Protein AF-A0AAV2TYM4-F1 (afdb_monomer_lite)

Sequence (1123 aa):
MPPAFQKGQEPLAKPWSSEVKVGAVDCEENVNFELCTEQNIESVPTMKYFSSLRPGVDSDEDCRKIKRSFDIEPMRRALAKCLLKEIPTTKYDADGKSYGWALTSSSLLENVLVILDFSSQFSVPLFSRVDSTAKTMTVEDLQRREIILSGTPEVVHSRLAELSGSTVTPLPENEATVESSPSIQRHIHVYAADLFQSLTMMLFTDVPLRGDIHGEDIDALREFLHTLRLLLPASPVYHEKLAVLIEWLNEMESINGTHWLDHLRGINFPNYGGGFIGCLGSRKDLRRYPCGIWQIFHVLTVRHYELSSSGADLPPDIVAHAMNRFIPRFFSCSECAFHMAAFSANIPHAGESVIPQIRPKPSSFNYSYDPSTAKYLLPVPKSGRDEIIWLNKFHNMANVHLSGEPSDDPAFPKAVYPLRDVCPACWSEDANGTWVLGETKATQDALVDYLVSQYTFTSWRTDGVPTIFFDRSKPFLTKPPPVYAADVFKSLSMMLETDVSMRNTIDGEDIAALKEFLHMLCLLLPASSSYKQKLASLGDWVDSKATLTGLEWLSKLKEIKFPIYEGPFIECKGSQPHFRGYPCGLWLLFHSLTVRQYELTSAGSEMSPDLVAHAMNRFIPRFFSCNRCAFHFSANSANIARPGESILPKNRDPPIPEEFKWDPQIVHVLPSAPRTSEEQVLWLAAVHNRVNGRLSGSETDDPMAPKQVYPSQAQCPECWSDNFVGNSSAKVLGQTEKTRKSWLDFLVKRYSSASWHTKGISSDFFSEVPIEKSNLHLVVLAVISVALTLGAIIALIFLPRLVKRSLAEITATALYAQPAVSKALSDCYFTYTTLKFPLYDGPFIECKGSEPQYRGYPCGLWLLWHSLTVRQYELTRAGLVLPPDLVVHAMNRFMPRFFSCIECSYHFAAVTASLVRPGESILPRTRKPPSPEEFSWDPKCASMLLPSPGSSEEQVLFLSTIHNRVNLRLARTVTEDPKAPKQLYPTQSMCPSCWSDDPEDRGTQSMGNNPETRENWFNFLVNRYSSNSWQTDGVSTAFLSKDEDTRAEKCRPSLVLTSVGVTLFAMVGLVVLVLLLRSSKMLKWMKSSDLRETCSRTHQCMKVYVAGGKIMVTLPRIVCCPR

Organism: Calicophoron daubneyi (NCBI:txid300641)

Structure (mmCIF, N/CA/C/O backbone):
data_AF-A0AAV2TYM4-F1
#
_entry.id   AF-A0AAV2TYM4-F1
#
loop_
_atom_site.group_PDB
_atom_site.id
_atom_site.type_symbol
_atom_site.label_atom_id
_atom_site.label_alt_id
_atom_site.label_comp_id
_atom_site.label_asym_id
_atom_site.label_entity_id
_atom_site.label_seq_id
_atom_site.pdbx_PDB_ins_code
_atom_site.Cartn_x
_atom_site.Cartn_y
_atom_site.Cartn_z
_atom_site.occupancy
_atom_site.B_iso_or_equiv
_atom_site.auth_seq_id
_atom_site.auth_comp_id
_atom_site.auth_asym_id
_atom_site.auth_atom_id
_atom_site.pdbx_PDB_model_num
ATOM 1 N N . MET A 1 1 ? 23.740 1.444 -35.593 1.00 32.69 1 MET A N 1
ATOM 2 C CA . MET A 1 1 ? 24.181 0.066 -35.899 1.00 32.69 1 MET A CA 1
ATOM 3 C C . MET A 1 1 ? 25.305 -0.305 -34.945 1.00 32.69 1 MET A C 1
ATOM 5 O O . MET A 1 1 ? 26.164 0.548 -34.743 1.00 32.69 1 MET A O 1
ATOM 9 N N . PRO A 1 2 ? 25.315 -1.517 -34.368 1.00 33.09 2 PRO A N 1
ATOM 10 C CA . PRO A 1 2 ? 26.391 -1.963 -33.486 1.00 33.09 2 PRO A CA 1
ATOM 11 C C . PRO A 1 2 ? 27.754 -1.980 -34.208 1.00 33.09 2 PRO A C 1
ATOM 13 O O . PRO A 1 2 ? 27.794 -2.298 -35.402 1.00 33.09 2 PRO A O 1
ATOM 16 N N . PRO A 1 3 ? 28.880 -1.728 -33.514 1.00 35.16 3 PRO A N 1
ATOM 17 C CA . PRO A 1 3 ? 30.220 -1.708 -34.113 1.00 35.16 3 PRO A CA 1
ATOM 18 C C . PRO A 1 3 ? 30.617 -3.018 -34.802 1.00 35.16 3 PRO A C 1
ATOM 20 O O . PRO A 1 3 ? 31.344 -2.990 -35.786 1.00 35.16 3 PRO A O 1
ATOM 23 N N . ALA A 1 4 ? 30.116 -4.165 -34.328 1.00 37.97 4 ALA A N 1
ATOM 24 C CA . ALA A 1 4 ? 30.335 -5.464 -34.969 1.00 37.97 4 ALA A CA 1
ATOM 25 C C . ALA A 1 4 ? 29.642 -5.562 -36.341 1.00 37.97 4 ALA A C 1
ATOM 27 O O . ALA A 1 4 ? 30.196 -6.131 -37.276 1.00 37.97 4 ALA A O 1
ATOM 28 N N . PHE A 1 5 ? 28.467 -4.942 -36.492 1.00 41.84 5 PHE A N 1
ATOM 29 C CA . PHE A 1 5 ? 27.748 -4.870 -37.767 1.00 41.84 5 PHE A CA 1
ATOM 30 C C . PHE A 1 5 ? 28.353 -3.811 -38.699 1.00 41.84 5 PHE A C 1
ATOM 32 O O . PHE A 1 5 ? 28.360 -4.010 -39.905 1.00 41.84 5 PHE A O 1
ATOM 39 N N . GLN A 1 6 ? 28.931 -2.730 -38.161 1.00 41.31 6 GLN A N 1
ATOM 40 C CA . GLN A 1 6 ? 29.720 -1.762 -38.941 1.00 41.31 6 GLN A CA 1
ATOM 41 C C . GLN A 1 6 ? 31.056 -2.356 -39.419 1.00 41.31 6 GLN A C 1
ATOM 43 O O . GLN A 1 6 ? 31.394 -2.224 -40.593 1.00 41.31 6 GLN A O 1
ATOM 48 N N . LYS A 1 7 ? 31.768 -3.097 -38.555 1.00 41.03 7 LYS A N 1
ATOM 49 C CA . LYS A 1 7 ? 32.954 -3.888 -38.931 1.00 41.03 7 LYS A CA 1
ATOM 50 C C . LYS A 1 7 ? 32.619 -5.018 -39.905 1.00 41.03 7 LYS A C 1
ATOM 52 O O . LYS A 1 7 ? 33.465 -5.362 -40.715 1.00 41.03 7 LYS A O 1
ATOM 57 N N . GLY A 1 8 ? 31.413 -5.588 -39.841 1.00 42.75 8 GLY A N 1
ATOM 58 C CA . GLY A 1 8 ? 30.919 -6.578 -40.801 1.00 42.75 8 GLY A CA 1
ATOM 59 C C . GLY A 1 8 ? 30.425 -5.969 -42.119 1.00 42.75 8 GLY A C 1
ATOM 60 O O . GLY A 1 8 ? 30.543 -6.607 -43.160 1.00 42.75 8 GLY A O 1
ATOM 61 N N . GLN A 1 9 ? 29.919 -4.730 -42.103 1.00 40.97 9 GLN A N 1
ATOM 62 C CA . GLN A 1 9 ? 29.516 -3.993 -43.303 1.00 40.97 9 GLN A CA 1
ATOM 63 C C . GLN A 1 9 ? 30.709 -3.612 -44.174 1.00 40.97 9 GLN A C 1
ATOM 65 O O . GLN A 1 9 ? 30.585 -3.669 -45.391 1.00 40.97 9 GLN A O 1
ATOM 70 N N . GLU A 1 10 ? 31.865 -3.247 -43.616 1.00 43.69 10 GLU A N 1
ATOM 71 C CA . GLU A 1 10 ? 32.992 -2.851 -44.471 1.00 43.69 10 GLU A CA 1
ATOM 72 C C . GLU A 1 10 ? 33.488 -3.973 -45.412 1.00 43.69 10 GLU A C 1
ATOM 74 O O . GLU A 1 10 ? 33.668 -3.675 -46.593 1.00 43.69 10 GLU A O 1
ATOM 79 N N . PRO A 1 11 ? 33.623 -5.248 -44.991 1.00 48.19 11 PRO A N 1
ATOM 80 C CA . PRO A 1 11 ? 34.037 -6.333 -45.885 1.00 48.19 11 PRO A CA 1
ATOM 81 C C . PRO A 1 11 ? 32.892 -7.005 -46.667 1.00 48.19 11 PRO A C 1
ATOM 83 O O . PRO A 1 11 ? 33.146 -7.547 -47.739 1.00 48.19 11 PRO A O 1
ATOM 86 N N . LEU A 1 12 ? 31.640 -7.004 -46.175 1.00 48.06 12 LEU A N 1
ATOM 87 C CA . LEU A 1 12 ? 30.485 -7.544 -46.925 1.00 48.06 12 LEU A CA 1
ATOM 88 C C . LEU A 1 12 ? 29.884 -6.529 -47.909 1.00 48.06 12 LEU A C 1
ATOM 90 O O . LEU A 1 12 ? 29.438 -6.921 -48.980 1.00 48.06 12 LEU A O 1
ATOM 94 N N . ALA A 1 13 ? 29.835 -5.241 -47.555 1.00 49.66 13 ALA A N 1
ATOM 95 C CA . ALA A 1 13 ? 29.057 -4.242 -48.288 1.00 49.66 13 ALA A CA 1
ATOM 96 C C . ALA A 1 13 ? 29.883 -3.401 -49.268 1.00 49.66 13 ALA A C 1
ATOM 98 O O . ALA A 1 13 ? 29.333 -3.008 -50.288 1.00 49.66 13 ALA A O 1
ATOM 99 N N . LYS A 1 14 ? 31.177 -3.119 -49.034 1.00 53.84 14 LYS A N 1
ATOM 100 C CA . LYS A 1 14 ? 31.964 -2.346 -50.022 1.00 53.84 14 LYS A CA 1
ATOM 101 C C . LYS A 1 14 ? 32.170 -3.119 -51.332 1.00 53.84 14 LYS A C 1
ATOM 103 O O . LYS A 1 14 ? 31.855 -2.545 -52.376 1.00 53.84 14 LYS A O 1
ATOM 108 N N . PRO A 1 15 ? 32.639 -4.384 -51.320 1.00 55.56 15 PRO A N 1
ATOM 109 C CA . PRO A 1 15 ? 32.930 -5.095 -52.558 1.00 55.56 15 PRO A CA 1
ATOM 110 C C . PRO A 1 15 ? 31.666 -5.512 -53.311 1.00 55.56 15 PRO A C 1
ATOM 112 O O . PRO A 1 15 ? 31.658 -5.410 -54.525 1.00 55.56 15 PRO A O 1
ATOM 115 N N . TRP A 1 16 ? 30.593 -5.909 -52.612 1.00 64.12 16 TRP A N 1
ATOM 116 C CA . TRP A 1 16 ? 29.376 -6.476 -53.224 1.00 64.12 16 TRP A CA 1
ATOM 117 C C . TRP A 1 16 ? 28.231 -5.459 -53.392 1.00 64.12 16 TRP A C 1
ATOM 119 O O . TRP A 1 16 ? 27.114 -5.848 -53.729 1.00 64.12 16 TRP A O 1
ATOM 129 N N . SER A 1 17 ? 28.468 -4.165 -53.140 1.00 61.62 17 SER A N 1
ATOM 130 C CA . SER A 1 17 ? 27.424 -3.118 -53.089 1.00 61.62 17 SER A CA 1
ATOM 131 C C . SER A 1 17 ? 26.575 -2.973 -54.358 1.00 61.62 17 SER A C 1
ATOM 133 O O . SER A 1 17 ? 25.440 -2.495 -54.267 1.00 61.62 17 SER A O 1
ATOM 135 N N . SER A 1 18 ? 27.100 -3.356 -55.527 1.00 58.81 18 SER A N 1
ATOM 136 C CA . SER A 1 18 ? 26.359 -3.337 -56.793 1.00 58.81 18 SER A CA 1
ATOM 137 C C . SER A 1 18 ? 25.333 -4.468 -56.903 1.00 58.81 18 SER A C 1
ATOM 139 O O . SER A 1 18 ? 24.311 -4.280 -57.556 1.00 58.81 18 SER A O 1
ATOM 141 N N . GLU A 1 19 ? 25.573 -5.598 -56.229 1.00 64.25 19 GLU A N 1
ATOM 142 C CA . GLU A 1 19 ? 24.770 -6.825 -56.336 1.00 64.25 19 GLU A CA 1
ATOM 143 C C . GLU A 1 19 ? 23.918 -7.094 -55.082 1.00 64.25 19 GLU A C 1
ATOM 145 O O . GLU A 1 19 ? 22.814 -7.628 -55.179 1.00 64.25 19 GLU A O 1
ATOM 150 N N . VAL A 1 20 ? 24.388 -6.700 -53.890 1.00 67.06 20 VAL A N 1
ATOM 151 C CA . VAL A 1 20 ? 23.667 -6.876 -52.620 1.00 67.06 20 VAL A CA 1
ATOM 152 C C . VAL A 1 20 ? 23.617 -5.579 -51.828 1.00 67.06 20 VAL A C 1
ATOM 154 O O . VAL A 1 20 ? 24.639 -4.995 -51.470 1.00 67.06 20 VAL A O 1
ATOM 157 N N . LYS A 1 21 ? 22.400 -5.176 -51.453 1.00 68.94 21 LYS A N 1
ATOM 158 C CA . LYS A 1 21 ? 22.169 -4.087 -50.501 1.00 68.94 21 LYS A CA 1
ATOM 159 C C . LYS A 1 21 ? 21.912 -4.659 -49.113 1.00 68.94 21 LYS A C 1
ATOM 161 O O . LYS A 1 21 ? 21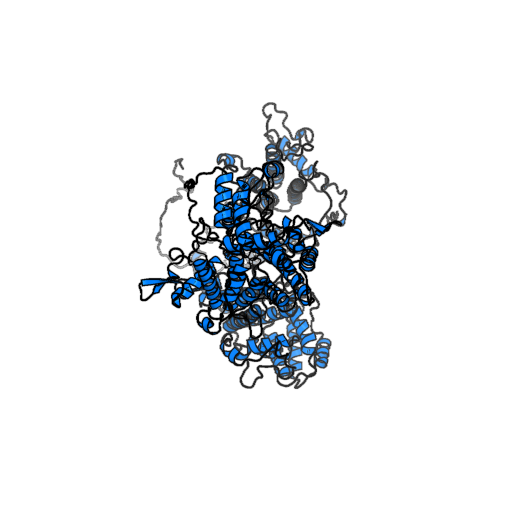.000 -5.459 -48.929 1.00 68.94 21 LYS A O 1
ATOM 166 N N . VAL A 1 22 ? 22.692 -4.214 -48.131 1.00 68.38 22 VAL A N 1
ATOM 167 C CA . VAL A 1 22 ? 22.521 -4.599 -46.724 1.00 68.38 22 VAL A CA 1
ATOM 168 C C . VAL A 1 22 ? 21.861 -3.450 -45.967 1.00 68.38 22 VAL A C 1
ATOM 170 O O . VAL A 1 22 ? 22.409 -2.351 -45.898 1.00 68.38 22 VAL A O 1
ATOM 173 N N . GLY A 1 23 ? 20.692 -3.713 -45.386 1.00 67.88 23 GLY A N 1
ATOM 174 C CA . GLY A 1 23 ? 19.986 -2.804 -44.481 1.00 67.88 23 GLY A CA 1
ATOM 175 C C . GLY A 1 23 ? 19.886 -3.386 -43.070 1.00 67.88 23 GLY A C 1
ATOM 176 O O . GLY A 1 23 ? 20.049 -4.589 -42.880 1.00 67.88 23 GLY A O 1
ATOM 177 N N . ALA A 1 24 ? 19.608 -2.535 -42.083 1.00 72.81 24 ALA A N 1
ATOM 178 C CA . ALA A 1 24 ? 19.284 -2.958 -40.723 1.00 72.81 24 ALA A CA 1
ATOM 179 C C . ALA A 1 24 ? 18.023 -2.229 -40.249 1.00 72.81 24 ALA A C 1
ATOM 181 O O . ALA A 1 24 ? 17.882 -1.029 -40.489 1.00 72.81 24 ALA A O 1
ATOM 182 N N . VAL A 1 25 ? 17.134 -2.959 -39.579 1.00 74.38 25 VAL A N 1
ATOM 183 C CA . VAL A 1 25 ? 15.922 -2.436 -38.936 1.00 74.38 25 VAL A CA 1
ATOM 184 C C . VAL A 1 25 ? 16.058 -2.678 -37.441 1.00 74.38 25 VAL A C 1
ATOM 186 O O . VAL A 1 25 ? 16.442 -3.772 -37.026 1.00 74.38 25 VAL A O 1
ATOM 189 N N . ASP A 1 26 ? 15.775 -1.653 -36.646 1.00 72.25 26 ASP A N 1
ATOM 190 C CA . ASP A 1 26 ? 15.827 -1.731 -35.190 1.00 72.25 26 ASP A CA 1
ATOM 191 C C . ASP A 1 26 ? 14.444 -2.098 -34.638 1.00 72.25 26 ASP A C 1
ATOM 193 O O . ASP A 1 26 ? 13.563 -1.244 -34.551 1.00 72.25 26 ASP A O 1
ATOM 197 N N . CYS A 1 27 ? 14.232 -3.377 -34.316 1.00 69.69 27 CYS A N 1
ATOM 198 C CA . CYS A 1 27 ? 12.951 -3.860 -33.787 1.00 69.69 27 CYS A CA 1
ATOM 199 C C . CYS A 1 27 ? 12.712 -3.489 -32.313 1.00 69.69 27 CYS A C 1
ATOM 201 O O . CYS A 1 27 ? 11.640 -3.793 -31.796 1.00 69.69 27 CYS A O 1
ATOM 203 N N . GLU A 1 28 ? 13.670 -2.844 -31.635 1.00 62.84 28 GLU A N 1
ATOM 204 C CA . GLU A 1 28 ? 13.459 -2.307 -30.283 1.00 62.84 28 GLU A CA 1
ATOM 205 C C . GLU A 1 28 ? 12.730 -0.950 -30.309 1.00 62.84 28 GLU A C 1
ATOM 207 O O . GLU A 1 28 ? 12.181 -0.515 -29.297 1.00 62.84 28 GLU A O 1
ATOM 212 N N . GLU A 1 29 ? 12.682 -0.285 -31.468 1.00 65.38 29 GLU A N 1
ATOM 213 C CA . GLU A 1 29 ? 11.956 0.968 -31.658 1.00 65.38 29 GLU A CA 1
ATOM 214 C C . GLU A 1 29 ? 10.472 0.705 -31.954 1.00 65.38 29 GLU A C 1
ATOM 216 O O . GLU A 1 29 ? 10.121 0.040 -32.930 1.00 65.38 29 GLU A O 1
ATOM 221 N N . ASN A 1 30 ? 9.581 1.310 -31.162 1.00 57.59 30 ASN A N 1
ATOM 222 C CA . ASN A 1 30 ? 8.127 1.116 -31.277 1.00 57.59 30 ASN A CA 1
ATOM 223 C C . ASN A 1 30 ? 7.575 1.409 -32.684 1.00 57.59 30 ASN A C 1
ATOM 225 O O . ASN A 1 30 ? 6.602 0.789 -33.104 1.00 57.59 30 ASN A O 1
ATOM 229 N N . VAL A 1 31 ? 8.194 2.335 -33.425 1.00 67.69 31 VAL A N 1
ATOM 230 C CA . VAL A 1 31 ? 7.787 2.686 -34.800 1.00 67.69 31 VAL A CA 1
ATOM 231 C C . VAL A 1 31 ? 7.975 1.540 -35.795 1.00 67.69 31 VAL A C 1
ATOM 233 O O . VAL A 1 31 ? 7.330 1.529 -36.837 1.00 67.69 31 VAL A O 1
ATOM 236 N N . ASN A 1 32 ? 8.838 0.574 -35.477 1.00 74.56 32 ASN A N 1
ATOM 237 C CA . ASN A 1 32 ? 9.129 -0.577 -36.326 1.00 74.56 32 ASN A CA 1
ATOM 238 C C . ASN A 1 32 ? 8.348 -1.828 -35.898 1.00 74.56 32 ASN A C 1
ATOM 240 O O . ASN A 1 32 ? 8.522 -2.880 -36.507 1.00 74.56 32 ASN A O 1
ATOM 244 N N . PHE A 1 33 ? 7.493 -1.740 -34.873 1.00 66.31 33 PHE A N 1
ATOM 245 C CA . PHE A 1 33 ? 6.806 -2.899 -34.302 1.00 66.31 33 PHE A CA 1
ATOM 246 C C . PHE A 1 33 ? 5.904 -3.620 -35.317 1.00 66.31 33 PHE A C 1
ATOM 248 O O . PHE A 1 33 ? 6.000 -4.840 -35.460 1.00 66.31 33 PHE A O 1
ATOM 255 N N . GLU A 1 34 ? 5.072 -2.878 -36.057 1.00 69.94 34 GLU A N 1
ATOM 256 C CA . GLU A 1 34 ? 4.203 -3.450 -37.101 1.00 69.94 34 GLU A CA 1
ATOM 257 C C . GLU A 1 34 ? 5.035 -4.153 -38.173 1.00 69.94 34 GLU A C 1
ATOM 259 O O . GLU A 1 34 ? 4.798 -5.320 -38.467 1.00 69.94 34 GLU A O 1
ATOM 264 N N . LEU A 1 35 ? 6.098 -3.500 -38.652 1.00 77.69 35 LEU A N 1
ATOM 265 C CA . LEU A 1 35 ? 7.025 -4.080 -39.620 1.00 77.69 35 LEU A CA 1
ATOM 266 C C . LEU A 1 35 ? 7.667 -5.374 -39.095 1.00 77.69 35 LEU A C 1
ATOM 268 O O . LEU A 1 35 ? 7.686 -6.380 -39.797 1.00 77.69 35 LEU A O 1
ATOM 272 N N . CYS A 1 36 ? 8.198 -5.386 -37.872 1.00 75.12 36 CYS A N 1
ATOM 273 C CA . CYS A 1 36 ? 8.846 -6.575 -37.310 1.00 75.12 36 CYS A CA 1
ATOM 274 C C . CYS A 1 36 ? 7.844 -7.722 -37.083 1.00 75.12 36 CYS A C 1
ATOM 276 O O . CYS A 1 36 ? 8.191 -8.886 -37.298 1.00 75.12 36 CYS A O 1
ATOM 278 N N . THR A 1 37 ? 6.595 -7.399 -36.743 1.00 66.81 37 THR A N 1
ATOM 279 C CA . THR A 1 37 ? 5.505 -8.373 -36.580 1.00 66.81 37 THR A CA 1
ATOM 280 C C . THR A 1 37 ? 5.059 -8.947 -37.926 1.00 66.81 37 THR A C 1
ATOM 282 O O . THR A 1 37 ? 5.036 -10.163 -38.087 1.00 66.81 37 THR A O 1
ATOM 285 N N . GLU A 1 38 ? 4.805 -8.104 -38.933 1.00 75.25 38 GLU A N 1
ATOM 286 C CA . GLU A 1 38 ? 4.479 -8.526 -40.308 1.00 75.25 38 GLU A CA 1
ATOM 287 C C . GLU A 1 38 ? 5.585 -9.391 -40.919 1.00 75.25 38 GLU A C 1
ATOM 289 O O . GLU A 1 38 ? 5.337 -10.316 -41.693 1.00 75.25 38 GLU A O 1
ATOM 294 N N . GLN A 1 39 ? 6.834 -9.103 -40.553 1.00 76.25 39 GLN A N 1
ATOM 295 C CA . GLN A 1 39 ? 7.988 -9.883 -40.963 1.00 76.25 39 GLN A CA 1
ATOM 296 C C . GLN A 1 39 ? 8.243 -11.106 -40.062 1.00 76.25 39 GLN A C 1
ATOM 298 O O . GLN A 1 39 ? 9.290 -11.731 -40.226 1.00 76.25 39 GLN A O 1
ATOM 303 N N . ASN A 1 40 ? 7.337 -11.508 -39.165 1.00 69.38 40 ASN A N 1
ATOM 304 C CA . ASN A 1 40 ? 7.480 -12.684 -38.290 1.00 69.38 40 ASN A CA 1
ATOM 305 C C . ASN A 1 40 ? 8.845 -12.729 -37.563 1.00 69.38 40 ASN A C 1
ATOM 307 O O . ASN A 1 40 ? 9.570 -13.735 -37.603 1.00 69.38 40 ASN A O 1
ATOM 311 N N . ILE A 1 41 ? 9.257 -11.599 -36.978 1.00 71.44 41 ILE A N 1
ATOM 312 C CA . ILE A 1 41 ? 10.502 -11.477 -36.212 1.00 71.44 41 ILE A CA 1
ATOM 313 C C . ILE A 1 41 ? 10.234 -11.824 -34.743 1.00 71.44 41 ILE A C 1
ATOM 315 O O . ILE A 1 41 ? 9.799 -10.990 -33.963 1.00 71.44 41 ILE A O 1
ATOM 319 N N . GLU A 1 42 ? 10.552 -13.058 -34.356 1.00 63.19 42 GLU A N 1
ATOM 320 C CA . GLU A 1 42 ? 10.325 -13.579 -32.992 1.00 63.19 42 GLU A CA 1
ATOM 321 C C . GLU A 1 42 ? 11.520 -13.371 -32.035 1.00 63.19 42 GLU A C 1
ATOM 323 O O . GLU A 1 42 ? 11.442 -13.662 -30.839 1.00 63.19 42 GLU A O 1
ATOM 328 N N . SER A 1 43 ? 12.679 -12.950 -32.559 1.00 58.50 43 SER A N 1
ATOM 329 C CA . SER A 1 43 ? 13.878 -12.642 -31.765 1.00 58.50 43 SER A CA 1
ATOM 330 C C . SER A 1 43 ? 14.885 -11.793 -32.540 1.00 58.50 43 SER A C 1
ATOM 332 O O . SER A 1 43 ? 14.911 -11.808 -33.776 1.00 58.50 43 SER A O 1
ATOM 334 N N . VAL A 1 44 ? 15.744 -11.076 -31.813 1.00 63.16 44 VAL A N 1
ATOM 335 C CA . VAL A 1 44 ? 16.822 -10.264 -32.391 1.00 63.16 44 VAL A CA 1
ATOM 336 C C . VAL A 1 44 ? 18.213 -10.787 -31.986 1.00 63.16 44 VAL A C 1
ATOM 338 O O . VAL A 1 44 ? 18.380 -11.275 -30.863 1.00 63.16 44 VAL A O 1
ATOM 341 N N . PRO A 1 45 ? 19.224 -10.680 -32.878 1.00 60.69 45 PRO A N 1
ATOM 342 C CA . PRO A 1 45 ? 19.117 -10.249 -34.277 1.00 60.69 45 PRO A CA 1
ATOM 343 C C . PRO A 1 45 ? 18.598 -11.374 -35.198 1.00 60.69 45 PRO A C 1
ATOM 345 O O . PRO A 1 45 ? 19.017 -12.523 -35.082 1.00 60.69 45 PRO A O 1
ATOM 348 N N . THR A 1 46 ? 17.752 -11.028 -36.175 1.00 62.94 46 THR A N 1
ATOM 349 C CA . THR A 1 46 ? 17.325 -11.928 -37.265 1.00 62.94 46 THR A CA 1
ATOM 350 C C . THR A 1 46 ? 17.793 -11.360 -38.607 1.00 62.94 46 THR A C 1
ATOM 352 O O . THR A 1 46 ? 17.507 -10.208 -38.921 1.00 62.94 46 THR A O 1
ATOM 355 N N . MET A 1 47 ? 18.505 -12.158 -39.413 1.00 70.12 47 MET A N 1
ATOM 356 C CA . MET A 1 47 ? 18.956 -11.763 -40.754 1.00 70.12 47 MET A CA 1
ATOM 357 C C . MET A 1 47 ? 18.047 -12.377 -41.821 1.00 70.12 47 MET A C 1
ATOM 359 O O . MET A 1 47 ? 17.940 -13.600 -41.904 1.00 70.12 47 MET A O 1
ATOM 363 N N . LYS A 1 48 ? 17.419 -11.535 -42.647 1.00 71.25 48 LYS A N 1
ATOM 364 C CA . LYS A 1 48 ? 16.569 -11.951 -43.771 1.00 71.25 48 LYS A CA 1
ATOM 365 C C . LYS A 1 48 ? 17.167 -11.522 -45.107 1.00 71.25 48 LYS A C 1
ATOM 367 O O . LYS A 1 48 ? 17.719 -10.428 -45.204 1.00 71.25 48 LYS A O 1
ATOM 372 N N . TYR A 1 49 ? 17.034 -12.369 -46.124 1.00 74.12 49 TYR A N 1
ATOM 373 C CA . TYR A 1 49 ? 17.397 -12.053 -47.506 1.00 74.12 49 TYR A CA 1
ATOM 374 C C . TYR A 1 49 ? 16.138 -11.831 -48.344 1.00 74.12 49 TYR A C 1
ATOM 376 O O . TYR A 1 49 ? 15.169 -12.581 -48.228 1.00 74.12 49 TYR A O 1
ATOM 384 N N . PHE A 1 50 ? 16.161 -10.794 -49.181 1.00 72.62 50 PHE A N 1
ATOM 385 C CA . PHE A 1 50 ? 15.040 -10.395 -50.027 1.00 72.62 50 PHE A CA 1
ATOM 386 C C . PHE A 1 50 ? 15.472 -10.429 -51.493 1.00 72.62 50 PHE A C 1
ATOM 388 O O . PHE A 1 50 ? 16.396 -9.716 -51.883 1.00 72.62 50 PHE A O 1
ATOM 395 N N . SER A 1 51 ? 14.792 -11.258 -52.288 1.00 65.75 51 SER A N 1
ATOM 396 C CA . SER A 1 51 ? 15.105 -11.454 -53.705 1.00 65.75 51 SER A CA 1
ATOM 397 C C . SER A 1 51 ? 14.708 -10.260 -54.567 1.00 65.75 51 SER A C 1
ATOM 399 O O . SER A 1 51 ? 13.604 -9.732 -54.424 1.00 65.75 51 SER A O 1
ATOM 401 N N . SER A 1 52 ? 15.570 -9.880 -55.516 1.00 60.28 52 SER A N 1
ATOM 402 C CA . SER A 1 52 ? 15.273 -8.823 -56.497 1.00 60.28 52 SER A CA 1
ATOM 403 C C . SER A 1 52 ? 14.491 -9.329 -57.719 1.00 60.28 52 SER A C 1
ATOM 405 O O . SER A 1 52 ? 13.725 -8.575 -58.320 1.00 60.28 52 SER A O 1
ATOM 407 N N . LEU A 1 53 ? 14.650 -10.610 -58.074 1.00 55.88 53 LEU A N 1
ATOM 408 C CA . LEU A 1 53 ? 14.105 -11.210 -59.299 1.00 55.88 53 LEU A CA 1
ATOM 409 C C . LEU A 1 53 ? 12.754 -11.905 -59.096 1.00 55.88 53 LEU A C 1
ATOM 411 O O . LEU A 1 53 ? 12.013 -12.097 -60.062 1.00 55.88 53 LEU A O 1
ATOM 415 N N . ARG A 1 54 ? 12.414 -12.288 -57.858 1.00 57.94 54 ARG A N 1
ATOM 416 C CA . ARG A 1 54 ? 11.112 -12.885 -57.523 1.00 57.94 54 ARG A CA 1
ATOM 417 C C . ARG A 1 54 ? 10.502 -12.254 -56.267 1.00 57.94 54 ARG A C 1
ATOM 419 O O . ARG A 1 54 ? 10.486 -12.893 -55.212 1.00 57.94 54 ARG A O 1
ATOM 426 N N . PRO A 1 55 ? 9.963 -11.027 -56.359 1.00 50.28 55 PRO A N 1
ATOM 427 C CA . PRO A 1 55 ? 9.227 -10.425 -55.253 1.00 50.28 55 PRO A CA 1
ATOM 428 C C . PRO A 1 55 ? 8.028 -11.320 -54.893 1.00 50.28 55 PRO A C 1
ATOM 430 O O . PRO A 1 55 ? 7.122 -11.498 -55.703 1.00 50.28 55 PRO A O 1
ATOM 433 N N . GLY A 1 56 ? 8.044 -11.929 -53.704 1.00 49.81 56 GLY A N 1
ATOM 434 C CA . GLY A 1 56 ? 6.930 -12.731 -53.180 1.00 49.81 56 GLY A CA 1
ATOM 435 C C . GLY A 1 56 ? 6.898 -14.224 -53.546 1.00 49.81 56 GLY A C 1
ATOM 436 O O . GLY A 1 56 ? 5.934 -14.890 -53.177 1.00 49.81 56 GLY A O 1
ATOM 437 N N . VAL A 1 57 ? 7.912 -14.787 -54.226 1.00 44.88 57 VAL A N 1
ATOM 438 C CA . VAL A 1 57 ? 8.004 -16.254 -54.404 1.00 44.88 57 VAL A CA 1
ATOM 439 C C . VAL A 1 57 ? 8.862 -16.855 -53.299 1.00 44.88 57 VAL A C 1
ATOM 441 O O . VAL A 1 57 ? 10.088 -16.835 -53.315 1.00 44.88 57 VAL A O 1
ATOM 444 N N . ASP A 1 58 ? 8.145 -17.417 -52.346 1.00 49.06 58 ASP A N 1
ATOM 445 C CA . ASP A 1 58 ? 8.557 -17.955 -51.061 1.00 49.06 58 ASP A CA 1
ATOM 446 C C . ASP A 1 58 ? 9.277 -19.327 -51.168 1.00 49.06 58 ASP A C 1
ATOM 448 O O . ASP A 1 58 ? 9.033 -20.233 -50.373 1.00 49.06 58 ASP A O 1
ATOM 452 N N . SER A 1 59 ? 10.127 -19.542 -52.182 1.00 43.31 59 SER A N 1
ATOM 453 C CA . SER A 1 59 ? 10.504 -20.904 -52.610 1.00 43.31 59 SER A CA 1
ATOM 454 C C . SER A 1 59 ? 11.691 -21.564 -51.898 1.00 43.31 59 SER A C 1
ATOM 456 O O . SER A 1 59 ? 12.061 -22.663 -52.300 1.00 43.31 59 SER A O 1
ATOM 458 N N . ASP A 1 60 ? 12.301 -20.959 -50.874 1.00 52.16 60 ASP A N 1
ATOM 459 C CA . ASP A 1 60 ? 13.329 -21.660 -50.089 1.00 52.16 60 ASP A CA 1
ATOM 460 C C . ASP A 1 60 ? 13.448 -21.123 -48.653 1.00 52.16 60 ASP A C 1
ATOM 462 O O . ASP A 1 60 ? 13.852 -19.979 -48.428 1.00 52.16 60 ASP A O 1
ATOM 466 N N . GLU A 1 61 ? 13.072 -21.945 -47.673 1.00 54.31 61 GLU A N 1
ATOM 467 C CA . GLU A 1 61 ? 13.080 -21.606 -46.243 1.00 54.31 61 GLU A CA 1
ATOM 468 C C . GLU A 1 61 ? 14.502 -21.262 -45.749 1.00 54.31 61 GLU A C 1
ATOM 470 O O . GLU A 1 61 ? 14.676 -20.333 -44.956 1.00 54.31 61 GLU A O 1
ATOM 475 N N . ASP A 1 62 ? 15.527 -21.896 -46.338 1.00 52.53 62 ASP A N 1
ATOM 476 C CA . ASP A 1 62 ? 16.954 -21.705 -46.028 1.00 52.53 62 ASP A CA 1
ATOM 477 C C . ASP A 1 62 ? 17.485 -20.296 -46.346 1.00 52.53 62 ASP A C 1
ATOM 479 O O . ASP A 1 62 ? 18.466 -19.852 -45.747 1.00 52.53 62 ASP A O 1
ATOM 483 N N . CYS A 1 63 ? 16.865 -19.581 -47.291 1.00 59.66 63 CYS A N 1
ATOM 484 C CA . CYS A 1 63 ? 17.266 -18.218 -47.654 1.00 59.66 63 CYS A CA 1
ATOM 485 C C . CYS A 1 63 ? 16.377 -17.144 -47.014 1.00 59.66 63 CYS A C 1
ATOM 487 O O . CYS A 1 63 ? 16.754 -15.977 -47.015 1.00 59.66 63 CYS A O 1
ATOM 489 N N . ARG A 1 64 ? 15.243 -17.498 -46.388 1.00 62.41 64 ARG A N 1
ATOM 490 C CA . ARG A 1 64 ? 14.419 -16.515 -45.657 1.00 62.41 64 ARG A CA 1
ATOM 491 C C . ARG A 1 64 ? 15.073 -16.044 -44.362 1.00 62.41 64 ARG A C 1
ATOM 493 O O . ARG A 1 64 ? 14.874 -14.894 -43.978 1.00 62.41 64 ARG A O 1
ATOM 500 N N . LYS A 1 65 ? 15.833 -16.915 -43.689 1.00 60.19 65 LYS A N 1
ATOM 501 C CA . LYS A 1 65 ? 16.603 -16.608 -42.473 1.00 60.19 65 LYS A CA 1
ATOM 502 C C . LYS A 1 65 ? 18.052 -17.069 -42.667 1.00 60.19 65 LYS A C 1
ATOM 504 O O . LYS A 1 65 ? 18.348 -18.252 -42.541 1.00 60.19 65 LYS A O 1
ATOM 509 N N . ILE A 1 66 ? 18.968 -16.144 -42.965 1.00 62.69 66 ILE A N 1
ATOM 510 C CA . ILE A 1 66 ? 20.390 -16.486 -43.132 1.00 62.69 66 ILE A CA 1
ATOM 511 C C . ILE A 1 66 ? 20.971 -16.907 -41.777 1.00 62.69 66 ILE A C 1
ATOM 513 O O . ILE A 1 66 ? 20.858 -16.193 -40.777 1.00 62.69 66 ILE A O 1
ATOM 517 N N . LYS A 1 67 ? 21.632 -18.072 -41.748 1.00 57.19 67 LYS A N 1
ATOM 518 C CA . LYS A 1 67 ? 22.290 -18.606 -40.550 1.00 57.19 67 LYS A CA 1
ATOM 519 C C . LYS A 1 67 ? 23.429 -17.682 -40.104 1.00 57.19 67 LYS A C 1
ATOM 521 O O . LYS A 1 67 ? 24.400 -17.474 -40.829 1.00 57.19 67 LYS A O 1
ATOM 526 N N . ARG A 1 68 ? 23.314 -17.157 -38.884 1.00 53.16 68 ARG A N 1
ATOM 527 C CA . ARG A 1 68 ? 24.286 -16.232 -38.282 1.00 53.16 68 ARG A CA 1
ATOM 528 C C . ARG A 1 68 ? 25.632 -16.898 -37.974 1.00 53.16 68 ARG A C 1
ATOM 530 O O . ARG A 1 68 ? 25.690 -18.090 -37.657 1.00 53.16 68 ARG A O 1
ATOM 537 N N . SER A 1 69 ? 26.697 -16.103 -38.010 1.00 50.53 69 SER A N 1
ATOM 538 C CA . SER A 1 69 ? 28.050 -16.483 -37.596 1.00 50.53 69 SER A CA 1
ATOM 539 C C . SER A 1 69 ? 28.811 -15.241 -37.116 1.00 50.53 69 SER A C 1
ATOM 541 O O . SER A 1 69 ? 28.603 -14.156 -37.650 1.00 50.53 69 SER A O 1
ATOM 543 N N . PHE A 1 70 ? 29.674 -15.392 -36.106 1.00 40.53 70 PHE A N 1
ATOM 544 C CA . PHE A 1 70 ? 30.622 -14.344 -35.690 1.00 40.53 70 PHE A CA 1
ATOM 545 C C . PHE A 1 70 ? 31.797 -14.206 -36.670 1.00 40.53 70 PHE A C 1
ATOM 547 O O . PHE A 1 70 ? 32.448 -13.168 -36.717 1.00 40.53 70 PHE A O 1
ATOM 554 N N . ASP A 1 71 ? 32.032 -15.246 -37.471 1.00 46.94 71 ASP A N 1
ATOM 555 C CA . ASP A 1 71 ? 32.914 -15.218 -38.632 1.00 46.94 71 ASP A CA 1
ATOM 556 C C . ASP A 1 71 ? 32.125 -14.750 -39.866 1.00 46.94 71 ASP A C 1
ATOM 558 O O . ASP A 1 71 ? 31.007 -15.219 -40.123 1.00 46.94 71 ASP A O 1
ATOM 562 N N . ILE A 1 72 ? 32.713 -13.821 -40.617 1.00 55.31 72 ILE A N 1
ATOM 563 C CA . ILE A 1 72 ? 32.130 -13.211 -41.810 1.00 55.31 72 ILE A CA 1
ATOM 564 C C . ILE A 1 72 ? 32.062 -14.190 -42.987 1.00 55.31 72 ILE A C 1
ATOM 566 O O . ILE A 1 72 ? 31.153 -14.104 -43.812 1.00 55.31 72 ILE A O 1
ATOM 570 N N . GLU A 1 73 ? 32.969 -15.164 -43.039 1.00 60.44 73 GLU A N 1
ATOM 571 C CA . GLU A 1 73 ? 33.108 -16.090 -44.162 1.00 60.44 73 GLU A CA 1
ATOM 572 C C . GLU A 1 73 ? 31.932 -17.071 -44.316 1.00 60.44 73 GLU A C 1
ATOM 574 O O . GLU A 1 73 ? 31.429 -17.251 -45.431 1.00 60.44 73 GLU A O 1
ATOM 579 N N . PRO A 1 74 ? 31.402 -17.680 -43.239 1.00 62.66 74 PRO A N 1
ATOM 580 C CA . PRO A 1 74 ? 30.162 -18.449 -43.305 1.00 62.66 74 PRO A CA 1
ATOM 581 C C . PRO A 1 74 ? 28.955 -17.630 -43.778 1.00 62.66 74 PRO A C 1
ATOM 583 O O . PRO A 1 74 ? 28.130 -18.150 -44.532 1.00 62.66 74 PRO A O 1
ATOM 586 N N . MET A 1 75 ? 28.859 -16.355 -43.379 1.00 64.25 75 MET A N 1
ATOM 587 C CA . MET A 1 75 ? 27.774 -15.465 -43.814 1.00 64.25 75 MET A CA 1
ATOM 588 C C . MET A 1 75 ? 27.911 -15.101 -45.297 1.00 64.25 75 MET A C 1
ATOM 590 O O . MET A 1 75 ? 26.928 -15.187 -46.032 1.00 64.25 75 MET A O 1
ATOM 594 N N . ARG A 1 76 ? 29.130 -14.788 -45.760 1.00 69.25 76 ARG A N 1
ATOM 595 C CA . ARG A 1 76 ? 29.454 -14.539 -47.178 1.00 69.25 76 ARG A CA 1
ATOM 596 C C . ARG A 1 76 ? 29.109 -15.746 -48.047 1.00 69.25 76 ARG A C 1
ATOM 598 O O . ARG A 1 76 ? 28.399 -15.608 -49.040 1.00 69.25 76 ARG A O 1
ATOM 605 N N . ARG A 1 77 ? 29.501 -16.952 -47.627 1.00 71.12 77 ARG A N 1
ATOM 606 C CA . ARG A 1 77 ? 29.140 -18.207 -48.309 1.00 71.12 77 ARG A CA 1
ATOM 607 C C . ARG A 1 77 ? 27.636 -18.468 -48.334 1.00 71.12 77 ARG A C 1
ATOM 609 O O . ARG A 1 77 ? 27.130 -18.929 -49.354 1.00 71.12 77 ARG A O 1
ATOM 616 N N . ALA A 1 78 ? 26.915 -18.210 -47.243 1.00 70.50 78 ALA A N 1
ATOM 617 C CA . ALA A 1 78 ? 25.463 -18.392 -47.193 1.00 70.50 78 ALA A CA 1
ATOM 618 C C . ALA A 1 78 ? 24.732 -17.413 -48.128 1.00 70.50 78 ALA A C 1
ATOM 620 O O . ALA A 1 78 ? 23.857 -17.825 -48.887 1.00 70.50 78 ALA A O 1
ATOM 621 N N . LEU A 1 79 ? 25.148 -16.146 -48.138 1.00 72.06 79 LEU A N 1
ATOM 622 C CA . LEU A 1 79 ? 24.603 -15.117 -49.020 1.00 72.06 79 LEU A CA 1
ATOM 623 C C . LEU A 1 79 ? 24.903 -15.412 -50.500 1.00 72.06 79 LEU A C 1
ATOM 625 O O . LEU A 1 79 ? 23.994 -15.366 -51.325 1.00 72.06 79 LEU A O 1
ATOM 629 N N . ALA A 1 80 ? 26.137 -15.809 -50.829 1.00 71.44 80 ALA A N 1
ATOM 630 C CA . ALA A 1 80 ? 26.516 -16.231 -52.180 1.00 71.44 80 ALA A CA 1
ATOM 631 C C . ALA A 1 80 ? 25.727 -17.466 -52.652 1.00 71.44 80 ALA A C 1
ATOM 633 O O . ALA A 1 80 ? 25.332 -17.537 -53.813 1.00 71.44 80 ALA A O 1
ATOM 634 N N . LYS A 1 81 ? 25.421 -18.416 -51.755 1.00 73.50 81 LYS A N 1
ATOM 635 C CA . LYS A 1 81 ? 24.518 -19.541 -52.058 1.00 73.50 81 LYS A CA 1
ATOM 636 C C . LYS A 1 81 ? 23.092 -19.081 -52.364 1.00 73.50 81 LYS A C 1
ATOM 638 O O . LYS A 1 81 ? 22.477 -19.651 -53.259 1.00 73.50 81 LYS A O 1
ATOM 643 N N . CYS A 1 82 ? 22.566 -18.087 -51.650 1.00 71.56 82 CYS A N 1
ATOM 644 C CA . CYS A 1 82 ? 21.236 -17.544 -51.934 1.00 71.56 82 CYS A CA 1
ATOM 645 C C . CYS A 1 82 ? 21.202 -16.788 -53.269 1.00 71.56 82 CYS A C 1
ATOM 647 O O . CYS A 1 82 ? 20.308 -17.046 -54.068 1.00 71.56 82 CYS A O 1
ATOM 649 N N . LEU A 1 83 ? 22.224 -15.979 -53.573 1.00 70.25 83 LEU A N 1
ATOM 650 C CA . LEU A 1 83 ? 22.390 -15.335 -54.886 1.00 70.25 83 LEU A CA 1
ATOM 651 C C . LEU A 1 83 ? 22.473 -16.356 -56.027 1.00 70.25 83 LEU A C 1
ATOM 653 O O . LEU A 1 83 ? 21.836 -16.192 -57.064 1.00 70.25 83 LEU A O 1
ATOM 657 N N . LEU A 1 84 ? 23.209 -17.454 -55.820 1.00 66.12 84 LEU A N 1
ATOM 658 C CA . LEU A 1 84 ? 23.326 -18.534 -56.800 1.00 66.12 84 LEU A CA 1
ATOM 659 C C . LEU A 1 84 ? 21.977 -19.184 -57.146 1.00 66.12 84 LEU A C 1
ATOM 661 O O . LEU A 1 84 ? 21.788 -19.643 -58.270 1.00 66.12 84 LEU A O 1
ATOM 665 N N . LYS A 1 85 ? 21.037 -19.225 -56.194 1.00 64.94 85 LYS A N 1
ATOM 666 C CA . LYS A 1 85 ? 19.688 -19.773 -56.398 1.00 64.94 85 LYS A CA 1
ATOM 667 C C . LYS A 1 85 ? 18.771 -18.827 -57.189 1.00 64.94 85 LYS A C 1
ATOM 669 O O . LYS A 1 85 ? 17.753 -19.281 -57.709 1.00 64.94 85 LYS A O 1
ATOM 674 N N . GLU A 1 86 ? 19.112 -17.540 -57.308 1.00 61.75 86 GLU A N 1
ATOM 675 C CA . GLU A 1 86 ? 18.342 -16.568 -58.102 1.00 61.75 86 GLU A CA 1
ATOM 676 C C . GLU A 1 86 ? 18.625 -16.658 -59.606 1.00 61.75 86 GLU A C 1
ATOM 678 O O . GLU A 1 86 ? 17.828 -16.192 -60.425 1.00 61.75 86 GLU A O 1
ATOM 683 N N . ILE A 1 87 ? 19.739 -17.290 -59.980 1.00 55.84 87 ILE A N 1
ATOM 684 C CA . ILE A 1 87 ? 20.153 -17.461 -61.370 1.00 55.84 87 ILE A CA 1
ATOM 685 C C . ILE A 1 87 ? 19.191 -18.447 -62.058 1.00 55.84 87 ILE A C 1
ATOM 687 O O . ILE A 1 87 ? 19.056 -19.589 -61.610 1.00 55.84 87 ILE A O 1
ATOM 691 N N . PRO A 1 88 ? 18.512 -18.066 -63.157 1.00 48.81 88 PRO A N 1
ATOM 692 C CA . PRO A 1 88 ? 17.568 -18.950 -63.830 1.00 48.81 88 PRO A CA 1
ATOM 693 C C . PRO A 1 88 ? 18.265 -20.191 -64.410 1.00 48.81 88 PRO A C 1
ATOM 695 O O . PRO A 1 88 ? 19.144 -20.093 -65.270 1.00 48.81 88 PRO A O 1
ATOM 698 N N . THR A 1 89 ? 17.814 -21.375 -63.992 1.00 44.69 89 THR A N 1
ATOM 699 C CA . THR A 1 89 ? 18.127 -22.652 -64.639 1.00 44.69 89 THR A CA 1
ATOM 700 C C . THR A 1 89 ? 17.410 -22.714 -65.995 1.00 44.69 89 THR A C 1
ATOM 702 O O . THR A 1 89 ? 16.224 -23.004 -66.068 1.00 44.69 89 THR A O 1
ATOM 705 N N . THR A 1 90 ? 18.135 -22.334 -67.054 1.00 42.84 90 THR A N 1
ATOM 706 C CA . THR A 1 90 ? 17.880 -22.582 -68.495 1.00 42.84 90 THR A CA 1
ATOM 707 C C . THR A 1 90 ? 16.439 -22.454 -69.030 1.00 42.84 90 THR A C 1
ATOM 709 O O . THR A 1 90 ? 15.594 -23.322 -68.838 1.00 42.84 90 THR A O 1
ATOM 712 N N . LYS A 1 91 ? 16.195 -21.435 -69.874 1.00 38.94 91 LYS A N 1
ATOM 713 C CA . LYS A 1 91 ? 15.125 -21.478 -70.891 1.00 38.94 91 LYS A CA 1
ATOM 714 C C . LYS A 1 91 ? 15.731 -21.686 -72.282 1.00 38.94 91 LYS A C 1
ATOM 716 O O . LYS A 1 91 ? 16.759 -21.092 -72.609 1.00 38.94 91 LYS A O 1
ATOM 721 N N . TYR A 1 92 ? 15.085 -22.525 -73.086 1.00 44.56 92 TYR A N 1
ATOM 722 C CA . TYR A 1 92 ? 15.392 -22.726 -74.504 1.00 44.56 92 TYR A CA 1
ATOM 723 C C . TYR A 1 92 ? 14.385 -21.940 -75.345 1.00 44.56 92 TYR A C 1
ATOM 725 O O . TYR A 1 92 ? 13.200 -21.908 -75.003 1.00 44.56 92 TYR A O 1
ATOM 733 N N . ASP A 1 93 ? 14.846 -21.297 -76.415 1.00 43.38 93 ASP A N 1
ATOM 734 C CA . ASP A 1 93 ? 13.953 -20.738 -77.429 1.00 43.38 93 ASP A CA 1
ATOM 735 C C . ASP A 1 93 ? 13.507 -21.807 -78.446 1.00 43.38 93 ASP A C 1
ATOM 737 O O . ASP A 1 93 ? 13.932 -22.965 -78.399 1.00 43.38 93 ASP A O 1
ATOM 741 N N . ALA A 1 94 ? 12.603 -21.420 -79.351 1.00 38.00 94 ALA A N 1
ATOM 742 C CA . ALA A 1 94 ? 12.002 -22.303 -80.352 1.00 38.00 94 ALA A CA 1
ATOM 743 C C . ALA A 1 94 ? 13.011 -22.883 -81.369 1.00 38.00 94 ALA A C 1
ATOM 745 O O . ALA A 1 94 ? 12.681 -23.856 -82.044 1.00 38.00 94 ALA A O 1
ATOM 746 N N . ASP A 1 95 ? 14.233 -22.344 -81.428 1.00 44.69 95 ASP A N 1
ATOM 747 C CA . ASP A 1 95 ? 15.333 -22.813 -82.279 1.00 44.69 95 ASP A CA 1
ATOM 748 C C . ASP A 1 95 ? 16.331 -23.710 -81.512 1.00 44.69 95 ASP A C 1
ATOM 750 O O . ASP A 1 95 ? 17.383 -24.086 -82.033 1.00 44.69 95 ASP A O 1
ATOM 754 N N . GLY A 1 96 ? 16.016 -24.076 -80.261 1.00 40.12 96 GLY A N 1
ATOM 755 C CA . GLY A 1 96 ? 16.839 -24.955 -79.427 1.00 40.12 96 GLY A CA 1
ATOM 756 C C . GLY A 1 96 ? 18.071 -24.275 -78.823 1.00 40.12 96 GLY A C 1
ATOM 757 O O . GLY A 1 96 ? 18.956 -24.959 -78.301 1.00 40.12 96 GLY A O 1
ATOM 758 N N . LYS A 1 97 ? 18.152 -22.940 -78.853 1.00 40.44 97 LYS A N 1
ATOM 759 C CA . LYS A 1 97 ? 19.271 -22.185 -78.286 1.00 40.44 97 LYS A CA 1
ATOM 760 C C . LYS A 1 97 ? 19.018 -21.913 -76.805 1.00 40.44 97 LYS A C 1
ATOM 762 O O . LYS A 1 97 ? 18.006 -21.330 -76.416 1.00 40.44 97 LYS A O 1
ATOM 767 N N . SER A 1 98 ? 19.946 -22.350 -75.950 1.00 39.91 98 SER A N 1
ATOM 768 C CA . SER A 1 98 ? 19.831 -22.128 -74.507 1.00 39.91 98 SER A CA 1
ATOM 769 C C . SER A 1 98 ? 20.211 -20.691 -74.149 1.00 39.91 98 SER A C 1
ATOM 771 O O . SER A 1 98 ? 21.360 -20.279 -74.348 1.00 39.91 98 SER A O 1
ATOM 773 N N . TYR A 1 99 ? 19.293 -19.966 -73.522 1.00 43.72 99 TYR A N 1
ATOM 774 C CA . TYR A 1 99 ? 19.586 -18.725 -72.813 1.00 43.72 99 TYR A CA 1
ATOM 775 C C . TYR A 1 99 ? 19.429 -19.002 -71.314 1.00 43.72 99 TYR A C 1
ATOM 777 O O . TYR A 1 99 ? 18.345 -18.968 -70.736 1.00 43.72 99 TYR A O 1
ATOM 785 N N . GLY A 1 100 ? 20.543 -19.387 -70.700 1.00 38.16 100 GLY A N 1
ATOM 786 C CA . GLY A 1 100 ? 20.673 -19.705 -69.282 1.00 38.16 100 GLY A CA 1
ATOM 787 C C . GLY A 1 100 ? 22.075 -20.229 -68.998 1.00 38.16 100 GLY A C 1
ATOM 788 O O . GLY A 1 100 ? 22.732 -20.762 -69.894 1.00 38.16 100 GLY A O 1
ATOM 789 N N . TRP A 1 101 ? 22.564 -20.011 -67.779 1.00 37.81 101 TRP A N 1
ATOM 790 C CA . TRP A 1 101 ? 23.936 -20.336 -67.399 1.00 37.81 101 TRP A CA 1
ATOM 791 C C . TRP A 1 101 ? 24.097 -21.865 -67.409 1.00 37.81 101 TRP A C 1
ATOM 793 O O . TRP A 1 101 ? 23.472 -22.567 -66.616 1.00 37.81 101 TRP A O 1
ATOM 803 N N . ALA A 1 102 ? 24.886 -22.402 -68.343 1.00 35.38 102 ALA A N 1
ATOM 804 C CA . ALA A 1 102 ? 25.226 -23.821 -68.374 1.00 35.38 102 ALA A CA 1
ATOM 805 C C . ALA A 1 102 ? 26.306 -24.073 -67.312 1.00 35.38 102 ALA A C 1
ATOM 807 O O . ALA A 1 102 ? 27.483 -23.799 -67.523 1.00 35.38 102 ALA A O 1
ATOM 808 N N . LEU A 1 103 ? 25.888 -24.514 -66.127 1.00 40.06 103 LEU A N 1
ATOM 809 C CA . LEU A 1 103 ? 26.757 -24.649 -64.960 1.00 40.06 103 LEU A CA 1
ATOM 810 C C . LEU A 1 103 ? 27.305 -26.078 -64.850 1.00 40.06 103 LEU A C 1
ATOM 812 O O . LEU A 1 103 ? 26.614 -26.981 -64.386 1.00 40.06 103 LEU A O 1
ATOM 816 N N . THR A 1 104 ? 28.566 -26.278 -65.241 1.00 41.72 104 THR A N 1
ATOM 817 C CA . THR A 1 104 ? 29.314 -27.531 -65.025 1.00 41.72 104 THR A CA 1
ATOM 818 C C . THR A 1 104 ? 30.691 -27.243 -64.411 1.00 41.72 104 THR A C 1
ATOM 820 O O . THR A 1 104 ? 31.693 -27.208 -65.121 1.00 41.72 104 THR A O 1
ATOM 823 N N . SER A 1 105 ? 30.775 -27.012 -63.094 1.00 44.34 105 SER A N 1
ATOM 824 C CA . SER A 1 105 ? 32.039 -27.161 -62.342 1.00 44.34 105 SER A CA 1
ATOM 825 C C . SER A 1 105 ? 31.806 -27.369 -60.838 1.00 44.34 105 SER A C 1
ATOM 827 O O . SER A 1 105 ? 30.791 -26.939 -60.292 1.00 44.34 105 SER A O 1
ATOM 829 N N . SER A 1 106 ? 32.764 -28.013 -60.166 1.00 45.53 106 SER A N 1
ATOM 830 C CA . SER A 1 106 ? 32.782 -28.296 -58.722 1.00 45.53 106 SER A CA 1
ATOM 831 C C . SER A 1 106 ? 33.167 -27.098 -57.833 1.00 45.53 106 SER A C 1
ATOM 833 O O . SER A 1 106 ? 33.131 -27.229 -56.613 1.00 45.53 106 SER A O 1
ATOM 835 N N . SER A 1 107 ? 33.509 -25.935 -58.404 1.00 57.56 107 SER A N 1
ATOM 836 C CA . SER A 1 107 ? 34.014 -24.746 -57.684 1.00 57.56 107 SER A CA 1
ATOM 837 C C . SER A 1 107 ? 33.133 -23.499 -57.850 1.00 57.56 107 SER A C 1
ATOM 839 O O . SER A 1 107 ? 33.598 -22.372 -57.692 1.00 57.56 107 SER A O 1
ATOM 841 N N . LEU A 1 108 ? 31.851 -23.684 -58.181 1.00 60.88 108 LEU A N 1
ATOM 842 C CA . LEU A 1 108 ? 30.931 -22.597 -58.534 1.00 60.88 108 LEU A CA 1
ATOM 843 C C . LEU A 1 108 ? 30.782 -21.525 -57.441 1.00 60.88 108 LEU A C 1
ATOM 845 O O . LEU A 1 108 ? 30.837 -20.335 -57.736 1.00 60.88 108 LEU A O 1
ATOM 849 N N . LEU A 1 109 ? 30.611 -21.948 -56.187 1.00 64.06 109 LEU A N 1
ATOM 850 C CA . LEU A 1 109 ? 30.473 -21.032 -55.053 1.00 64.06 109 LEU A CA 1
ATOM 851 C C . LEU A 1 109 ? 31.731 -20.179 -54.859 1.00 64.06 109 LEU A C 1
ATOM 853 O O . LEU A 1 109 ? 31.626 -18.976 -54.655 1.00 64.06 109 LEU A O 1
ATOM 857 N N . GLU A 1 110 ? 32.904 -20.797 -54.974 1.00 66.75 110 GLU A N 1
ATOM 858 C CA . GLU A 1 110 ? 34.195 -20.129 -54.788 1.00 66.75 110 GLU A CA 1
ATOM 859 C C . GLU A 1 110 ? 34.479 -19.132 -55.922 1.00 66.75 110 GLU A C 1
ATOM 861 O O . GLU A 1 110 ? 34.913 -18.013 -55.670 1.00 66.75 110 GLU A O 1
ATOM 866 N N . ASN A 1 111 ? 34.126 -19.468 -57.167 1.00 60.72 111 ASN A N 1
ATOM 867 C CA . ASN A 1 111 ? 34.246 -18.535 -58.289 1.00 60.72 111 ASN A CA 1
ATOM 868 C C . ASN A 1 111 ? 33.303 -17.326 -58.148 1.00 60.72 111 ASN A C 1
ATOM 870 O O . ASN A 1 111 ? 33.698 -16.209 -58.470 1.00 60.72 111 ASN A O 1
ATOM 874 N N . VAL A 1 112 ? 32.078 -17.521 -57.645 1.00 66.12 112 VAL A N 1
ATOM 875 C CA . VAL A 1 112 ? 31.145 -16.411 -57.379 1.00 66.12 112 VAL A CA 1
ATOM 876 C C . VAL A 1 112 ? 31.656 -15.501 -56.269 1.00 66.12 112 VAL A C 1
ATOM 878 O O . VAL A 1 112 ? 31.589 -14.286 -56.422 1.00 66.12 112 VAL A O 1
ATOM 881 N N . LEU A 1 113 ? 32.215 -16.059 -55.194 1.00 65.19 113 LEU A N 1
ATOM 882 C CA . LEU A 1 113 ? 32.831 -15.266 -54.127 1.00 65.19 113 LEU A CA 1
ATOM 883 C C . LEU A 1 113 ? 33.963 -14.383 -54.671 1.00 65.19 113 LEU A C 1
ATOM 885 O O . LEU A 1 113 ? 33.951 -13.177 -54.438 1.00 65.19 113 LEU A O 1
ATOM 889 N N . VAL A 1 114 ? 34.865 -14.959 -55.477 1.00 64.44 114 VAL A N 1
ATOM 890 C CA . VAL A 1 114 ? 35.962 -14.220 -56.125 1.00 64.44 114 VAL A CA 1
ATOM 891 C C . VAL A 1 114 ? 35.434 -13.113 -57.045 1.00 64.44 114 VAL A C 1
ATOM 893 O O . VAL A 1 114 ? 35.944 -11.999 -57.017 1.00 64.44 114 VAL A O 1
ATOM 896 N N . ILE A 1 115 ? 34.399 -13.374 -57.848 1.00 62.91 115 ILE A N 1
ATOM 897 C CA . ILE A 1 115 ? 33.820 -12.366 -58.755 1.00 62.91 115 ILE A CA 1
ATOM 898 C C . ILE A 1 115 ? 33.188 -11.210 -57.973 1.00 62.91 115 ILE A C 1
ATOM 900 O O . ILE A 1 115 ? 33.421 -10.045 -58.297 1.00 62.91 115 ILE A O 1
ATOM 904 N N . LEU A 1 116 ? 32.404 -11.522 -56.939 1.00 64.19 116 LEU A N 1
ATOM 905 C CA . LEU A 1 116 ? 31.740 -10.514 -56.118 1.00 64.19 116 LEU A CA 1
ATOM 906 C C . LEU A 1 116 ? 32.765 -9.625 -55.391 1.00 64.19 116 LEU A C 1
ATOM 908 O O . LEU A 1 116 ? 32.572 -8.412 -55.318 1.00 64.19 116 LEU A O 1
ATOM 912 N N . ASP A 1 117 ? 33.891 -10.185 -54.940 1.00 66.44 117 ASP A N 1
ATOM 913 C CA . ASP A 1 117 ? 34.971 -9.437 -54.273 1.00 66.44 117 ASP A CA 1
ATOM 914 C C . ASP A 1 117 ? 35.677 -8.414 -55.164 1.00 66.44 117 ASP A C 1
ATOM 916 O O . ASP A 1 117 ? 36.185 -7.405 -54.673 1.00 66.44 117 ASP A O 1
ATOM 920 N N . PHE A 1 118 ? 35.673 -8.638 -56.475 1.00 61.41 118 PHE A N 1
ATOM 921 C CA . PHE A 1 118 ? 36.238 -7.713 -57.452 1.00 61.41 118 PHE A CA 1
ATOM 922 C C . PHE A 1 118 ? 35.202 -6.756 -58.055 1.00 61.41 118 PHE A C 1
ATOM 924 O O . PHE A 1 118 ? 35.592 -5.789 -58.707 1.00 61.41 118 PHE A O 1
ATOM 931 N N . SER A 1 119 ? 33.900 -6.982 -57.844 1.00 59.41 119 SER A N 1
ATOM 932 C CA . SER A 1 119 ? 32.834 -6.244 -58.541 1.00 59.41 119 SER A CA 1
ATOM 933 C C . SER A 1 119 ? 32.862 -4.727 -58.298 1.00 59.41 119 SER A C 1
ATOM 935 O O . SER A 1 119 ? 32.634 -3.962 -59.231 1.00 59.41 119 SER A O 1
ATOM 937 N N . SER A 1 120 ? 33.271 -4.268 -57.111 1.00 56.12 120 SER A N 1
ATOM 938 C CA . SER A 1 120 ? 33.437 -2.836 -56.808 1.00 56.12 120 SER A CA 1
ATOM 939 C C . SER A 1 120 ? 34.587 -2.141 -57.550 1.00 56.12 120 SER A C 1
ATOM 941 O O . SER A 1 120 ? 34.618 -0.911 -57.605 1.00 56.12 120 SER A O 1
ATOM 943 N N . GLN A 1 121 ? 35.536 -2.897 -58.112 1.00 62.78 121 GLN A N 1
ATOM 944 C CA . GLN A 1 121 ? 36.676 -2.356 -58.865 1.00 62.78 121 GLN A CA 1
ATOM 945 C C . GLN A 1 121 ? 36.325 -2.081 -60.334 1.00 62.78 121 GLN A C 1
ATOM 947 O O . GLN A 1 121 ? 37.121 -1.484 -61.058 1.00 62.78 121 GLN A O 1
ATOM 952 N N . PHE A 1 122 ? 35.129 -2.478 -60.778 1.00 54.75 122 PHE A N 1
ATOM 953 C CA . PHE A 1 122 ? 34.658 -2.296 -62.144 1.00 54.75 122 PHE A CA 1
ATOM 954 C C . PHE A 1 122 ? 33.414 -1.399 -62.170 1.00 54.75 122 PHE A C 1
ATOM 956 O O . PHE A 1 122 ? 32.496 -1.540 -61.371 1.00 54.75 122 PHE A O 1
ATOM 963 N N . SER A 1 123 ? 33.345 -0.461 -63.119 1.00 44.44 123 SER A N 1
ATOM 964 C CA . SER A 1 123 ? 32.206 0.468 -63.259 1.00 44.44 123 SER A CA 1
ATOM 965 C C . SER A 1 123 ? 30.974 -0.148 -63.951 1.00 44.44 123 SER A C 1
ATOM 967 O O . SER A 1 123 ? 30.097 0.584 -64.409 1.00 44.44 123 SER A O 1
ATOM 969 N N . VAL A 1 124 ? 30.922 -1.477 -64.095 1.00 43.78 124 VAL A N 1
ATOM 970 C CA . VAL A 1 124 ? 29.884 -2.224 -64.827 1.00 43.78 124 VAL A CA 1
ATOM 971 C C . VAL A 1 124 ? 29.630 -3.578 -64.142 1.00 43.78 124 VAL A C 1
ATOM 973 O O . VAL A 1 124 ? 30.596 -4.169 -63.661 1.00 43.78 124 VAL A O 1
ATOM 976 N N . PRO A 1 125 ? 28.383 -4.099 -64.121 1.00 42.56 125 PRO A N 1
ATOM 977 C CA . PRO A 1 125 ? 28.082 -5.412 -63.547 1.00 42.56 125 PRO A CA 1
ATOM 978 C C . PRO A 1 125 ? 28.809 -6.527 -64.308 1.00 42.56 125 PRO A C 1
ATOM 980 O O . PRO A 1 125 ? 28.765 -6.579 -65.539 1.00 42.56 125 PRO A O 1
ATOM 983 N N . LEU A 1 126 ? 29.471 -7.429 -63.584 1.00 46.12 126 LEU A N 1
ATOM 984 C CA . LEU A 1 126 ? 30.153 -8.586 -64.165 1.00 46.12 126 LEU A CA 1
ATOM 985 C C . LEU A 1 126 ? 29.138 -9.706 -64.438 1.00 46.12 126 LEU A C 1
ATOM 987 O O . LEU A 1 126 ? 28.844 -10.513 -63.561 1.00 46.12 126 LEU A O 1
ATOM 991 N N . PHE A 1 127 ? 28.625 -9.800 -65.666 1.00 45.00 127 PHE A N 1
ATOM 992 C CA . PHE A 1 127 ? 27.851 -10.970 -66.094 1.00 45.00 127 PHE A CA 1
ATOM 993 C C . PHE A 1 127 ? 28.811 -12.082 -66.527 1.00 45.00 127 PHE A C 1
ATOM 995 O O . PHE A 1 127 ? 29.324 -12.072 -67.646 1.00 45.00 127 PHE A O 1
ATOM 1002 N N . SER A 1 128 ? 29.091 -13.035 -65.634 1.00 43.09 128 SER A N 1
ATOM 1003 C CA . SER A 1 128 ? 29.949 -14.173 -65.963 1.00 43.09 128 SER A CA 1
ATOM 1004 C C . SER A 1 128 ? 29.140 -15.274 -66.650 1.00 43.09 128 SER A C 1
ATOM 1006 O O . SER A 1 128 ? 28.354 -16.000 -66.042 1.00 43.09 128 SER A O 1
ATOM 1008 N N . ARG A 1 129 ? 29.344 -15.439 -67.958 1.00 41.59 129 ARG A N 1
ATOM 1009 C CA . ARG A 1 129 ? 28.990 -16.690 -68.634 1.00 41.59 129 ARG A CA 1
ATOM 1010 C C . ARG A 1 129 ? 30.183 -17.628 -68.475 1.00 41.59 129 ARG A C 1
ATOM 1012 O O . ARG A 1 129 ? 31.253 -17.343 -68.998 1.00 41.59 129 ARG A O 1
ATOM 1019 N N . VAL A 1 130 ? 30.031 -18.717 -67.725 1.00 40.91 130 VAL A N 1
ATOM 1020 C CA . VAL A 1 130 ? 31.081 -19.742 -67.603 1.00 40.91 130 VAL A CA 1
ATOM 1021 C C . VAL A 1 130 ? 30.915 -20.717 -68.765 1.00 40.91 130 VAL A C 1
ATOM 1023 O O . VAL A 1 130 ? 30.058 -21.593 -68.722 1.00 40.91 130 VAL A O 1
ATOM 1026 N N . ASP A 1 131 ? 31.704 -20.544 -69.824 1.00 40.91 131 ASP A N 1
ATOM 1027 C CA . ASP A 1 131 ? 31.812 -21.527 -70.903 1.00 40.91 131 ASP A CA 1
ATOM 1028 C C . ASP A 1 131 ? 33.092 -22.346 -70.700 1.00 40.91 131 ASP A C 1
ATOM 1030 O O . ASP A 1 131 ? 34.203 -21.825 -70.780 1.00 40.91 131 ASP A O 1
ATOM 1034 N N . SER A 1 132 ? 32.935 -23.641 -70.422 1.00 39.28 132 SER A N 1
ATOM 1035 C CA . SER A 1 132 ? 34.053 -24.578 -70.241 1.00 39.28 132 SER A CA 1
ATOM 1036 C C . SER A 1 132 ? 34.839 -24.867 -71.532 1.00 39.28 132 SER A C 1
ATOM 1038 O O . SER A 1 132 ? 35.847 -25.573 -71.487 1.00 39.28 132 SER A O 1
ATOM 1040 N N . THR A 1 133 ? 34.410 -24.322 -72.677 1.00 41.34 133 THR A N 1
ATOM 1041 C CA . THR A 1 133 ? 34.994 -24.595 -73.999 1.00 41.34 133 THR A CA 1
ATOM 1042 C C . THR A 1 133 ? 35.632 -23.385 -74.689 1.00 41.34 133 THR A C 1
ATOM 1044 O O . THR A 1 133 ? 36.299 -23.552 -75.714 1.00 41.34 133 THR A O 1
ATOM 1047 N N . ALA A 1 134 ? 35.521 -22.177 -74.127 1.00 40.25 134 ALA A N 1
ATOM 1048 C CA . ALA A 1 134 ? 36.005 -20.958 -74.774 1.00 40.25 134 ALA A CA 1
ATOM 1049 C C . ALA A 1 134 ? 37.538 -20.817 -74.687 1.00 40.25 134 ALA A C 1
ATOM 1051 O O . ALA A 1 134 ? 38.102 -20.351 -73.696 1.00 40.25 134 ALA A O 1
ATOM 1052 N N . LYS A 1 135 ? 38.238 -21.188 -75.764 1.00 44.09 135 LYS A N 1
ATOM 1053 C CA . LYS A 1 135 ? 39.602 -20.715 -76.026 1.00 44.09 135 LYS A CA 1
ATOM 1054 C C . LYS A 1 135 ? 39.508 -19.419 -76.834 1.00 44.09 135 LYS A C 1
ATOM 1056 O O . LYS A 1 135 ? 38.949 -19.420 -77.925 1.00 44.09 135 LYS A O 1
ATOM 1061 N N . THR A 1 136 ? 40.123 -18.363 -76.296 1.00 39.88 136 THR A N 1
ATOM 1062 C CA . THR A 1 136 ? 40.321 -17.002 -76.848 1.00 39.88 136 THR A CA 1
ATOM 1063 C C . THR A 1 136 ? 39.104 -16.063 -76.904 1.00 39.88 136 THR A C 1
ATOM 1065 O O . THR A 1 136 ? 38.123 -16.319 -77.586 1.00 39.88 136 THR A O 1
ATOM 1068 N N . MET A 1 137 ? 39.239 -14.936 -76.191 1.00 39.75 137 MET A N 1
ATOM 1069 C CA . MET A 1 137 ? 38.331 -13.780 -76.141 1.00 39.75 137 MET A CA 1
ATOM 1070 C C . MET A 1 137 ? 38.405 -12.990 -77.458 1.00 39.75 137 MET A C 1
ATOM 1072 O O . MET A 1 137 ? 39.510 -12.672 -77.907 1.00 39.75 137 MET A O 1
ATOM 1076 N N . THR A 1 138 ? 37.267 -12.672 -78.081 1.00 42.78 138 THR A N 1
ATOM 1077 C CA . THR A 1 138 ? 37.218 -11.895 -79.333 1.00 42.78 138 THR A CA 1
ATOM 1078 C C . THR A 1 138 ? 36.955 -10.405 -79.073 1.00 42.78 138 THR A C 1
ATOM 1080 O O . THR A 1 138 ? 36.450 -10.009 -78.024 1.00 42.78 138 THR A O 1
ATOM 1083 N N . VAL A 1 139 ? 37.297 -9.539 -80.035 1.00 39.91 139 VAL A N 1
ATOM 1084 C CA . VAL A 1 139 ? 37.051 -8.081 -79.952 1.00 39.91 139 VAL A CA 1
ATOM 1085 C C . VAL A 1 139 ? 35.546 -7.754 -79.918 1.00 39.91 139 VAL A C 1
ATOM 1087 O O . VAL A 1 139 ? 35.147 -6.734 -79.359 1.00 39.91 139 VAL A O 1
ATOM 1090 N N . GLU A 1 140 ? 34.700 -8.638 -80.448 1.00 41.47 140 GLU A N 1
ATOM 1091 C CA . GLU A 1 140 ? 33.238 -8.509 -80.390 1.00 41.47 140 GLU A CA 1
ATOM 1092 C C . GLU A 1 140 ? 32.679 -8.806 -78.984 1.00 41.47 140 GLU A C 1
ATOM 1094 O O . GLU A 1 140 ? 31.694 -8.182 -78.582 1.00 41.47 140 GLU A O 1
ATOM 1099 N N . ASP A 1 141 ? 33.353 -9.645 -78.186 1.00 44.22 141 ASP A N 1
ATOM 1100 C CA . ASP A 1 141 ? 33.008 -9.896 -76.773 1.00 44.22 141 ASP A CA 1
ATOM 1101 C C . ASP A 1 141 ? 33.313 -8.667 -75.892 1.00 44.22 141 ASP A C 1
ATOM 1103 O O . ASP A 1 141 ? 32.520 -8.283 -75.028 1.00 44.22 141 ASP A O 1
ATOM 1107 N N . LEU A 1 142 ? 34.409 -7.958 -76.194 1.00 39.22 142 LEU A N 1
ATOM 1108 C CA . LEU A 1 142 ? 34.780 -6.675 -75.575 1.00 39.22 142 LEU A CA 1
ATOM 1109 C C . LEU A 1 142 ? 33.760 -5.558 -75.857 1.00 39.22 142 LEU A C 1
ATOM 1111 O O . LEU A 1 142 ? 33.530 -4.700 -75.004 1.00 39.22 142 LEU A O 1
ATOM 1115 N N . GLN A 1 143 ? 33.118 -5.567 -77.028 1.00 37.22 143 GLN A N 1
ATOM 1116 C CA . GLN A 1 143 ? 32.090 -4.579 -77.378 1.00 37.22 143 GLN A CA 1
ATOM 1117 C C . GLN A 1 143 ? 30.737 -4.851 -76.704 1.00 37.22 143 GLN A C 1
ATOM 1119 O O . GLN A 1 143 ? 29.967 -3.911 -76.496 1.00 37.22 143 GLN A O 1
ATOM 1124 N N . ARG A 1 144 ? 30.455 -6.101 -76.310 1.00 44.12 144 ARG A N 1
ATOM 1125 C CA . ARG A 1 144 ? 29.227 -6.491 -75.591 1.00 44.12 144 ARG A CA 1
ATOM 1126 C C . ARG A 1 144 ? 29.305 -6.337 -74.073 1.00 44.12 144 ARG A C 1
ATOM 1128 O O . ARG A 1 144 ? 28.278 -6.458 -73.416 1.00 44.12 144 ARG A O 1
ATOM 1135 N N . ARG A 1 145 ? 30.479 -5.991 -73.528 1.00 46.38 145 ARG A N 1
ATOM 1136 C CA . ARG A 1 145 ? 30.711 -5.789 -72.083 1.00 46.38 145 ARG A CA 1
ATOM 1137 C C . ARG A 1 145 ? 30.394 -7.031 -71.225 1.00 46.38 145 ARG A C 1
ATOM 1139 O O . ARG A 1 145 ? 30.047 -6.885 -70.058 1.00 46.38 145 ARG A O 1
ATOM 1146 N N . GLU A 1 146 ? 30.533 -8.238 -71.778 1.00 45.94 146 GLU A N 1
ATOM 1147 C CA . GLU A 1 146 ? 30.405 -9.512 -71.052 1.00 45.94 146 GLU A CA 1
ATOM 1148 C C . GLU A 1 146 ? 31.805 -10.118 -70.843 1.00 45.94 146 GLU A C 1
ATOM 1150 O O . GLU A 1 146 ? 32.548 -10.305 -71.805 1.00 45.94 146 GLU A O 1
ATOM 1155 N N . ILE A 1 147 ? 32.191 -10.415 -69.595 1.00 47.16 147 ILE A N 1
ATOM 1156 C CA . ILE A 1 147 ? 33.494 -11.026 -69.279 1.00 47.16 147 ILE A CA 1
ATOM 1157 C C . ILE A 1 147 ? 33.280 -12.518 -68.999 1.00 47.16 147 ILE A C 1
ATOM 1159 O O . ILE A 1 147 ? 32.678 -12.906 -67.998 1.00 47.16 147 ILE A O 1
ATOM 1163 N N . ILE A 1 148 ? 33.791 -13.365 -69.895 1.00 48.84 148 ILE A N 1
ATOM 1164 C CA . ILE A 1 148 ? 33.732 -14.830 -69.792 1.00 48.84 148 ILE A CA 1
ATOM 1165 C C . ILE A 1 148 ? 34.933 -15.305 -68.963 1.00 48.84 148 ILE A C 1
ATOM 1167 O O . ILE A 1 148 ? 36.073 -15.264 -69.424 1.00 48.84 148 ILE A O 1
ATOM 1171 N N . LEU A 1 149 ? 34.682 -15.754 -67.731 1.00 49.41 149 LEU A N 1
ATOM 1172 C CA . LEU A 1 149 ? 35.704 -16.282 -66.820 1.00 49.41 149 LEU A CA 1
ATOM 1173 C C . LEU A 1 149 ? 35.529 -17.801 -66.697 1.00 49.41 149 LEU A C 1
ATOM 1175 O O . LEU A 1 149 ? 34.472 -18.273 -66.280 1.00 49.41 149 LEU A O 1
ATOM 1179 N N . SER A 1 150 ? 36.558 -18.578 -67.049 1.00 46.94 150 SER A N 1
ATOM 1180 C CA . SER A 1 150 ? 36.596 -20.030 -66.816 1.00 46.94 150 SER A CA 1
ATOM 1181 C C . SER A 1 150 ? 37.946 -20.436 -66.219 1.00 46.94 150 SER A C 1
ATOM 1183 O O . SER A 1 150 ? 38.989 -19.914 -66.621 1.00 46.94 150 SER A O 1
ATOM 1185 N N . GLY A 1 151 ? 37.927 -21.344 -65.241 1.00 52.78 151 GLY A N 1
ATOM 1186 C CA . GLY A 1 151 ? 39.123 -21.819 -64.545 1.00 52.78 151 GLY A CA 1
ATOM 1187 C C . GLY A 1 151 ? 38.886 -22.089 -63.060 1.00 52.78 151 GLY A C 1
ATOM 1188 O O . GLY A 1 151 ? 37.772 -21.927 -62.553 1.00 52.78 151 GLY A O 1
ATOM 1189 N N . THR A 1 152 ? 39.943 -22.518 -62.368 1.00 56.31 152 THR A N 1
ATOM 1190 C CA . THR A 1 152 ? 39.953 -22.620 -60.902 1.00 56.31 152 THR A CA 1
ATOM 1191 C C . THR A 1 152 ? 39.891 -21.216 -60.276 1.00 56.31 152 THR A C 1
ATOM 1193 O O . THR A 1 152 ? 40.232 -20.242 -60.961 1.00 56.31 152 THR A O 1
ATOM 1196 N N . PRO A 1 153 ? 39.480 -21.075 -59.001 1.00 56.28 153 PRO A N 1
ATOM 1197 C CA . PRO A 1 153 ? 39.380 -19.774 -58.334 1.00 56.28 153 PRO A CA 1
ATOM 1198 C C . PRO A 1 153 ? 40.648 -18.916 -58.460 1.00 56.28 153 PRO A C 1
ATOM 1200 O O . PRO A 1 153 ? 40.563 -17.704 -58.636 1.00 56.28 153 PRO A O 1
ATOM 1203 N N . GLU A 1 154 ? 41.828 -19.542 -58.471 1.00 58.00 154 GLU A N 1
ATOM 1204 C CA . GLU A 1 154 ? 43.126 -18.875 -58.611 1.00 58.00 154 GLU A CA 1
ATOM 1205 C C . GLU A 1 154 ? 43.319 -18.255 -60.004 1.00 58.00 154 GLU A C 1
ATOM 1207 O O . GLU A 1 154 ? 43.838 -17.145 -60.131 1.00 58.00 154 GLU A O 1
ATOM 1212 N N . VAL A 1 155 ? 42.868 -18.946 -61.059 1.00 59.47 155 VAL A N 1
ATOM 1213 C CA . VAL A 1 155 ? 42.930 -18.450 -62.445 1.00 59.47 155 VAL A CA 1
ATOM 1214 C C . VAL A 1 155 ? 41.980 -17.268 -62.627 1.00 59.47 155 VAL A C 1
ATOM 1216 O O . VAL A 1 155 ? 42.346 -16.265 -63.243 1.00 59.47 155 VAL A O 1
ATOM 1219 N N . VAL A 1 156 ? 40.778 -17.369 -62.056 1.00 59.62 156 VAL A N 1
ATOM 1220 C CA . VAL A 1 156 ? 39.764 -16.307 -62.087 1.00 59.62 156 VAL A CA 1
ATOM 1221 C C . VAL A 1 156 ? 40.259 -15.072 -61.331 1.00 59.62 156 VAL A C 1
ATOM 1223 O O . VAL A 1 156 ? 40.229 -13.969 -61.876 1.00 59.62 156 VAL A O 1
ATOM 1226 N N . HIS A 1 157 ? 40.804 -15.260 -60.127 1.00 61.53 157 HIS A N 1
ATOM 1227 C CA . HIS A 1 157 ? 41.384 -14.192 -59.315 1.00 61.53 157 HIS A CA 1
ATOM 1228 C C . HIS A 1 157 ? 42.545 -13.488 -60.035 1.00 61.53 157 HIS A C 1
ATOM 1230 O O . HIS A 1 157 ? 42.585 -12.261 -60.105 1.00 61.53 157 HIS A O 1
ATOM 1236 N N . SER A 1 158 ? 43.483 -14.250 -60.613 1.00 58.03 158 SER A N 1
ATOM 1237 C CA . SER A 1 158 ? 44.631 -13.682 -61.332 1.00 58.03 158 SER A CA 1
ATOM 1238 C C . SER A 1 158 ? 44.210 -12.845 -62.541 1.00 58.03 158 SER A C 1
ATOM 1240 O O . SER A 1 158 ? 44.827 -11.815 -62.801 1.00 58.03 158 SER A O 1
ATOM 1242 N N . ARG A 1 159 ? 43.176 -13.264 -63.283 1.00 60.03 159 ARG A N 1
ATOM 1243 C CA . ARG A 1 159 ? 42.678 -12.513 -64.447 1.00 60.03 159 ARG A CA 1
ATOM 1244 C C . ARG A 1 159 ? 41.902 -11.263 -64.061 1.00 60.03 159 ARG A C 1
ATOM 1246 O O . ARG A 1 159 ? 42.054 -10.240 -64.721 1.00 60.03 159 ARG A O 1
ATOM 1253 N N . LEU A 1 160 ? 41.110 -11.318 -62.993 1.00 59.88 160 LEU A N 1
ATOM 1254 C CA . LEU A 1 160 ? 40.395 -10.146 -62.486 1.00 59.88 160 LEU A CA 1
ATOM 1255 C C . LEU A 1 160 ? 41.356 -9.079 -61.944 1.00 59.88 160 LEU A C 1
ATOM 1257 O O . LEU A 1 160 ? 41.162 -7.903 -62.235 1.00 59.88 160 LEU A O 1
ATOM 1261 N N . ALA A 1 161 ? 42.428 -9.484 -61.256 1.00 59.41 161 ALA A N 1
ATOM 1262 C CA . ALA A 1 161 ? 43.479 -8.574 -60.790 1.00 59.41 161 ALA A CA 1
ATOM 1263 C C . ALA A 1 161 ? 44.244 -7.890 -61.939 1.00 59.41 161 ALA A C 1
ATOM 1265 O O . ALA A 1 161 ? 44.621 -6.725 -61.836 1.00 59.41 161 ALA A O 1
ATOM 1266 N N . GLU A 1 162 ? 44.453 -8.598 -63.053 1.00 58.28 162 GLU A N 1
ATOM 1267 C CA . GLU A 1 162 ? 45.086 -8.048 -64.258 1.00 58.28 162 GLU A CA 1
ATOM 1268 C C . GLU A 1 162 ? 44.168 -7.039 -64.974 1.00 58.28 162 GLU A C 1
ATOM 1270 O O . GLU A 1 162 ? 44.630 -6.001 -65.445 1.00 58.28 162 GLU A O 1
ATOM 1275 N N . LEU A 1 163 ? 42.856 -7.308 -65.004 1.00 56.66 163 LEU A N 1
ATOM 1276 C CA . LEU A 1 163 ? 41.845 -6.440 -65.618 1.00 56.66 163 LEU A CA 1
ATOM 1277 C C . LEU A 1 163 ? 41.506 -5.196 -64.778 1.00 56.66 163 LEU A C 1
ATOM 1279 O O . LEU A 1 163 ? 41.134 -4.175 -65.354 1.00 56.66 163 LEU A O 1
ATOM 1283 N N . SER A 1 164 ? 41.623 -5.257 -63.446 1.00 56.28 164 SER A N 1
ATOM 1284 C CA . SER A 1 164 ? 41.325 -4.129 -62.547 1.00 56.28 164 SER A CA 1
ATOM 1285 C C . SER A 1 164 ? 42.502 -3.169 -62.326 1.00 56.28 164 SER A C 1
ATOM 1287 O O . SER A 1 164 ? 42.355 -2.151 -61.646 1.00 56.28 164 SER A O 1
ATOM 1289 N N . GLY A 1 165 ? 43.678 -3.468 -62.892 1.00 54.84 165 GLY A N 1
ATOM 1290 C CA . GLY A 1 165 ? 44.847 -2.581 -62.893 1.00 54.84 165 GLY A CA 1
ATOM 1291 C C . GLY A 1 165 ? 45.431 -2.241 -61.513 1.00 54.84 165 GLY A C 1
ATOM 1292 O O . GLY A 1 165 ? 46.171 -1.265 -61.402 1.00 54.84 165 GLY A O 1
ATOM 1293 N N . SER A 1 166 ? 45.117 -3.003 -60.460 1.00 42.34 166 SER A N 1
ATOM 1294 C CA . SER A 1 166 ? 45.476 -2.654 -59.076 1.00 42.34 166 SER A CA 1
ATOM 1295 C C . SER A 1 166 ? 46.660 -3.465 -58.530 1.00 42.34 166 SER A C 1
ATOM 1297 O O . SER A 1 166 ? 46.565 -4.669 -58.305 1.00 42.34 166 SER A O 1
ATOM 1299 N N . THR A 1 167 ? 47.776 -2.788 -58.244 1.00 36.41 167 THR A N 1
ATOM 1300 C CA . THR A 1 167 ? 48.846 -3.275 -57.354 1.00 36.41 167 THR A CA 1
ATOM 1301 C C . THR A 1 167 ? 48.415 -3.160 -55.890 1.00 36.41 167 THR A C 1
ATOM 1303 O O . THR A 1 167 ? 47.994 -2.090 -55.454 1.00 36.41 167 THR A O 1
ATOM 1306 N N . VAL A 1 168 ? 48.552 -4.250 -55.130 1.00 32.47 168 VAL A N 1
ATOM 1307 C CA . VAL A 1 168 ? 48.188 -4.369 -53.707 1.00 32.47 168 VAL A CA 1
ATOM 1308 C C . VAL A 1 168 ? 48.997 -3.398 -52.834 1.00 32.47 168 VAL A C 1
ATOM 1310 O O . VAL A 1 168 ? 50.222 -3.496 -52.774 1.00 32.47 168 VAL A O 1
ATOM 1313 N N . THR A 1 169 ? 48.320 -2.509 -52.103 1.00 28.98 169 THR A N 1
ATOM 1314 C CA . THR A 1 169 ? 48.885 -1.747 -50.976 1.00 28.98 169 THR A CA 1
ATOM 1315 C C . THR A 1 169 ? 48.228 -2.175 -49.654 1.00 28.98 169 THR A C 1
ATOM 1317 O O . THR A 1 169 ? 47.011 -2.370 -49.621 1.00 28.98 169 THR A O 1
ATOM 1320 N N . PRO A 1 170 ? 48.985 -2.334 -48.549 1.00 28.97 170 PRO A N 1
ATOM 1321 C CA . PRO A 1 170 ? 48.411 -2.600 -47.230 1.00 28.97 170 PRO A CA 1
ATOM 1322 C C . PRO A 1 170 ? 47.702 -1.356 -46.670 1.00 28.97 170 PRO A C 1
ATOM 1324 O O . PRO A 1 170 ? 48.165 -0.231 -46.861 1.00 28.97 170 PRO A O 1
ATOM 1327 N N . LEU A 1 171 ? 46.585 -1.574 -45.973 1.00 26.55 171 LEU A N 1
ATOM 1328 C CA . LEU A 1 171 ? 45.744 -0.540 -45.355 1.00 26.55 171 LEU A CA 1
ATOM 1329 C C . LEU A 1 171 ? 46.466 0.192 -44.199 1.00 26.55 171 LEU A C 1
ATOM 1331 O O . LEU A 1 171 ? 47.204 -0.454 -43.456 1.00 26.55 171 LEU A O 1
ATOM 1335 N N . PRO A 1 172 ? 46.233 1.506 -44.002 1.00 25.92 172 PRO A N 1
ATOM 1336 C CA . PRO A 1 172 ? 46.812 2.265 -42.894 1.00 25.92 172 PRO A CA 1
ATOM 1337 C C . PRO A 1 172 ? 46.051 2.047 -41.574 1.00 25.92 172 PRO A C 1
ATOM 1339 O O . PRO A 1 172 ? 44.819 2.049 -41.543 1.00 25.92 172 PRO A O 1
ATOM 1342 N N . GLU A 1 173 ? 46.799 1.916 -40.475 1.00 27.12 173 GLU A N 1
ATOM 1343 C CA . GLU A 1 173 ? 46.300 2.043 -39.101 1.00 27.12 173 GLU A CA 1
ATOM 1344 C C . GLU A 1 173 ? 45.989 3.518 -38.810 1.00 27.12 173 GLU A C 1
ATOM 1346 O O . GLU A 1 173 ? 46.863 4.372 -38.943 1.00 27.12 173 GLU A O 1
ATOM 1351 N N . ASN A 1 174 ? 44.754 3.826 -38.406 1.00 27.66 174 ASN A N 1
ATOM 1352 C CA . ASN A 1 174 ? 44.388 5.147 -37.894 1.00 27.66 174 ASN A CA 1
ATOM 1353 C C . ASN A 1 174 ? 44.047 5.054 -36.403 1.00 27.66 174 ASN A C 1
ATOM 1355 O O . ASN A 1 174 ? 43.125 4.340 -36.003 1.00 27.66 174 ASN A O 1
ATOM 1359 N N . GLU A 1 175 ? 44.795 5.816 -35.606 1.00 26.38 175 GLU A N 1
ATOM 1360 C CA . GLU A 1 175 ? 44.570 6.080 -34.188 1.00 26.38 175 GLU A CA 1
ATOM 1361 C C . GLU A 1 175 ? 43.264 6.863 -33.982 1.00 26.38 175 GLU A C 1
ATOM 1363 O O . GLU A 1 175 ? 43.031 7.906 -34.596 1.00 26.38 175 GLU A O 1
ATOM 1368 N N . ALA A 1 176 ? 42.405 6.368 -33.088 1.00 27.77 176 ALA A N 1
ATOM 1369 C CA . ALA A 1 176 ? 41.234 7.098 -32.622 1.00 27.77 176 ALA A CA 1
ATOM 1370 C C . ALA A 1 176 ? 41.641 8.072 -31.506 1.00 27.77 176 ALA A C 1
ATOM 1372 O O . ALA A 1 176 ? 42.196 7.673 -30.482 1.00 27.77 176 ALA A O 1
ATOM 1373 N N . THR A 1 177 ? 41.332 9.354 -31.693 1.00 23.42 177 THR A N 1
ATOM 1374 C CA . THR A 1 177 ? 41.479 10.397 -30.677 1.00 23.42 177 THR A CA 1
ATOM 1375 C C . THR A 1 177 ? 40.525 10.148 -29.511 1.00 23.42 177 THR A C 1
ATOM 1377 O O . THR A 1 177 ? 39.305 10.133 -29.676 1.00 23.42 177 THR A O 1
ATOM 1380 N N . VAL A 1 178 ? 41.104 9.959 -28.325 1.00 28.36 178 VAL A N 1
ATOM 1381 C CA . VAL A 1 178 ? 40.412 9.824 -27.041 1.00 28.36 178 VAL A CA 1
ATOM 1382 C C . VAL A 1 178 ? 39.878 11.195 -26.624 1.00 28.36 178 VAL A C 1
ATOM 1384 O O . VAL A 1 178 ? 40.630 12.042 -26.142 1.00 28.36 178 VAL A O 1
ATOM 1387 N N . GLU A 1 179 ? 38.577 11.420 -26.801 1.00 27.20 179 GLU A N 1
ATOM 1388 C CA . GLU A 1 179 ? 37.874 12.470 -26.064 1.00 27.20 179 GLU A CA 1
ATOM 1389 C C . GLU A 1 179 ? 37.717 12.055 -24.593 1.00 27.20 179 GLU A C 1
ATOM 1391 O O . GLU A 1 179 ? 37.541 10.887 -24.247 1.00 27.20 179 GLU A O 1
ATOM 1396 N N . SER A 1 180 ? 37.870 13.048 -23.725 1.00 30.34 180 SER A N 1
ATOM 1397 C CA . SER A 1 180 ? 38.077 12.965 -22.280 1.00 30.34 180 SER A CA 1
ATOM 1398 C C . SER A 1 180 ? 37.178 11.979 -21.519 1.00 30.34 180 SER A C 1
ATOM 1400 O O . SER A 1 180 ? 35.953 12.041 -21.581 1.00 30.34 180 SER A O 1
ATOM 1402 N N . SER A 1 181 ? 37.846 11.153 -20.711 1.00 29.19 181 SER A N 1
ATOM 1403 C CA . SER A 1 181 ? 37.326 10.188 -19.734 1.00 29.19 181 SER A CA 1
ATOM 1404 C C . SER A 1 181 ? 36.158 10.719 -18.874 1.00 29.19 181 SER A C 1
ATOM 1406 O O . SER A 1 181 ? 36.344 11.712 -18.160 1.00 29.19 181 SER A O 1
ATOM 1408 N N . PRO A 1 182 ? 34.980 10.060 -18.860 1.00 33.06 182 PRO A N 1
ATOM 1409 C CA . PRO A 1 182 ? 33.959 10.295 -17.849 1.00 33.06 182 PRO A CA 1
ATOM 1410 C C . PRO A 1 182 ? 34.342 9.570 -16.554 1.00 33.06 182 PRO A C 1
ATOM 1412 O O . PRO A 1 182 ? 34.787 8.423 -16.553 1.00 33.06 182 PRO A O 1
ATOM 1415 N N . SER A 1 183 ? 34.153 10.240 -15.425 1.00 33.34 183 SER A N 1
ATOM 1416 C CA . SER A 1 183 ? 34.349 9.690 -14.087 1.00 33.34 183 SER A CA 1
ATOM 1417 C C . SER A 1 183 ? 33.554 8.392 -13.874 1.00 33.34 183 SER A C 1
ATOM 1419 O O . SER A 1 183 ? 32.330 8.380 -13.969 1.00 33.34 183 SER A O 1
ATOM 1421 N N . ILE A 1 184 ? 34.253 7.305 -13.524 1.00 41.84 184 ILE A N 1
ATOM 1422 C CA . ILE A 1 184 ? 33.668 5.999 -13.172 1.00 41.84 184 ILE A CA 1
ATOM 1423 C C . ILE A 1 184 ? 32.610 6.190 -12.076 1.00 41.84 184 ILE A C 1
ATOM 1425 O O . ILE A 1 184 ? 32.933 6.549 -10.937 1.00 41.84 184 ILE A O 1
ATOM 1429 N N . GLN A 1 185 ? 31.342 5.950 -12.409 1.00 45.66 185 GLN A N 1
ATOM 1430 C CA . GLN A 1 185 ? 30.226 6.064 -11.474 1.00 45.66 185 GLN A CA 1
ATOM 1431 C C . GLN A 1 185 ? 30.194 4.812 -10.579 1.00 45.66 185 GLN A C 1
ATOM 1433 O O . GLN A 1 185 ? 29.809 3.729 -11.007 1.00 45.66 185 GLN A O 1
ATOM 1438 N N . ARG A 1 186 ? 30.651 4.948 -9.326 1.00 53.06 186 ARG A N 1
ATOM 1439 C CA . ARG A 1 186 ? 30.911 3.817 -8.403 1.00 53.06 186 ARG A CA 1
ATOM 1440 C C . ARG A 1 186 ? 29.669 3.238 -7.710 1.00 53.06 186 ARG A C 1
ATOM 1442 O O . ARG A 1 186 ? 29.753 2.188 -7.081 1.00 53.06 186 ARG A O 1
ATOM 1449 N N . HIS A 1 187 ? 28.521 3.907 -7.817 1.00 53.56 187 HIS A N 1
ATOM 1450 C CA . HIS A 1 187 ? 27.255 3.480 -7.218 1.00 53.56 187 HIS A CA 1
ATOM 1451 C C . HIS A 1 187 ? 26.128 3.565 -8.250 1.00 53.56 187 HIS A C 1
ATOM 1453 O O . HIS A 1 187 ? 25.890 4.630 -8.819 1.00 53.56 187 HIS A O 1
ATOM 1459 N N . ILE A 1 188 ? 25.426 2.451 -8.472 1.00 60.03 188 ILE A N 1
ATOM 1460 C CA . ILE A 1 188 ? 24.251 2.389 -9.346 1.00 60.03 188 ILE A CA 1
ATOM 1461 C C . ILE A 1 188 ? 23.019 2.524 -8.454 1.00 60.03 188 ILE A C 1
ATOM 1463 O O . ILE A 1 188 ? 22.658 1.595 -7.739 1.00 60.03 188 ILE A O 1
ATOM 1467 N N . HIS A 1 189 ? 22.390 3.697 -8.464 1.00 76.44 189 HIS A N 1
ATOM 1468 C CA . HIS A 1 189 ? 21.101 3.883 -7.802 1.00 76.44 189 HIS A CA 1
ATOM 1469 C C . HIS A 1 189 ? 19.980 3.237 -8.622 1.00 76.44 189 HIS A C 1
ATOM 1471 O O . HIS A 1 189 ? 19.993 3.297 -9.852 1.00 76.44 189 HIS A O 1
ATOM 1477 N N . VAL A 1 190 ? 18.981 2.681 -7.938 1.00 86.62 190 VAL A N 1
ATOM 1478 C CA . VAL A 1 190 ? 17.736 2.237 -8.573 1.00 86.62 190 VAL A CA 1
ATOM 1479 C C . VAL A 1 190 ? 16.857 3.460 -8.827 1.00 86.62 190 VAL A C 1
ATOM 1481 O O . VAL A 1 190 ? 16.443 4.142 -7.882 1.00 86.62 190 VAL A O 1
ATOM 1484 N N . TYR A 1 191 ? 16.570 3.749 -10.095 1.00 85.50 191 TYR A N 1
ATOM 1485 C CA . TYR A 1 191 ? 15.598 4.771 -10.477 1.00 85.50 191 TYR A CA 1
ATOM 1486 C C . TYR A 1 191 ? 14.284 4.093 -10.847 1.00 85.50 191 TYR A C 1
ATOM 1488 O O . TYR A 1 191 ? 14.251 3.206 -11.695 1.00 85.50 191 TYR A O 1
ATOM 1496 N N . ALA A 1 192 ? 13.177 4.554 -10.266 1.00 86.44 192 ALA A N 1
ATOM 1497 C CA . ALA A 1 192 ? 11.849 4.052 -10.610 1.00 86.44 192 ALA A CA 1
ATOM 1498 C C . ALA A 1 192 ? 11.550 4.216 -12.115 1.00 86.44 192 ALA A C 1
ATOM 1500 O O . ALA A 1 192 ? 10.883 3.368 -12.699 1.00 86.44 192 ALA A O 1
ATOM 1501 N N . ALA A 1 193 ? 12.103 5.254 -12.754 1.00 82.56 193 ALA A N 1
ATOM 1502 C CA . ALA A 1 193 ? 12.028 5.451 -14.200 1.00 82.56 193 ALA A CA 1
ATOM 1503 C C . ALA A 1 193 ? 12.585 4.250 -14.988 1.00 82.56 193 ALA A C 1
ATOM 1505 O O . ALA A 1 193 ? 11.917 3.765 -15.895 1.00 82.56 193 ALA A O 1
ATOM 1506 N N . ASP A 1 194 ? 13.752 3.717 -14.602 1.00 87.94 194 ASP A N 1
ATOM 1507 C CA . ASP A 1 194 ? 14.369 2.562 -15.272 1.00 87.94 194 ASP A CA 1
ATOM 1508 C C . ASP A 1 194 ? 13.522 1.293 -15.109 1.00 87.94 194 ASP A C 1
ATOM 1510 O O . ASP A 1 194 ? 13.356 0.530 -16.064 1.00 87.94 194 ASP A O 1
ATOM 1514 N N . LEU A 1 195 ? 12.944 1.091 -13.917 1.00 92.25 195 LEU A N 1
ATOM 1515 C CA . LEU A 1 195 ? 12.064 -0.044 -13.625 1.00 92.25 195 LEU A CA 1
ATOM 1516 C C . LEU A 1 195 ? 10.792 0.008 -14.480 1.00 92.25 195 LEU A C 1
ATOM 1518 O O . LEU A 1 195 ? 10.485 -0.944 -15.191 1.00 92.25 195 LEU A O 1
ATOM 1522 N N . PHE A 1 196 ? 10.062 1.128 -14.456 1.00 91.88 196 PHE A N 1
ATOM 1523 C CA . PHE A 1 196 ? 8.796 1.250 -15.185 1.00 91.88 196 PHE A CA 1
ATOM 1524 C C . PHE A 1 196 ? 8.989 1.368 -16.700 1.00 91.88 196 PHE A C 1
ATOM 1526 O O . PHE A 1 196 ? 8.145 0.877 -17.452 1.00 91.88 196 PHE A O 1
ATOM 1533 N N . GLN A 1 197 ? 10.102 1.940 -17.170 1.00 88.25 197 GLN A N 1
ATOM 1534 C CA . GLN A 1 197 ? 10.462 1.900 -18.587 1.00 88.25 197 GLN A CA 1
ATOM 1535 C C . GLN A 1 197 ? 10.757 0.467 -19.045 1.00 88.25 197 GLN A C 1
ATOM 1537 O O . GLN A 1 197 ? 10.315 0.070 -20.122 1.00 88.25 197 GLN A O 1
ATOM 1542 N N . SER A 1 198 ? 11.446 -0.328 -18.223 1.00 91.12 198 SER A N 1
ATOM 1543 C CA . SER A 1 198 ? 11.731 -1.730 -18.546 1.00 91.12 198 SER A CA 1
ATOM 1544 C C . SER A 1 198 ? 10.478 -2.594 -18.498 1.00 91.12 198 SER A C 1
ATOM 1546 O O . SER A 1 198 ? 10.259 -3.371 -19.415 1.00 91.12 198 SER A O 1
ATOM 1548 N N . LEU A 1 199 ? 9.601 -2.411 -17.505 1.00 93.81 199 LEU A N 1
ATOM 1549 C CA . LEU A 1 199 ? 8.291 -3.075 -17.479 1.00 93.81 199 LEU A CA 1
ATOM 1550 C C . LEU A 1 199 ? 7.441 -2.699 -18.697 1.00 93.81 199 LEU A C 1
ATOM 1552 O O . LEU A 1 199 ? 6.770 -3.552 -19.267 1.00 93.81 199 LEU A O 1
ATOM 1556 N N . THR A 1 200 ? 7.503 -1.438 -19.133 1.00 89.06 200 THR A N 1
ATOM 1557 C CA . THR A 1 200 ? 6.837 -1.003 -20.366 1.00 89.06 200 THR A CA 1
ATOM 1558 C C . THR A 1 200 ? 7.376 -1.777 -21.571 1.00 89.06 200 THR A C 1
ATOM 1560 O O . THR A 1 200 ? 6.585 -2.305 -22.339 1.00 89.06 200 THR A O 1
ATOM 1563 N N . MET A 1 201 ? 8.696 -1.906 -21.724 1.00 84.00 201 MET A N 1
ATOM 1564 C CA . MET A 1 201 ? 9.284 -2.666 -22.837 1.00 84.00 201 MET A CA 1
ATOM 1565 C C . MET A 1 201 ? 8.983 -4.169 -22.745 1.00 84.00 201 MET A C 1
ATOM 1567 O O . MET A 1 201 ? 8.644 -4.780 -23.754 1.00 84.00 201 MET A O 1
ATOM 1571 N N . MET A 1 202 ? 8.997 -4.759 -21.545 1.00 91.19 202 MET A N 1
ATOM 1572 C CA . MET A 1 202 ? 8.580 -6.152 -21.352 1.00 91.19 202 MET A CA 1
ATOM 1573 C C . MET A 1 202 ? 7.153 -6.378 -21.865 1.00 91.19 202 MET A C 1
ATOM 1575 O O . MET A 1 202 ? 6.914 -7.282 -22.658 1.00 91.19 202 MET A O 1
ATOM 1579 N N . LEU A 1 203 ? 6.203 -5.543 -21.432 1.00 92.06 203 LEU A N 1
ATOM 1580 C CA . LEU A 1 203 ? 4.779 -5.757 -21.695 1.00 92.06 203 LEU A CA 1
ATOM 1581 C C . LEU A 1 203 ? 4.337 -5.278 -23.084 1.00 92.06 203 LEU A C 1
ATOM 1583 O O . LEU A 1 203 ? 3.470 -5.906 -23.680 1.00 92.06 203 LEU A O 1
ATOM 1587 N N . PHE A 1 204 ? 4.895 -4.184 -23.604 1.00 86.00 204 PHE A N 1
ATOM 1588 C CA . PHE A 1 204 ? 4.467 -3.579 -24.874 1.00 86.00 204 PHE A CA 1
ATOM 1589 C C . PHE A 1 204 ? 5.378 -3.914 -26.060 1.00 86.00 204 PHE A C 1
ATOM 1591 O O . PHE A 1 204 ? 4.986 -3.646 -27.193 1.00 86.00 204 PHE A O 1
ATOM 1598 N N . THR A 1 205 ? 6.554 -4.503 -25.825 1.00 82.25 205 THR A N 1
ATOM 1599 C CA . THR A 1 205 ? 7.506 -4.867 -26.885 1.00 82.25 205 THR A CA 1
ATOM 1600 C C . THR A 1 205 ? 7.798 -6.367 -26.865 1.00 82.25 205 THR A C 1
ATOM 1602 O O . THR A 1 205 ? 7.443 -7.059 -27.811 1.00 82.25 205 THR A O 1
ATOM 1605 N N . ASP A 1 206 ? 8.361 -6.910 -25.784 1.00 86.19 206 ASP A N 1
ATOM 1606 C CA . ASP A 1 206 ? 8.821 -8.311 -25.746 1.00 86.19 206 ASP A CA 1
ATOM 1607 C C . ASP A 1 206 ? 7.682 -9.342 -25.765 1.00 86.19 206 ASP A C 1
ATOM 1609 O O . ASP A 1 206 ? 7.740 -10.308 -26.527 1.00 86.19 206 ASP A O 1
ATOM 1613 N N . VAL A 1 207 ? 6.637 -9.148 -24.951 1.00 88.88 207 VAL A N 1
ATOM 1614 C CA . VAL A 1 207 ? 5.468 -10.046 -24.945 1.00 88.88 207 VAL A CA 1
ATOM 1615 C C . VAL A 1 207 ? 4.788 -10.100 -26.319 1.00 88.88 207 VAL A C 1
ATOM 1617 O O . VAL A 1 207 ? 4.635 -11.203 -26.839 1.00 88.88 207 VAL A O 1
ATOM 1620 N N . PRO A 1 208 ? 4.420 -8.975 -26.960 1.00 81.69 208 PRO A N 1
ATOM 1621 C CA . PRO A 1 208 ? 3.715 -9.026 -28.237 1.00 81.69 208 PRO A CA 1
ATOM 1622 C C . PRO A 1 208 ? 4.604 -9.338 -29.448 1.00 81.69 208 PRO A C 1
ATOM 1624 O O . PRO A 1 208 ? 4.070 -9.681 -30.498 1.00 81.69 208 PRO A O 1
ATOM 1627 N N . LEU A 1 209 ? 5.939 -9.280 -29.322 1.00 73.75 209 LEU A N 1
ATOM 1628 C CA . LEU A 1 209 ? 6.856 -9.859 -30.317 1.00 73.75 209 LEU A CA 1
ATOM 1629 C C . LEU A 1 209 ? 6.725 -11.389 -30.407 1.00 73.75 209 LEU A C 1
ATOM 1631 O O . LEU A 1 209 ? 7.200 -12.000 -31.367 1.00 73.75 209 LEU A O 1
ATOM 1635 N N . ARG A 1 210 ? 6.089 -12.030 -29.420 1.00 73.88 210 ARG A N 1
ATOM 1636 C CA . ARG A 1 210 ? 5.664 -13.422 -29.538 1.00 73.88 210 ARG A CA 1
ATOM 1637 C C . ARG A 1 210 ? 4.354 -13.477 -30.311 1.00 73.88 210 ARG A C 1
ATOM 1639 O O . ARG A 1 210 ? 3.379 -12.847 -29.918 1.00 73.88 210 ARG A O 1
ATOM 1646 N N . GLY A 1 211 ? 4.380 -14.227 -31.416 1.00 68.38 211 GLY A N 1
ATOM 1647 C CA . GLY A 1 211 ? 3.226 -14.476 -32.279 1.00 68.38 211 GLY A CA 1
ATOM 1648 C C . GLY A 1 211 ? 2.088 -15.117 -31.491 1.00 68.38 211 GLY A C 1
ATOM 1649 O O . GLY A 1 211 ? 1.265 -14.399 -30.938 1.00 68.38 211 GLY A O 1
ATOM 1650 N N . ASP A 1 212 ? 2.071 -16.447 -31.399 1.00 79.94 212 ASP A N 1
ATOM 1651 C CA . ASP A 1 212 ? 1.071 -17.194 -30.626 1.00 79.94 212 ASP A CA 1
ATOM 1652 C C . ASP A 1 212 ? 1.624 -17.615 -29.255 1.00 79.94 212 ASP A C 1
ATOM 1654 O O . ASP A 1 212 ? 2.654 -18.282 -29.164 1.00 79.94 212 ASP A O 1
ATOM 1658 N N . ILE A 1 213 ? 0.917 -17.262 -28.181 1.00 87.44 213 ILE A N 1
ATOM 1659 C CA . ILE A 1 213 ? 1.262 -17.533 -26.779 1.00 87.44 213 ILE A CA 1
ATOM 1660 C C . ILE A 1 213 ? 0.214 -18.497 -26.204 1.00 87.44 213 ILE A C 1
ATOM 1662 O O . ILE A 1 213 ? -0.956 -18.144 -26.051 1.00 87.44 213 ILE A O 1
ATOM 1666 N N . HIS A 1 214 ? 0.626 -19.722 -25.888 1.00 87.44 214 HIS A N 1
ATOM 1667 C CA . HIS A 1 214 ? -0.239 -20.802 -25.399 1.00 87.44 214 HIS A CA 1
ATOM 1668 C C . HIS A 1 214 ? 0.572 -21.818 -24.578 1.00 87.44 214 HIS A C 1
ATOM 1670 O O . HIS A 1 214 ? 1.803 -21.756 -24.543 1.00 87.44 214 HIS A O 1
ATOM 1676 N N . GLY A 1 215 ? -0.105 -22.750 -23.900 1.00 86.62 215 GLY A N 1
ATOM 1677 C CA . GLY A 1 215 ? 0.547 -23.785 -23.087 1.00 86.62 215 GLY A CA 1
ATOM 1678 C C . GLY A 1 215 ? 1.475 -23.208 -22.009 1.00 86.62 215 GLY A C 1
ATOM 1679 O O . GLY A 1 215 ? 1.122 -22.263 -21.308 1.00 86.62 215 GLY A O 1
ATOM 1680 N N . GLU A 1 216 ? 2.698 -23.729 -21.899 1.00 85.06 216 GLU A N 1
ATOM 1681 C CA . GLU A 1 216 ? 3.644 -23.273 -20.870 1.00 85.06 216 GLU A CA 1
ATOM 1682 C C . GLU A 1 216 ? 4.038 -21.790 -20.989 1.00 85.06 216 GLU A C 1
ATOM 1684 O O . GLU A 1 216 ? 4.506 -21.210 -20.003 1.00 85.06 216 GLU A O 1
ATOM 1689 N N . ASP A 1 217 ? 3.868 -21.178 -22.168 1.00 86.75 217 ASP A N 1
ATOM 1690 C CA . ASP A 1 217 ? 4.223 -19.779 -22.406 1.00 86.75 217 ASP A CA 1
ATOM 1691 C C . ASP A 1 217 ? 3.201 -18.825 -21.790 1.00 86.75 217 ASP A C 1
ATOM 1693 O O . ASP A 1 217 ? 3.588 -17.856 -21.130 1.00 86.75 217 ASP A O 1
ATOM 1697 N N . ILE A 1 218 ? 1.904 -19.127 -21.922 1.00 89.69 218 ILE A N 1
ATOM 1698 C CA . ILE A 1 218 ? 0.862 -18.336 -21.257 1.00 89.69 218 ILE A CA 1
ATOM 1699 C C . ILE A 1 218 ? 0.910 -18.532 -19.735 1.00 89.69 218 ILE A C 1
ATOM 1701 O O . ILE A 1 218 ? 0.721 -17.572 -18.991 1.00 89.69 218 ILE A O 1
ATOM 1705 N N . ASP A 1 219 ? 1.273 -19.728 -19.262 1.00 86.62 219 ASP A N 1
ATOM 1706 C CA . ASP A 1 219 ? 1.468 -19.999 -17.833 1.00 86.62 219 ASP A CA 1
ATOM 1707 C C . ASP A 1 219 ? 2.659 -19.228 -17.253 1.00 86.62 219 ASP A C 1
ATOM 1709 O O . ASP A 1 219 ? 2.548 -18.628 -16.185 1.00 86.62 219 ASP A O 1
ATOM 1713 N N . ALA A 1 220 ? 3.777 -19.166 -17.983 1.00 89.62 220 ALA A N 1
ATOM 1714 C CA . ALA A 1 220 ? 4.932 -18.362 -17.589 1.00 89.62 220 ALA A CA 1
ATOM 1715 C C . ALA A 1 220 ? 4.593 -16.863 -17.518 1.00 89.62 220 ALA A C 1
ATOM 1717 O O . ALA A 1 220 ? 5.071 -16.154 -16.630 1.00 89.62 220 ALA A O 1
ATOM 1718 N N . LEU A 1 221 ? 3.754 -16.372 -18.439 1.00 92.88 221 LEU A N 1
ATOM 1719 C CA . LEU A 1 221 ? 3.275 -14.991 -18.423 1.00 92.88 221 LEU A CA 1
ATOM 1720 C C . LEU A 1 221 ? 2.377 -14.720 -17.208 1.00 92.88 221 LEU A C 1
ATOM 1722 O O . LEU A 1 221 ? 2.583 -13.719 -16.521 1.00 92.88 221 LEU A O 1
ATOM 1726 N N . ARG A 1 222 ? 1.430 -15.617 -16.896 1.00 90.38 222 ARG A N 1
ATOM 1727 C CA . ARG A 1 222 ? 0.589 -15.521 -15.687 1.00 90.38 222 ARG A CA 1
ATOM 1728 C C . ARG A 1 222 ? 1.437 -15.458 -14.430 1.00 90.38 222 ARG A C 1
ATOM 1730 O O . ARG A 1 222 ? 1.279 -14.542 -13.626 1.00 90.38 222 ARG A O 1
ATOM 1737 N N . GLU A 1 223 ? 2.358 -16.401 -14.277 1.00 89.81 223 GLU A N 1
ATOM 1738 C CA . GLU A 1 223 ? 3.213 -16.494 -13.099 1.00 89.81 223 GLU A CA 1
ATOM 1739 C C . GLU A 1 223 ? 4.065 -15.233 -12.908 1.00 89.81 223 GLU A C 1
ATOM 1741 O O . GLU A 1 223 ? 4.160 -14.698 -11.799 1.00 89.81 223 GLU A O 1
ATOM 1746 N N . PHE A 1 224 ? 4.625 -14.700 -13.997 1.00 94.50 224 PHE A N 1
ATOM 1747 C CA . PHE A 1 224 ? 5.382 -13.456 -13.953 1.00 94.50 224 PHE A CA 1
ATOM 1748 C C . PHE A 1 224 ? 4.516 -12.269 -13.513 1.00 94.50 224 PHE A C 1
ATOM 1750 O O . PHE A 1 224 ? 4.921 -11.507 -12.634 1.00 94.50 224 PHE A O 1
ATOM 1757 N N . LEU A 1 225 ? 3.302 -12.125 -14.056 1.00 93.44 225 LEU A N 1
ATOM 1758 C CA . LEU A 1 225 ? 2.380 -11.050 -13.668 1.00 93.44 225 LEU A CA 1
ATOM 1759 C C . LEU A 1 225 ? 1.909 -11.186 -12.214 1.00 93.44 225 LEU A C 1
ATOM 1761 O O . LEU A 1 225 ? 1.837 -10.182 -11.503 1.00 93.44 225 LEU A O 1
ATOM 1765 N N . HIS A 1 226 ? 1.644 -12.408 -11.745 1.00 84.12 226 HIS A N 1
ATOM 1766 C CA . HIS A 1 226 ? 1.337 -12.678 -10.339 1.00 84.12 226 HIS A CA 1
ATOM 1767 C C . HIS A 1 226 ? 2.510 -12.304 -9.427 1.00 84.12 226 HIS A C 1
ATOM 1769 O O . HIS A 1 226 ? 2.313 -11.621 -8.421 1.00 84.12 226 HIS A O 1
ATOM 1775 N N . THR A 1 227 ? 3.733 -12.670 -9.811 1.00 89.00 227 THR A N 1
ATOM 1776 C CA . THR A 1 227 ? 4.960 -12.308 -9.090 1.00 89.00 227 THR A CA 1
ATOM 1777 C C . THR A 1 227 ? 5.153 -10.791 -9.044 1.00 89.00 227 THR A C 1
ATOM 1779 O O . THR A 1 227 ? 5.451 -10.241 -7.982 1.00 89.00 227 THR A O 1
ATOM 1782 N N . LEU A 1 228 ? 4.909 -10.081 -10.153 1.00 90.62 228 LEU A N 1
ATOM 1783 C CA . LEU A 1 228 ? 4.927 -8.616 -10.184 1.00 90.62 228 LEU A CA 1
ATOM 1784 C C . LEU A 1 228 ? 3.861 -8.013 -9.264 1.00 90.62 228 LEU A C 1
ATOM 1786 O O . LEU A 1 228 ? 4.174 -7.124 -8.478 1.00 90.62 228 LEU A O 1
ATOM 1790 N N . ARG A 1 229 ? 2.616 -8.493 -9.307 1.00 85.06 229 ARG A N 1
ATOM 1791 C CA . ARG A 1 229 ? 1.545 -7.993 -8.431 1.00 85.06 229 ARG A CA 1
ATOM 1792 C C . ARG A 1 229 ? 1.860 -8.223 -6.948 1.00 85.06 229 ARG A C 1
ATOM 1794 O O . ARG A 1 229 ? 1.551 -7.377 -6.115 1.00 85.06 229 ARG A O 1
ATOM 1801 N N . LEU A 1 230 ? 2.492 -9.344 -6.616 1.00 77.12 230 LEU A N 1
ATOM 1802 C CA . LEU A 1 230 ? 2.849 -9.693 -5.244 1.00 77.12 230 LEU A CA 1
ATOM 1803 C C . LEU A 1 230 ? 4.051 -8.892 -4.717 1.00 77.12 230 LEU A C 1
ATOM 1805 O O . LEU A 1 230 ? 4.042 -8.428 -3.575 1.00 77.12 230 LEU A O 1
ATOM 1809 N N . LEU A 1 231 ? 5.098 -8.743 -5.531 1.00 85.25 231 LEU A N 1
ATOM 1810 C CA . LEU A 1 231 ? 6.409 -8.276 -5.074 1.00 85.25 231 LEU A CA 1
ATOM 1811 C C . LEU A 1 231 ? 6.814 -6.897 -5.612 1.00 85.25 231 LEU A C 1
ATOM 1813 O O . LEU A 1 231 ? 7.762 -6.318 -5.091 1.00 85.25 231 LEU A O 1
ATOM 1817 N N . LEU A 1 232 ? 6.147 -6.324 -6.617 1.00 88.12 232 LEU A N 1
ATOM 1818 C CA . LEU A 1 232 ? 6.495 -4.992 -7.117 1.00 88.12 232 LEU A CA 1
ATOM 1819 C C . LEU A 1 232 ? 5.841 -3.902 -6.247 1.00 88.12 232 LEU A C 1
ATOM 1821 O O . LEU A 1 232 ? 4.613 -3.792 -6.205 1.00 88.12 232 LEU A O 1
ATOM 1825 N N . PRO A 1 233 ? 6.614 -3.017 -5.597 1.00 77.06 233 PRO A N 1
ATOM 1826 C CA . PRO A 1 233 ? 6.053 -1.876 -4.890 1.00 77.06 233 PRO A CA 1
ATOM 1827 C C . PRO A 1 233 ? 5.688 -0.750 -5.879 1.00 77.06 233 PRO A C 1
ATOM 1829 O O . PRO A 1 233 ? 6.411 0.231 -6.046 1.00 77.06 233 PRO A O 1
ATOM 1832 N N . ALA A 1 234 ? 4.550 -0.925 -6.557 1.00 81.06 234 ALA A N 1
ATOM 1833 C CA . ALA A 1 234 ? 3.940 0.025 -7.490 1.00 81.06 234 ALA A CA 1
ATOM 1834 C C . ALA A 1 234 ? 2.742 0.770 -6.868 1.00 81.06 234 ALA A C 1
ATOM 1836 O O . ALA A 1 234 ? 2.311 0.475 -5.750 1.00 81.06 234 ALA A O 1
ATOM 1837 N N . SER A 1 235 ? 2.198 1.764 -7.581 1.00 76.00 235 SER A N 1
ATOM 1838 C CA . SER A 1 235 ? 0.997 2.471 -7.122 1.00 76.00 235 SER A CA 1
ATOM 1839 C C . SER A 1 235 ? -0.213 1.522 -7.030 1.00 76.00 235 SER A C 1
ATOM 1841 O O . SER A 1 235 ? -0.299 0.548 -7.784 1.00 76.00 235 SER A O 1
ATOM 1843 N N . PRO A 1 236 ? -1.211 1.837 -6.188 1.00 72.38 236 PRO A N 1
ATOM 1844 C CA . PRO A 1 236 ? -2.457 1.079 -6.156 1.00 72.38 236 PRO A CA 1
ATOM 1845 C C . PRO A 1 236 ? -3.187 1.028 -7.509 1.00 72.38 236 PRO A C 1
ATOM 1847 O O . PRO A 1 236 ? -3.825 0.029 -7.817 1.00 72.38 236 PRO A O 1
ATOM 1850 N N . VAL A 1 237 ? -3.062 2.075 -8.336 1.00 75.81 237 VAL A N 1
ATOM 1851 C CA . VAL A 1 237 ? -3.658 2.110 -9.684 1.00 75.81 237 VAL A CA 1
ATOM 1852 C C . VAL A 1 237 ? -2.945 1.128 -10.612 1.00 75.81 237 VAL A C 1
ATOM 1854 O O . VAL A 1 237 ? -3.589 0.429 -11.385 1.00 75.81 237 VAL A O 1
ATOM 1857 N N . TYR A 1 238 ? -1.618 1.041 -10.521 1.00 83.31 238 TYR A N 1
ATOM 1858 C CA . TYR A 1 238 ? -0.839 0.087 -11.308 1.00 83.31 238 TYR A CA 1
ATOM 1859 C C . TYR A 1 238 ? -1.183 -1.359 -10.918 1.00 83.31 238 TYR A C 1
ATOM 1861 O O . TYR A 1 238 ? -1.390 -2.202 -11.787 1.00 83.31 238 TYR A O 1
ATOM 1869 N N . HIS A 1 239 ? -1.328 -1.626 -9.616 1.00 80.19 239 HIS A N 1
ATOM 1870 C CA . HIS A 1 239 ? -1.752 -2.931 -9.094 1.00 80.19 239 HIS A CA 1
ATOM 1871 C C . HIS A 1 239 ? -3.175 -3.316 -9.493 1.00 80.19 239 HIS A C 1
ATOM 1873 O O . HIS A 1 239 ? -3.419 -4.471 -9.827 1.00 80.19 239 HIS A O 1
ATOM 1879 N N . GLU A 1 240 ? -4.106 -2.363 -9.511 1.00 77.38 240 GLU A N 1
ATOM 1880 C CA . GLU A 1 240 ? -5.461 -2.583 -10.028 1.00 77.38 240 GLU A CA 1
ATOM 1881 C C . GLU A 1 240 ? -5.427 -2.985 -11.509 1.00 77.38 240 GLU A C 1
ATOM 1883 O O . GLU A 1 240 ? -6.077 -3.945 -11.910 1.00 77.38 240 GLU A O 1
ATOM 1888 N N . LYS A 1 241 ? -4.609 -2.305 -12.320 1.00 84.25 241 LYS A N 1
ATOM 1889 C CA . LYS A 1 241 ? -4.451 -2.633 -13.744 1.00 84.25 241 LYS A CA 1
ATOM 1890 C C . LYS A 1 241 ? -3.788 -3.991 -13.963 1.00 84.25 241 LYS A C 1
ATOM 1892 O O . LYS A 1 241 ? -4.216 -4.717 -14.854 1.00 84.25 241 LYS A O 1
ATOM 1897 N N . LEU A 1 242 ? -2.806 -4.362 -13.136 1.00 85.31 242 LEU A N 1
ATOM 1898 C CA . LEU A 1 242 ? -2.248 -5.719 -13.123 1.00 85.31 242 LEU A CA 1
ATOM 1899 C C . LEU A 1 242 ? -3.305 -6.761 -12.745 1.00 85.31 242 LEU A C 1
ATOM 1901 O O . LEU A 1 242 ? -3.359 -7.808 -13.375 1.00 85.31 242 LEU A O 1
ATOM 1905 N N . ALA A 1 243 ? -4.155 -6.483 -11.753 1.00 77.06 243 ALA A N 1
ATOM 1906 C CA . ALA A 1 243 ? -5.209 -7.404 -11.335 1.00 77.06 243 ALA A CA 1
ATOM 1907 C C . ALA A 1 243 ? -6.215 -7.673 -12.463 1.00 77.06 243 ALA A C 1
ATOM 1909 O O . ALA A 1 243 ? -6.489 -8.833 -12.746 1.00 77.06 243 ALA A O 1
ATOM 1910 N N . VAL A 1 244 ? -6.684 -6.622 -13.144 1.00 79.75 244 VAL A N 1
ATOM 1911 C CA . VAL A 1 244 ? -7.587 -6.748 -14.303 1.00 79.75 244 VAL A CA 1
ATOM 1912 C C . VAL A 1 244 ? -6.928 -7.535 -15.440 1.00 79.75 244 VAL A C 1
ATOM 1914 O O . VAL A 1 244 ? -7.557 -8.403 -16.036 1.00 79.75 244 VAL A O 1
ATOM 1917 N N . LEU A 1 245 ? -5.650 -7.263 -15.723 1.00 89.75 245 LEU A N 1
ATOM 1918 C CA . LEU A 1 245 ? -4.900 -7.969 -16.764 1.00 89.75 245 LEU A CA 1
ATOM 1919 C C . LEU A 1 245 ? -4.738 -9.465 -16.449 1.00 89.75 245 LEU A C 1
ATOM 1921 O O . LEU A 1 245 ? -4.873 -10.297 -17.340 1.00 89.75 245 LEU A O 1
ATOM 1925 N N . ILE A 1 246 ? -4.453 -9.799 -15.188 1.00 85.94 246 ILE A N 1
ATOM 1926 C CA . ILE A 1 246 ? -4.329 -11.181 -14.706 1.00 85.94 246 ILE A CA 1
ATOM 1927 C C . ILE A 1 246 ? -5.675 -11.905 -14.783 1.00 85.94 246 ILE A C 1
ATOM 1929 O O . ILE A 1 246 ? -5.722 -13.034 -15.258 1.00 85.94 246 ILE A O 1
ATOM 1933 N N . GLU A 1 247 ? -6.757 -11.262 -14.337 1.00 80.00 247 GLU A N 1
ATOM 1934 C CA . GLU A 1 247 ? -8.110 -11.827 -14.379 1.00 80.00 247 GLU A CA 1
ATOM 1935 C C . GLU A 1 247 ? -8.501 -12.191 -15.812 1.00 80.00 247 GLU A C 1
ATOM 1937 O O . GLU A 1 247 ? -8.875 -13.331 -16.072 1.00 80.00 247 GLU A O 1
ATOM 1942 N N . TRP A 1 248 ? -8.287 -11.275 -16.759 1.00 92.06 248 TRP A N 1
ATOM 1943 C CA . TRP A 1 248 ? -8.487 -11.561 -18.176 1.00 92.06 248 TRP A CA 1
ATOM 1944 C C . TRP A 1 248 ? -7.596 -12.708 -18.672 1.00 92.06 248 TRP A C 1
ATOM 1946 O O . TRP A 1 248 ? -8.083 -13.627 -19.322 1.00 92.06 248 TRP A O 1
ATOM 1956 N N . LEU A 1 249 ? -6.298 -12.706 -18.346 1.00 89.31 249 LEU A N 1
ATOM 1957 C CA . LEU A 1 249 ? -5.365 -13.739 -18.809 1.00 89.31 249 LEU A CA 1
ATOM 1958 C C . LEU A 1 249 ? -5.703 -15.139 -18.262 1.00 89.31 249 LEU A C 1
ATOM 1960 O O . LEU A 1 249 ? -5.410 -16.146 -18.913 1.00 89.31 249 LEU A O 1
ATOM 1964 N N . ASN A 1 250 ? -6.321 -15.225 -17.084 1.00 85.56 250 ASN A N 1
ATOM 1965 C CA . ASN A 1 250 ? -6.769 -16.484 -16.486 1.00 85.56 250 ASN A CA 1
ATOM 1966 C C . ASN A 1 250 ? -7.939 -17.125 -17.248 1.00 85.56 250 ASN A C 1
ATOM 1968 O O . ASN A 1 250 ? -8.107 -18.339 -17.173 1.00 85.56 250 ASN A O 1
ATOM 1972 N N . GLU A 1 251 ? -8.695 -16.350 -18.028 1.00 86.50 251 GLU A N 1
ATOM 1973 C CA . GLU A 1 251 ? -9.786 -16.854 -18.874 1.00 86.50 251 GLU A CA 1
ATOM 1974 C C . GLU A 1 251 ? -9.316 -17.312 -20.267 1.00 86.50 251 GLU A C 1
ATOM 1976 O O . GLU A 1 251 ? -10.071 -17.949 -21.002 1.00 86.50 251 GLU A O 1
ATOM 1981 N N . MET A 1 252 ? -8.072 -17.007 -20.651 1.00 87.62 252 MET A N 1
ATOM 1982 C CA . MET A 1 252 ? -7.564 -17.261 -22.002 1.00 87.62 252 MET A CA 1
ATOM 1983 C C . MET A 1 252 ? -6.819 -18.595 -22.103 1.00 87.62 252 MET A C 1
ATOM 1985 O O . MET A 1 252 ? -5.864 -18.833 -21.378 1.00 87.62 252 MET A O 1
ATOM 1989 N N . GLU A 1 253 ? -7.159 -19.456 -23.059 1.00 89.25 253 GLU A N 1
ATOM 1990 C CA . GLU A 1 253 ? -6.355 -20.663 -23.340 1.00 89.25 253 GLU A CA 1
ATOM 1991 C C . GLU A 1 253 ? -5.116 -20.343 -24.201 1.00 89.25 253 GLU A C 1
ATOM 1993 O O . GLU A 1 253 ? -4.035 -20.901 -24.013 1.00 89.25 253 GLU A O 1
ATOM 1998 N N . SER A 1 254 ? -5.264 -19.383 -25.117 1.00 90.69 254 SER A N 1
ATOM 1999 C CA . SER A 1 254 ? -4.211 -18.883 -25.999 1.00 90.69 254 SER A CA 1
ATOM 2000 C C . SER A 1 254 ? -4.450 -17.415 -26.343 1.00 90.69 254 SER A C 1
ATOM 2002 O O . SER A 1 254 ? -5.600 -16.997 -26.501 1.00 90.69 254 SER A O 1
ATOM 2004 N N . ILE A 1 255 ? -3.379 -16.649 -26.529 1.00 92.44 255 ILE A N 1
ATOM 2005 C CA . ILE A 1 255 ? -3.420 -15.259 -27.001 1.00 92.44 255 ILE A CA 1
ATOM 2006 C C . ILE A 1 255 ? -2.379 -15.052 -28.101 1.00 92.44 255 ILE A C 1
ATOM 2008 O O . ILE A 1 255 ? -1.440 -15.831 -28.215 1.00 92.44 255 ILE A O 1
ATOM 2012 N N . ASN A 1 256 ? -2.512 -13.985 -28.884 1.00 85.88 256 ASN A N 1
ATOM 2013 C CA . ASN A 1 256 ? -1.448 -13.533 -29.777 1.00 85.88 256 ASN A CA 1
ATOM 2014 C C . ASN A 1 256 ? -0.999 -12.111 -29.414 1.00 85.88 256 ASN A C 1
ATOM 2016 O O . ASN A 1 256 ? -1.681 -11.413 -28.652 1.00 85.88 256 ASN A O 1
ATOM 2020 N N . GLY A 1 257 ? 0.134 -11.666 -29.961 1.00 80.56 257 GLY A N 1
ATOM 2021 C CA . GLY A 1 257 ? 0.695 -10.349 -29.649 1.00 80.56 257 GLY A CA 1
ATOM 2022 C C . GLY A 1 257 ? -0.248 -9.168 -29.925 1.00 80.56 257 GLY A C 1
ATOM 2023 O O . GLY A 1 257 ? -0.279 -8.205 -29.157 1.00 80.56 257 GLY A O 1
ATOM 2024 N N . THR A 1 258 ? -1.085 -9.254 -30.965 1.00 82.94 258 THR A N 1
ATOM 2025 C CA . THR A 1 258 ? -2.078 -8.211 -31.275 1.00 82.94 258 THR A CA 1
ATOM 2026 C C . THR A 1 258 ? -3.220 -8.164 -30.261 1.00 82.94 258 THR A C 1
ATOM 2028 O O . THR A 1 258 ? -3.525 -7.093 -29.742 1.00 82.94 258 THR A O 1
ATOM 2031 N N . HIS A 1 259 ? -3.787 -9.319 -29.892 1.00 88.88 259 HIS A N 1
ATOM 2032 C CA . HIS A 1 259 ? -4.832 -9.425 -28.870 1.00 88.88 259 HIS A CA 1
ATOM 2033 C C . HIS A 1 259 ? -4.335 -8.907 -27.518 1.00 88.88 259 HIS A C 1
ATOM 2035 O O . HIS A 1 259 ? -5.065 -8.218 -26.808 1.00 88.88 259 HIS A O 1
ATOM 2041 N N . TRP A 1 260 ? -3.079 -9.207 -27.179 1.00 91.81 260 TRP A N 1
ATOM 2042 C CA . TRP A 1 260 ? -2.422 -8.702 -25.980 1.00 91.81 260 TRP A CA 1
ATOM 2043 C C . TRP A 1 260 ? -2.339 -7.168 -25.967 1.00 91.81 260 TRP A C 1
ATOM 2045 O O . TRP A 1 260 ? -2.774 -6.528 -25.007 1.00 91.81 260 TRP A O 1
ATOM 2055 N N . LEU A 1 261 ? -1.831 -6.562 -27.045 1.00 87.00 261 LEU A N 1
ATOM 2056 C CA . LEU A 1 261 ? -1.722 -5.104 -27.159 1.00 87.00 261 LEU A CA 1
ATOM 2057 C C . LEU A 1 261 ? -3.085 -4.411 -27.136 1.00 87.00 261 LEU A C 1
ATOM 2059 O O . LEU A 1 261 ? -3.232 -3.376 -26.482 1.00 87.00 261 LEU A O 1
ATOM 2063 N N . ASP A 1 262 ? -4.079 -4.971 -27.820 1.00 87.00 262 ASP A N 1
ATOM 2064 C CA . ASP A 1 262 ? -5.432 -4.421 -27.842 1.00 87.00 262 ASP A CA 1
ATOM 2065 C C . ASP A 1 262 ? -6.081 -4.476 -26.460 1.00 87.00 262 ASP A C 1
ATOM 2067 O O . ASP A 1 262 ? -6.707 -3.499 -26.041 1.00 87.00 262 ASP A O 1
ATOM 2071 N N . HIS A 1 263 ? -5.857 -5.552 -25.700 1.00 92.00 263 HIS A N 1
ATOM 2072 C CA . HIS A 1 263 ? -6.326 -5.635 -24.322 1.00 92.00 263 HIS A CA 1
ATOM 2073 C C . HIS A 1 263 ? -5.636 -4.599 -23.422 1.00 92.00 263 HIS A C 1
ATOM 2075 O O . HIS A 1 263 ? -6.321 -3.851 -22.721 1.00 92.00 263 HIS A O 1
ATOM 2081 N N . LEU A 1 264 ? -4.301 -4.472 -23.490 1.00 91.56 264 LEU A N 1
ATOM 2082 C CA . LEU A 1 264 ? -3.554 -3.456 -22.732 1.00 91.56 264 LEU A CA 1
ATOM 2083 C C . LEU A 1 264 ? -4.043 -2.032 -23.034 1.00 91.56 264 LEU A C 1
ATOM 2085 O O . LEU A 1 264 ? -4.202 -1.222 -22.116 1.00 91.56 264 LEU A O 1
ATOM 2089 N N . ARG A 1 265 ? -4.315 -1.722 -24.307 1.00 90.50 265 ARG A N 1
ATOM 2090 C CA . ARG A 1 265 ? -4.896 -0.435 -24.726 1.00 90.50 265 ARG A CA 1
ATOM 2091 C C . ARG A 1 265 ? -6.322 -0.269 -24.199 1.00 90.50 265 ARG A C 1
ATOM 2093 O O . ARG A 1 265 ? -6.646 0.795 -23.676 1.00 90.50 265 ARG A O 1
ATOM 2100 N N . GLY A 1 266 ? -7.147 -1.312 -24.284 1.00 86.25 266 GLY A N 1
ATOM 2101 C CA . GLY A 1 266 ? -8.541 -1.314 -23.836 1.00 86.25 266 GLY A CA 1
ATOM 2102 C C . GLY A 1 266 ? -8.695 -1.054 -22.338 1.00 86.25 266 GLY A C 1
ATOM 2103 O O . GLY A 1 266 ? -9.551 -0.270 -21.930 1.00 86.25 266 GLY A O 1
ATOM 2104 N N . ILE A 1 267 ? -7.815 -1.627 -21.513 1.00 87.94 267 ILE A N 1
ATOM 2105 C CA . ILE A 1 267 ? -7.797 -1.368 -20.065 1.00 87.94 267 ILE A CA 1
ATOM 2106 C C . ILE A 1 267 ? -7.032 -0.091 -19.696 1.00 87.94 267 ILE A C 1
ATOM 2108 O O . ILE A 1 267 ? -6.954 0.244 -18.511 1.00 87.94 267 ILE A O 1
ATOM 2112 N N . ASN A 1 268 ? -6.487 0.635 -20.678 1.00 85.44 268 ASN A N 1
ATOM 2113 C CA . ASN A 1 268 ? -5.617 1.795 -20.490 1.00 85.44 268 ASN A CA 1
ATOM 2114 C C . ASN A 1 268 ? -4.476 1.486 -19.503 1.00 85.44 268 ASN A C 1
ATOM 2116 O O . ASN A 1 268 ? -4.321 2.146 -18.469 1.00 85.44 268 ASN A O 1
ATOM 2120 N N . PHE A 1 269 ? -3.741 0.403 -19.774 1.00 87.44 269 PHE A N 1
ATOM 2121 C CA . PHE A 1 269 ? -2.632 -0.023 -18.932 1.00 87.44 269 PHE A CA 1
ATOM 2122 C C . PHE A 1 269 ? -1.520 1.047 -18.947 1.00 87.44 269 PHE A C 1
ATOM 2124 O O . PHE A 1 269 ? -1.161 1.524 -20.028 1.00 87.44 269 PHE A O 1
ATOM 2131 N N . PRO A 1 270 ? -0.958 1.447 -17.788 1.00 85.00 270 PRO A N 1
ATOM 2132 C CA . PRO A 1 270 ? 0.017 2.532 -17.732 1.00 85.00 270 PRO A CA 1
ATOM 2133 C C . PRO A 1 270 ? 1.269 2.248 -18.580 1.00 85.00 270 PRO A C 1
ATOM 2135 O O . PRO A 1 270 ? 1.993 1.286 -18.332 1.00 85.00 270 PRO A O 1
ATOM 2138 N N . ASN A 1 271 ? 1.551 3.132 -19.541 1.00 82.44 271 ASN A N 1
ATOM 2139 C CA . ASN A 1 271 ? 2.757 3.127 -20.375 1.00 82.44 271 ASN A CA 1
ATOM 2140 C C . ASN A 1 271 ? 3.643 4.326 -19.995 1.00 82.44 271 ASN A C 1
ATOM 2142 O O . ASN A 1 271 ? 3.196 5.470 -20.091 1.00 82.44 271 ASN A O 1
ATOM 2146 N N . TYR A 1 272 ? 4.855 4.073 -19.485 1.00 78.56 272 TYR A N 1
ATOM 2147 C CA . TYR A 1 272 ? 5.675 5.120 -18.861 1.00 78.56 272 TYR A CA 1
ATOM 2148 C C . TYR A 1 272 ? 6.258 6.115 -19.871 1.00 78.56 272 TYR A C 1
ATOM 2150 O O . TYR A 1 272 ? 6.165 7.321 -19.655 1.00 78.56 272 TYR A O 1
ATOM 2158 N N . GLY A 1 273 ? 6.879 5.623 -20.947 1.00 68.88 273 GLY A N 1
ATOM 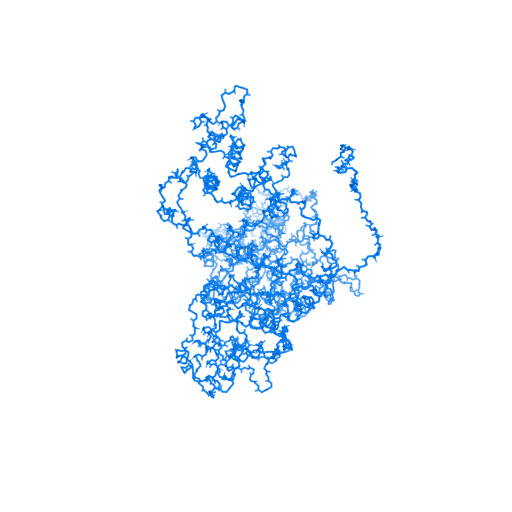2159 C CA . GLY A 1 273 ? 7.444 6.441 -22.032 1.00 68.88 273 GLY A CA 1
ATOM 2160 C C . GLY A 1 273 ? 8.495 7.499 -21.642 1.00 68.88 273 GLY A C 1
ATOM 2161 O O . GLY A 1 273 ? 8.867 8.305 -22.490 1.00 68.88 273 GLY A O 1
ATOM 2162 N N . GLY A 1 274 ? 8.962 7.538 -20.387 1.00 67.88 274 GLY A N 1
ATOM 2163 C CA . GLY A 1 274 ? 9.849 8.585 -19.860 1.00 67.88 274 GLY A CA 1
ATOM 2164 C C . GLY A 1 274 ? 11.348 8.359 -20.087 1.00 67.88 274 GLY A C 1
ATOM 2165 O O . GLY A 1 274 ? 12.142 9.257 -19.812 1.00 67.88 274 GLY A O 1
ATOM 2166 N N . GLY A 1 275 ? 11.748 7.192 -20.606 1.00 74.69 275 GLY A N 1
ATOM 2167 C CA . GLY A 1 275 ? 13.144 6.851 -20.889 1.00 74.69 275 GLY A CA 1
ATOM 2168 C C . GLY A 1 275 ? 13.954 6.371 -19.673 1.00 74.69 275 GLY A C 1
ATOM 2169 O O . GLY A 1 275 ? 13.460 6.300 -18.550 1.00 74.69 275 GLY A O 1
ATOM 2170 N N . PHE A 1 276 ? 15.217 6.006 -19.926 1.00 81.25 276 PHE A N 1
ATOM 2171 C CA . PHE A 1 276 ? 16.160 5.485 -18.925 1.00 81.25 276 PHE A CA 1
ATOM 2172 C C . PHE A 1 276 ? 17.008 6.600 -18.294 1.00 81.25 276 PHE A C 1
ATOM 2174 O O . PHE A 1 276 ? 17.445 7.514 -18.995 1.00 81.25 276 PHE A O 1
ATOM 2181 N N . ILE A 1 277 ? 17.298 6.478 -16.995 1.00 82.25 277 ILE A N 1
ATOM 2182 C CA . ILE A 1 277 ? 18.130 7.399 -16.207 1.00 82.25 277 ILE A CA 1
ATOM 2183 C C . ILE A 1 277 ? 19.401 6.692 -15.712 1.00 82.25 277 ILE A C 1
ATOM 2185 O O . ILE A 1 277 ? 20.487 6.947 -16.225 1.00 82.25 277 ILE A O 1
ATOM 2189 N N . GLY A 1 278 ? 19.296 5.790 -14.732 1.00 78.56 278 GLY A N 1
ATOM 2190 C CA . GLY A 1 278 ? 20.434 5.066 -14.150 1.00 78.56 278 GLY A CA 1
ATOM 2191 C C . GLY A 1 278 ? 20.946 3.930 -15.035 1.00 78.56 278 GLY A C 1
ATOM 2192 O O . GLY A 1 278 ? 22.120 3.550 -14.957 1.00 78.56 278 GLY A O 1
ATOM 2193 N N . CYS A 1 279 ? 20.093 3.427 -15.925 1.00 84.88 279 CYS A N 1
ATOM 2194 C CA . CYS A 1 279 ? 20.453 2.451 -16.948 1.00 84.88 279 CYS A CA 1
ATOM 2195 C C . CYS A 1 279 ? 20.872 3.080 -18.285 1.00 84.88 279 CYS A C 1
ATOM 2197 O O . CYS A 1 279 ? 21.052 2.364 -19.267 1.00 84.88 279 CYS A O 1
ATOM 2199 N N . LEU A 1 280 ? 21.071 4.398 -18.359 1.00 83.44 280 LEU A N 1
ATOM 2200 C CA . LEU A 1 280 ? 21.575 5.036 -19.574 1.00 83.44 280 LEU A CA 1
ATOM 2201 C C . LEU A 1 280 ? 23.035 4.611 -19.852 1.00 83.44 280 LEU A C 1
ATOM 2203 O O . LEU A 1 280 ? 23.890 4.690 -18.967 1.00 83.44 280 LEU A O 1
ATOM 2207 N N . GLY A 1 281 ? 23.313 4.119 -21.062 1.00 74.88 281 GLY A N 1
ATOM 2208 C CA . GLY A 1 281 ? 24.664 3.774 -21.525 1.00 74.88 281 GLY A CA 1
ATOM 2209 C C . GLY A 1 281 ? 25.405 4.948 -22.160 1.00 74.88 281 GLY A C 1
ATOM 2210 O O . GLY A 1 281 ? 24.786 5.943 -22.545 1.00 74.88 281 GLY A O 1
ATOM 2211 N N . SER A 1 282 ? 26.728 4.814 -22.309 1.00 73.69 282 SER A N 1
ATOM 2212 C CA . SER A 1 282 ? 27.573 5.793 -23.022 1.00 73.69 282 SER A CA 1
ATOM 2213 C C . SER A 1 282 ? 27.171 5.951 -24.490 1.00 73.69 282 SER A C 1
ATOM 2215 O O . SER A 1 282 ? 27.338 7.016 -25.084 1.00 73.69 282 SER A O 1
ATOM 2217 N N . ARG A 1 283 ? 26.574 4.901 -25.064 1.00 75.31 283 ARG A N 1
ATOM 2218 C CA . ARG A 1 283 ? 25.944 4.905 -26.383 1.00 75.31 283 ARG A CA 1
ATOM 2219 C C . ARG A 1 283 ? 24.497 4.437 -26.309 1.00 75.31 283 ARG A C 1
ATOM 2221 O O . ARG A 1 283 ? 24.055 3.829 -25.336 1.00 75.31 283 ARG A O 1
ATOM 2228 N N . LYS A 1 284 ? 23.739 4.715 -27.373 1.00 66.06 284 LYS A N 1
ATOM 2229 C CA . LYS A 1 284 ? 22.321 4.340 -27.461 1.00 66.06 284 LYS A CA 1
ATOM 2230 C C . LYS A 1 284 ? 22.092 2.825 -27.436 1.00 66.06 284 LYS A C 1
ATOM 2232 O O . LYS A 1 284 ? 21.091 2.416 -26.876 1.00 66.06 284 LYS A O 1
ATOM 2237 N N . ASP A 1 285 ? 23.021 2.031 -27.953 1.00 68.00 285 ASP A N 1
ATOM 2238 C CA . ASP A 1 285 ? 22.957 0.566 -28.033 1.00 68.00 285 ASP A CA 1
ATOM 2239 C C . ASP A 1 285 ? 23.440 -0.165 -26.762 1.00 68.00 285 ASP A C 1
ATOM 2241 O O . ASP A 1 285 ? 23.517 -1.389 -26.754 1.00 68.00 285 ASP A O 1
ATOM 2245 N N . LEU A 1 286 ? 23.796 0.557 -25.691 1.00 77.81 286 LEU A N 1
ATOM 2246 C CA . LEU A 1 286 ? 24.389 -0.017 -24.477 1.00 77.81 286 LEU A CA 1
ATOM 2247 C C . LEU A 1 286 ? 23.487 0.165 -23.241 1.00 77.81 286 LEU A C 1
ATOM 2249 O O . LEU A 1 286 ? 22.811 1.184 -23.083 1.00 77.81 286 LEU A O 1
ATOM 2253 N N . ARG A 1 287 ? 23.547 -0.808 -22.317 1.00 83.88 287 ARG A N 1
ATOM 2254 C CA . ARG A 1 287 ? 22.867 -0.851 -21.000 1.00 83.88 287 ARG A CA 1
ATOM 2255 C C . ARG A 1 287 ? 21.330 -0.913 -21.062 1.00 83.88 287 ARG A C 1
ATOM 2257 O O . ARG A 1 287 ? 20.792 -2.014 -21.084 1.00 83.88 287 ARG A O 1
ATOM 2264 N N . ARG A 1 288 ? 20.646 0.235 -20.995 1.00 85.81 288 ARG A N 1
ATOM 2265 C CA . ARG A 1 288 ? 19.190 0.476 -21.114 1.00 85.81 288 ARG A CA 1
ATOM 2266 C C . ARG A 1 288 ? 18.300 -0.668 -20.620 1.00 85.81 288 ARG A C 1
ATOM 2268 O O . ARG A 1 288 ? 18.311 -0.979 -19.431 1.00 85.81 288 ARG A O 1
ATOM 2275 N N . TYR A 1 289 ? 17.532 -1.267 -21.525 1.00 88.06 289 TYR A N 1
ATOM 2276 C CA . TYR A 1 289 ? 16.513 -2.253 -21.218 1.00 88.06 289 TYR A CA 1
ATOM 2277 C C . TYR A 1 289 ? 17.088 -3.473 -20.483 1.00 88.06 289 TYR A C 1
ATOM 2279 O O . TYR A 1 289 ? 16.662 -3.696 -19.350 1.00 88.06 289 TYR A O 1
ATOM 2287 N N . PRO A 1 290 ? 18.131 -4.168 -20.988 1.00 89.56 290 PRO A N 1
ATOM 2288 C CA . PRO A 1 290 ? 18.787 -5.243 -20.240 1.00 89.56 290 PRO A CA 1
ATOM 2289 C C . PRO A 1 290 ? 19.218 -4.857 -18.817 1.00 89.56 290 PRO A C 1
ATOM 2291 O O . PRO A 1 290 ? 19.049 -5.644 -17.888 1.00 89.56 290 PRO A O 1
ATOM 2294 N N . CYS A 1 291 ? 19.747 -3.643 -18.616 1.00 89.81 291 CYS A N 1
ATOM 2295 C CA . CYS A 1 291 ? 20.114 -3.150 -17.284 1.00 89.81 291 CYS A CA 1
ATOM 2296 C C . CYS A 1 291 ? 18.899 -3.043 -16.350 1.00 89.81 291 CYS A C 1
ATOM 2298 O O . CYS A 1 291 ? 18.974 -3.464 -15.195 1.00 89.81 291 CYS A O 1
ATOM 2300 N N . GLY A 1 292 ? 17.777 -2.514 -16.838 1.00 90.81 292 GLY A N 1
ATOM 2301 C CA . GLY A 1 292 ? 16.581 -2.347 -16.019 1.00 90.81 292 GLY A CA 1
ATOM 2302 C C . GLY A 1 292 ? 15.850 -3.662 -15.727 1.00 90.81 292 GLY A C 1
ATOM 2303 O O . GLY A 1 292 ? 15.316 -3.808 -14.630 1.00 90.81 292 GLY A O 1
ATOM 2304 N N . ILE A 1 293 ? 15.917 -4.664 -16.617 1.00 93.31 293 ILE A N 1
ATOM 2305 C CA . ILE A 1 293 ? 15.446 -6.034 -16.324 1.00 93.31 293 ILE A CA 1
ATOM 2306 C C . ILE A 1 293 ? 16.165 -6.602 -15.099 1.00 93.31 293 ILE A C 1
ATOM 2308 O O . ILE A 1 293 ? 15.520 -7.092 -14.172 1.00 93.31 293 ILE A O 1
ATOM 2312 N N . TRP A 1 294 ? 17.498 -6.501 -15.066 1.00 94.56 294 TRP A N 1
ATOM 2313 C CA . TRP A 1 294 ? 18.269 -6.938 -13.904 1.00 94.56 294 TRP A CA 1
ATOM 2314 C C . TRP A 1 294 ? 17.829 -6.207 -12.636 1.00 94.56 294 TRP A C 1
ATOM 2316 O O . TRP A 1 294 ? 17.626 -6.850 -11.607 1.00 94.56 294 TRP A O 1
ATOM 2326 N N . GLN A 1 295 ? 17.630 -4.886 -12.701 1.00 93.88 295 GLN A N 1
ATOM 2327 C CA . GLN A 1 295 ? 17.146 -4.120 -11.549 1.00 93.88 295 GLN A CA 1
ATOM 2328 C C . GLN A 1 295 ? 15.765 -4.586 -11.067 1.00 93.88 295 GLN A C 1
ATOM 2330 O O . GLN A 1 295 ? 15.573 -4.680 -9.857 1.00 93.88 295 GLN A O 1
ATOM 2335 N N . ILE A 1 296 ? 14.833 -4.920 -11.969 1.00 95.19 296 ILE A N 1
ATOM 2336 C CA . ILE A 1 296 ? 13.510 -5.451 -11.602 1.00 95.19 296 ILE A CA 1
ATOM 2337 C C . ILE A 1 296 ? 13.660 -6.742 -10.793 1.00 95.19 296 ILE A C 1
ATOM 2339 O O . ILE A 1 296 ? 13.137 -6.819 -9.687 1.00 95.19 296 ILE A O 1
ATOM 2343 N N . PHE A 1 297 ? 14.410 -7.737 -11.272 1.00 96.81 297 PHE A N 1
ATOM 2344 C CA . PHE A 1 297 ? 14.543 -9.000 -10.533 1.00 96.81 297 PHE A CA 1
ATOM 2345 C C . PHE A 1 297 ? 15.299 -8.843 -9.203 1.00 96.81 297 PHE A C 1
ATOM 2347 O O . PHE A 1 297 ? 14.925 -9.468 -8.208 1.00 96.81 297 PHE A O 1
ATOM 2354 N N . HIS A 1 298 ? 16.305 -7.960 -9.129 1.00 96.12 298 HIS A N 1
ATOM 2355 C CA . HIS A 1 298 ? 16.968 -7.631 -7.854 1.00 96.12 298 HIS A CA 1
ATOM 2356 C C . HIS A 1 298 ? 16.006 -6.958 -6.864 1.00 96.12 298 HIS A C 1
ATOM 2358 O O . HIS A 1 298 ? 16.015 -7.271 -5.676 1.00 96.12 298 HIS A O 1
ATOM 2364 N N . VAL A 1 299 ? 15.111 -6.095 -7.348 1.00 94.00 299 VAL A N 1
ATOM 2365 C CA . VAL A 1 299 ? 14.021 -5.520 -6.548 1.00 94.00 299 VAL A CA 1
ATOM 2366 C C . VAL A 1 299 ? 13.068 -6.599 -6.027 1.00 94.00 299 VAL A C 1
ATOM 2368 O O . VAL A 1 299 ? 12.733 -6.589 -4.842 1.00 94.00 299 VAL A O 1
ATOM 2371 N N . LEU A 1 300 ? 12.634 -7.525 -6.887 1.00 95.56 300 LEU A N 1
ATOM 2372 C CA . LEU A 1 300 ? 11.670 -8.564 -6.514 1.00 95.56 300 LEU A CA 1
ATOM 2373 C C . LEU A 1 300 ? 12.260 -9.527 -5.471 1.00 95.56 300 LEU A C 1
ATOM 2375 O O . LEU A 1 300 ? 11.592 -9.822 -4.482 1.00 95.56 300 LEU A O 1
ATOM 2379 N N . THR A 1 301 ? 13.520 -9.953 -5.629 1.00 96.12 301 THR A N 1
ATOM 2380 C CA . THR A 1 301 ? 14.201 -10.827 -4.647 1.00 96.12 301 THR A CA 1
ATOM 2381 C C . THR A 1 301 ? 14.381 -10.144 -3.291 1.00 96.12 301 THR A C 1
ATOM 2383 O O . THR A 1 301 ? 14.113 -10.748 -2.251 1.00 96.12 301 THR A O 1
ATOM 2386 N N . VAL A 1 302 ? 14.749 -8.855 -3.270 1.00 92.44 302 VAL A N 1
ATOM 2387 C CA . VAL A 1 302 ? 14.815 -8.087 -2.016 1.00 92.44 302 VAL A CA 1
ATOM 2388 C C . VAL A 1 302 ? 13.437 -7.943 -1.378 1.00 92.44 302 VAL A C 1
ATOM 2390 O O . VAL A 1 302 ? 13.312 -8.112 -0.163 1.00 92.44 302 VAL A O 1
ATOM 2393 N N . ARG A 1 303 ? 12.382 -7.714 -2.168 1.00 88.62 303 ARG A N 1
ATOM 2394 C CA . ARG A 1 303 ? 11.024 -7.660 -1.623 1.00 88.62 303 ARG A CA 1
ATOM 2395 C C . ARG A 1 303 ? 10.577 -9.000 -1.041 1.00 88.62 303 ARG A C 1
ATOM 2397 O O . ARG A 1 303 ? 9.976 -9.023 0.034 1.00 88.62 303 ARG A O 1
ATOM 2404 N N . HIS A 1 304 ? 10.882 -10.104 -1.715 1.00 89.56 304 HIS A N 1
ATOM 2405 C CA . HIS A 1 304 ? 10.593 -11.443 -1.212 1.00 89.56 304 HIS A CA 1
ATOM 2406 C C . HIS A 1 304 ? 11.296 -11.698 0.132 1.00 89.56 304 HIS A C 1
ATOM 2408 O O . HIS A 1 304 ? 10.660 -12.148 1.091 1.00 89.56 304 HIS A O 1
ATOM 2414 N N . TYR A 1 305 ? 12.574 -11.334 0.258 1.00 88.69 305 TYR A N 1
ATOM 2415 C CA . TYR A 1 305 ? 13.300 -11.419 1.527 1.00 88.69 305 TYR A CA 1
ATOM 2416 C C . TYR A 1 305 ? 12.666 -10.577 2.647 1.00 88.69 305 TYR A C 1
ATOM 2418 O O . TYR A 1 305 ? 12.521 -11.068 3.767 1.00 88.69 305 TYR A O 1
ATOM 2426 N N . GLU A 1 306 ? 12.244 -9.338 2.369 1.00 81.81 306 GLU A N 1
ATOM 2427 C CA . GLU A 1 306 ? 11.576 -8.475 3.358 1.00 81.81 306 GLU A CA 1
ATOM 2428 C C . GLU A 1 306 ? 10.270 -9.100 3.882 1.00 81.81 306 GLU A C 1
ATOM 2430 O O . GLU A 1 306 ? 9.998 -9.077 5.088 1.00 81.81 306 GLU A O 1
ATOM 2435 N N . LEU A 1 307 ? 9.459 -9.671 2.985 1.00 70.69 307 LEU A N 1
ATOM 2436 C CA . LEU A 1 307 ? 8.184 -10.301 3.336 1.00 70.69 307 LEU A CA 1
ATOM 2437 C C . LEU A 1 307 ? 8.391 -11.608 4.112 1.00 70.69 307 LEU A C 1
ATOM 2439 O O . LEU A 1 307 ? 7.796 -11.788 5.177 1.00 70.69 307 LEU A O 1
ATOM 2443 N N . SER A 1 308 ? 9.268 -12.491 3.629 1.00 74.94 308 SER A N 1
ATOM 2444 C CA . SER A 1 308 ? 9.565 -13.779 4.276 1.00 74.94 308 SER A CA 1
ATOM 2445 C C . SER A 1 308 ? 10.204 -13.603 5.658 1.00 74.94 308 SER A C 1
ATOM 2447 O O . SER A 1 308 ? 9.772 -14.235 6.623 1.00 74.94 308 SER A O 1
ATOM 2449 N N . SER A 1 309 ? 11.136 -12.654 5.810 1.00 72.62 309 SER A N 1
ATOM 2450 C CA . SER A 1 309 ? 11.746 -12.300 7.108 1.00 72.62 309 SER A CA 1
ATOM 2451 C C . SER A 1 309 ? 10.732 -11.787 8.131 1.00 72.62 309 SER A C 1
ATOM 2453 O O . SER A 1 309 ? 10.979 -11.811 9.336 1.00 72.62 309 SER A O 1
ATOM 2455 N N . SER A 1 310 ? 9.573 -11.339 7.655 1.00 57.66 310 SER A N 1
ATOM 2456 C CA . SER A 1 310 ? 8.486 -10.843 8.485 1.00 57.66 310 SER A CA 1
ATOM 2457 C C . SER A 1 310 ? 7.398 -11.885 8.773 1.00 57.66 310 SER A C 1
ATOM 2459 O O . SER A 1 310 ? 6.355 -11.550 9.340 1.00 57.66 310 SER A O 1
ATOM 2461 N N . GLY A 1 311 ? 7.638 -13.145 8.400 1.00 52.72 311 GLY A N 1
ATOM 2462 C CA . GLY A 1 311 ? 6.742 -14.271 8.648 1.00 52.72 311 GLY A CA 1
ATOM 2463 C C . GLY A 1 311 ? 5.719 -14.538 7.543 1.00 52.72 311 GLY A C 1
ATOM 2464 O O . GLY A 1 311 ? 4.734 -15.224 7.817 1.00 52.72 311 GLY A O 1
ATOM 2465 N N . ALA A 1 312 ? 5.914 -13.999 6.331 1.00 56.53 312 ALA A N 1
ATOM 2466 C CA . ALA A 1 312 ? 5.146 -14.410 5.156 1.00 56.53 312 ALA A CA 1
ATOM 2467 C C . ALA A 1 312 ? 5.567 -15.807 4.683 1.00 56.53 312 ALA A C 1
ATOM 2469 O O . ALA A 1 312 ? 6.757 -16.096 4.578 1.00 56.53 312 ALA A O 1
ATOM 2470 N N . ASP A 1 313 ? 4.577 -16.649 4.393 1.00 73.12 313 ASP A N 1
ATOM 2471 C CA . ASP A 1 313 ? 4.763 -18.001 3.866 1.00 73.12 313 ASP A CA 1
ATOM 2472 C C . ASP A 1 313 ? 4.716 -17.945 2.333 1.00 73.12 313 ASP A C 1
ATOM 2474 O O . ASP A 1 313 ? 3.643 -18.010 1.734 1.00 73.12 313 ASP A O 1
ATOM 2478 N N . LEU A 1 314 ? 5.873 -17.686 1.720 1.00 76.56 314 LEU A N 1
ATOM 2479 C CA . LEU A 1 314 ? 6.057 -17.549 0.272 1.00 76.56 314 LEU A CA 1
ATOM 2480 C C . LEU A 1 314 ? 6.985 -18.663 -0.243 1.00 76.56 314 LEU A C 1
ATOM 2482 O O . LEU A 1 314 ? 7.896 -19.059 0.493 1.00 76.56 314 LEU A O 1
ATOM 2486 N N . PRO A 1 315 ? 6.800 -19.156 -1.486 1.00 82.19 315 PRO A N 1
ATOM 2487 C CA . PRO A 1 315 ? 7.719 -20.120 -2.082 1.00 82.19 315 PRO A CA 1
ATOM 2488 C C . PRO A 1 315 ? 9.164 -19.590 -2.084 1.00 82.19 315 PRO A C 1
ATOM 2490 O O . PRO A 1 315 ? 9.385 -18.430 -2.437 1.00 82.19 315 PRO A O 1
ATOM 2493 N N . PRO A 1 316 ? 10.154 -20.411 -1.692 1.00 85.19 316 PRO A N 1
ATOM 2494 C CA . PRO A 1 316 ? 11.526 -19.960 -1.451 1.00 85.19 316 PRO A CA 1
ATOM 2495 C C . PRO A 1 316 ? 12.266 -19.464 -2.701 1.00 85.19 316 PRO A C 1
ATOM 2497 O O . PRO A 1 316 ? 13.262 -18.753 -2.565 1.00 85.19 316 PRO A O 1
ATOM 2500 N N . ASP A 1 317 ? 11.785 -19.831 -3.882 1.00 90.94 317 ASP A N 1
ATOM 2501 C CA . ASP A 1 317 ? 12.348 -19.582 -5.206 1.00 90.94 317 ASP A CA 1
ATOM 2502 C C . ASP A 1 317 ? 11.362 -18.861 -6.145 1.00 90.94 317 ASP A C 1
ATOM 2504 O O . ASP A 1 317 ? 11.541 -18.882 -7.361 1.00 90.94 317 ASP A O 1
ATOM 2508 N N . ILE A 1 318 ? 10.329 -18.204 -5.599 1.00 91.56 318 ILE A N 1
ATOM 2509 C CA . ILE A 1 318 ? 9.255 -17.547 -6.366 1.00 91.56 318 ILE A CA 1
ATOM 2510 C C . ILE A 1 318 ? 9.759 -16.590 -7.463 1.00 91.56 318 ILE A C 1
ATOM 2512 O O . ILE A 1 318 ? 9.191 -16.543 -8.551 1.00 91.56 318 ILE A O 1
ATOM 2516 N N . VAL A 1 319 ? 10.827 -15.825 -7.219 1.00 95.56 319 VAL A N 1
ATOM 2517 C CA . VAL A 1 319 ? 11.387 -14.891 -8.207 1.00 95.56 319 VAL A CA 1
ATOM 2518 C C . VAL A 1 319 ? 12.309 -15.618 -9.175 1.00 95.56 319 VAL A C 1
ATOM 2520 O O . VAL A 1 319 ? 12.284 -15.328 -10.370 1.00 95.56 319 VAL A O 1
ATOM 2523 N N . ALA A 1 320 ? 13.127 -16.549 -8.681 1.00 93.38 320 ALA A N 1
ATOM 2524 C CA . ALA A 1 320 ? 14.022 -17.350 -9.505 1.00 93.38 320 ALA A CA 1
ATOM 2525 C C . ALA A 1 320 ? 13.234 -18.189 -10.521 1.00 93.38 320 ALA A C 1
ATOM 2527 O O . ALA A 1 320 ? 13.607 -18.225 -11.695 1.00 93.38 320 ALA A O 1
ATOM 2528 N N . HIS A 1 321 ? 12.126 -18.788 -10.089 1.00 92.38 321 HIS A N 1
ATOM 2529 C CA . HIS A 1 321 ? 11.214 -19.576 -10.909 1.00 92.38 321 HIS A CA 1
ATOM 2530 C C . HIS A 1 321 ? 10.496 -18.708 -11.950 1.00 92.38 321 HIS A C 1
ATOM 2532 O O . HIS A 1 321 ? 10.625 -18.961 -13.153 1.00 92.38 321 HIS A O 1
ATOM 2538 N N . ALA A 1 322 ? 9.894 -17.588 -11.533 1.00 92.62 322 ALA A N 1
ATOM 2539 C CA . ALA A 1 322 ? 9.263 -16.650 -12.460 1.00 92.62 322 ALA A CA 1
ATOM 2540 C C . ALA A 1 322 ? 10.259 -16.103 -13.501 1.00 92.62 322 ALA A C 1
ATOM 2542 O O . ALA A 1 322 ? 9.942 -16.004 -14.688 1.00 92.62 322 ALA A O 1
ATOM 2543 N N . MET A 1 323 ? 11.493 -15.787 -13.087 1.00 93.31 323 MET A N 1
ATOM 2544 C CA . MET A 1 323 ? 12.563 -15.336 -13.982 1.00 93.31 323 MET A CA 1
ATOM 2545 C C . MET A 1 323 ? 12.990 -16.433 -14.966 1.00 93.31 323 MET A C 1
ATOM 2547 O O . MET A 1 323 ? 13.161 -16.155 -16.158 1.00 93.31 323 MET A O 1
ATOM 2551 N N . ASN A 1 324 ? 13.159 -17.666 -14.478 1.00 90.31 324 ASN A N 1
ATOM 2552 C CA . ASN A 1 324 ? 13.536 -18.833 -15.272 1.00 90.31 324 ASN A CA 1
ATOM 2553 C C . ASN A 1 324 ? 12.490 -19.166 -16.337 1.00 90.31 324 ASN A C 1
ATOM 2555 O O . ASN A 1 324 ? 12.864 -19.514 -17.453 1.00 90.31 324 ASN A O 1
ATOM 2559 N N . ARG A 1 325 ? 11.199 -19.021 -16.032 1.00 87.62 325 ARG A N 1
ATOM 2560 C CA . ARG A 1 325 ? 10.140 -19.288 -17.005 1.00 87.62 325 ARG A CA 1
ATOM 2561 C C . ARG A 1 325 ? 9.960 -18.125 -17.977 1.00 87.62 325 ARG A C 1
ATOM 2563 O O . ARG A 1 325 ? 9.941 -18.350 -19.187 1.00 87.62 325 ARG A O 1
ATOM 2570 N N . PHE A 1 326 ? 9.900 -16.887 -17.483 1.00 91.19 326 PHE A N 1
ATOM 2571 C CA . PHE A 1 326 ? 9.586 -15.712 -18.300 1.00 91.19 326 PHE A CA 1
ATOM 2572 C C . PHE A 1 326 ? 10.701 -15.329 -19.284 1.00 91.19 326 PHE A C 1
ATOM 2574 O O . PHE A 1 326 ? 10.444 -15.139 -20.475 1.00 91.19 326 PHE A O 1
ATOM 2581 N N . ILE A 1 327 ? 11.954 -15.218 -18.828 1.00 90.12 327 ILE A N 1
ATOM 2582 C CA . ILE A 1 327 ? 13.030 -14.639 -19.651 1.00 90.12 327 ILE A CA 1
ATOM 2583 C C . ILE A 1 327 ? 13.352 -15.484 -20.891 1.00 90.12 327 ILE A C 1
ATOM 2585 O O . ILE A 1 327 ? 13.367 -14.918 -21.987 1.00 90.12 327 ILE A O 1
ATOM 2589 N N . PRO A 1 328 ? 13.529 -16.816 -20.808 1.00 85.00 328 PRO A N 1
ATOM 2590 C CA . PRO A 1 328 ? 13.723 -17.656 -21.992 1.00 85.00 328 PRO A CA 1
ATOM 2591 C C . PRO A 1 328 ? 12.590 -17.560 -23.026 1.00 85.00 328 PRO A C 1
ATOM 2593 O O . PRO A 1 328 ? 12.825 -17.743 -24.228 1.00 85.00 328 PRO A O 1
ATOM 2596 N N . ARG A 1 329 ? 11.374 -17.246 -22.562 1.00 84.12 329 ARG A N 1
ATOM 2597 C CA . ARG A 1 329 ? 10.139 -17.232 -23.353 1.00 84.12 329 ARG A CA 1
ATOM 2598 C C . ARG A 1 329 ? 9.775 -15.905 -23.963 1.00 84.12 329 ARG A C 1
ATOM 2600 O O . ARG A 1 329 ? 9.215 -15.918 -25.043 1.00 84.12 329 ARG A O 1
ATOM 2607 N N . PHE A 1 330 ? 10.113 -14.784 -23.343 1.00 85.62 330 PHE A N 1
ATOM 2608 C CA . PHE A 1 330 ? 9.656 -13.477 -23.821 1.00 85.62 330 PHE A CA 1
ATOM 2609 C C . PHE A 1 330 ? 10.804 -12.532 -24.160 1.00 85.62 330 PHE A C 1
ATOM 2611 O O . PHE A 1 330 ? 10.669 -11.750 -25.093 1.00 85.62 330 PHE A O 1
ATOM 2618 N N . PHE A 1 331 ? 11.973 -12.672 -23.526 1.00 86.25 331 PHE A N 1
ATOM 2619 C CA . PHE A 1 331 ? 13.072 -11.731 -23.737 1.00 86.25 331 PHE A CA 1
ATOM 2620 C C . PHE A 1 331 ? 13.597 -11.763 -25.179 1.00 86.25 331 PHE A C 1
ATOM 2622 O O . PHE A 1 331 ? 13.988 -12.821 -25.689 1.00 86.25 331 PHE A O 1
ATOM 2629 N N . SER A 1 332 ? 13.619 -10.603 -25.836 1.00 78.88 332 SER A N 1
ATOM 2630 C CA . SER A 1 332 ? 13.889 -10.455 -27.276 1.00 78.88 332 SER A CA 1
ATOM 2631 C C . SER A 1 332 ? 15.293 -10.899 -27.709 1.00 78.88 332 SER A C 1
ATOM 2633 O O . SER A 1 332 ? 15.448 -11.450 -28.804 1.00 78.88 332 SER A O 1
ATOM 2635 N N . CYS A 1 333 ? 16.308 -10.756 -26.847 1.00 77.88 333 CYS A N 1
ATOM 2636 C CA . CYS A 1 333 ? 17.661 -11.255 -27.112 1.00 77.88 333 CYS A CA 1
ATOM 2637 C C . CYS A 1 333 ? 17.706 -12.791 -27.049 1.00 77.88 333 CYS A C 1
ATOM 2639 O O . CYS A 1 333 ? 17.666 -13.385 -25.965 1.00 77.88 333 CYS A O 1
ATOM 2641 N N . SER A 1 334 ? 17.852 -13.453 -28.203 1.00 72.94 334 SER A N 1
ATOM 2642 C CA . SER A 1 334 ? 17.868 -14.920 -28.254 1.00 72.94 334 SER A CA 1
ATOM 2643 C C . SER A 1 334 ? 19.031 -15.508 -27.453 1.00 72.94 334 SER A C 1
ATOM 2645 O O . SER A 1 334 ? 18.819 -16.338 -26.576 1.00 72.94 334 SER A O 1
ATOM 2647 N N . GLU A 1 335 ? 20.252 -15.033 -27.705 1.00 73.56 335 GLU A N 1
ATOM 2648 C CA . GLU A 1 335 ? 21.479 -15.527 -27.062 1.00 73.56 335 GLU A CA 1
ATOM 2649 C C . GLU A 1 335 ? 21.449 -15.367 -25.544 1.00 73.56 335 GLU A C 1
ATOM 2651 O O . GLU A 1 335 ? 21.797 -16.285 -24.803 1.00 73.56 335 GLU A O 1
ATOM 2656 N N . CYS A 1 336 ? 20.979 -14.212 -25.077 1.00 80.81 336 CYS A N 1
ATOM 2657 C CA . CYS A 1 336 ? 20.855 -13.918 -23.660 1.00 80.81 336 CYS A CA 1
ATOM 2658 C C . CYS A 1 336 ? 19.897 -14.903 -22.987 1.00 80.81 336 CYS A C 1
ATOM 2660 O O . CYS A 1 336 ? 20.212 -15.450 -21.935 1.00 80.81 336 CYS A O 1
ATOM 2662 N N . ALA A 1 337 ? 18.747 -15.172 -23.607 1.00 80.00 337 ALA A N 1
ATOM 2663 C CA . ALA A 1 337 ? 17.753 -16.067 -23.032 1.00 80.00 337 ALA A CA 1
ATOM 2664 C C . ALA A 1 337 ? 18.157 -17.554 -23.095 1.00 80.00 337 ALA A C 1
ATOM 2666 O O . ALA A 1 337 ? 17.792 -18.310 -22.198 1.00 80.00 337 ALA A O 1
ATOM 2667 N N . PHE A 1 338 ? 18.952 -17.981 -24.083 1.00 76.06 338 PHE A N 1
ATOM 2668 C CA . PHE A 1 338 ? 19.534 -19.331 -24.093 1.00 76.06 338 PHE A CA 1
ATOM 2669 C C . PHE A 1 338 ? 20.609 -19.507 -23.008 1.00 76.06 338 PHE A C 1
ATOM 2671 O O . PHE A 1 338 ? 20.608 -20.525 -22.315 1.00 76.06 338 PHE A O 1
ATOM 2678 N N . HIS A 1 339 ? 21.476 -18.510 -22.791 1.00 78.12 339 HIS A N 1
ATOM 2679 C CA . HIS A 1 339 ? 22.392 -18.515 -21.644 1.00 78.12 339 HIS A CA 1
ATOM 2680 C C . HIS A 1 339 ? 21.631 -18.515 -20.315 1.00 78.12 339 HIS A C 1
ATOM 2682 O O . HIS A 1 339 ? 21.956 -19.296 -19.425 1.00 78.12 339 HIS A O 1
ATOM 2688 N N . MET A 1 340 ? 20.581 -17.697 -20.204 1.00 83.06 340 MET A N 1
ATOM 2689 C CA . MET A 1 340 ? 19.709 -17.648 -19.031 1.00 83.06 340 MET A CA 1
ATOM 2690 C C . MET A 1 340 ? 19.153 -19.028 -18.688 1.00 83.06 340 MET A C 1
ATOM 2692 O O . MET A 1 340 ? 19.291 -19.495 -17.558 1.00 83.06 340 MET A O 1
ATOM 2696 N N . ALA A 1 341 ? 18.572 -19.690 -19.689 1.00 79.31 341 ALA A N 1
ATOM 2697 C CA . ALA A 1 341 ? 18.023 -21.029 -19.577 1.00 79.31 341 ALA A CA 1
ATOM 2698 C C . ALA A 1 341 ? 19.083 -22.049 -19.141 1.00 79.31 341 ALA A C 1
ATOM 2700 O O . ALA A 1 341 ? 18.847 -22.822 -18.218 1.00 79.31 341 ALA A O 1
ATOM 2701 N N . ALA A 1 342 ? 20.271 -22.026 -19.750 1.00 75.44 342 ALA A N 1
ATOM 2702 C CA . ALA A 1 342 ? 21.348 -22.946 -19.392 1.00 75.44 342 ALA A CA 1
ATOM 2703 C C . ALA A 1 342 ? 21.812 -22.772 -17.939 1.00 75.44 342 ALA A C 1
ATOM 2705 O O . ALA A 1 342 ? 21.967 -23.757 -17.222 1.00 75.44 342 ALA A O 1
ATOM 2706 N N . PHE A 1 343 ? 21.990 -21.533 -17.476 1.00 76.88 343 PHE A N 1
ATOM 2707 C CA . PHE A 1 343 ? 22.470 -21.261 -16.118 1.00 76.88 343 PHE A CA 1
ATOM 2708 C C . PHE A 1 343 ? 21.406 -21.443 -15.025 1.00 76.88 343 PHE A C 1
ATOM 2710 O O . PHE A 1 343 ? 21.759 -21.504 -13.849 1.00 76.88 343 PHE A O 1
ATOM 2717 N N . SER A 1 344 ? 20.126 -21.542 -15.393 1.00 82.88 344 SER A N 1
ATOM 2718 C CA . SER A 1 344 ? 19.006 -21.751 -14.463 1.00 82.88 344 SER A CA 1
ATOM 2719 C C . SER A 1 344 ? 18.265 -23.074 -14.701 1.00 82.88 344 SER A C 1
ATOM 2721 O O . SER A 1 344 ? 17.151 -23.260 -14.225 1.00 82.88 344 SER A O 1
ATOM 2723 N N . ALA A 1 345 ? 18.886 -24.029 -15.400 1.00 79.50 345 ALA A N 1
ATOM 2724 C CA . ALA A 1 345 ? 18.254 -25.280 -15.831 1.00 79.50 345 ALA A CA 1
ATOM 2725 C C . ALA A 1 345 ? 17.816 -26.228 -14.693 1.00 79.50 345 ALA A C 1
ATOM 2727 O O . ALA A 1 345 ? 17.175 -27.240 -14.957 1.00 79.50 345 ALA A O 1
ATOM 2728 N N . ASN A 1 346 ? 18.177 -25.937 -13.443 1.00 80.81 346 ASN A N 1
ATOM 2729 C CA . ASN A 1 346 ? 17.776 -26.688 -12.253 1.00 80.81 346 ASN A CA 1
ATOM 2730 C C . ASN A 1 346 ? 16.664 -26.014 -11.431 1.00 80.81 346 ASN A C 1
ATOM 2732 O O . ASN A 1 346 ? 16.306 -26.551 -10.388 1.00 80.81 346 ASN A O 1
ATOM 2736 N N . ILE A 1 347 ? 16.182 -24.844 -11.859 1.00 86.75 347 ILE A N 1
ATOM 2737 C CA . ILE A 1 347 ? 15.076 -24.117 -11.225 1.00 86.75 347 ILE A CA 1
ATOM 2738 C C . ILE A 1 347 ? 13.684 -24.674 -11.582 1.00 86.75 347 ILE A C 1
ATOM 2740 O O . ILE A 1 347 ? 12.879 -24.764 -10.661 1.00 86.75 347 ILE A O 1
ATOM 2744 N N . PRO A 1 348 ? 13.363 -25.043 -12.843 1.00 79.31 348 PRO A N 1
ATOM 2745 C CA . PRO A 1 348 ? 12.006 -25.473 -13.174 1.00 79.31 348 PRO A CA 1
ATOM 2746 C C . PRO A 1 348 ? 11.565 -26.695 -12.369 1.00 79.31 348 PRO A C 1
ATOM 2748 O O . PRO A 1 348 ? 12.370 -27.581 -12.050 1.00 79.31 348 PRO A O 1
ATOM 2751 N N . HIS A 1 349 ? 10.266 -26.771 -12.096 1.00 79.38 349 HIS A N 1
ATOM 2752 C CA . HIS A 1 349 ? 9.671 -27.920 -11.435 1.00 79.38 349 HIS A CA 1
ATOM 2753 C C . HIS A 1 349 ? 9.622 -29.150 -12.354 1.00 79.38 349 HIS A C 1
ATOM 2755 O O . HIS A 1 349 ? 9.785 -29.089 -13.575 1.00 79.38 349 HIS A O 1
ATOM 2761 N N . ALA A 1 350 ? 9.394 -30.321 -11.752 1.00 70.25 350 ALA A N 1
ATOM 2762 C CA . ALA A 1 350 ? 9.346 -31.580 -12.484 1.00 70.25 350 ALA A CA 1
ATOM 2763 C C . ALA A 1 350 ? 8.259 -31.556 -13.576 1.00 70.25 350 ALA A C 1
ATOM 2765 O O . ALA A 1 350 ? 7.072 -31.473 -13.271 1.00 70.25 350 ALA A O 1
ATOM 2766 N N . GLY A 1 351 ? 8.678 -31.691 -14.837 1.00 67.62 351 GLY A N 1
ATOM 2767 C CA . GLY A 1 351 ? 7.789 -31.711 -16.001 1.00 67.62 351 GLY A CA 1
ATOM 2768 C C . GLY A 1 351 ? 7.704 -30.393 -16.773 1.00 67.62 351 GLY A C 1
ATOM 2769 O O . GLY A 1 351 ? 7.121 -30.394 -17.849 1.00 67.62 351 GLY A O 1
ATOM 2770 N N . GLU A 1 352 ? 8.312 -29.311 -16.283 1.00 80.25 352 GLU A N 1
ATOM 2771 C CA . GLU A 1 352 ? 8.338 -28.017 -16.974 1.00 80.25 352 GLU A CA 1
ATOM 2772 C C . GLU A 1 352 ? 9.533 -27.896 -17.930 1.00 80.25 352 GLU A C 1
ATOM 2774 O O . GLU A 1 352 ? 10.635 -28.383 -17.652 1.00 80.25 352 GLU A O 1
ATOM 2779 N N . SER A 1 353 ? 9.346 -27.203 -19.058 1.00 72.50 353 SER A N 1
ATOM 2780 C CA . SER A 1 353 ? 10.436 -26.925 -19.995 1.00 72.50 353 SER A CA 1
ATOM 2781 C C . SER A 1 353 ? 11.117 -25.578 -19.714 1.00 72.50 353 SER A C 1
ATOM 2783 O O . SER A 1 353 ? 10.480 -24.554 -19.471 1.00 72.50 353 SER A O 1
ATOM 2785 N N . VAL A 1 354 ? 12.449 -25.535 -19.797 1.00 64.44 354 VAL A N 1
ATOM 2786 C CA . VAL A 1 354 ? 13.208 -24.285 -19.589 1.00 64.44 354 VAL A CA 1
ATOM 2787 C C . VAL A 1 354 ? 13.079 -23.341 -20.796 1.00 64.44 354 VAL A C 1
ATOM 2789 O O . VAL A 1 354 ? 13.082 -22.123 -20.644 1.00 64.44 354 VAL A O 1
ATOM 2792 N N . ILE A 1 355 ? 12.971 -23.888 -22.011 1.00 65.19 355 ILE A N 1
ATOM 2793 C CA . ILE A 1 355 ? 12.962 -23.136 -23.274 1.00 65.19 355 ILE A CA 1
ATOM 2794 C C . ILE A 1 355 ? 11.731 -23.560 -24.086 1.00 65.19 355 ILE A C 1
ATOM 2796 O O . ILE A 1 355 ? 11.512 -24.764 -24.228 1.00 65.19 355 ILE A O 1
ATOM 2800 N N . PRO A 1 356 ? 10.974 -22.615 -24.673 1.00 60.09 356 PRO A N 1
ATOM 2801 C CA . PRO A 1 356 ? 9.839 -22.947 -25.528 1.00 60.09 356 PRO A CA 1
ATOM 2802 C C . PRO A 1 356 ? 10.286 -23.745 -26.759 1.00 60.09 356 PRO A C 1
ATOM 2804 O O . PRO A 1 356 ? 11.272 -23.392 -27.413 1.00 60.09 356 PRO A O 1
ATOM 2807 N N . GLN A 1 357 ? 9.537 -24.797 -27.109 1.00 52.22 357 GLN A N 1
ATOM 2808 C CA . GLN A 1 357 ? 9.904 -25.741 -28.179 1.00 52.22 357 GLN A CA 1
ATOM 2809 C C . GLN A 1 357 ? 10.051 -25.099 -29.571 1.00 52.22 357 GLN A C 1
ATOM 2811 O O . GLN A 1 357 ? 10.714 -25.654 -30.442 1.00 52.22 357 GLN A O 1
ATOM 2816 N N . ILE A 1 358 ? 9.460 -23.921 -29.771 1.00 50.16 358 ILE A N 1
ATOM 2817 C CA . ILE A 1 358 ? 9.379 -23.221 -31.060 1.00 50.16 358 ILE A CA 1
ATOM 2818 C C . ILE A 1 358 ? 10.598 -22.304 -31.291 1.00 50.16 358 ILE A C 1
ATOM 2820 O O . ILE A 1 358 ? 10.846 -21.865 -32.412 1.00 50.16 358 ILE A O 1
ATOM 2824 N N . ARG A 1 359 ? 11.420 -22.022 -30.267 1.00 60.16 359 ARG A N 1
ATOM 2825 C CA . ARG A 1 359 ? 12.525 -21.061 -30.411 1.00 60.16 359 ARG A CA 1
ATOM 2826 C C . ARG A 1 359 ? 13.711 -21.667 -31.180 1.00 60.16 359 ARG A C 1
ATOM 2828 O O . ARG A 1 359 ? 14.334 -22.605 -30.676 1.00 60.16 359 ARG A O 1
ATOM 2835 N N . PRO A 1 360 ? 14.117 -21.108 -32.341 1.00 53.91 360 PRO A N 1
ATOM 2836 C CA . PRO A 1 360 ? 15.244 -21.641 -33.092 1.00 53.91 360 PRO A CA 1
ATOM 2837 C C . PRO A 1 360 ? 16.540 -21.489 -32.291 1.00 53.91 360 PRO A C 1
ATOM 2839 O O . PRO A 1 360 ? 16.948 -20.380 -31.935 1.00 53.91 360 PRO A O 1
ATOM 2842 N N . LYS A 1 361 ? 17.199 -22.619 -32.010 1.00 52.88 361 LYS A N 1
ATOM 2843 C CA . LYS A 1 361 ? 18.486 -22.641 -31.311 1.00 52.88 361 LYS A CA 1
ATOM 2844 C C . LYS A 1 361 ? 19.523 -21.863 -32.127 1.00 52.88 361 LYS A C 1
ATOM 2846 O O . LYS A 1 361 ? 19.711 -22.147 -33.314 1.00 52.88 361 LYS A O 1
ATOM 2851 N N . PRO A 1 362 ? 20.218 -20.891 -31.531 1.00 53.66 362 PRO A N 1
ATOM 2852 C CA . PRO A 1 362 ? 21.011 -19.971 -32.312 1.00 53.66 362 PRO A CA 1
ATOM 2853 C C . PRO A 1 362 ? 22.389 -20.653 -32.564 1.00 53.66 362 PRO A C 1
ATOM 2855 O O . PRO A 1 362 ? 22.908 -21.369 -31.715 1.00 53.66 362 PRO A O 1
ATOM 2858 N N . SER A 1 363 ? 22.959 -20.516 -33.767 1.00 46.62 363 SER A N 1
ATOM 2859 C CA . SER A 1 363 ? 24.020 -21.400 -34.314 1.00 46.62 363 SER A CA 1
ATOM 2860 C C . SER A 1 363 ? 25.346 -21.473 -33.541 1.00 46.62 363 SER A C 1
ATOM 2862 O O . SER A 1 363 ? 26.034 -22.485 -33.659 1.00 46.62 363 SER A O 1
ATOM 2864 N N . SER A 1 364 ? 25.713 -20.448 -32.767 1.00 46.44 364 SER A N 1
ATOM 2865 C CA . SER A 1 364 ? 26.891 -20.459 -31.879 1.00 46.44 364 SER A CA 1
ATOM 2866 C C . SER A 1 364 ? 26.631 -21.133 -30.529 1.00 46.44 364 SER A C 1
ATOM 2868 O O . SER A 1 364 ? 27.566 -21.359 -29.764 1.00 46.44 364 SER A O 1
ATOM 2870 N N . PHE A 1 365 ? 25.380 -21.479 -30.223 1.00 44.53 365 PHE A N 1
ATOM 2871 C CA . PHE A 1 365 ? 24.999 -22.060 -28.946 1.00 44.53 365 PHE A CA 1
ATOM 2872 C C . PHE A 1 365 ? 25.070 -23.588 -29.017 1.00 44.53 365 PHE A C 1
ATOM 2874 O O . PHE A 1 365 ? 24.115 -24.276 -29.386 1.00 44.53 365 PHE A O 1
ATOM 2881 N N . ASN A 1 366 ? 26.225 -24.146 -28.655 1.00 48.25 366 ASN A N 1
ATOM 2882 C CA . ASN A 1 366 ? 26.455 -25.591 -28.653 1.00 48.25 366 ASN A CA 1
ATOM 2883 C C . ASN A 1 366 ? 26.130 -26.242 -27.295 1.00 48.25 366 ASN A C 1
ATOM 2885 O O . ASN A 1 366 ? 26.841 -27.124 -26.832 1.00 48.25 366 ASN A O 1
ATOM 2889 N N . TYR A 1 367 ? 25.062 -25.795 -26.627 1.00 44.34 367 TYR A N 1
ATOM 2890 C CA . TYR A 1 367 ? 24.620 -26.393 -25.366 1.00 44.34 367 TYR A CA 1
ATOM 2891 C C . TYR A 1 367 ? 23.624 -27.522 -25.652 1.00 44.34 367 TYR A C 1
ATOM 2893 O O . TYR A 1 367 ? 22.517 -27.267 -26.131 1.00 44.34 367 TYR A O 1
ATOM 2901 N N . SER A 1 368 ? 24.012 -28.776 -25.435 1.00 45.72 368 SER A N 1
ATOM 2902 C CA . SER A 1 368 ? 23.049 -29.821 -25.080 1.00 45.72 368 SER A CA 1
ATOM 2903 C C . SER A 1 368 ? 23.027 -29.876 -23.563 1.00 45.72 368 SER A C 1
ATOM 2905 O O . SER A 1 368 ? 24.101 -29.926 -22.965 1.00 45.72 368 SER A O 1
ATOM 2907 N N . TYR A 1 369 ? 21.847 -29.862 -22.946 1.00 44.19 369 TYR A N 1
ATOM 2908 C CA . TYR A 1 369 ? 21.737 -30.133 -21.517 1.00 44.19 369 TYR A CA 1
ATOM 2909 C C . TYR A 1 369 ? 22.346 -31.514 -21.247 1.00 44.19 369 TYR A C 1
ATOM 2911 O O . TYR A 1 369 ? 21.770 -32.537 -21.613 1.00 44.19 369 TYR A O 1
ATOM 2919 N N . ASP A 1 370 ? 23.555 -31.525 -20.693 1.00 47.12 370 ASP A N 1
ATOM 2920 C CA . ASP A 1 370 ? 24.222 -32.725 -20.220 1.00 47.12 370 ASP A CA 1
ATOM 2921 C C . ASP A 1 370 ? 23.967 -32.808 -18.710 1.00 47.12 370 ASP A C 1
ATOM 2923 O O . ASP A 1 370 ? 24.486 -31.964 -17.968 1.00 47.12 370 ASP A O 1
ATOM 2927 N N . PRO A 1 371 ? 23.207 -33.805 -18.226 1.00 46.84 371 PRO A N 1
ATOM 2928 C CA . PRO A 1 371 ? 22.980 -34.026 -16.799 1.00 46.84 371 PRO A CA 1
ATOM 2929 C C . PRO A 1 371 ? 24.277 -34.079 -15.971 1.00 46.84 371 PRO A C 1
ATOM 2931 O O . PRO A 1 371 ? 24.262 -33.765 -14.782 1.00 46.84 371 PRO A O 1
ATOM 2934 N N . SER A 1 372 ? 25.422 -34.413 -16.584 1.00 43.56 372 SER A N 1
ATOM 2935 C CA . SER A 1 372 ? 26.738 -34.423 -15.929 1.00 43.56 372 SER A CA 1
ATOM 2936 C C . SER A 1 372 ? 27.270 -33.021 -15.567 1.00 43.56 372 SER A C 1
ATOM 2938 O O . SER A 1 372 ? 28.095 -32.877 -14.656 1.00 43.56 372 SER A O 1
ATOM 2940 N N . THR A 1 373 ? 26.763 -31.968 -16.222 1.00 47.91 373 THR A N 1
ATOM 2941 C CA . THR A 1 373 ? 27.122 -30.560 -15.966 1.00 47.91 373 THR A CA 1
ATOM 2942 C C . THR A 1 373 ? 26.313 -29.908 -14.842 1.00 47.91 373 THR A C 1
ATOM 2944 O O . THR A 1 373 ? 26.684 -28.827 -14.383 1.00 47.91 373 THR A O 1
ATOM 2947 N N . ALA A 1 374 ? 25.292 -30.590 -14.303 1.00 51.84 374 ALA A N 1
ATOM 2948 C CA . ALA A 1 374 ? 24.455 -30.099 -13.202 1.00 51.84 374 ALA A CA 1
ATOM 2949 C C . ALA A 1 374 ? 25.252 -29.718 -11.937 1.00 51.84 374 ALA A C 1
ATOM 2951 O O . ALA A 1 374 ? 24.817 -28.869 -11.163 1.00 51.84 374 ALA A O 1
ATOM 2952 N N . LYS A 1 375 ? 26.458 -30.278 -11.750 1.00 50.44 375 LYS A N 1
ATOM 2953 C CA . LYS A 1 375 ? 27.366 -29.935 -10.640 1.00 50.44 375 LYS A CA 1
ATOM 2954 C C . LYS A 1 375 ? 27.888 -28.489 -10.666 1.00 50.44 375 LYS A C 1
ATOM 2956 O O . LYS A 1 375 ? 28.434 -28.039 -9.664 1.00 50.44 375 LYS A O 1
ATOM 2961 N N . TYR A 1 376 ? 27.768 -27.793 -11.798 1.00 58.72 376 TYR A N 1
ATOM 2962 C CA . TYR A 1 376 ? 28.201 -26.402 -11.972 1.00 58.72 376 TYR A CA 1
ATOM 2963 C C . TYR A 1 376 ? 27.038 -25.395 -11.922 1.00 58.72 376 TYR A C 1
ATOM 2965 O O . TYR A 1 376 ? 27.273 -24.196 -12.059 1.00 58.72 376 TYR A O 1
ATOM 2973 N N . LEU A 1 377 ? 25.797 -25.861 -11.734 1.00 75.75 377 LEU A N 1
ATOM 2974 C CA . LEU A 1 377 ? 24.626 -24.995 -11.593 1.00 75.75 377 LEU A CA 1
ATOM 2975 C C . LEU A 1 377 ? 24.525 -24.447 -10.167 1.00 75.75 377 LEU A C 1
ATOM 2977 O O . LEU A 1 377 ? 24.887 -25.112 -9.193 1.00 75.75 377 LEU A O 1
ATOM 2981 N N . LEU A 1 378 ? 24.014 -23.222 -10.041 1.00 83.62 378 LEU A N 1
ATOM 2982 C CA . LEU A 1 378 ? 23.747 -22.629 -8.734 1.00 83.62 378 LEU A CA 1
ATOM 2983 C C . LEU A 1 378 ? 22.620 -23.403 -8.035 1.00 83.62 378 LEU A C 1
ATOM 2985 O O . LEU A 1 378 ? 21.639 -23.744 -8.689 1.00 83.62 378 LEU A O 1
ATOM 2989 N N . PRO A 1 379 ? 22.709 -23.668 -6.722 1.00 85.50 379 PRO A N 1
ATOM 2990 C CA . PRO A 1 379 ? 21.672 -24.404 -6.005 1.00 85.50 379 PRO A CA 1
ATOM 2991 C C . PRO A 1 379 ? 20.334 -23.655 -6.032 1.00 85.50 379 PRO A C 1
ATOM 2993 O O . PRO A 1 379 ? 20.319 -22.426 -5.956 1.00 85.50 379 PRO A O 1
ATOM 2996 N N . VAL A 1 380 ? 19.227 -24.403 -6.088 1.00 88.12 380 VAL A N 1
ATOM 2997 C CA . VAL A 1 380 ? 17.871 -23.836 -5.995 1.00 88.12 380 VAL A CA 1
ATOM 2998 C C . VAL A 1 380 ? 17.729 -23.088 -4.661 1.00 88.12 380 VAL A C 1
ATOM 3000 O O . VAL A 1 380 ? 18.106 -23.652 -3.621 1.00 88.12 380 VAL A O 1
ATOM 3003 N N . PRO A 1 381 ? 17.229 -21.839 -4.663 1.00 92.62 381 PRO A N 1
ATOM 3004 C CA . PRO A 1 381 ? 16.990 -21.078 -3.443 1.00 92.62 381 PRO A CA 1
ATOM 3005 C C . PRO A 1 381 ? 16.096 -21.835 -2.455 1.00 92.62 381 PRO A C 1
ATOM 3007 O O . PRO A 1 381 ? 15.086 -22.419 -2.829 1.00 92.62 381 PRO A O 1
ATOM 3010 N N . LYS A 1 382 ? 16.466 -21.829 -1.169 1.00 89.25 382 LYS A N 1
ATOM 3011 C CA . LYS A 1 382 ? 15.684 -22.462 -0.087 1.00 89.25 382 LYS A CA 1
ATOM 3012 C C . LYS A 1 382 ? 15.033 -21.449 0.850 1.00 89.25 382 LYS A C 1
ATOM 3014 O O . LYS A 1 382 ? 14.356 -21.827 1.802 1.00 89.25 382 LYS A O 1
ATOM 3019 N N . SER A 1 383 ? 15.262 -20.167 0.598 1.00 87.00 383 SER A N 1
ATOM 3020 C CA . SER A 1 383 ? 14.723 -19.045 1.353 1.00 87.00 383 SER A CA 1
ATOM 3021 C C . SER A 1 383 ? 14.861 -17.763 0.530 1.00 87.00 383 SER A C 1
ATOM 3023 O O . SER A 1 383 ? 15.739 -17.682 -0.330 1.00 87.00 383 SER A O 1
ATOM 3025 N N . GLY A 1 384 ? 14.094 -16.718 0.862 1.00 84.56 384 GLY A N 1
ATOM 3026 C CA . GLY A 1 384 ? 14.266 -15.400 0.235 1.00 84.56 384 GLY A CA 1
ATOM 3027 C C . GLY A 1 384 ? 15.679 -14.819 0.407 1.00 84.56 384 GLY A C 1
ATOM 3028 O O . GLY A 1 384 ? 16.170 -14.106 -0.464 1.00 84.56 384 GLY A O 1
ATOM 3029 N N . ARG A 1 385 ? 16.392 -15.183 1.488 1.00 91.75 385 ARG A N 1
ATOM 3030 C CA . ARG A 1 385 ? 17.814 -14.834 1.672 1.00 91.75 385 ARG A CA 1
ATOM 3031 C C . ARG A 1 385 ? 18.687 -15.507 0.613 1.00 91.75 385 ARG A C 1
ATOM 3033 O O . ARG A 1 385 ? 19.549 -14.860 0.021 1.00 91.75 385 ARG A O 1
ATOM 3040 N N . ASP A 1 386 ? 18.483 -16.804 0.399 1.00 91.94 386 ASP A N 1
ATOM 3041 C CA . ASP A 1 386 ? 19.256 -17.571 -0.579 1.00 91.94 386 ASP A CA 1
ATOM 3042 C C . ASP A 1 386 ? 18.946 -17.122 -2.008 1.00 91.94 386 ASP A C 1
ATOM 3044 O O . ASP A 1 386 ? 19.837 -17.142 -2.851 1.00 91.94 386 ASP A O 1
ATOM 3048 N N . GLU A 1 387 ? 17.725 -16.655 -2.270 1.00 94.56 387 GLU A N 1
ATOM 3049 C CA . GLU A 1 387 ? 17.306 -16.165 -3.581 1.00 94.56 387 GLU A CA 1
ATOM 3050 C C . GLU A 1 387 ? 18.000 -14.850 -3.981 1.00 94.56 387 GLU A C 1
ATOM 3052 O O . GLU A 1 387 ? 18.451 -14.718 -5.120 1.00 94.56 387 GLU A O 1
ATOM 3057 N N . ILE A 1 388 ? 18.199 -13.917 -3.036 1.00 95.19 388 ILE A N 1
ATOM 3058 C CA . ILE A 1 388 ? 19.035 -12.716 -3.252 1.00 95.19 388 ILE A CA 1
ATOM 3059 C C . ILE A 1 388 ? 20.462 -13.120 -3.648 1.00 95.19 388 ILE A C 1
ATOM 3061 O O . ILE A 1 388 ? 21.034 -12.591 -4.605 1.00 95.19 388 ILE A O 1
ATOM 3065 N N . ILE A 1 389 ? 21.056 -14.057 -2.899 1.00 93.00 389 ILE A N 1
ATOM 3066 C CA . ILE A 1 389 ? 22.430 -14.518 -3.141 1.00 93.00 389 ILE A CA 1
ATOM 3067 C C . ILE A 1 389 ? 22.515 -15.228 -4.490 1.00 93.00 389 ILE A C 1
ATOM 3069 O O . ILE A 1 389 ? 23.464 -15.002 -5.243 1.00 93.00 389 ILE A O 1
ATOM 3073 N N . TRP A 1 390 ? 21.533 -16.074 -4.796 1.00 94.12 390 TRP A N 1
ATOM 3074 C CA . TRP A 1 390 ? 21.431 -16.783 -6.062 1.00 94.12 390 TRP A CA 1
ATOM 3075 C C . TRP A 1 390 ? 21.414 -15.799 -7.230 1.00 94.12 390 TRP A C 1
ATOM 3077 O O . TRP A 1 390 ? 22.275 -15.897 -8.103 1.00 94.12 390 TRP A O 1
ATOM 3087 N N . LEU A 1 391 ? 20.534 -14.791 -7.201 1.00 95.62 391 LEU A N 1
ATOM 3088 C CA . LEU A 1 391 ? 20.429 -13.817 -8.284 1.00 95.62 391 LEU A CA 1
ATOM 3089 C C . LEU A 1 391 ? 21.699 -12.964 -8.420 1.00 95.62 391 LEU A C 1
ATOM 3091 O O . LEU A 1 391 ? 22.123 -12.658 -9.535 1.00 95.62 391 LEU A O 1
ATOM 3095 N N . ASN A 1 392 ? 22.348 -12.594 -7.310 1.00 94.44 392 ASN A N 1
ATOM 3096 C CA . ASN A 1 392 ? 23.627 -11.882 -7.358 1.00 94.44 392 ASN A CA 1
ATOM 3097 C C . ASN A 1 392 ? 24.740 -12.727 -7.994 1.00 94.44 392 ASN A C 1
ATOM 3099 O O . ASN A 1 392 ? 25.438 -12.241 -8.885 1.00 94.44 392 ASN A O 1
ATOM 3103 N N . LYS A 1 393 ? 24.890 -13.989 -7.578 1.00 90.75 393 LYS A N 1
ATOM 3104 C CA . LYS A 1 393 ? 25.876 -14.909 -8.163 1.00 90.75 393 LYS A CA 1
ATOM 3105 C C . LYS A 1 393 ? 25.606 -15.125 -9.645 1.00 90.75 393 LYS A C 1
ATOM 3107 O O . LYS A 1 393 ? 26.522 -15.015 -10.454 1.00 90.75 393 LYS A O 1
ATOM 3112 N N . PHE A 1 394 ? 24.345 -15.348 -9.991 1.00 90.62 394 PHE A N 1
ATOM 3113 C CA . PHE A 1 394 ? 23.889 -15.530 -11.359 1.00 90.62 394 PHE A CA 1
ATOM 3114 C C . PHE A 1 394 ? 24.204 -14.305 -12.238 1.00 90.62 394 PHE A C 1
ATOM 3116 O O . PHE A 1 394 ? 24.793 -14.437 -13.309 1.00 90.62 394 PHE A O 1
ATOM 3123 N N . HIS A 1 395 ? 23.924 -13.091 -11.754 1.00 92.62 395 HIS A N 1
ATOM 3124 C CA . HIS A 1 395 ? 24.273 -11.854 -12.459 1.00 92.62 395 HIS A CA 1
ATOM 3125 C C . HIS A 1 395 ? 25.798 -11.669 -12.584 1.00 92.62 395 HIS A C 1
ATOM 3127 O O . HIS A 1 395 ? 26.291 -11.239 -13.625 1.00 92.62 395 HIS A O 1
ATOM 3133 N N . ASN A 1 396 ? 26.576 -12.047 -11.568 1.00 89.88 396 ASN A N 1
ATOM 3134 C CA . ASN A 1 396 ? 28.036 -11.965 -11.624 1.00 89.88 396 ASN A CA 1
ATOM 3135 C C . ASN A 1 396 ? 28.672 -12.966 -12.591 1.00 89.88 396 ASN A C 1
ATOM 3137 O O . ASN A 1 396 ? 29.674 -12.629 -13.217 1.00 89.88 396 ASN A O 1
ATOM 3141 N N . MET A 1 397 ? 28.078 -14.146 -12.781 1.00 85.19 397 MET A N 1
ATOM 3142 C CA . MET A 1 397 ? 28.489 -15.062 -13.851 1.00 85.19 397 MET A CA 1
ATOM 3143 C C . MET A 1 397 ? 28.328 -14.400 -15.226 1.00 85.19 397 MET A C 1
ATOM 3145 O O . MET A 1 397 ? 29.238 -14.474 -16.050 1.00 85.19 397 MET A O 1
ATOM 3149 N N . ALA A 1 398 ? 27.221 -13.679 -15.444 1.00 85.06 398 ALA A N 1
ATOM 3150 C CA . ALA A 1 398 ? 27.022 -12.901 -16.664 1.00 85.06 398 ALA A CA 1
ATOM 3151 C C . ALA A 1 398 ? 28.029 -11.742 -16.787 1.00 85.06 398 ALA A C 1
ATOM 3153 O O . ALA A 1 398 ? 28.569 -11.525 -17.868 1.00 85.06 398 ALA A O 1
ATOM 3154 N N . ASN A 1 399 ? 28.339 -11.029 -15.697 1.00 84.38 399 ASN A N 1
ATOM 3155 C CA . ASN A 1 399 ? 29.344 -9.959 -15.714 1.00 84.38 399 ASN A CA 1
ATOM 3156 C C . ASN A 1 399 ? 30.733 -10.477 -16.101 1.00 84.38 399 ASN A C 1
ATOM 3158 O O . ASN A 1 399 ? 31.399 -9.860 -16.923 1.00 84.38 399 ASN A O 1
ATOM 3162 N N . VAL A 1 400 ? 31.160 -11.614 -15.544 1.00 81.38 400 VAL A N 1
ATOM 3163 C CA . VAL A 1 400 ? 32.450 -12.230 -15.893 1.00 81.38 400 VAL A CA 1
ATOM 3164 C C . VAL A 1 400 ? 32.462 -12.667 -17.356 1.00 81.38 400 VAL A C 1
ATOM 3166 O O . VAL A 1 400 ? 33.437 -12.409 -18.053 1.00 81.38 400 VAL A O 1
ATOM 3169 N N . HIS A 1 401 ? 31.377 -13.281 -17.836 1.00 80.44 401 HIS A N 1
ATOM 3170 C CA . HIS A 1 401 ? 31.278 -13.738 -19.222 1.00 80.44 401 HIS A CA 1
ATOM 3171 C C . HIS A 1 401 ? 31.297 -12.590 -20.242 1.00 80.44 401 HIS A C 1
ATOM 3173 O O . HIS A 1 401 ? 31.880 -12.735 -21.307 1.00 80.44 401 HIS A O 1
ATOM 3179 N N . LEU A 1 402 ? 30.666 -11.459 -19.917 1.00 79.25 402 LEU A N 1
ATOM 3180 C CA . LEU A 1 402 ? 30.536 -10.304 -20.812 1.00 79.25 402 LEU A CA 1
ATOM 3181 C C . LEU A 1 402 ? 31.686 -9.290 -20.684 1.00 79.25 402 LEU A C 1
ATOM 3183 O O . LEU A 1 402 ? 31.667 -8.271 -21.369 1.00 79.25 402 LEU A O 1
ATOM 3187 N N . SER A 1 403 ? 32.650 -9.518 -19.790 1.00 78.69 403 SER A N 1
ATOM 3188 C CA . SER A 1 403 ? 33.752 -8.586 -19.540 1.00 78.69 403 SER A CA 1
ATOM 3189 C C . SER A 1 403 ? 34.668 -8.467 -20.757 1.00 78.69 403 SER A C 1
ATOM 3191 O O . SER A 1 403 ? 35.209 -9.462 -21.234 1.00 78.69 403 SER A O 1
ATOM 3193 N N . GLY A 1 404 ? 34.839 -7.242 -21.266 1.00 71.44 404 GLY A N 1
ATOM 3194 C CA . GLY A 1 404 ? 35.671 -6.964 -22.443 1.00 71.44 404 GLY A CA 1
ATOM 3195 C C . GLY A 1 404 ? 35.030 -7.296 -23.798 1.00 71.44 404 GLY A C 1
ATOM 3196 O O . GLY A 1 404 ? 35.654 -7.060 -24.834 1.00 71.44 404 GLY A O 1
ATOM 3197 N N . GLU A 1 405 ? 33.793 -7.796 -23.816 1.00 75.88 405 GLU A N 1
ATOM 3198 C CA . GLU A 1 405 ? 33.035 -8.001 -25.054 1.00 75.88 405 GLU A CA 1
ATOM 3199 C C . GLU A 1 405 ? 32.635 -6.657 -25.697 1.00 75.88 405 GLU A C 1
ATOM 3201 O O . GLU A 1 405 ? 32.488 -5.655 -24.999 1.00 75.88 405 GLU A O 1
ATOM 3206 N N . PRO A 1 406 ? 32.360 -6.585 -27.015 1.00 73.69 406 PRO A N 1
ATOM 3207 C CA . PRO A 1 406 ? 31.927 -5.342 -27.672 1.00 73.69 406 PRO A CA 1
ATOM 3208 C C . PRO A 1 406 ? 30.621 -4.732 -27.130 1.00 73.69 406 PRO A C 1
ATOM 3210 O O . PRO A 1 406 ? 30.323 -3.569 -27.417 1.00 73.69 406 PRO A O 1
ATOM 3213 N N . SER A 1 407 ? 29.824 -5.525 -26.406 1.00 75.56 407 SER A N 1
ATOM 3214 C CA . SER A 1 407 ? 28.618 -5.096 -25.685 1.00 75.56 407 SER A CA 1
ATOM 3215 C C . SER A 1 407 ? 28.896 -4.582 -24.266 1.00 75.56 407 SER A C 1
ATOM 3217 O O . SER A 1 407 ? 27.965 -4.133 -23.594 1.00 75.56 407 SER A O 1
ATOM 3219 N N . ASP A 1 408 ? 30.136 -4.690 -23.782 1.00 77.38 408 ASP A N 1
ATOM 3220 C CA . ASP A 1 408 ? 30.581 -4.095 -22.525 1.00 77.38 408 ASP A CA 1
ATOM 3221 C C . ASP A 1 408 ? 30.737 -2.582 -22.707 1.00 77.38 408 ASP A C 1
ATOM 3223 O O . ASP A 1 408 ? 31.380 -2.111 -23.646 1.00 77.38 408 ASP A O 1
ATOM 3227 N N . ASP A 1 409 ? 30.096 -1.807 -21.836 1.00 78.44 409 ASP A N 1
ATOM 3228 C CA . ASP A 1 409 ? 30.096 -0.354 -21.953 1.00 78.44 409 ASP A CA 1
ATOM 3229 C C . ASP A 1 409 ? 31.405 0.189 -21.368 1.00 78.44 409 ASP A C 1
ATOM 3231 O O . ASP A 1 409 ? 31.628 0.022 -20.169 1.00 78.44 409 ASP A O 1
ATOM 3235 N N . PRO A 1 410 ? 32.257 0.889 -22.141 1.00 77.25 410 PRO A N 1
ATOM 3236 C CA . PRO A 1 410 ? 33.529 1.391 -21.624 1.00 77.25 410 PRO A CA 1
ATOM 3237 C C . PRO A 1 410 ? 33.382 2.344 -20.429 1.00 77.25 410 PRO A C 1
ATOM 3239 O O . PRO A 1 410 ? 34.292 2.443 -19.609 1.00 77.25 410 PRO A O 1
ATOM 3242 N N . ALA A 1 411 ? 32.245 3.042 -20.309 1.00 75.06 411 ALA A N 1
ATOM 3243 C CA . ALA A 1 411 ? 31.955 3.902 -19.161 1.00 75.06 411 ALA A CA 1
ATOM 3244 C C . ALA A 1 411 ? 31.455 3.117 -17.930 1.00 75.06 411 ALA A C 1
ATOM 3246 O O . ALA A 1 411 ? 31.483 3.636 -16.813 1.00 75.06 411 ALA A O 1
ATOM 3247 N N . PHE A 1 412 ? 31.004 1.874 -18.124 1.00 79.31 412 PHE A N 1
ATOM 3248 C CA . PHE A 1 412 ? 30.447 0.991 -17.097 1.00 79.31 412 PHE A CA 1
ATOM 3249 C C . PHE A 1 412 ? 30.951 -0.454 -17.285 1.00 79.31 412 PHE A C 1
ATOM 3251 O O . PHE A 1 412 ? 30.135 -1.346 -17.551 1.00 79.31 412 PHE A O 1
ATOM 3258 N N . PRO A 1 413 ? 32.271 -0.689 -17.153 1.00 79.94 413 PRO A N 1
ATOM 3259 C CA . PRO A 1 413 ? 32.878 -1.978 -17.466 1.00 79.94 413 PRO A CA 1
ATOM 3260 C C . PRO A 1 413 ? 32.318 -3.095 -16.581 1.00 79.94 413 PRO A C 1
ATOM 3262 O O . PRO A 1 413 ? 32.093 -2.893 -15.379 1.00 79.94 413 PRO A O 1
ATOM 3265 N N . LYS A 1 414 ? 32.114 -4.290 -17.148 1.00 83.38 414 LYS A N 1
ATOM 3266 C CA . LYS A 1 414 ? 31.655 -5.441 -16.363 1.00 83.38 414 LYS A CA 1
ATOM 3267 C C . LYS A 1 414 ? 32.709 -5.857 -15.345 1.00 83.38 414 LYS A C 1
ATOM 3269 O O . LYS A 1 414 ? 33.867 -6.103 -15.674 1.00 83.38 414 LYS A O 1
ATOM 3274 N N . ALA A 1 415 ? 32.262 -6.010 -14.107 1.00 83.81 415 ALA A N 1
ATOM 3275 C CA . ALA A 1 415 ? 33.053 -6.511 -12.998 1.00 83.81 415 ALA A CA 1
ATOM 3276 C C . ALA A 1 415 ? 32.160 -7.298 -12.033 1.00 83.81 415 ALA A C 1
ATOM 3278 O O . ALA A 1 415 ? 30.933 -7.167 -12.048 1.00 83.81 415 ALA A O 1
ATOM 3279 N N . VAL A 1 416 ? 32.781 -8.097 -11.165 1.00 86.94 416 VAL A N 1
ATOM 3280 C CA . VAL A 1 416 ? 32.074 -8.750 -10.058 1.00 86.94 416 VAL A CA 1
ATOM 3281 C C . VAL A 1 416 ? 31.530 -7.673 -9.112 1.00 86.94 416 VAL A C 1
ATOM 3283 O O . VAL A 1 416 ? 32.279 -6.834 -8.611 1.00 86.94 416 VAL A O 1
ATOM 3286 N N . TYR A 1 417 ? 30.218 -7.692 -8.887 1.00 87.75 417 TYR A N 1
ATOM 3287 C CA . TYR A 1 417 ? 29.469 -6.682 -8.148 1.00 87.75 417 TYR A CA 1
ATOM 3288 C C . TYR A 1 417 ? 28.853 -7.248 -6.848 1.00 87.75 417 TYR A C 1
ATOM 3290 O O . TYR A 1 417 ? 28.211 -8.303 -6.887 1.00 87.75 417 TYR A O 1
ATOM 3298 N N . PRO A 1 418 ? 28.939 -6.534 -5.708 1.00 90.75 418 PRO A N 1
ATOM 3299 C CA . PRO A 1 418 ? 29.587 -5.235 -5.546 1.00 90.75 418 PRO A CA 1
ATOM 3300 C C . PRO A 1 418 ? 31.109 -5.331 -5.582 1.00 90.75 418 PRO A C 1
ATOM 3302 O O . PRO A 1 418 ? 31.692 -6.304 -5.109 1.00 90.75 418 PRO A O 1
ATOM 3305 N N . LEU A 1 419 ? 31.748 -4.277 -6.090 1.00 84.44 419 LEU A N 1
ATOM 3306 C CA . LEU A 1 419 ? 33.201 -4.144 -6.033 1.00 84.44 419 LEU A CA 1
ATOM 3307 C C . LEU A 1 419 ? 33.687 -4.171 -4.574 1.00 84.44 419 LEU A C 1
ATOM 3309 O O . LEU A 1 419 ? 32.986 -3.731 -3.656 1.00 84.44 419 LEU A O 1
ATOM 3313 N N . ARG A 1 420 ? 34.907 -4.667 -4.351 1.00 84.44 420 ARG A N 1
ATOM 3314 C CA . ARG A 1 420 ? 35.488 -4.790 -3.003 1.00 84.44 420 ARG A CA 1
ATOM 3315 C C . ARG A 1 420 ? 35.623 -3.454 -2.284 1.00 84.44 420 ARG A C 1
ATOM 3317 O O . ARG A 1 420 ? 35.438 -3.399 -1.080 1.00 84.44 420 ARG A O 1
ATOM 3324 N N . ASP A 1 421 ? 35.944 -2.379 -2.989 1.00 80.75 421 ASP A N 1
ATOM 3325 C CA . ASP A 1 421 ? 36.019 -1.036 -2.404 1.00 80.75 421 ASP A CA 1
ATOM 3326 C C . ASP A 1 421 ? 34.639 -0.482 -2.012 1.00 80.75 421 ASP A C 1
ATOM 3328 O O . ASP A 1 421 ? 34.539 0.319 -1.085 1.00 80.75 421 ASP A O 1
ATOM 3332 N N . VAL A 1 422 ? 33.578 -0.945 -2.676 1.00 82.56 422 VAL A N 1
ATOM 3333 C CA . VAL A 1 422 ? 32.188 -0.567 -2.397 1.00 82.56 422 VAL A CA 1
ATOM 3334 C C . VAL A 1 422 ? 31.606 -1.352 -1.220 1.00 82.56 422 VAL A C 1
ATOM 3336 O O . VAL A 1 422 ? 30.900 -0.776 -0.394 1.00 82.56 422 VAL A O 1
ATOM 3339 N N . CYS A 1 423 ? 31.909 -2.647 -1.113 1.00 86.31 423 CYS A N 1
ATOM 3340 C CA . CYS A 1 423 ? 31.541 -3.457 0.046 1.00 86.31 423 CYS A CA 1
ATOM 3341 C C . CYS A 1 423 ? 32.705 -4.352 0.492 1.00 86.31 423 CYS A C 1
ATOM 3343 O O . CYS A 1 423 ? 32.705 -5.540 0.182 1.00 86.31 423 CYS A O 1
ATOM 3345 N N . PRO A 1 424 ? 33.677 -3.841 1.267 1.00 87.81 424 PRO A N 1
ATOM 3346 C CA . PRO A 1 424 ? 34.815 -4.650 1.710 1.00 87.81 424 PRO A CA 1
ATOM 3347 C C . PRO A 1 424 ? 34.398 -5.870 2.539 1.00 87.81 424 PRO A C 1
ATOM 3349 O O . PRO A 1 424 ? 34.988 -6.936 2.410 1.00 87.81 424 PRO A O 1
ATOM 3352 N N . ALA A 1 425 ? 33.336 -5.733 3.341 1.00 89.50 425 ALA A N 1
ATOM 3353 C CA . ALA A 1 425 ? 32.802 -6.805 4.182 1.00 89.50 425 ALA A CA 1
ATOM 3354 C C . ALA A 1 425 ? 32.156 -7.957 3.387 1.00 89.50 425 ALA A C 1
ATOM 3356 O O . ALA A 1 425 ? 31.963 -9.039 3.935 1.00 89.50 425 ALA A O 1
ATOM 3357 N N . CYS A 1 426 ? 31.833 -7.740 2.109 1.00 90.25 426 CYS A N 1
ATOM 3358 C CA . CYS A 1 426 ? 31.257 -8.762 1.238 1.00 90.25 426 CYS A CA 1
ATOM 3359 C C . CYS A 1 426 ? 32.304 -9.766 0.716 1.00 90.25 426 CYS A C 1
ATOM 3361 O O . CYS A 1 426 ? 31.933 -10.767 0.100 1.00 90.25 426 CYS A O 1
ATOM 3363 N N . TRP A 1 427 ? 33.598 -9.502 0.926 1.00 91.38 427 TRP A N 1
ATOM 3364 C CA . TRP A 1 427 ? 34.702 -10.266 0.349 1.00 91.38 427 TRP A CA 1
ATOM 3365 C C . TRP A 1 427 ? 35.553 -10.940 1.427 1.00 91.38 427 TRP A C 1
ATOM 3367 O O . TRP A 1 427 ? 35.784 -10.374 2.495 1.00 91.38 427 TRP A O 1
ATOM 3377 N N . SER A 1 428 ? 36.060 -12.130 1.119 1.00 90.12 428 SER A N 1
ATOM 3378 C CA . SER A 1 428 ? 37.101 -12.825 1.884 1.00 90.12 428 SER A CA 1
ATOM 3379 C C . SER A 1 428 ? 38.258 -13.214 0.972 1.00 90.12 428 SER A C 1
ATOM 3381 O O . SER A 1 428 ? 38.104 -13.261 -0.245 1.00 90.12 428 SER A O 1
ATOM 3383 N N . GLU A 1 429 ? 39.423 -13.455 1.560 1.00 89.06 429 GLU A N 1
ATOM 3384 C CA . GLU A 1 429 ? 40.585 -13.996 0.859 1.00 89.06 429 GLU A CA 1
ATOM 3385 C C . GLU A 1 429 ? 40.580 -15.522 1.013 1.00 89.06 429 GLU A C 1
ATOM 3387 O O . GLU A 1 429 ? 40.430 -16.030 2.129 1.00 89.06 429 GLU A O 1
ATOM 3392 N N . ASP A 1 430 ? 40.682 -16.243 -0.101 1.00 81.06 430 ASP A N 1
ATOM 3393 C CA . ASP A 1 430 ? 40.752 -17.701 -0.107 1.00 81.06 430 ASP A CA 1
ATOM 3394 C C . ASP A 1 430 ? 42.135 -18.202 0.351 1.00 81.06 430 ASP A C 1
ATOM 3396 O O . ASP A 1 430 ? 43.076 -17.436 0.576 1.00 81.06 430 ASP A O 1
ATOM 3400 N N . ALA A 1 431 ? 42.287 -19.524 0.476 1.00 78.69 431 ALA A N 1
ATOM 3401 C CA . ALA A 1 431 ? 43.546 -20.145 0.901 1.00 78.69 431 ALA A CA 1
ATOM 3402 C C . ALA A 1 431 ? 44.744 -19.854 -0.033 1.00 78.69 431 ALA A C 1
ATOM 3404 O O . ALA A 1 431 ? 45.888 -20.076 0.364 1.00 78.69 431 ALA A O 1
ATOM 3405 N N . ASN A 1 432 ? 44.489 -19.362 -1.250 1.00 80.25 432 ASN A N 1
ATOM 3406 C CA . ASN A 1 432 ? 45.488 -19.044 -2.265 1.00 80.25 432 ASN A CA 1
ATOM 3407 C C . ASN A 1 432 ? 45.763 -17.533 -2.383 1.00 80.25 432 ASN A C 1
ATOM 3409 O O . ASN A 1 432 ? 46.518 -17.128 -3.268 1.00 80.25 432 ASN A O 1
ATOM 3413 N N . GLY A 1 433 ? 45.178 -16.696 -1.521 1.00 77.69 433 GLY A N 1
ATOM 3414 C CA . GLY A 1 433 ? 45.358 -15.242 -1.564 1.00 77.69 433 GLY A CA 1
ATOM 3415 C C . GLY A 1 433 ? 44.460 -14.519 -2.579 1.00 77.69 433 GLY A C 1
ATOM 3416 O O . GLY A 1 433 ? 44.712 -13.366 -2.935 1.00 77.69 433 GLY A O 1
ATOM 3417 N N . THR A 1 434 ? 43.431 -15.190 -3.105 1.00 83.81 434 THR A N 1
ATOM 3418 C CA . THR A 1 434 ? 42.491 -14.628 -4.086 1.00 83.81 434 THR A CA 1
ATOM 3419 C C . THR A 1 434 ? 41.243 -14.115 -3.381 1.00 83.81 434 THR A C 1
ATOM 3421 O O . THR A 1 434 ? 40.682 -14.776 -2.514 1.00 83.81 434 THR A O 1
ATOM 3424 N N . TRP A 1 435 ? 40.769 -12.928 -3.757 1.00 82.06 435 TRP A N 1
ATOM 3425 C CA . TRP A 1 435 ? 39.558 -12.351 -3.172 1.00 82.06 435 TRP A CA 1
ATOM 3426 C C . TRP A 1 435 ? 38.296 -12.961 -3.787 1.00 82.06 435 TRP A C 1
ATOM 3428 O O . TRP A 1 435 ? 38.102 -12.891 -5.001 1.00 82.06 435 TRP A O 1
ATOM 3438 N N . VAL A 1 436 ? 37.409 -13.485 -2.942 1.00 85.50 436 VAL A N 1
ATOM 3439 C CA . VAL A 1 436 ? 36.158 -14.151 -3.324 1.00 85.50 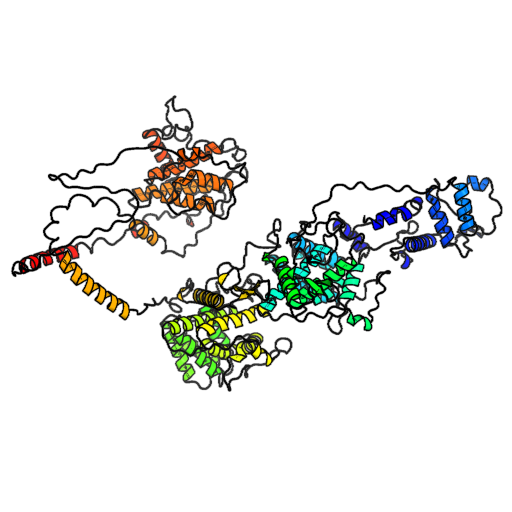436 VAL A CA 1
ATOM 3440 C C . VAL A 1 436 ? 34.963 -13.458 -2.661 1.00 85.50 436 VAL A C 1
ATOM 3442 O O . VAL A 1 436 ? 34.989 -13.116 -1.478 1.00 85.50 436 VAL A O 1
ATOM 3445 N N . LEU A 1 437 ? 33.899 -13.228 -3.435 1.00 88.56 437 LEU A N 1
ATOM 3446 C CA . LEU A 1 437 ? 32.662 -12.597 -2.970 1.00 88.56 437 LEU A CA 1
ATOM 3447 C C . LEU A 1 437 ? 31.735 -13.633 -2.310 1.00 88.56 437 LEU A C 1
ATOM 3449 O O . LEU A 1 437 ? 31.368 -14.627 -2.939 1.00 88.56 437 LEU A O 1
ATOM 3453 N N . GLY A 1 438 ? 31.280 -13.368 -1.082 1.00 84.94 438 GLY A N 1
ATOM 3454 C CA . GLY A 1 438 ? 30.217 -14.152 -0.438 1.00 84.94 438 GLY A CA 1
ATOM 3455 C C . GLY A 1 438 ? 30.550 -15.639 -0.236 1.00 84.94 438 GLY A C 1
ATOM 3456 O O . GLY A 1 438 ? 29.675 -16.501 -0.385 1.00 84.94 438 GLY A O 1
ATOM 3457 N N . GLU A 1 439 ? 31.807 -15.955 0.071 1.00 84.25 439 GLU A N 1
ATOM 3458 C CA . GLU A 1 439 ? 32.282 -17.328 0.275 1.00 84.25 439 GLU A CA 1
ATOM 3459 C C . GLU A 1 439 ? 31.888 -17.871 1.655 1.00 84.25 439 GLU A C 1
ATOM 3461 O O . GLU A 1 439 ? 31.303 -18.948 1.776 1.00 84.25 439 GLU A O 1
ATOM 3466 N N . THR A 1 440 ? 32.143 -17.093 2.706 1.00 85.75 440 THR A N 1
ATOM 3467 C CA . THR A 1 440 ? 31.802 -17.444 4.089 1.00 85.75 440 THR A CA 1
ATOM 3468 C C . THR A 1 440 ? 30.411 -16.940 4.464 1.00 85.75 440 THR A C 1
ATOM 3470 O O . THR A 1 440 ? 29.913 -15.965 3.894 1.00 85.75 440 THR A O 1
ATOM 3473 N N . LYS A 1 441 ? 29.795 -17.537 5.493 1.00 85.06 441 LYS A N 1
ATOM 3474 C CA . LYS A 1 441 ? 28.496 -17.078 6.011 1.00 85.06 441 LYS A CA 1
ATOM 3475 C C . LYS A 1 441 ? 28.503 -15.581 6.356 1.00 85.06 441 LYS A C 1
ATOM 3477 O O . LYS A 1 441 ? 27.597 -14.872 5.941 1.00 85.06 441 LYS A O 1
ATOM 3482 N N . ALA A 1 442 ? 29.556 -15.095 7.016 1.00 80.19 442 ALA A N 1
ATOM 3483 C CA . ALA A 1 442 ? 29.690 -13.684 7.378 1.00 80.19 442 ALA A CA 1
ATOM 3484 C C . ALA A 1 442 ? 29.752 -12.763 6.146 1.00 80.19 442 ALA A C 1
ATOM 3486 O O . ALA A 1 442 ? 29.073 -11.740 6.102 1.00 80.19 442 ALA A O 1
ATOM 3487 N N . THR A 1 443 ? 30.514 -13.148 5.117 1.00 86.88 443 THR A N 1
ATOM 3488 C CA . THR A 1 443 ? 30.580 -12.382 3.860 1.00 86.88 443 THR A CA 1
ATOM 3489 C C . THR A 1 443 ? 29.276 -12.445 3.060 1.00 86.88 443 THR A C 1
ATOM 3491 O O . THR A 1 443 ? 28.935 -11.491 2.369 1.00 86.88 443 THR A O 1
ATOM 3494 N N . GLN A 1 444 ? 28.515 -13.542 3.166 1.00 88.06 444 GLN A N 1
ATOM 3495 C CA . GLN A 1 444 ? 27.186 -13.658 2.558 1.00 88.06 444 GLN A CA 1
ATOM 3496 C C . GLN A 1 444 ? 26.153 -12.787 3.268 1.00 88.06 444 GLN A C 1
ATOM 3498 O O . GLN A 1 444 ? 25.338 -12.168 2.595 1.00 88.06 444 GLN A O 1
ATOM 3503 N N . ASP A 1 445 ? 26.191 -12.724 4.600 1.00 83.06 445 ASP A N 1
ATOM 3504 C CA . ASP A 1 445 ? 25.320 -11.840 5.381 1.00 83.06 445 ASP A CA 1
ATOM 3505 C C . ASP A 1 445 ? 25.581 -10.373 4.995 1.00 83.06 445 ASP A C 1
ATOM 3507 O O . ASP A 1 445 ? 24.656 -9.667 4.597 1.00 83.06 445 ASP A O 1
ATOM 3511 N N . ALA A 1 446 ? 26.854 -9.961 4.944 1.00 82.00 446 ALA A N 1
ATOM 3512 C CA . ALA A 1 446 ? 27.239 -8.625 4.483 1.00 82.00 446 ALA A CA 1
ATOM 3513 C C . ALA A 1 446 ? 26.795 -8.330 3.036 1.00 82.00 446 ALA A C 1
ATOM 3515 O O . ALA A 1 446 ? 26.373 -7.214 2.729 1.00 82.00 446 ALA A O 1
ATOM 3516 N N . LEU A 1 447 ? 26.867 -9.325 2.144 1.00 88.81 447 LEU A N 1
ATOM 3517 C CA . LEU A 1 447 ? 26.393 -9.206 0.765 1.00 88.81 447 LEU A CA 1
ATOM 3518 C C . LEU A 1 447 ? 24.877 -9.014 0.686 1.00 88.81 447 LEU A C 1
ATOM 3520 O O . LEU A 1 447 ? 24.422 -8.120 -0.025 1.00 88.81 447 LEU A O 1
ATOM 3524 N N . VAL A 1 448 ? 24.100 -9.825 1.408 1.00 89.56 448 VAL A N 1
ATOM 3525 C CA . VAL A 1 448 ? 22.636 -9.700 1.451 1.00 89.56 448 VAL A CA 1
ATOM 3526 C C . VAL A 1 448 ? 22.250 -8.320 1.958 1.00 89.56 448 VAL A C 1
ATOM 3528 O O . VAL A 1 448 ? 21.461 -7.634 1.316 1.00 89.56 448 VAL A O 1
ATOM 3531 N N . ASP A 1 449 ? 22.856 -7.874 3.051 1.00 81.50 449 ASP A N 1
ATOM 3532 C CA . ASP A 1 449 ? 22.558 -6.570 3.626 1.00 81.50 449 ASP A CA 1
ATOM 3533 C C . ASP A 1 449 ? 22.907 -5.413 2.685 1.00 81.50 449 ASP A C 1
ATOM 3535 O O . ASP A 1 449 ? 22.130 -4.463 2.537 1.00 81.50 449 ASP A O 1
ATOM 3539 N N . TYR A 1 450 ? 24.051 -5.507 2.000 1.00 86.56 450 TYR A N 1
ATOM 3540 C CA . TYR A 1 450 ? 24.417 -4.546 0.970 1.00 86.56 450 TYR A CA 1
ATOM 3541 C C . TYR A 1 450 ? 23.348 -4.500 -0.127 1.00 86.56 450 TYR A C 1
ATOM 3543 O O . TYR A 1 450 ? 22.834 -3.423 -0.426 1.00 86.56 450 TYR A O 1
ATOM 3551 N N . LEU A 1 451 ? 22.951 -5.644 -0.688 1.00 90.19 451 LEU A N 1
ATOM 3552 C CA . LEU A 1 451 ? 21.955 -5.705 -1.762 1.00 90.19 451 LEU A CA 1
ATOM 3553 C C . LEU A 1 451 ? 20.580 -5.198 -1.300 1.00 90.19 451 LEU A C 1
ATOM 3555 O O . LEU A 1 451 ? 19.967 -4.390 -1.995 1.00 90.19 451 LEU A O 1
ATOM 3559 N N . VAL A 1 452 ? 20.130 -5.567 -0.098 1.00 88.06 452 VAL A N 1
ATOM 3560 C CA . VAL A 1 452 ? 18.885 -5.050 0.494 1.00 88.06 452 VAL A CA 1
ATOM 3561 C C . VAL A 1 452 ? 18.931 -3.526 0.595 1.00 88.06 452 VAL A C 1
ATOM 3563 O O . VAL A 1 452 ? 17.976 -2.861 0.198 1.00 88.06 452 VAL A O 1
ATOM 3566 N N . SER A 1 453 ? 20.056 -2.950 1.031 1.00 82.62 453 SER A N 1
ATOM 3567 C CA . SER A 1 453 ? 20.211 -1.491 1.111 1.00 82.62 453 SER A CA 1
ATOM 3568 C C . SER A 1 453 ? 20.132 -0.784 -0.250 1.00 82.62 453 SER A C 1
ATOM 3570 O O . SER A 1 453 ? 19.737 0.381 -0.304 1.00 82.62 453 SER A O 1
ATOM 3572 N N . GLN A 1 454 ? 20.498 -1.471 -1.340 1.00 82.44 454 GLN A N 1
ATOM 3573 C CA . GLN A 1 454 ? 20.492 -0.910 -2.695 1.00 82.44 454 GLN A CA 1
ATOM 3574 C C . GLN A 1 454 ? 19.150 -1.064 -3.413 1.00 82.44 454 GLN A C 1
ATOM 3576 O O . GLN A 1 454 ? 18.803 -0.201 -4.217 1.00 82.44 454 GLN A O 1
ATOM 3581 N N . TYR A 1 455 ? 18.414 -2.150 -3.155 1.00 88.75 455 TYR A N 1
ATOM 3582 C CA . TYR A 1 455 ? 17.205 -2.491 -3.914 1.00 88.75 455 TYR A CA 1
ATOM 3583 C C . TYR A 1 455 ? 15.901 -2.351 -3.119 1.00 88.75 455 TYR A C 1
ATOM 3585 O O . TYR A 1 455 ? 14.827 -2.377 -3.722 1.00 88.75 455 TYR A O 1
ATOM 3593 N N . THR A 1 456 ? 15.952 -2.125 -1.798 1.00 83.88 456 THR A N 1
ATOM 3594 C CA . THR A 1 456 ? 14.746 -1.846 -0.998 1.00 83.88 456 THR A CA 1
ATOM 3595 C C . THR A 1 456 ? 14.010 -0.615 -1.525 1.00 83.88 456 THR A C 1
ATOM 3597 O O . THR A 1 456 ? 14.624 0.369 -1.942 1.00 83.88 456 THR A O 1
ATOM 3600 N N . PHE A 1 457 ? 12.682 -0.621 -1.447 1.00 80.12 457 PHE A N 1
ATOM 3601 C CA . PHE A 1 457 ? 11.822 0.458 -1.940 1.00 80.12 457 PHE A CA 1
ATOM 3602 C C . PHE A 1 457 ? 12.206 1.857 -1.422 1.00 80.12 457 PHE A C 1
ATOM 3604 O O . PHE A 1 457 ? 12.070 2.868 -2.116 1.00 80.12 457 PHE A O 1
ATOM 3611 N N . THR A 1 458 ? 12.713 1.940 -0.189 1.00 73.50 458 THR A N 1
ATOM 3612 C CA . THR A 1 458 ? 13.114 3.219 0.418 1.00 73.50 458 THR A CA 1
ATOM 3613 C C . THR A 1 458 ? 14.353 3.839 -0.238 1.00 73.50 458 THR A C 1
ATOM 3615 O O . THR A 1 458 ? 14.514 5.059 -0.189 1.00 73.50 458 THR A O 1
ATOM 3618 N N . SER A 1 459 ? 15.184 3.036 -0.908 1.00 79.62 459 SER A N 1
ATOM 3619 C CA . SER A 1 459 ? 16.414 3.480 -1.574 1.00 79.62 459 SER A CA 1
ATOM 3620 C C . SER A 1 459 ? 16.175 4.113 -2.954 1.00 79.62 459 SER A C 1
ATOM 3622 O O . SER A 1 459 ? 17.032 4.850 -3.453 1.00 79.62 459 SER A O 1
ATOM 3624 N N . TRP A 1 460 ? 15.001 3.884 -3.557 1.00 85.19 460 TRP A N 1
ATOM 3625 C CA . TRP A 1 460 ? 14.723 4.267 -4.941 1.00 85.19 460 TRP A CA 1
ATOM 3626 C C . TRP A 1 460 ? 14.708 5.786 -5.149 1.00 85.19 460 TRP A C 1
ATOM 3628 O O . TRP A 1 460 ? 14.183 6.561 -4.333 1.00 85.19 460 TRP A O 1
ATOM 3638 N N . ARG A 1 461 ? 15.231 6.211 -6.301 1.00 81.50 461 ARG A N 1
ATOM 3639 C CA . ARG A 1 461 ? 15.095 7.568 -6.846 1.00 81.50 461 ARG A CA 1
ATOM 3640 C C . ARG A 1 461 ? 13.837 7.635 -7.707 1.00 81.50 461 ARG A C 1
ATOM 3642 O O . ARG A 1 461 ? 13.648 6.816 -8.599 1.00 81.50 461 ARG A O 1
ATOM 3649 N N . THR A 1 462 ? 12.954 8.585 -7.418 1.00 75.75 462 THR A N 1
ATOM 3650 C CA . THR A 1 462 ? 11.583 8.607 -7.970 1.00 75.75 462 THR A CA 1
ATOM 3651 C C . THR A 1 462 ? 11.258 9.914 -8.682 1.00 75.75 462 THR A C 1
ATOM 3653 O O . THR A 1 462 ? 10.109 10.162 -9.035 1.00 75.75 462 THR A O 1
ATOM 3656 N N . ASP A 1 463 ? 12.255 10.782 -8.835 1.00 64.69 463 ASP A N 1
ATOM 3657 C CA . ASP A 1 463 ? 12.089 12.101 -9.429 1.00 64.69 463 ASP A CA 1
ATOM 3658 C C . ASP A 1 463 ? 11.667 11.954 -10.898 1.00 64.69 463 ASP A C 1
ATOM 3660 O O . ASP A 1 463 ? 12.276 11.198 -11.652 1.00 64.69 463 ASP A O 1
ATOM 3664 N N . GLY A 1 464 ? 10.592 12.640 -11.296 1.00 60.38 464 GLY A N 1
ATOM 3665 C CA . GLY A 1 464 ? 10.079 12.601 -12.671 1.00 60.38 464 GLY A CA 1
ATOM 3666 C C . GLY A 1 464 ? 9.198 11.394 -13.028 1.00 60.38 464 GLY A C 1
ATOM 3667 O O . GLY A 1 464 ? 8.794 11.277 -14.183 1.00 60.38 464 GLY A O 1
ATOM 3668 N N . VAL A 1 465 ? 8.854 10.514 -12.078 1.00 73.00 465 VAL A N 1
ATOM 3669 C CA . VAL A 1 465 ? 7.906 9.408 -12.318 1.00 73.00 465 VAL A CA 1
ATOM 3670 C C . VAL A 1 465 ? 6.480 9.814 -11.904 1.00 73.00 465 VAL A C 1
ATOM 3672 O O . VAL A 1 465 ? 6.281 10.190 -10.746 1.00 73.00 465 VAL A O 1
ATOM 3675 N N . PRO A 1 466 ? 5.473 9.749 -12.802 1.00 73.06 466 PRO A N 1
ATOM 3676 C CA . PRO A 1 466 ? 4.090 10.094 -12.471 1.00 73.06 466 PRO A CA 1
ATOM 3677 C C . PRO A 1 466 ? 3.473 9.190 -11.396 1.00 73.06 466 PRO A C 1
ATOM 3679 O O . PRO A 1 466 ? 3.773 7.996 -11.313 1.00 73.06 466 PRO A O 1
ATOM 3682 N N . THR A 1 467 ? 2.518 9.734 -10.632 1.00 69.12 467 THR A N 1
ATOM 3683 C CA . THR A 1 467 ? 1.916 9.037 -9.482 1.00 69.12 467 THR A CA 1
ATOM 3684 C C . THR A 1 467 ? 1.131 7.772 -9.834 1.00 69.12 467 THR A C 1
ATOM 3686 O O . THR A 1 467 ? 0.960 6.893 -8.991 1.00 69.12 467 THR A O 1
ATOM 3689 N N . ILE A 1 468 ? 0.697 7.645 -11.092 1.00 71.44 468 ILE A N 1
ATOM 3690 C CA . ILE A 1 468 ? 0.006 6.458 -11.612 1.00 71.44 468 ILE A CA 1
ATOM 3691 C C . ILE A 1 468 ? 0.897 5.209 -11.633 1.00 71.44 468 ILE A C 1
ATOM 3693 O O . ILE A 1 468 ? 0.397 4.109 -11.426 1.00 71.44 468 ILE A O 1
ATOM 3697 N N . PHE A 1 469 ? 2.209 5.357 -11.817 1.00 74.94 469 PHE A N 1
ATOM 3698 C CA . PHE A 1 469 ? 3.161 4.244 -11.714 1.00 74.94 469 PHE A CA 1
ATOM 3699 C C . PHE A 1 469 ? 3.581 4.034 -10.265 1.00 74.94 469 PHE A C 1
ATOM 3701 O O . PHE A 1 469 ? 3.754 2.909 -9.798 1.00 74.94 469 PHE A O 1
ATOM 3708 N N . PHE A 1 470 ? 3.697 5.139 -9.531 1.00 67.19 470 PHE A N 1
ATOM 3709 C CA . PHE A 1 470 ? 4.328 5.160 -8.228 1.00 67.19 470 PHE A CA 1
ATOM 3710 C C . PHE A 1 470 ? 3.761 6.269 -7.342 1.00 67.19 470 PHE A C 1
ATOM 3712 O O . PHE A 1 470 ? 3.948 7.442 -7.633 1.00 67.19 470 PHE A O 1
ATOM 3719 N N . ASP A 1 471 ? 3.149 5.936 -6.208 1.00 54.91 471 ASP A N 1
ATOM 3720 C CA . ASP A 1 471 ? 2.614 6.943 -5.289 1.00 54.91 471 ASP A CA 1
ATOM 3721 C C . ASP A 1 471 ? 3.353 6.938 -3.940 1.00 54.91 471 ASP A C 1
ATOM 3723 O O . ASP A 1 471 ? 3.006 6.196 -3.025 1.00 54.91 471 ASP A O 1
ATOM 3727 N N . ARG A 1 472 ? 4.355 7.819 -3.785 1.00 50.25 472 ARG A N 1
ATOM 3728 C CA . ARG A 1 472 ? 5.007 8.089 -2.481 1.00 50.25 472 ARG A CA 1
ATOM 3729 C C . ARG A 1 472 ? 4.129 8.910 -1.529 1.00 50.25 472 ARG A C 1
ATOM 3731 O O . ARG A 1 472 ? 4.433 8.979 -0.339 1.00 50.25 472 ARG A O 1
ATOM 3738 N N . SER A 1 473 ? 3.094 9.575 -2.052 1.00 39.88 473 SER A N 1
ATOM 3739 C CA . SER A 1 473 ? 2.177 10.460 -1.319 1.00 39.88 473 SER A CA 1
ATOM 3740 C C . SER A 1 473 ? 1.007 9.722 -0.662 1.00 39.88 473 SER A C 1
ATOM 3742 O O . SER A 1 473 ? 0.377 10.271 0.244 1.00 39.88 473 SER A O 1
ATOM 3744 N N . LYS A 1 474 ? 0.812 8.445 -1.012 1.00 43.41 474 LYS A N 1
ATOM 3745 C CA . LYS A 1 474 ? 0.250 7.406 -0.143 1.00 43.41 474 LYS A CA 1
ATOM 3746 C C . LYS A 1 474 ? 1.391 6.657 0.561 1.00 43.41 474 LYS A C 1
ATOM 3748 O O . LYS A 1 474 ? 1.662 5.502 0.233 1.00 43.41 474 LYS A O 1
ATOM 3753 N N . PRO A 1 475 ? 2.097 7.271 1.530 1.00 39.44 475 PRO A N 1
ATOM 3754 C CA . PRO A 1 475 ? 2.946 6.484 2.400 1.00 39.44 475 PRO A CA 1
ATOM 3755 C C . PRO A 1 475 ? 2.056 5.449 3.090 1.00 39.44 475 PRO A C 1
ATOM 3757 O O . PRO A 1 475 ? 0.918 5.757 3.459 1.00 39.44 475 PRO A O 1
ATOM 3760 N N . PHE A 1 476 ? 2.600 4.248 3.301 1.00 44.09 476 PHE A N 1
ATOM 3761 C CA . PHE A 1 476 ? 2.304 3.410 4.461 1.00 44.09 476 PHE A CA 1
ATOM 3762 C C . PHE A 1 476 ? 1.823 4.320 5.588 1.00 44.09 476 PHE A C 1
ATOM 3764 O O . PHE A 1 476 ? 2.623 5.120 6.071 1.00 44.09 476 PHE A O 1
ATOM 3771 N N . LEU A 1 477 ? 0.514 4.307 5.874 1.00 46.50 477 LEU A N 1
ATOM 3772 C CA . LEU A 1 477 ? -0.166 5.305 6.703 1.00 46.50 477 LEU A CA 1
ATOM 3773 C C . LEU A 1 477 ? 0.733 5.710 7.874 1.00 46.50 477 LEU A C 1
ATOM 3775 O O . LEU A 1 477 ? 0.827 4.939 8.813 1.00 46.50 477 LEU A O 1
ATOM 3779 N N . THR A 1 478 ? 1.411 6.868 7.846 1.00 46.84 478 THR A N 1
ATOM 3780 C CA . THR A 1 478 ? 2.417 7.222 8.883 1.00 46.84 478 THR A CA 1
ATOM 3781 C C . THR A 1 478 ? 1.796 7.332 10.271 1.00 46.84 478 THR A C 1
ATOM 3783 O O . THR A 1 478 ? 2.484 7.310 11.288 1.00 46.84 478 THR A O 1
ATOM 3786 N N . LYS A 1 479 ? 0.465 7.427 10.316 1.00 54.38 479 LYS A N 1
ATOM 3787 C CA . LYS A 1 479 ? -0.337 7.249 11.515 1.00 54.38 479 LYS A CA 1
ATOM 3788 C C . LYS A 1 479 ? -1.219 6.012 11.368 1.00 54.38 479 LYS A C 1
ATOM 3790 O O . LYS A 1 479 ? -1.870 5.873 10.337 1.00 54.38 479 LYS A O 1
ATOM 3795 N N . PRO A 1 480 ? -1.304 5.150 12.392 1.00 66.75 480 PRO A N 1
ATOM 3796 C CA . PRO A 1 480 ? -2.271 4.061 12.399 1.00 66.75 480 PRO A CA 1
ATOM 3797 C C . PRO A 1 480 ? -3.697 4.599 12.176 1.00 66.75 480 PRO A C 1
ATOM 3799 O O . PRO A 1 480 ? -4.062 5.572 12.840 1.00 66.75 480 PRO A O 1
ATOM 3802 N N . PRO A 1 481 ? -4.518 3.986 11.297 1.00 75.31 481 PRO A N 1
ATOM 3803 C CA . PRO A 1 481 ? -5.916 4.392 11.145 1.00 75.31 481 PRO A CA 1
ATOM 3804 C C . PRO A 1 481 ? -6.666 4.227 12.476 1.00 75.31 481 PRO A C 1
ATOM 3806 O O . PRO A 1 481 ? -6.368 3.277 13.202 1.00 75.31 481 PRO A O 1
ATOM 3809 N N . PRO A 1 482 ? -7.599 5.113 12.847 1.00 83.25 482 PRO A N 1
ATOM 3810 C CA . PRO A 1 482 ? -8.301 4.993 14.120 1.00 83.25 482 PRO A CA 1
ATOM 3811 C C . PRO A 1 482 ? -9.180 3.735 14.176 1.00 83.25 482 PRO A C 1
ATOM 3813 O O . PRO A 1 482 ? -9.599 3.201 13.151 1.00 83.25 482 PRO A O 1
ATOM 3816 N N . VAL A 1 483 ? -9.473 3.258 15.386 1.00 90.75 483 VAL A N 1
ATOM 3817 C CA . VAL A 1 483 ? -10.452 2.183 15.604 1.00 90.75 483 VAL A CA 1
ATOM 3818 C C . VAL A 1 483 ? -11.831 2.819 15.745 1.00 90.75 483 VAL A C 1
ATOM 3820 O O . VAL A 1 483 ? -12.026 3.666 16.615 1.00 90.75 483 VAL A O 1
ATOM 3823 N N . TYR A 1 484 ? -12.793 2.425 14.910 1.00 92.44 484 TYR A N 1
ATOM 3824 C CA . TYR A 1 484 ? -14.178 2.877 15.036 1.00 92.44 484 TYR A CA 1
ATOM 3825 C C . TYR A 1 484 ? -14.999 1.854 15.814 1.00 92.44 484 TYR A C 1
ATOM 3827 O O . TYR A 1 484 ? -15.038 0.677 15.454 1.00 92.44 484 TYR A O 1
ATOM 3835 N N . ALA A 1 485 ? -15.729 2.319 16.830 1.00 92.56 485 ALA A N 1
ATOM 3836 C CA . ALA A 1 485 ? -16.652 1.472 17.584 1.00 92.56 485 ALA A CA 1
ATOM 3837 C C . ALA A 1 485 ? -17.698 0.827 16.653 1.00 92.56 485 ALA A C 1
ATOM 3839 O O . ALA A 1 485 ? -18.047 -0.337 16.822 1.00 92.56 485 ALA A O 1
ATOM 3840 N N . ALA A 1 486 ? -18.140 1.555 15.621 1.00 93.00 486 ALA A N 1
ATOM 3841 C CA . ALA A 1 486 ? -19.062 1.052 14.605 1.00 93.00 486 ALA A CA 1
ATOM 3842 C C . ALA A 1 486 ? -18.560 -0.233 13.919 1.00 93.00 486 ALA A C 1
ATOM 3844 O O . ALA A 1 486 ? -19.335 -1.172 13.772 1.00 93.00 486 ALA A O 1
ATOM 3845 N N . ASP A 1 487 ? -17.274 -0.319 13.559 1.00 95.06 487 ASP A N 1
ATOM 3846 C CA . ASP A 1 487 ? -16.707 -1.503 12.893 1.00 95.06 487 ASP A CA 1
ATOM 3847 C C . ASP A 1 487 ? -16.642 -2.714 13.832 1.00 95.06 487 ASP A C 1
ATOM 3849 O O . ASP A 1 487 ? -16.928 -3.846 13.426 1.00 95.06 487 ASP A O 1
ATOM 3853 N N . VAL A 1 488 ? -16.313 -2.463 15.104 1.00 95.50 488 VAL A N 1
ATOM 3854 C CA . VAL A 1 488 ? -16.268 -3.481 16.162 1.00 95.50 488 VAL A CA 1
ATOM 3855 C C . VAL A 1 488 ? -17.668 -4.038 16.427 1.00 95.50 488 VAL A C 1
ATOM 3857 O O . VAL A 1 488 ? -17.876 -5.248 16.350 1.00 95.50 488 VAL A O 1
ATOM 3860 N N . PHE A 1 489 ? -18.653 -3.170 16.679 1.00 95.94 489 PHE A N 1
ATOM 3861 C CA . PHE A 1 489 ? -20.022 -3.596 16.980 1.00 95.94 489 PHE A CA 1
ATOM 3862 C C . PHE A 1 489 ? -20.768 -4.133 15.755 1.00 95.94 489 PHE A C 1
ATOM 3864 O O . PHE A 1 489 ? -21.581 -5.044 15.917 1.00 95.94 489 PHE A O 1
ATOM 3871 N N . LYS A 1 490 ? -20.475 -3.659 14.534 1.00 95.56 490 LYS A N 1
ATOM 3872 C CA . LYS A 1 490 ? -20.997 -4.274 13.302 1.00 95.56 490 LYS A CA 1
ATOM 3873 C C . LYS A 1 490 ? -20.527 -5.716 13.180 1.00 95.56 490 LYS A C 1
ATOM 3875 O O . LYS A 1 490 ? -21.336 -6.605 12.936 1.00 95.56 490 LYS A O 1
ATOM 3880 N N . SER A 1 491 ? -19.234 -5.949 13.399 1.00 96.19 491 SER A N 1
ATOM 3881 C CA . SER A 1 491 ? -18.660 -7.291 13.301 1.00 96.19 491 SER A CA 1
ATOM 3882 C C . SER A 1 491 ? -19.167 -8.203 14.407 1.00 96.19 491 SER A C 1
ATOM 3884 O O . SER A 1 491 ? -19.538 -9.338 14.134 1.00 96.19 491 SER A O 1
ATOM 3886 N N . LEU A 1 492 ? -19.273 -7.706 15.642 1.00 96.81 492 LEU A N 1
ATOM 3887 C CA . LEU A 1 492 ? -19.885 -8.471 16.726 1.00 96.81 492 LEU A CA 1
ATOM 3888 C C . LEU A 1 492 ? -21.352 -8.814 16.414 1.00 96.81 492 LEU A C 1
ATOM 3890 O O . LEU A 1 492 ? -21.768 -9.945 16.631 1.00 96.81 492 LEU A O 1
ATOM 3894 N N . SER A 1 493 ? -22.114 -7.881 15.837 1.00 96.06 493 SER A N 1
ATOM 3895 C CA . SER A 1 493 ? -23.503 -8.130 15.423 1.00 96.06 493 SER A CA 1
ATOM 3896 C C . SER A 1 493 ? -23.586 -9.221 14.353 1.00 96.06 493 SER A C 1
ATOM 3898 O O . SER A 1 493 ? -24.336 -10.174 14.521 1.00 96.06 493 SER A O 1
ATOM 3900 N N . MET A 1 494 ? -22.754 -9.148 13.306 1.00 96.00 494 MET A N 1
ATOM 3901 C CA . MET A 1 494 ? -22.687 -10.182 12.262 1.00 96.00 494 MET A CA 1
ATOM 3902 C C . MET A 1 494 ? -22.264 -11.544 12.821 1.00 96.00 494 MET A C 1
ATOM 3904 O O . MET A 1 494 ? -22.838 -12.563 12.455 1.00 96.00 494 MET A O 1
ATOM 3908 N N . MET A 1 495 ? -21.304 -11.571 13.747 1.00 95.62 495 MET A N 1
ATOM 3909 C CA . MET A 1 495 ? -20.870 -12.801 14.408 1.00 95.62 495 MET A CA 1
ATOM 3910 C C . MET A 1 495 ? -22.006 -13.456 15.201 1.00 95.62 495 MET A C 1
ATOM 3912 O O . MET A 1 495 ? -22.225 -14.658 15.078 1.00 95.62 495 MET A O 1
ATOM 3916 N N . LEU A 1 496 ? -22.740 -12.673 15.997 1.00 95.38 496 LEU A N 1
ATOM 3917 C CA . LEU A 1 496 ? -23.842 -13.186 16.808 1.00 95.38 496 LEU A CA 1
ATOM 3918 C C . LEU A 1 496 ? -25.050 -13.561 15.937 1.00 95.38 496 LEU A C 1
ATOM 3920 O O . LEU A 1 496 ? -25.640 -14.610 16.156 1.00 95.38 496 LEU A O 1
ATOM 3924 N N . GLU A 1 497 ? -25.430 -12.761 14.943 1.00 94.25 497 GLU A N 1
ATOM 3925 C CA . GLU A 1 497 ? -26.619 -13.047 14.128 1.00 94.25 497 GLU A CA 1
ATOM 3926 C C . GLU A 1 497 ? -26.386 -14.074 13.028 1.00 94.25 497 GLU A C 1
ATOM 3928 O O . GLU A 1 497 ? -27.296 -14.834 12.718 1.00 94.25 497 GLU A O 1
ATOM 3933 N N . THR A 1 498 ? -25.206 -14.096 12.414 1.00 91.62 498 THR A N 1
ATOM 3934 C CA . THR A 1 498 ? -24.932 -14.927 11.232 1.00 91.62 498 THR A CA 1
ATOM 3935 C C . THR A 1 498 ? -24.098 -16.144 11.614 1.00 91.62 498 THR A C 1
ATOM 3937 O O . THR A 1 498 ? -24.583 -17.267 11.545 1.00 91.62 498 THR A O 1
ATOM 3940 N N . ASP A 1 499 ? -22.872 -15.950 12.098 1.00 94.69 499 ASP A N 1
ATOM 3941 C CA . ASP A 1 499 ? -21.924 -17.059 12.274 1.00 94.69 499 ASP A CA 1
ATOM 3942 C C . ASP A 1 499 ? -22.361 -18.074 13.347 1.00 94.69 499 ASP A C 1
ATOM 3944 O O . ASP A 1 499 ? -22.238 -19.287 13.146 1.00 94.69 499 ASP A O 1
ATOM 3948 N N . VAL A 1 500 ? -22.915 -17.606 14.474 1.00 95.19 500 VAL A N 1
ATOM 3949 C CA . VAL A 1 500 ? -23.456 -18.505 15.513 1.00 95.19 500 VAL A CA 1
ATOM 3950 C C . VAL A 1 500 ? -24.734 -19.201 15.036 1.00 95.19 500 VAL A C 1
ATOM 3952 O O . VAL A 1 500 ? -24.918 -20.390 15.288 1.00 95.19 500 VAL A O 1
ATOM 3955 N N . SER A 1 501 ? -25.604 -18.502 14.304 1.00 93.00 501 SER A N 1
ATOM 3956 C CA . SER A 1 501 ? -26.889 -19.062 13.869 1.00 93.00 501 SER A CA 1
ATOM 3957 C C . SER A 1 501 ? -26.786 -20.057 12.714 1.00 93.00 501 SER A C 1
ATOM 3959 O O . SER A 1 501 ? -27.674 -20.891 12.548 1.00 93.00 501 SER A O 1
ATOM 3961 N N . MET A 1 502 ? -25.691 -20.024 11.949 1.00 89.88 502 MET A N 1
ATOM 3962 C CA . MET A 1 502 ? -25.412 -20.981 10.874 1.00 89.88 502 MET A CA 1
ATOM 3963 C C . MET A 1 502 ? -25.156 -22.411 11.373 1.00 89.88 502 MET A C 1
ATOM 3965 O O . MET A 1 502 ? -25.048 -23.335 10.568 1.00 89.88 502 MET A O 1
ATOM 3969 N N . ARG A 1 503 ? -25.028 -22.619 12.687 1.00 87.69 503 ARG A N 1
ATOM 3970 C CA . ARG A 1 503 ? -24.783 -23.940 13.265 1.00 87.69 503 ARG A CA 1
ATOM 3971 C C . ARG A 1 503 ? -26.091 -24.693 13.467 1.00 87.69 503 ARG A C 1
ATOM 3973 O O . ARG A 1 503 ? -26.966 -24.254 14.211 1.00 87.69 503 ARG A O 1
ATOM 3980 N N . ASN A 1 504 ? -26.181 -25.869 12.848 1.00 87.81 504 ASN A N 1
ATOM 3981 C CA . ASN A 1 504 ? -27.323 -26.771 13.014 1.00 87.81 504 ASN A CA 1
ATOM 3982 C C . ASN A 1 504 ? -27.490 -27.187 14.482 1.00 87.81 504 ASN A C 1
ATOM 3984 O O . ASN A 1 504 ? -28.584 -27.086 15.034 1.00 87.81 504 ASN A O 1
ATOM 3988 N N . THR A 1 505 ? -26.384 -27.570 15.118 1.00 92.56 505 THR A N 1
ATOM 3989 C CA . THR A 1 505 ? -26.326 -27.983 16.521 1.00 92.56 505 THR A CA 1
ATOM 3990 C C . THR A 1 505 ? -25.083 -27.371 17.161 1.00 92.56 505 THR A C 1
ATOM 3992 O O . THR A 1 505 ? -24.021 -27.352 16.544 1.00 92.56 505 THR A O 1
ATOM 3995 N N . ILE A 1 506 ? -25.222 -26.849 18.377 1.00 95.94 506 ILE A N 1
ATOM 3996 C CA . ILE A 1 506 ? -24.153 -26.268 19.193 1.00 95.94 506 ILE A CA 1
ATOM 3997 C C . ILE A 1 506 ? -24.131 -27.040 20.515 1.00 95.94 506 ILE A C 1
ATOM 3999 O O . ILE A 1 506 ? -24.934 -26.789 21.416 1.00 95.94 506 ILE A O 1
ATOM 4003 N N . ASP A 1 507 ? -23.221 -28.002 20.621 1.00 95.12 507 ASP A N 1
ATOM 4004 C CA . ASP A 1 507 ? -23.020 -28.873 21.780 1.00 95.12 507 ASP A CA 1
ATOM 4005 C C . ASP A 1 507 ? -21.520 -29.131 22.021 1.00 95.12 507 ASP A C 1
ATOM 4007 O O . ASP A 1 507 ? -20.660 -28.525 21.379 1.00 95.12 507 ASP A O 1
ATOM 4011 N N . GLY A 1 508 ? -21.187 -29.959 23.016 1.00 93.94 508 GLY A N 1
ATOM 4012 C CA . GLY A 1 508 ? -19.812 -30.396 23.273 1.00 93.94 508 GLY A CA 1
ATOM 4013 C C . GLY A 1 508 ? -18.798 -29.248 23.381 1.00 93.94 508 GLY A C 1
ATOM 4014 O O . GLY A 1 508 ? -18.913 -28.362 24.229 1.00 93.94 508 GLY A O 1
ATOM 4015 N N . GLU A 1 509 ? -17.777 -29.269 22.521 1.00 93.69 509 GLU A N 1
ATOM 4016 C CA . GLU A 1 509 ? -16.745 -28.226 22.491 1.00 93.69 509 GLU A CA 1
ATOM 4017 C C . GLU A 1 509 ? -17.246 -26.891 21.911 1.00 93.69 509 GLU A C 1
ATOM 4019 O O . GLU A 1 509 ? -16.690 -25.848 22.263 1.00 93.69 509 GLU A O 1
ATOM 4024 N N . ASP A 1 510 ? -18.288 -26.905 21.072 1.00 94.75 510 ASP A N 1
ATOM 4025 C CA . ASP A 1 510 ? -18.855 -25.715 20.424 1.00 94.75 510 ASP A CA 1
ATOM 4026 C C . ASP A 1 510 ? -19.634 -24.869 21.431 1.00 94.75 510 ASP A C 1
ATOM 4028 O O . ASP A 1 510 ? -19.405 -23.662 21.535 1.00 94.75 510 ASP A O 1
ATOM 4032 N N . ILE A 1 511 ? -20.483 -25.495 22.256 1.00 95.94 511 ILE A N 1
ATOM 4033 C CA . ILE A 1 511 ? -21.189 -24.763 23.318 1.00 95.94 511 ILE A CA 1
ATOM 4034 C C . ILE A 1 511 ? -20.225 -24.276 24.406 1.00 95.94 511 ILE A C 1
ATOM 4036 O O . ILE A 1 511 ? -20.396 -23.175 24.925 1.00 95.94 511 ILE A O 1
ATOM 4040 N N . ALA A 1 512 ? -19.173 -25.040 24.719 1.00 95.00 512 ALA A N 1
ATOM 4041 C CA . ALA A 1 512 ? -18.143 -24.607 25.660 1.00 95.00 512 ALA A CA 1
ATOM 4042 C C . ALA A 1 512 ? -17.365 -23.385 25.135 1.00 95.00 512 ALA A C 1
ATOM 4044 O O . ALA A 1 512 ? -17.127 -22.441 25.886 1.00 95.00 512 ALA A O 1
ATOM 4045 N N . ALA A 1 513 ? -17.041 -23.361 23.836 1.00 96.06 513 ALA A N 1
ATOM 4046 C CA . ALA A 1 513 ? -16.428 -22.203 23.187 1.00 96.06 513 ALA A CA 1
ATOM 4047 C C . ALA A 1 513 ? -17.353 -20.972 23.194 1.00 96.06 513 ALA A C 1
ATOM 4049 O O . ALA A 1 513 ? -16.888 -19.858 23.430 1.00 96.06 513 ALA A O 1
ATOM 4050 N N . LEU A 1 514 ? -18.661 -21.161 22.974 1.00 97.38 514 LEU A N 1
ATOM 4051 C CA . LEU A 1 514 ? -19.649 -20.078 23.026 1.00 97.38 514 LEU A CA 1
ATOM 4052 C C . LEU A 1 514 ? -19.789 -19.490 24.440 1.00 97.38 514 LEU A C 1
ATOM 4054 O O . LEU A 1 514 ? -19.799 -18.268 24.585 1.00 97.38 514 LEU A O 1
ATOM 4058 N N . LYS A 1 515 ? -19.848 -20.339 25.478 1.00 97.31 515 LYS A N 1
ATOM 4059 C CA . LYS A 1 515 ? -19.888 -19.909 26.890 1.00 97.31 515 LYS A CA 1
ATOM 4060 C C . LYS A 1 515 ? -18.666 -19.070 27.250 1.00 97.31 515 LYS A C 1
ATOM 4062 O O . LYS A 1 515 ? -18.798 -17.962 27.766 1.00 97.31 515 LYS A O 1
ATOM 4067 N N . GLU A 1 516 ? -17.479 -19.565 26.911 1.00 96.50 516 GLU A N 1
ATOM 4068 C CA . GLU A 1 516 ? -16.222 -18.867 27.176 1.00 96.50 516 GLU A CA 1
ATOM 4069 C C . GLU A 1 516 ? -16.133 -17.525 26.432 1.00 96.50 516 GLU A C 1
ATOM 4071 O O . GLU A 1 516 ? -15.741 -16.512 27.015 1.00 96.50 516 GLU A O 1
ATOM 4076 N N . PHE A 1 517 ? -16.571 -17.483 25.172 1.00 97.69 517 PHE A N 1
ATOM 4077 C CA . PHE A 1 517 ? -16.611 -16.255 24.382 1.00 97.69 517 PHE A CA 1
ATOM 4078 C C . PHE A 1 517 ? -17.554 -15.199 24.980 1.00 97.69 517 PHE A C 1
ATOM 4080 O O . PHE A 1 517 ? -17.163 -14.039 25.124 1.00 97.69 517 PHE A O 1
ATOM 4087 N N . LEU A 1 518 ? -18.772 -15.584 25.381 1.00 97.12 518 LEU A N 1
ATOM 4088 C CA . LEU A 1 518 ? -19.725 -14.666 26.018 1.00 97.12 518 LEU A CA 1
ATOM 4089 C C . LEU A 1 518 ? -19.216 -14.166 27.373 1.00 97.12 518 LEU A C 1
ATOM 4091 O O . LEU A 1 518 ? -19.307 -12.970 27.656 1.00 97.12 518 LEU A O 1
ATOM 4095 N N . HIS A 1 519 ? -18.619 -15.050 28.176 1.00 94.12 519 HIS A N 1
ATOM 4096 C CA . HIS A 1 519 ? -17.998 -14.678 29.444 1.00 94.12 519 HIS A CA 1
ATOM 4097 C C . HIS A 1 519 ? -16.871 -13.652 29.244 1.00 94.12 519 HIS A C 1
ATOM 4099 O O . HIS A 1 519 ? -16.855 -12.605 29.897 1.00 94.12 519 HIS A O 1
ATOM 4105 N N . MET A 1 520 ? -15.974 -13.893 28.282 1.00 96.44 520 MET A N 1
ATOM 4106 C CA . MET A 1 520 ? -14.908 -12.960 27.913 1.00 96.44 520 MET A CA 1
ATOM 4107 C C . MET A 1 520 ? -15.472 -11.597 27.479 1.00 96.44 520 MET A C 1
ATOM 4109 O O . MET A 1 520 ? -14.980 -10.561 27.932 1.00 96.44 520 MET A O 1
ATOM 4113 N N . LEU A 1 521 ? -16.508 -11.567 26.634 1.00 96.44 521 LEU A N 1
ATOM 4114 C CA . LEU A 1 521 ? -17.134 -10.313 26.210 1.00 96.44 521 LEU A CA 1
ATOM 4115 C C . LEU A 1 521 ? -17.766 -9.557 27.391 1.00 96.44 521 LEU A C 1
ATOM 4117 O O . LEU A 1 521 ? -17.606 -8.341 27.479 1.00 96.44 521 LEU A O 1
ATOM 4121 N N . CYS A 1 522 ? -18.428 -10.242 28.328 1.00 92.94 522 CYS A N 1
ATOM 4122 C CA . CYS A 1 522 ? -18.978 -9.613 29.535 1.00 92.94 522 CYS A CA 1
ATOM 4123 C C . CYS A 1 522 ? -17.895 -8.903 30.360 1.00 92.94 522 CYS A C 1
ATOM 4125 O O . CYS A 1 522 ? -18.094 -7.768 30.812 1.00 92.94 522 CYS A O 1
ATOM 4127 N N . LEU A 1 523 ? -16.737 -9.549 30.518 1.00 89.50 523 LEU A N 1
ATOM 4128 C CA . LEU A 1 523 ? -15.607 -9.012 31.274 1.00 89.50 523 LEU A CA 1
ATOM 4129 C C . LEU A 1 523 ? -14.914 -7.851 30.549 1.00 89.50 523 LEU A C 1
ATOM 4131 O O . LEU A 1 523 ? -14.639 -6.810 31.151 1.00 89.50 523 LEU A O 1
ATOM 4135 N N . LEU A 1 524 ? -14.627 -8.023 29.258 1.00 93.94 524 LEU A N 1
ATOM 4136 C CA . LEU A 1 524 ? -13.653 -7.198 28.546 1.00 93.94 524 LEU A CA 1
ATOM 4137 C C . LEU A 1 524 ? -14.260 -6.242 27.519 1.00 93.94 524 LEU A C 1
ATOM 4139 O O . LEU A 1 524 ? -13.612 -5.256 27.185 1.00 93.94 524 LEU A O 1
ATOM 4143 N N . LEU A 1 525 ? -15.475 -6.461 27.010 1.00 94.31 525 LEU A N 1
ATOM 4144 C CA . LEU A 1 525 ? -16.029 -5.581 25.979 1.00 94.31 525 LEU A CA 1
ATOM 4145 C C . LEU A 1 525 ? -16.304 -4.182 26.572 1.00 94.31 525 LEU A C 1
ATOM 4147 O O . LEU A 1 525 ? -17.057 -4.057 27.548 1.00 94.31 525 LEU A O 1
ATOM 4151 N N . PRO A 1 526 ? -15.731 -3.103 26.011 1.00 88.44 526 PRO A N 1
ATOM 4152 C CA . PRO A 1 526 ? -16.045 -1.741 26.419 1.00 88.44 526 PRO A CA 1
ATOM 4153 C C . PRO A 1 526 ? -17.381 -1.338 25.780 1.00 88.44 526 PRO A C 1
ATOM 4155 O O . PRO A 1 526 ? -17.424 -0.693 24.741 1.00 88.44 526 PRO A O 1
ATOM 4158 N N . ALA A 1 527 ? -18.482 -1.785 26.382 1.00 90.50 527 ALA A N 1
ATOM 4159 C CA . ALA A 1 527 ? -19.846 -1.517 25.935 1.00 90.50 527 ALA A CA 1
ATOM 4160 C C . ALA A 1 527 ? -20.657 -0.773 27.003 1.00 90.50 527 ALA A C 1
ATOM 4162 O O . ALA A 1 527 ? -20.269 -0.731 28.176 1.00 90.50 527 ALA A O 1
ATOM 4163 N N . SER A 1 528 ? -21.796 -0.209 26.596 1.00 90.00 528 SER A N 1
ATOM 4164 C CA . SER A 1 528 ? -22.749 0.430 27.507 1.00 90.00 528 SER A CA 1
ATOM 4165 C C . SER A 1 528 ? -23.232 -0.554 28.584 1.00 90.00 528 SER A C 1
ATOM 4167 O O . SER A 1 528 ? -23.287 -1.770 28.370 1.00 90.00 528 SER A O 1
ATOM 4169 N N . SER A 1 529 ? -23.652 -0.036 29.740 1.00 88.81 529 SER A N 1
ATOM 4170 C CA . SER A 1 529 ? -24.229 -0.868 30.804 1.00 88.81 529 SER A CA 1
ATOM 4171 C C . SER A 1 529 ? -25.456 -1.653 30.325 1.00 88.81 529 SER A C 1
ATOM 4173 O O . SER A 1 529 ? -25.637 -2.800 30.723 1.00 88.81 529 SER A O 1
ATOM 4175 N N . SER A 1 530 ? -26.266 -1.069 29.433 1.00 89.75 530 SER A N 1
ATOM 4176 C CA . SER A 1 530 ? -27.433 -1.744 28.850 1.00 89.75 530 SER A CA 1
ATOM 4177 C C . SER A 1 530 ? -27.025 -2.929 27.970 1.00 89.75 530 SER A C 1
ATOM 4179 O O . SER A 1 530 ? -27.580 -4.021 28.102 1.00 89.75 530 SER A O 1
ATOM 4181 N N . TYR A 1 531 ? -26.002 -2.749 27.127 1.00 94.06 531 TYR A N 1
ATOM 4182 C CA . TYR A 1 531 ? -25.472 -3.818 26.283 1.00 94.06 531 TYR A CA 1
ATOM 4183 C C . TYR A 1 531 ? -24.914 -4.965 27.131 1.00 94.06 531 TYR A C 1
ATOM 4185 O O . TYR A 1 531 ? -25.236 -6.128 26.893 1.00 94.06 531 TYR A O 1
ATOM 4193 N N . LYS A 1 532 ? -24.134 -4.640 28.173 1.00 91.88 532 LYS A N 1
ATOM 4194 C CA . LYS A 1 532 ? -23.560 -5.635 29.092 1.00 91.88 532 LYS A CA 1
ATOM 4195 C C . LYS A 1 532 ? -24.620 -6.429 29.851 1.00 91.88 532 LYS A C 1
ATOM 4197 O O . LYS A 1 532 ? -24.458 -7.631 30.008 1.00 91.88 532 LYS A O 1
ATOM 4202 N N . GLN A 1 533 ? -25.711 -5.796 30.283 1.00 90.88 533 GLN A N 1
ATOM 4203 C CA . GLN A 1 533 ? -26.818 -6.500 30.943 1.00 90.88 533 GLN A CA 1
ATOM 4204 C C . GLN A 1 533 ? -27.493 -7.511 30.010 1.00 90.88 533 GLN A C 1
ATOM 4206 O O . GLN A 1 533 ? -27.760 -8.641 30.413 1.00 90.88 533 GLN A O 1
ATOM 4211 N N . LYS A 1 534 ? -27.733 -7.135 28.748 1.00 94.31 534 LYS A N 1
ATOM 4212 C CA . LYS A 1 534 ? -28.298 -8.058 27.753 1.00 94.31 534 LYS A CA 1
ATOM 4213 C C . LYS A 1 534 ? -27.334 -9.189 27.406 1.00 94.31 534 LYS A C 1
ATOM 4215 O O . LYS A 1 534 ? -27.771 -10.323 27.241 1.00 94.31 534 LYS A O 1
ATOM 4220 N N . LEU A 1 535 ? -26.036 -8.896 27.338 1.00 94.94 535 LEU A N 1
ATOM 4221 C CA . LEU A 1 535 ? -24.998 -9.901 27.126 1.00 94.94 535 LEU A CA 1
ATOM 4222 C C . LEU A 1 535 ? -24.902 -10.886 28.301 1.00 94.94 535 LEU A C 1
ATOM 4224 O O . LEU A 1 535 ? -24.820 -12.086 28.065 1.00 94.94 535 LEU A O 1
ATOM 4228 N N . ALA A 1 536 ? -24.998 -10.405 29.544 1.00 92.12 536 ALA A N 1
ATOM 4229 C CA . ALA A 1 536 ? -25.053 -11.255 30.733 1.00 92.12 536 ALA A CA 1
ATOM 4230 C C . ALA A 1 536 ? -26.298 -12.155 30.725 1.00 92.12 536 ALA A C 1
ATOM 4232 O O . ALA A 1 536 ? -26.174 -13.363 30.876 1.00 92.12 536 ALA A O 1
ATOM 4233 N N . SER A 1 537 ? -27.477 -11.598 30.420 1.00 93.56 537 SER A N 1
ATOM 4234 C CA . SER A 1 537 ? -28.714 -12.382 30.290 1.00 93.56 537 SER A CA 1
ATOM 4235 C C . SER A 1 537 ? -28.630 -13.456 29.198 1.00 93.56 537 SER A C 1
ATOM 4237 O O . SER A 1 537 ? -29.203 -14.537 29.348 1.00 93.56 537 SER A O 1
ATOM 4239 N N . LEU A 1 538 ? -27.930 -13.169 28.097 1.00 96.00 538 LEU A N 1
ATOM 4240 C CA . LEU A 1 538 ? -27.665 -14.144 27.044 1.00 96.00 538 LEU A CA 1
ATOM 4241 C C . LEU A 1 538 ? -26.696 -15.233 27.526 1.00 96.00 538 LEU A C 1
ATOM 4243 O O . LEU A 1 538 ? -26.952 -16.408 27.279 1.00 96.00 538 LEU A O 1
ATOM 4247 N N . GLY A 1 539 ? -25.637 -14.854 28.247 1.00 94.50 539 GLY A N 1
ATOM 4248 C CA . GLY A 1 539 ? -24.691 -15.772 28.888 1.00 94.50 539 GLY A CA 1
ATOM 4249 C C . GLY A 1 539 ? -25.374 -16.738 29.856 1.00 94.50 539 GLY A C 1
ATOM 4250 O O . GLY A 1 539 ? -25.266 -17.945 29.665 1.00 94.50 539 GLY A O 1
ATOM 4251 N N . ASP A 1 540 ? -26.174 -16.225 30.796 1.00 93.25 540 ASP A N 1
ATOM 4252 C CA . ASP A 1 540 ? -26.930 -17.030 31.769 1.00 93.25 540 ASP A CA 1
ATOM 4253 C C . ASP A 1 540 ? -27.843 -18.054 31.076 1.00 93.25 540 ASP A C 1
ATOM 4255 O O . ASP A 1 540 ? -27.983 -19.206 31.499 1.00 93.25 540 ASP A O 1
ATOM 4259 N N . TRP A 1 541 ? -28.465 -17.643 29.966 1.00 97.12 541 TRP A N 1
ATOM 4260 C CA . TRP A 1 541 ? -29.289 -18.537 29.166 1.00 97.12 541 TRP A CA 1
ATOM 4261 C C . TRP A 1 541 ? -28.457 -19.638 28.501 1.00 97.12 541 TRP A C 1
ATOM 4263 O O . TRP A 1 541 ? -28.841 -20.803 28.601 1.00 97.12 541 TRP A O 1
ATOM 4273 N N . VAL A 1 542 ? -27.321 -19.318 27.871 1.00 96.44 542 VAL A N 1
ATOM 4274 C CA . VAL A 1 542 ? -26.434 -20.338 27.279 1.00 96.44 542 VAL A CA 1
ATOM 4275 C C . VAL A 1 542 ? -25.875 -21.270 28.356 1.00 96.44 542 VAL A C 1
ATOM 4277 O O . VAL A 1 542 ? -25.796 -22.477 28.134 1.00 96.44 542 VAL A O 1
ATOM 4280 N N . ASP A 1 543 ? -25.541 -20.756 29.539 1.00 94.25 543 ASP A N 1
ATOM 4281 C CA . ASP A 1 543 ? -25.032 -21.555 30.655 1.00 94.25 543 ASP A CA 1
ATOM 4282 C C . ASP A 1 543 ? -26.034 -22.615 31.115 1.00 94.25 543 ASP A C 1
ATOM 4284 O O . ASP A 1 543 ? -25.631 -23.747 31.396 1.00 94.25 543 ASP A O 1
ATOM 4288 N N . SER A 1 544 ? -27.333 -22.300 31.063 1.00 94.56 544 SER A N 1
ATOM 4289 C CA . SER A 1 544 ? -28.423 -23.245 31.344 1.00 94.56 544 SER A CA 1
ATOM 4290 C C . SER A 1 544 ? -28.618 -24.338 30.280 1.00 94.56 544 SER A C 1
ATOM 4292 O O . SER A 1 544 ? -29.395 -25.273 30.488 1.00 94.56 544 SER A O 1
ATOM 4294 N N . LYS A 1 545 ? -27.936 -24.244 29.130 1.00 95.06 545 LYS A N 1
ATOM 4295 C CA . LYS A 1 545 ? -28.066 -25.178 28.006 1.00 95.06 545 LYS A CA 1
ATOM 4296 C C . LYS A 1 545 ? -26.883 -26.147 27.947 1.00 95.06 545 LYS A C 1
ATOM 4298 O O . LYS A 1 545 ? -25.721 -25.767 28.116 1.00 95.06 545 LYS A O 1
ATOM 4303 N N . ALA A 1 546 ? -27.195 -27.415 27.676 1.00 93.44 546 ALA A N 1
ATOM 4304 C CA . ALA A 1 546 ? -26.216 -28.442 27.303 1.00 93.44 546 ALA A CA 1
ATOM 4305 C C . ALA A 1 546 ? -26.046 -28.545 25.776 1.00 93.44 546 ALA A C 1
ATOM 4307 O O . ALA A 1 546 ? -24.964 -28.849 25.288 1.00 93.44 546 ALA A O 1
ATOM 4308 N N . THR A 1 547 ? -27.118 -28.263 25.036 1.00 96.44 547 THR A N 1
ATOM 4309 C CA . THR A 1 547 ? -27.164 -28.188 23.575 1.00 96.44 547 THR A CA 1
ATOM 4310 C C . THR A 1 547 ? -28.136 -27.079 23.179 1.00 96.44 547 THR A C 1
ATOM 4312 O O . THR A 1 547 ? -29.092 -26.804 23.917 1.00 96.44 547 THR A O 1
ATOM 4315 N N . LEU A 1 548 ? -27.871 -26.414 22.058 1.00 96.06 548 LEU A N 1
ATOM 4316 C CA . LEU A 1 548 ? -28.774 -25.445 21.439 1.00 96.06 548 LEU A CA 1
ATOM 4317 C C . LEU A 1 548 ? -28.601 -25.455 19.919 1.00 96.06 548 LEU A C 1
ATOM 4319 O O . LEU A 1 548 ? -27.545 -25.811 19.405 1.00 96.06 548 LEU A O 1
ATOM 4323 N N . THR A 1 549 ? -29.624 -25.041 19.188 1.00 95.69 549 THR A N 1
ATOM 4324 C CA . THR A 1 549 ? -29.565 -24.858 17.731 1.00 95.69 549 THR A CA 1
ATOM 4325 C C . THR A 1 549 ? -29.348 -23.389 17.370 1.00 95.69 549 THR A C 1
ATOM 4327 O O . THR A 1 549 ? -29.713 -22.482 18.126 1.00 95.69 549 THR A O 1
ATOM 4330 N N . GLY A 1 550 ? -28.814 -23.120 16.176 1.00 91.75 550 GLY A N 1
ATOM 4331 C CA . GLY A 1 550 ? -28.685 -21.754 15.665 1.00 91.75 550 GLY A CA 1
ATOM 4332 C C . GLY A 1 550 ? -30.025 -21.007 15.543 1.00 91.75 550 GLY A C 1
ATOM 4333 O O . GLY A 1 550 ? -30.082 -19.788 15.718 1.00 91.75 550 GLY A O 1
ATOM 4334 N N . LEU A 1 551 ? -31.131 -21.734 15.336 1.00 93.50 551 LEU A N 1
ATOM 4335 C CA . LEU A 1 551 ? -32.487 -21.173 15.325 1.00 93.50 551 LEU A CA 1
ATOM 4336 C C . LEU A 1 551 ? -32.961 -20.754 16.723 1.00 93.50 551 LEU A C 1
ATOM 4338 O O . LEU A 1 551 ? -33.517 -19.665 16.876 1.00 93.50 551 LEU A O 1
ATOM 4342 N N . GLU A 1 552 ? -32.726 -21.580 17.748 1.00 97.06 552 GLU A N 1
ATOM 4343 C CA . GLU A 1 552 ? -33.021 -21.214 19.142 1.00 97.06 552 GLU A CA 1
ATOM 4344 C C . GLU A 1 552 ? -32.211 -19.991 19.575 1.00 97.06 552 GLU A C 1
ATOM 4346 O O . GLU A 1 552 ? -32.749 -19.093 20.222 1.00 97.06 552 GLU A O 1
ATOM 4351 N N . TRP A 1 553 ? -30.943 -19.923 19.165 1.00 97.19 553 TRP A N 1
ATOM 4352 C CA . TRP A 1 553 ? -30.082 -18.766 19.383 1.00 97.19 553 TRP A CA 1
ATOM 4353 C C . TRP A 1 553 ? -30.666 -17.480 18.772 1.00 97.19 553 TRP A C 1
ATOM 4355 O O . TRP A 1 553 ? -30.846 -16.485 19.479 1.00 97.19 553 TRP A O 1
ATOM 4365 N N . LEU A 1 554 ? -31.048 -17.502 17.488 1.00 95.62 554 LEU A N 1
ATOM 4366 C CA . LEU A 1 554 ? -31.698 -16.359 16.830 1.00 95.62 554 LEU A CA 1
ATOM 4367 C C . LEU A 1 554 ? -33.012 -15.965 17.504 1.00 95.62 554 LEU A C 1
ATOM 4369 O O . LEU A 1 554 ? -33.301 -14.776 17.661 1.00 95.62 554 LEU A O 1
ATOM 4373 N N . SER A 1 555 ? -33.813 -16.955 17.903 1.00 96.38 555 SER A N 1
ATOM 4374 C CA . SER A 1 555 ? -35.051 -16.713 18.641 1.00 96.38 555 SER A CA 1
ATOM 4375 C C . SER A 1 555 ? -34.763 -16.001 19.960 1.00 96.38 555 SER A C 1
ATOM 4377 O O . SER A 1 555 ? -35.460 -15.043 20.295 1.00 96.38 555 SER A O 1
ATOM 4379 N N . LYS A 1 556 ? -33.706 -16.404 20.678 1.00 97.00 556 LYS A N 1
ATOM 4380 C CA . LYS A 1 556 ? -33.328 -15.773 21.942 1.00 97.00 556 LYS A CA 1
ATOM 4381 C C . LYS A 1 556 ? -32.858 -14.334 21.755 1.00 97.00 556 LYS A C 1
ATOM 4383 O O . LYS A 1 556 ? -33.293 -13.470 22.514 1.00 97.00 556 LYS A O 1
ATOM 4388 N N . LEU A 1 557 ? -32.039 -14.050 20.737 1.00 96.38 557 LEU A N 1
ATOM 4389 C CA . LEU A 1 557 ? -31.616 -12.679 20.413 1.00 96.38 557 LEU A CA 1
ATOM 4390 C C . LEU A 1 557 ? -32.823 -11.764 20.146 1.00 96.38 557 LEU A C 1
ATOM 4392 O O . LEU A 1 557 ? -32.868 -10.640 20.653 1.00 96.38 557 LEU A O 1
ATOM 4396 N N . LYS A 1 558 ? -33.827 -12.262 19.411 1.00 95.38 558 LYS A N 1
ATOM 4397 C CA . LYS A 1 558 ? -35.084 -11.540 19.148 1.00 95.38 558 LYS A CA 1
ATOM 4398 C C . LYS A 1 558 ? -35.916 -11.344 20.418 1.00 95.38 558 LYS A C 1
ATOM 4400 O O . LYS A 1 558 ? -36.398 -10.239 20.656 1.00 95.38 558 LYS A O 1
ATOM 4405 N N . GLU A 1 559 ? -36.053 -12.384 21.241 1.00 95.81 559 GLU A N 1
ATOM 4406 C CA . GLU A 1 559 ? -36.801 -12.363 22.507 1.00 95.81 559 GLU A CA 1
ATOM 4407 C C . GLU A 1 559 ? -36.263 -11.290 23.466 1.00 95.81 559 GLU A C 1
ATOM 4409 O O . GLU A 1 559 ? -37.023 -10.449 23.947 1.00 95.81 559 GLU A O 1
ATOM 4414 N N . ILE A 1 560 ? -34.944 -11.259 23.689 1.00 94.56 560 ILE A N 1
ATOM 4415 C CA . ILE A 1 560 ? -34.301 -10.282 24.587 1.00 94.56 560 ILE A CA 1
ATOM 4416 C C . ILE A 1 560 ? -34.082 -8.914 23.925 1.00 94.56 560 ILE A C 1
ATOM 4418 O O . ILE A 1 560 ? -33.522 -8.002 24.545 1.00 94.56 560 ILE A O 1
ATOM 4422 N N . LYS A 1 561 ? -34.506 -8.763 22.660 1.00 94.38 561 LYS A N 1
ATOM 4423 C CA . LYS A 1 561 ? -34.272 -7.583 21.818 1.00 94.38 561 LYS A CA 1
ATOM 4424 C C . LYS A 1 561 ? -32.805 -7.160 21.881 1.00 94.38 561 LYS A C 1
ATOM 4426 O O . LYS A 1 561 ? -32.495 -6.024 22.261 1.00 94.38 561 LYS A O 1
ATOM 4431 N N . PHE A 1 562 ? -31.899 -8.103 21.632 1.00 94.25 562 PHE A N 1
ATOM 4432 C CA . PHE A 1 562 ? -30.464 -7.853 21.711 1.00 94.25 562 PHE A CA 1
ATOM 4433 C C . PHE A 1 562 ? -30.074 -6.725 20.732 1.00 94.25 562 PHE A C 1
ATOM 4435 O O . PHE A 1 562 ? -30.601 -6.705 19.621 1.00 94.25 562 PHE A O 1
ATOM 4442 N N . PRO A 1 563 ? -29.225 -5.748 21.110 1.00 92.69 563 PRO A N 1
ATOM 4443 C CA . PRO A 1 563 ? -28.914 -4.621 20.239 1.00 92.69 563 PRO A CA 1
ATOM 4444 C C . PRO A 1 563 ? -28.007 -5.074 19.092 1.00 92.69 563 PRO A C 1
ATOM 4446 O O . PRO A 1 563 ? -26.899 -5.559 19.327 1.00 92.69 563 PRO A O 1
ATOM 4449 N N . ILE A 1 564 ? -28.472 -4.878 17.860 1.00 92.75 564 ILE A N 1
ATOM 4450 C CA . ILE A 1 564 ? -27.779 -5.241 16.621 1.00 92.75 564 ILE A CA 1
ATOM 4451 C C . ILE A 1 564 ? -27.468 -3.971 15.842 1.00 92.75 564 ILE A C 1
ATOM 4453 O O . ILE A 1 564 ? -28.342 -3.135 15.611 1.00 92.75 564 ILE A O 1
ATOM 4457 N N . TYR A 1 565 ? -26.201 -3.789 15.480 1.00 93.62 565 TYR A N 1
ATOM 4458 C CA . TYR A 1 565 ? -25.766 -2.611 14.744 1.00 93.62 565 TYR A CA 1
ATOM 4459 C C . TYR A 1 565 ? -25.874 -2.856 13.235 1.00 93.62 565 TYR A C 1
ATOM 4461 O O . TYR A 1 565 ? -25.120 -3.633 12.646 1.00 93.62 565 TYR A O 1
ATOM 4469 N N . GLU A 1 566 ? -26.802 -2.154 12.588 1.00 89.19 566 GLU A N 1
ATOM 4470 C CA . GLU A 1 566 ? -27.066 -2.306 11.153 1.00 89.19 566 GLU A CA 1
ATOM 4471 C C . GLU A 1 566 ? -26.240 -1.366 10.264 1.00 89.19 566 GLU A C 1
ATOM 4473 O O . GLU A 1 566 ? -26.150 -1.603 9.060 1.00 89.19 566 GLU A O 1
ATOM 4478 N N . GLY A 1 567 ? -25.576 -0.357 10.839 1.00 87.88 567 GLY A N 1
ATOM 4479 C CA . GLY A 1 567 ? -24.825 0.654 10.091 1.00 87.88 567 GLY A CA 1
ATOM 4480 C C . GLY A 1 567 ? -23.641 0.112 9.266 1.00 87.88 567 GLY A C 1
ATOM 4481 O O . GLY A 1 567 ? -23.236 -1.046 9.417 1.00 87.88 567 GLY A O 1
ATOM 4482 N N . PRO A 1 568 ? -23.070 0.944 8.373 1.00 91.00 568 PRO A N 1
ATOM 4483 C CA . PRO A 1 568 ? -21.986 0.530 7.487 1.00 91.00 568 PRO A CA 1
ATOM 4484 C C . PRO A 1 568 ? -20.651 0.392 8.231 1.00 91.00 568 PRO A C 1
ATOM 4486 O O . PRO A 1 568 ? -20.434 1.038 9.260 1.00 91.00 568 PRO A O 1
ATOM 4489 N N . PHE A 1 569 ? -19.731 -0.385 7.650 1.00 91.75 569 PHE A N 1
ATOM 4490 C CA . PHE A 1 569 ? -18.313 -0.314 8.005 1.00 91.75 569 PHE A CA 1
ATOM 4491 C C . PHE A 1 569 ? -17.744 1.067 7.637 1.00 91.75 569 PHE A C 1
ATOM 4493 O O . PHE A 1 569 ? -18.068 1.612 6.577 1.00 91.75 569 PHE A O 1
ATOM 4500 N N . ILE A 1 570 ? -16.902 1.625 8.507 1.00 89.75 570 ILE A N 1
ATOM 4501 C CA . ILE A 1 570 ? -16.256 2.932 8.355 1.00 89.75 570 ILE A CA 1
ATOM 4502 C C . ILE A 1 570 ? -14.790 2.741 7.973 1.00 89.75 570 ILE A C 1
ATOM 4504 O O . ILE A 1 570 ? -14.446 2.898 6.804 1.00 89.75 570 ILE A O 1
ATOM 4508 N N . GLU A 1 571 ? -13.931 2.376 8.928 1.00 86.38 571 GLU A N 1
ATOM 4509 C CA . GLU A 1 571 ? -12.516 2.118 8.657 1.00 86.38 571 GLU A CA 1
ATOM 4510 C C . GLU A 1 571 ? -12.347 0.756 8.009 1.00 86.38 571 GLU A C 1
ATOM 4512 O O . GLU A 1 571 ? -11.536 0.624 7.107 1.00 86.38 571 GLU A O 1
ATOM 4517 N N . CYS A 1 572 ? -13.136 -0.246 8.393 1.00 92.19 572 CYS A N 1
ATOM 4518 C CA . CYS A 1 572 ? -13.076 -1.571 7.776 1.00 92.19 572 CYS A CA 1
ATOM 4519 C C . CYS A 1 572 ? -13.773 -1.666 6.412 1.00 92.19 572 CYS A C 1
ATOM 4521 O O . CYS A 1 572 ? -13.884 -2.760 5.864 1.00 92.19 572 CYS A O 1
ATOM 4523 N N . LYS A 1 573 ? -14.226 -0.554 5.823 1.00 90.94 573 LYS A N 1
ATOM 4524 C CA . LYS A 1 573 ? -14.789 -0.561 4.470 1.00 90.94 573 LYS A CA 1
ATOM 4525 C C . LYS A 1 573 ? -13.702 -0.927 3.446 1.00 90.94 573 LYS A C 1
ATOM 4527 O O . LYS A 1 573 ? -12.644 -0.296 3.410 1.00 90.94 573 LYS A O 1
ATOM 4532 N N . GLY A 1 574 ? -13.958 -1.957 2.640 1.00 78.69 574 GLY A N 1
ATOM 4533 C CA . GLY A 1 574 ? -13.105 -2.343 1.514 1.00 78.69 574 GLY A CA 1
ATOM 4534 C C . GLY A 1 574 ? -13.235 -1.393 0.325 1.00 78.69 574 GLY A C 1
ATOM 4535 O O . GLY A 1 574 ? -14.233 -0.674 0.205 1.00 78.69 574 GLY A O 1
ATOM 4536 N N . SER A 1 575 ? -12.244 -1.409 -0.569 1.00 75.75 575 SER A N 1
ATOM 4537 C CA . SER A 1 575 ? -12.344 -0.744 -1.879 1.00 75.75 575 SER A CA 1
ATOM 4538 C C . SER A 1 575 ? -13.500 -1.298 -2.720 1.00 75.75 575 SER A C 1
ATOM 4540 O O . SER A 1 575 ? -14.154 -0.547 -3.442 1.00 75.75 575 SER A O 1
ATOM 4542 N N . GLN A 1 576 ? -13.805 -2.587 -2.548 1.00 70.88 576 GLN A N 1
ATOM 4543 C CA . GLN A 1 576 ? -14.959 -3.282 -3.111 1.00 70.88 576 GLN A CA 1
ATOM 4544 C C . GLN A 1 576 ? -15.719 -4.060 -2.020 1.00 70.88 576 GLN A C 1
ATOM 4546 O O . GLN A 1 576 ? -15.142 -4.344 -0.966 1.00 70.88 576 GLN A O 1
ATOM 4551 N N . PRO A 1 577 ? -16.997 -4.438 -2.241 1.00 77.19 577 PRO A N 1
ATOM 4552 C CA . PRO A 1 577 ? -17.823 -5.095 -1.222 1.00 77.19 577 PRO A CA 1
ATOM 4553 C C . PRO A 1 577 ? -17.259 -6.407 -0.654 1.00 77.19 577 PRO A C 1
ATOM 4555 O O . PRO A 1 577 ? -17.552 -6.735 0.492 1.00 77.19 577 PRO A O 1
ATOM 4558 N N . HIS A 1 578 ? -16.460 -7.147 -1.431 1.00 82.81 578 HIS A N 1
ATOM 4559 C CA . HIS A 1 578 ? -15.864 -8.420 -1.010 1.00 82.81 578 HIS A CA 1
ATOM 4560 C C . HIS A 1 578 ? -14.556 -8.258 -0.209 1.00 82.81 578 HIS A C 1
ATOM 4562 O O . HIS A 1 578 ? -14.072 -9.229 0.371 1.00 82.81 578 HIS A O 1
ATOM 4568 N N . PHE A 1 579 ? -13.988 -7.048 -0.135 1.00 86.44 579 PHE A N 1
ATOM 4569 C CA . PHE A 1 579 ? -12.762 -6.771 0.613 1.00 86.44 579 PHE A CA 1
ATOM 4570 C C . PHE A 1 579 ? -13.030 -6.288 2.045 1.00 86.44 579 PHE A C 1
ATOM 4572 O O . PHE A 1 579 ? -14.010 -5.602 2.338 1.00 86.44 579 PHE A O 1
ATOM 4579 N N . ARG A 1 580 ? -12.070 -6.569 2.938 1.00 91.38 580 ARG A N 1
ATOM 4580 C CA . ARG A 1 580 ? -12.015 -6.084 4.332 1.00 91.38 580 ARG A CA 1
ATOM 4581 C C . ARG A 1 580 ? -13.273 -6.438 5.137 1.00 91.38 580 ARG A C 1
ATOM 4583 O O . ARG A 1 580 ? -13.394 -7.580 5.561 1.00 91.38 580 ARG A O 1
ATOM 4590 N N . GLY A 1 581 ? -14.143 -5.471 5.426 1.00 93.75 581 GLY A N 1
ATOM 4591 C CA . GLY A 1 581 ? -15.444 -5.641 6.068 1.00 93.75 581 GLY A CA 1
ATOM 4592 C C . GLY A 1 581 ? -15.400 -6.417 7.383 1.00 93.75 581 GLY A C 1
ATOM 4593 O O . GLY A 1 581 ? -14.642 -6.094 8.301 1.00 93.75 581 GLY A O 1
ATOM 4594 N N . TYR A 1 582 ? -16.227 -7.458 7.449 1.00 95.56 582 TYR A N 1
ATOM 4595 C CA . TYR A 1 582 ? -16.436 -8.287 8.633 1.00 95.56 582 TYR A CA 1
ATOM 4596 C C . TYR A 1 582 ? -15.140 -8.890 9.216 1.00 95.56 582 TYR A C 1
ATOM 4598 O O . TYR A 1 582 ? -14.858 -8.635 10.390 1.00 95.56 582 TYR A O 1
ATOM 4606 N N . PRO A 1 583 ? -14.286 -9.585 8.434 1.00 95.69 583 PRO A N 1
ATOM 4607 C CA . PRO A 1 583 ? -12.983 -10.044 8.917 1.00 95.69 583 PRO A CA 1
ATOM 4608 C C . PRO A 1 583 ? -12.111 -8.934 9.525 1.00 95.69 583 PRO A C 1
ATOM 4610 O O . PRO A 1 583 ? -11.468 -9.149 10.551 1.00 95.69 583 PRO A O 1
ATOM 4613 N N . CYS A 1 584 ? -12.093 -7.738 8.922 1.00 95.88 584 CYS A N 1
ATOM 4614 C CA . CYS A 1 584 ? -11.319 -6.604 9.438 1.00 95.88 584 CYS A CA 1
ATOM 4615 C C . CYS A 1 584 ? -11.808 -6.176 10.827 1.00 95.88 584 CYS A C 1
ATOM 4617 O O . CYS A 1 584 ? -10.997 -6.024 11.743 1.00 95.88 584 CYS A O 1
ATOM 4619 N N . GLY A 1 585 ? -13.120 -6.019 11.015 1.00 95.50 585 GLY A N 1
ATOM 4620 C CA . GLY A 1 585 ? -13.657 -5.565 12.296 1.00 95.50 585 GLY A CA 1
ATOM 4621 C C . GLY A 1 585 ? -13.596 -6.634 13.394 1.00 95.50 585 GLY A C 1
ATOM 4622 O O . GLY A 1 585 ? -13.462 -6.279 14.564 1.00 95.50 585 GLY A O 1
ATOM 4623 N N . LEU A 1 586 ? -13.574 -7.928 13.046 1.00 96.25 586 LEU A N 1
ATOM 4624 C CA . LEU A 1 586 ? -13.254 -8.993 14.005 1.00 96.25 586 LEU A CA 1
ATOM 4625 C C . LEU A 1 586 ? -11.831 -8.889 14.541 1.00 96.25 586 LEU A C 1
ATOM 4627 O O . LEU A 1 586 ? -11.627 -8.998 15.750 1.00 96.25 586 LEU A O 1
ATOM 4631 N N . TRP A 1 587 ? -10.848 -8.634 13.675 1.00 97.31 587 TRP A N 1
ATOM 4632 C CA . TRP A 1 587 ? -9.489 -8.378 14.144 1.00 97.31 587 TRP A CA 1
ATOM 4633 C C . TRP A 1 587 ? -9.453 -7.175 15.088 1.00 97.31 587 TRP A C 1
ATOM 4635 O O . TRP A 1 587 ? -8.845 -7.271 16.152 1.00 97.31 587 TRP A O 1
ATOM 4645 N N . LEU A 1 588 ? -10.148 -6.077 14.761 1.00 96.50 588 LEU A N 1
ATOM 4646 C CA . LEU A 1 588 ? -10.247 -4.920 15.661 1.00 96.50 588 LEU A CA 1
ATOM 4647 C C . LEU A 1 588 ? -10.852 -5.296 17.024 1.00 96.50 588 LEU A C 1
ATOM 4649 O O . LEU A 1 588 ? -10.315 -4.877 18.047 1.00 96.50 588 LEU A O 1
ATOM 4653 N N . LEU A 1 589 ? -11.915 -6.111 17.048 1.00 96.69 589 LEU A N 1
ATOM 4654 C CA . LEU A 1 589 ? -12.548 -6.591 18.279 1.00 96.69 589 LEU A CA 1
ATOM 4655 C C . LEU A 1 589 ? -11.546 -7.333 19.174 1.00 96.69 589 LEU A C 1
ATOM 4657 O O . LEU A 1 589 ? -11.329 -6.917 20.310 1.00 96.69 589 LEU A O 1
ATOM 4661 N N . PHE A 1 590 ? -10.907 -8.397 18.680 1.00 98.19 590 PHE A N 1
ATOM 4662 C CA . PHE A 1 590 ? -9.999 -9.205 19.506 1.00 98.19 590 PHE A CA 1
ATOM 4663 C C . PHE A 1 590 ? -8.743 -8.435 19.931 1.00 98.19 590 PHE A C 1
ATOM 4665 O O . PHE A 1 590 ? -8.329 -8.541 21.087 1.00 98.19 590 PHE A O 1
ATOM 4672 N N . HIS A 1 591 ? -8.185 -7.589 19.055 1.00 98.00 591 HIS A N 1
ATOM 4673 C CA . HIS A 1 591 ? -7.077 -6.701 19.429 1.00 98.00 591 HIS A CA 1
ATOM 4674 C C . HIS A 1 591 ? -7.472 -5.763 20.575 1.00 98.00 591 HIS A C 1
ATOM 4676 O O . HIS A 1 591 ? -6.735 -5.630 21.550 1.00 98.00 591 HIS A O 1
ATOM 4682 N N . SER A 1 592 ? -8.669 -5.183 20.536 1.00 97.06 592 SER A N 1
ATOM 4683 C CA . SER A 1 592 ? -9.160 -4.353 21.636 1.00 97.06 592 SER A CA 1
ATOM 4684 C C . SER A 1 592 ? -9.454 -5.120 22.921 1.00 97.06 592 SER A C 1
ATOM 4686 O O . SER A 1 592 ? -9.206 -4.584 24.001 1.00 97.06 592 SER A O 1
ATOM 4688 N N . LEU A 1 593 ? -9.923 -6.366 22.843 1.00 97.69 593 LEU A N 1
ATOM 4689 C CA . LEU A 1 593 ? -10.135 -7.198 24.031 1.00 97.69 593 LEU A CA 1
ATOM 4690 C C . LEU A 1 593 ? -8.805 -7.552 24.716 1.00 97.69 593 LEU A C 1
ATOM 4692 O O . LEU A 1 593 ? -8.720 -7.438 25.939 1.00 97.69 593 LEU A O 1
ATOM 4696 N N . THR A 1 594 ? -7.753 -7.897 23.957 1.00 98.12 594 THR A N 1
ATOM 4697 C CA . THR A 1 594 ? -6.417 -8.157 24.541 1.00 98.12 594 THR A CA 1
ATOM 4698 C C . THR A 1 594 ? -5.865 -6.921 25.253 1.00 98.12 594 THR A C 1
ATOM 4700 O O . THR A 1 594 ? -5.401 -7.013 26.390 1.00 98.12 594 THR A O 1
ATOM 4703 N N . VAL A 1 595 ? -5.989 -5.735 24.643 1.00 97.44 595 VAL A N 1
ATOM 4704 C CA . VAL A 1 595 ? -5.552 -4.476 25.264 1.00 97.44 595 VAL A CA 1
ATOM 4705 C C . VAL A 1 595 ? -6.381 -4.145 26.499 1.00 97.44 595 VAL A C 1
ATOM 4707 O O . VAL A 1 595 ? -5.823 -3.734 27.515 1.00 97.44 595 VAL A O 1
ATOM 4710 N N . ARG A 1 596 ? -7.697 -4.377 26.469 1.00 95.75 596 ARG A N 1
ATOM 4711 C CA . ARG A 1 596 ? -8.542 -4.139 27.641 1.00 95.75 596 ARG A CA 1
ATOM 4712 C C . ARG A 1 596 ? -8.182 -5.057 28.809 1.00 95.75 596 ARG A C 1
ATOM 4714 O O . ARG A 1 596 ? -8.159 -4.605 29.954 1.00 95.75 596 ARG A O 1
ATOM 4721 N N . GLN A 1 597 ? -7.857 -6.318 28.537 1.00 96.19 597 GLN A N 1
ATOM 4722 C CA . GLN A 1 597 ? -7.345 -7.227 29.559 1.00 96.19 597 GLN A CA 1
ATOM 4723 C C . GLN A 1 597 ? -6.020 -6.717 30.145 1.00 96.19 597 GLN A C 1
ATOM 4725 O O . GLN A 1 597 ? -5.851 -6.702 31.367 1.00 96.19 597 GLN A O 1
ATOM 4730 N N . TYR A 1 598 ? -5.092 -6.272 29.295 1.00 96.44 598 TYR A N 1
ATOM 4731 C CA . TYR A 1 598 ? -3.822 -5.687 29.730 1.00 96.44 598 TYR A CA 1
ATOM 4732 C C . TYR A 1 598 ? -4.026 -4.458 30.633 1.00 96.44 598 TYR A C 1
ATOM 4734 O O . TYR A 1 598 ? -3.395 -4.360 31.684 1.00 96.44 598 TYR A O 1
ATOM 4742 N N . GLU A 1 599 ? -4.955 -3.560 30.297 1.00 94.69 599 GLU A N 1
ATOM 4743 C CA . GLU A 1 599 ? -5.284 -2.391 31.124 1.00 94.69 599 GLU A CA 1
ATOM 4744 C C . GLU A 1 599 ? -5.813 -2.780 32.515 1.00 94.69 599 GLU A C 1
ATOM 4746 O O . GLU A 1 599 ? -5.400 -2.200 33.519 1.00 94.69 599 GLU A O 1
ATOM 4751 N N . LEU A 1 600 ? -6.724 -3.758 32.586 1.00 91.19 600 LEU A N 1
ATOM 4752 C CA . LEU A 1 600 ? -7.345 -4.193 33.844 1.00 91.19 600 LEU A CA 1
ATOM 4753 C C . LEU A 1 600 ? -6.365 -4.946 34.747 1.00 91.19 600 LEU A C 1
ATOM 4755 O O . LEU A 1 600 ? -6.323 -4.701 35.954 1.00 91.19 600 LEU A O 1
ATOM 4759 N N . THR A 1 601 ? -5.555 -5.827 34.164 1.00 92.69 601 THR A N 1
ATOM 4760 C CA . THR A 1 601 ? -4.513 -6.568 34.893 1.00 92.69 601 THR A CA 1
ATOM 4761 C C . THR A 1 601 ? -3.410 -5.636 35.388 1.00 92.69 601 THR A C 1
ATOM 4763 O O . THR A 1 601 ? -2.996 -5.731 36.541 1.00 92.69 601 THR A O 1
ATOM 4766 N N . SER A 1 602 ? -3.032 -4.636 34.586 1.00 90.31 602 SER A N 1
ATOM 4767 C CA . SER A 1 602 ? -2.117 -3.564 35.005 1.00 90.31 602 SER A CA 1
ATOM 4768 C C . SER A 1 602 ? -2.689 -2.683 36.125 1.00 90.31 602 SER A C 1
ATOM 4770 O O . SER A 1 602 ? -1.932 -2.084 36.885 1.00 90.31 602 SER A O 1
ATOM 4772 N N . ALA A 1 603 ? -4.019 -2.601 36.249 1.00 87.69 603 ALA A N 1
ATOM 4773 C CA . ALA A 1 603 ? -4.714 -1.930 37.349 1.00 87.69 603 ALA A CA 1
ATOM 4774 C C . ALA A 1 603 ? -4.931 -2.827 38.588 1.00 87.69 603 ALA A C 1
ATOM 4776 O O . ALA A 1 603 ? -5.566 -2.387 39.545 1.00 87.69 603 ALA A O 1
ATOM 4777 N N . GLY A 1 604 ? -4.410 -4.060 38.585 1.00 88.06 604 GLY A N 1
ATOM 4778 C CA . GLY A 1 604 ? -4.467 -4.996 39.713 1.00 88.06 604 GLY A CA 1
ATOM 4779 C C . GLY A 1 604 ? -5.613 -6.011 39.671 1.00 88.06 604 GLY A C 1
ATOM 4780 O O . GLY A 1 604 ? -5.841 -6.691 40.666 1.00 88.06 604 GLY A O 1
ATOM 4781 N N . SER A 1 605 ? -6.345 -6.129 38.557 1.00 87.75 605 SER A N 1
ATOM 4782 C CA . SER A 1 605 ? -7.358 -7.187 38.402 1.00 87.75 605 SER A CA 1
ATOM 4783 C C . SER A 1 605 ? -6.696 -8.533 38.104 1.00 87.75 605 SER A C 1
ATOM 4785 O O . SER A 1 605 ? -5.879 -8.627 37.190 1.00 87.75 605 SER A O 1
ATOM 4787 N N . GLU A 1 606 ? -7.084 -9.594 38.806 1.00 90.12 606 GLU A N 1
ATOM 4788 C CA . GLU A 1 606 ? -6.611 -10.949 38.501 1.00 90.12 606 GLU A CA 1
ATOM 4789 C C . GLU A 1 606 ? -7.433 -11.571 37.363 1.00 90.12 606 GLU A C 1
ATOM 4791 O O . GLU A 1 606 ? -8.656 -11.671 37.444 1.00 90.12 606 GLU A O 1
ATOM 4796 N N . MET A 1 607 ? -6.763 -11.971 36.278 1.00 90.69 607 MET A N 1
ATOM 4797 C CA . MET A 1 607 ? -7.372 -12.616 35.107 1.00 90.69 607 MET A CA 1
ATOM 4798 C C . MET A 1 607 ? -6.403 -13.631 34.492 1.00 90.69 607 MET A C 1
ATOM 4800 O O . MET A 1 607 ? -5.188 -13.440 34.571 1.00 90.69 607 MET A O 1
ATOM 4804 N N . SER A 1 608 ? -6.926 -14.671 33.828 1.00 89.25 608 SER A N 1
ATOM 4805 C CA . SER A 1 608 ? -6.086 -15.666 33.138 1.00 89.25 608 SER A CA 1
ATOM 4806 C C . SER A 1 608 ? -5.230 -15.003 32.053 1.00 89.25 608 SER A C 1
ATOM 4808 O O . SER A 1 608 ? -5.801 -14.321 31.200 1.00 89.25 608 SER A O 1
ATOM 4810 N N . PRO A 1 609 ? -3.900 -15.200 32.019 1.00 88.94 609 PRO A N 1
ATOM 4811 C CA . PRO A 1 609 ? -3.011 -14.505 31.088 1.00 88.94 609 PRO A CA 1
ATOM 4812 C C . PRO A 1 609 ? -3.241 -14.753 29.599 1.00 88.94 609 PRO A C 1
ATOM 4814 O O . PRO A 1 609 ? -2.697 -14.005 28.796 1.00 88.94 609 PRO A O 1
ATOM 4817 N N . ASP A 1 610 ? -4.020 -15.770 29.241 1.00 93.38 610 ASP A N 1
ATOM 4818 C CA . ASP A 1 610 ? -4.365 -16.222 27.890 1.00 93.38 610 ASP A CA 1
ATOM 4819 C C . ASP A 1 610 ? -5.864 -16.054 27.562 1.00 93.38 610 ASP A C 1
ATOM 4821 O O . ASP A 1 610 ? -6.302 -16.521 26.516 1.00 93.38 610 ASP A O 1
ATOM 4825 N N . LEU A 1 611 ? -6.656 -15.403 28.431 1.00 94.88 611 LEU A N 1
ATOM 4826 C CA . LEU A 1 611 ? -8.128 -15.360 28.363 1.00 94.88 611 LEU A CA 1
ATOM 4827 C C . LEU A 1 611 ? -8.695 -15.068 26.959 1.00 94.88 611 LEU A C 1
ATOM 4829 O O . LEU A 1 611 ? -9.549 -15.819 26.490 1.00 94.88 611 LEU A O 1
ATOM 4833 N N . VAL A 1 612 ? -8.244 -14.009 26.271 1.00 97.75 612 VAL A N 1
ATOM 4834 C CA . VAL A 1 612 ? -8.747 -13.680 24.919 1.00 97.75 612 VAL A CA 1
ATOM 4835 C C . VAL A 1 612 ? -8.177 -14.632 23.875 1.00 97.75 612 VAL A C 1
ATOM 4837 O O . VAL A 1 612 ? -8.917 -15.075 23.001 1.00 97.75 612 VAL A O 1
ATOM 4840 N N . ALA A 1 613 ? -6.892 -14.983 23.960 1.00 97.06 613 ALA A N 1
ATOM 4841 C CA . ALA A 1 613 ? -6.247 -15.914 23.034 1.00 97.06 613 ALA A CA 1
ATOM 4842 C C . ALA A 1 613 ? -6.934 -17.289 23.032 1.00 97.06 613 ALA A C 1
ATOM 4844 O O . ALA A 1 613 ? -7.223 -17.828 21.964 1.00 97.06 613 ALA A O 1
ATOM 4845 N N . HIS A 1 614 ? -7.248 -17.825 24.211 1.00 97.00 614 HIS A N 1
ATOM 4846 C CA . HIS A 1 614 ? -7.907 -19.115 24.382 1.00 97.00 614 HIS A CA 1
ATOM 4847 C C . HIS A 1 614 ? -9.370 -19.079 23.928 1.00 97.00 614 HIS A C 1
ATOM 4849 O O . HIS A 1 614 ? -9.781 -19.901 23.105 1.00 97.00 614 HIS A O 1
ATOM 4855 N N . ALA A 1 615 ? -10.132 -18.058 24.340 1.00 97.12 615 ALA A N 1
ATOM 4856 C CA . ALA A 1 615 ? -11.495 -17.856 23.853 1.00 97.12 615 ALA A CA 1
ATOM 4857 C C . ALA A 1 615 ? -11.538 -17.722 22.318 1.00 97.12 615 ALA A C 1
ATOM 4859 O O . ALA A 1 615 ? -12.391 -18.320 21.664 1.00 97.12 615 ALA A O 1
ATOM 4860 N N . MET A 1 616 ? -10.590 -16.991 21.720 1.00 97.12 616 MET A N 1
ATOM 4861 C CA . MET A 1 616 ? -10.482 -16.819 20.268 1.00 97.12 616 MET A CA 1
ATOM 4862 C C . MET A 1 616 ? -10.083 -18.121 19.555 1.00 97.12 616 MET A C 1
ATOM 4864 O O . MET A 1 616 ? -10.706 -18.468 18.550 1.00 97.12 616 MET A O 1
ATOM 4868 N N . ASN A 1 617 ? -9.092 -18.859 20.077 1.00 96.06 617 ASN A N 1
ATOM 4869 C CA . ASN A 1 617 ? -8.665 -20.168 19.563 1.00 96.06 617 ASN A CA 1
ATOM 4870 C C . ASN A 1 617 ? -9.811 -21.183 19.573 1.00 96.06 617 ASN A C 1
ATOM 4872 O O . ASN A 1 617 ? -9.931 -21.985 18.650 1.00 96.06 617 ASN A O 1
ATOM 4876 N N . ARG A 1 618 ? -10.700 -21.118 20.567 1.00 94.94 618 ARG A N 1
ATOM 4877 C CA . ARG A 1 618 ? -11.861 -22.001 20.610 1.00 94.94 618 ARG A CA 1
ATOM 4878 C C . ARG A 1 618 ? -12.991 -21.531 19.705 1.00 94.94 618 ARG A C 1
ATOM 4880 O O . ARG A 1 618 ? -13.533 -22.332 18.943 1.00 94.94 618 ARG A O 1
ATOM 4887 N N . PHE A 1 619 ? -13.332 -20.249 19.763 1.00 96.38 619 PHE A N 1
ATOM 4888 C CA . PHE A 1 619 ? -14.504 -19.702 19.090 1.00 96.38 619 PHE A CA 1
ATOM 4889 C C . PHE A 1 619 ? -14.333 -19.603 17.569 1.00 96.38 619 PHE A C 1
ATOM 4891 O O . PHE A 1 619 ? -15.191 -20.076 16.824 1.00 96.38 619 PHE A O 1
ATOM 4898 N N . ILE A 1 620 ? -13.229 -19.026 17.077 1.00 96.12 620 ILE A N 1
ATOM 4899 C CA . ILE A 1 620 ? -13.060 -18.738 15.642 1.00 96.12 620 ILE A CA 1
ATOM 4900 C C . ILE A 1 620 ? -13.100 -20.008 14.782 1.00 96.12 620 ILE A C 1
ATOM 4902 O O . ILE A 1 620 ? -13.894 -20.041 13.839 1.00 96.12 620 ILE A O 1
ATOM 4906 N N . PRO A 1 621 ? -12.355 -21.088 15.092 1.00 94.50 621 PRO A N 1
ATOM 4907 C CA . PRO A 1 621 ? -12.421 -22.311 14.298 1.00 94.50 621 PRO A CA 1
ATOM 4908 C C . PRO A 1 621 ? -13.818 -22.937 14.261 1.00 94.50 621 PRO A C 1
ATOM 4910 O O . PRO A 1 621 ? -14.184 -23.570 13.270 1.00 94.50 621 PRO A O 1
ATOM 4913 N N . ARG A 1 622 ? -14.612 -22.737 15.319 1.00 93.44 622 ARG A N 1
ATOM 4914 C CA . ARG A 1 622 ? -15.921 -23.371 15.511 1.00 93.44 622 ARG A CA 1
ATOM 4915 C C . ARG A 1 622 ? -17.088 -22.559 14.989 1.00 93.44 622 ARG A C 1
ATOM 4917 O O . ARG A 1 622 ? -18.065 -23.178 14.617 1.00 93.44 622 ARG A O 1
ATOM 4924 N N . PHE A 1 623 ? -17.001 -21.232 14.914 1.00 94.81 623 PHE A N 1
ATOM 4925 C CA . PHE A 1 623 ? -18.131 -20.392 14.500 1.00 94.81 623 PHE A CA 1
ATOM 4926 C C . PHE A 1 623 ? -17.863 -19.587 13.232 1.00 94.81 623 PHE A C 1
ATOM 4928 O O . PHE A 1 623 ? -18.774 -19.484 12.416 1.00 94.81 623 PHE A O 1
ATOM 4935 N N . PHE A 1 624 ? -16.625 -19.138 12.990 1.00 94.69 624 PHE A N 1
ATOM 4936 C CA . PHE A 1 624 ? -16.328 -18.227 11.883 1.00 94.69 624 PHE A CA 1
ATOM 4937 C C . PHE A 1 624 ? -16.731 -18.812 10.524 1.00 94.69 624 PHE A C 1
ATOM 4939 O O . PHE A 1 624 ? -16.326 -19.933 10.190 1.00 94.69 624 PHE A O 1
ATOM 4946 N N . SER A 1 625 ? -17.528 -18.082 9.745 1.00 90.00 625 SER A N 1
ATOM 4947 C CA . SER A 1 625 ? -18.175 -18.598 8.527 1.00 90.00 625 SER A CA 1
ATOM 4948 C C . SER A 1 625 ? -17.187 -19.029 7.437 1.00 90.00 625 SER A C 1
ATOM 4950 O O . SER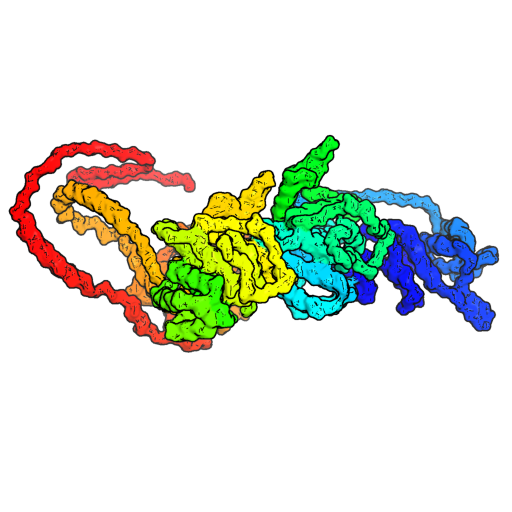 A 1 625 ? -17.405 -20.054 6.791 1.00 90.00 625 SER A O 1
ATOM 4952 N N . CYS A 1 626 ? -16.048 -18.345 7.280 1.00 90.50 626 CYS A N 1
ATOM 4953 C CA . CYS A 1 626 ? -15.018 -18.756 6.319 1.00 90.50 626 CYS A CA 1
ATOM 4954 C C . CYS A 1 626 ? -14.325 -20.064 6.751 1.00 90.50 626 CYS A C 1
ATOM 4956 O O . CYS A 1 626 ? -13.476 -20.064 7.647 1.00 90.50 626 CYS A O 1
ATOM 4958 N N . ASN A 1 627 ? -14.644 -21.174 6.075 1.00 87.94 627 ASN A N 1
ATOM 4959 C CA . ASN A 1 627 ? -14.143 -22.504 6.430 1.00 87.94 627 ASN A CA 1
ATOM 4960 C C . ASN A 1 627 ? -12.618 -22.622 6.311 1.00 87.94 627 ASN A C 1
ATOM 4962 O O . ASN A 1 627 ? -11.943 -22.913 7.296 1.00 87.94 627 ASN A O 1
ATOM 4966 N N . ARG A 1 628 ? -12.049 -22.288 5.147 1.00 89.69 628 ARG A N 1
ATOM 4967 C CA . ARG A 1 628 ? -10.592 -22.269 4.946 1.00 89.69 628 ARG A CA 1
ATOM 4968 C C . ARG A 1 628 ? -9.885 -21.374 5.970 1.00 89.69 628 ARG A C 1
ATOM 4970 O O . ARG A 1 628 ? -8.876 -21.772 6.549 1.00 89.69 628 ARG A O 1
ATOM 4977 N N . CYS A 1 629 ? -10.436 -20.191 6.252 1.00 91.62 629 CYS A N 1
ATOM 4978 C CA . CYS A 1 629 ? -9.872 -19.267 7.236 1.00 91.62 629 CYS A CA 1
ATOM 4979 C C . CYS A 1 629 ? -9.873 -19.854 8.654 1.00 91.62 629 CYS A C 1
ATOM 4981 O O . CYS A 1 629 ? -8.901 -19.675 9.381 1.00 91.62 629 CYS A O 1
ATOM 4983 N N . ALA A 1 630 ? -10.943 -20.553 9.042 1.00 92.75 630 ALA A N 1
ATOM 4984 C CA . ALA A 1 630 ? -11.090 -21.180 10.351 1.00 92.75 630 ALA A CA 1
ATOM 4985 C C . ALA A 1 630 ? -10.020 -22.258 10.604 1.00 92.75 630 ALA A C 1
ATOM 4987 O O . ALA A 1 630 ? -9.401 -22.263 11.669 1.00 92.75 630 ALA A O 1
ATOM 4988 N N . PHE A 1 631 ? -9.742 -23.112 9.613 1.00 93.94 631 PHE A N 1
ATOM 4989 C CA . PHE A 1 631 ? -8.680 -24.126 9.691 1.00 93.94 631 PHE A CA 1
ATOM 4990 C C . PHE A 1 631 ? -7.284 -23.497 9.739 1.00 93.94 631 PHE A C 1
ATOM 4992 O O . PHE A 1 631 ? -6.471 -23.827 10.602 1.00 93.94 631 PHE A O 1
ATOM 4999 N N . HIS A 1 632 ? -7.026 -22.512 8.878 1.00 92.81 632 HIS A N 1
ATOM 5000 C CA . HIS A 1 632 ? -5.775 -21.754 8.893 1.00 92.81 632 HIS A CA 1
ATOM 5001 C C . HIS A 1 632 ? -5.549 -20.998 10.212 1.00 92.81 632 HIS A C 1
ATOM 5003 O O . HIS A 1 632 ? -4.415 -20.908 10.683 1.00 92.81 632 HIS A O 1
ATOM 5009 N N . PHE A 1 633 ? -6.603 -20.444 10.816 1.00 94.62 633 PHE A N 1
ATOM 5010 C CA . PHE A 1 633 ? -6.524 -19.769 12.112 1.00 94.62 633 PHE A CA 1
ATOM 5011 C C . PHE A 1 633 ? -6.277 -20.760 13.252 1.00 94.62 633 PHE A C 1
ATOM 5013 O O . PHE A 1 633 ? -5.428 -20.506 14.105 1.00 94.62 633 PHE A O 1
ATOM 5020 N N . SER A 1 634 ? -6.964 -21.906 13.239 1.00 94.06 634 SER A N 1
ATOM 5021 C CA . SER A 1 634 ? -6.710 -23.011 14.167 1.00 94.06 634 SER A CA 1
ATOM 5022 C C . SER A 1 634 ? -5.240 -23.444 14.119 1.00 94.06 634 SER A C 1
ATOM 5024 O O . SER A 1 634 ? -4.590 -23.516 15.159 1.00 94.06 634 SER A O 1
ATOM 5026 N N . ALA A 1 635 ? -4.665 -23.592 12.921 1.00 92.44 635 ALA A N 1
ATOM 5027 C CA . ALA A 1 635 ? -3.253 -23.927 12.779 1.00 92.44 635 ALA A CA 1
ATOM 5028 C C . ALA A 1 635 ? -2.312 -22.826 13.290 1.00 92.44 635 ALA A C 1
ATOM 5030 O O . ALA A 1 635 ? -1.350 -23.117 13.996 1.00 92.44 635 ALA A O 1
ATOM 5031 N N . ASN A 1 636 ? -2.618 -21.554 13.013 1.00 92.38 636 ASN A N 1
ATOM 5032 C CA . ASN A 1 636 ? -1.821 -20.418 13.495 1.00 92.38 636 ASN A CA 1
ATOM 5033 C C . ASN A 1 636 ? -1.989 -20.113 14.996 1.00 92.38 636 ASN A C 1
ATOM 5035 O O . ASN A 1 636 ? -1.286 -19.252 15.519 1.00 92.38 636 ASN A O 1
ATOM 5039 N N . SER A 1 637 ? -2.895 -20.804 15.690 1.00 94.50 637 SER A N 1
ATOM 5040 C CA . SER A 1 637 ? -3.120 -20.672 17.135 1.00 94.50 637 SER A CA 1
ATOM 5041 C C . SER A 1 637 ? -3.045 -22.013 17.874 1.00 94.50 637 SER A C 1
ATOM 5043 O O . SER A 1 637 ? -3.441 -22.106 19.032 1.00 94.50 637 SER A O 1
ATOM 5045 N N . ALA A 1 638 ? -2.509 -23.055 17.230 1.00 93.69 638 ALA A N 1
ATOM 5046 C CA . ALA A 1 638 ? -2.519 -24.425 17.740 1.00 93.69 638 ALA A CA 1
ATOM 5047 C C . ALA A 1 638 ? -1.820 -24.589 19.101 1.00 93.69 638 ALA A C 1
ATOM 5049 O O . ALA A 1 638 ? -2.169 -25.480 19.868 1.00 93.69 638 ALA A O 1
ATOM 5050 N N . ASN A 1 639 ? -0.865 -23.715 19.425 1.00 91.62 639 ASN A N 1
ATOM 5051 C CA . ASN A 1 639 ? -0.148 -23.727 20.699 1.00 91.62 639 ASN A CA 1
ATOM 5052 C C . ASN A 1 639 ? -0.938 -23.143 21.887 1.00 91.62 639 ASN A C 1
ATOM 5054 O O . ASN A 1 639 ? -0.422 -23.144 23.002 1.00 91.62 639 ASN A O 1
ATOM 5058 N N . ILE A 1 640 ? -2.153 -22.640 21.654 1.00 95.50 640 ILE A N 1
ATOM 5059 C CA . ILE A 1 640 ? -3.068 -22.161 22.698 1.00 95.50 640 ILE A CA 1
ATOM 5060 C C . ILE A 1 640 ? -3.989 -23.276 23.208 1.00 95.50 640 ILE A C 1
ATOM 5062 O O . ILE A 1 640 ? -4.443 -23.210 24.350 1.00 95.50 640 ILE A O 1
ATOM 5066 N N . ALA A 1 641 ? -4.252 -24.297 22.386 1.00 92.50 641 ALA A N 1
ATOM 5067 C CA . ALA A 1 641 ? -5.143 -25.395 22.743 1.00 92.50 641 ALA A CA 1
ATOM 5068 C C . ALA A 1 641 ? -4.641 -26.122 24.002 1.00 92.50 641 ALA A C 1
ATOM 5070 O O . ALA A 1 641 ? -3.467 -26.497 24.099 1.00 92.50 641 ALA A O 1
ATOM 5071 N N . ARG A 1 642 ? -5.533 -26.331 24.975 1.00 91.69 642 ARG A N 1
ATOM 5072 C CA . ARG A 1 642 ? -5.192 -27.013 26.230 1.00 91.69 642 ARG A CA 1
ATOM 5073 C C . ARG A 1 642 ? -5.168 -28.534 26.050 1.00 91.69 642 ARG A C 1
ATOM 5075 O O . ARG A 1 642 ? -5.786 -29.063 25.123 1.00 91.69 642 ARG A O 1
ATOM 5082 N N . PRO A 1 643 ? -4.490 -29.278 26.946 1.00 90.12 643 PRO A N 1
ATOM 5083 C CA . PRO A 1 643 ? -4.521 -30.737 26.913 1.00 90.12 643 PRO A CA 1
ATOM 5084 C C . PRO A 1 643 ? -5.958 -31.276 26.906 1.00 90.12 643 PRO A C 1
ATOM 5086 O O . PRO A 1 643 ? -6.742 -30.980 27.805 1.00 90.12 643 PRO A O 1
ATOM 5089 N N . GLY A 1 644 ? -6.289 -32.080 25.892 1.00 86.81 644 GLY A N 1
ATOM 5090 C CA . GLY A 1 644 ? -7.621 -32.667 25.707 1.00 86.81 644 GLY A CA 1
ATOM 5091 C C . GLY A 1 644 ? -8.566 -31.875 24.797 1.00 86.81 644 GLY A C 1
ATOM 5092 O O . GLY A 1 644 ? -9.619 -32.399 24.443 1.00 86.81 644 GLY A O 1
ATOM 5093 N N . GLU A 1 645 ? -8.201 -30.664 24.370 1.00 92.06 645 GLU A N 1
ATOM 5094 C CA . GLU A 1 645 ? -8.987 -29.881 23.413 1.00 92.06 645 GLU A CA 1
ATOM 5095 C C . GLU A 1 645 ? -8.613 -30.201 21.959 1.00 92.06 645 GLU A C 1
ATOM 5097 O O . GLU A 1 645 ? -7.461 -30.502 21.635 1.00 92.06 645 GLU A O 1
ATOM 5102 N N . SER A 1 646 ? -9.589 -30.108 21.049 1.00 91.12 646 SER A N 1
ATOM 5103 C CA . SER A 1 646 ? -9.313 -30.212 19.612 1.00 91.12 646 SER A CA 1
ATOM 5104 C C . SER A 1 646 ? -8.576 -28.975 19.115 1.00 91.12 646 SER A C 1
ATOM 5106 O O . SER A 1 646 ? -9.085 -27.862 19.270 1.00 91.12 646 SER A O 1
ATOM 5108 N N . ILE A 1 647 ? -7.451 -29.177 18.421 1.00 90.25 647 ILE A N 1
ATOM 5109 C CA . ILE A 1 647 ? -6.811 -28.113 17.638 1.00 90.25 647 ILE A CA 1
ATOM 5110 C C . ILE A 1 647 ? -7.726 -27.746 16.465 1.00 90.25 647 ILE A C 1
ATOM 5112 O O . ILE A 1 647 ? -8.228 -26.625 16.391 1.00 90.25 647 ILE A O 1
ATOM 5116 N N . LEU A 1 648 ? -7.981 -28.704 15.568 1.00 91.44 648 LEU A N 1
ATOM 5117 C CA . LEU A 1 648 ? -8.856 -28.522 14.410 1.00 91.44 648 LEU A CA 1
ATOM 5118 C C . LEU A 1 648 ? -10.336 -28.692 14.808 1.00 91.44 648 LEU A C 1
ATOM 5120 O O . LEU A 1 648 ? -10.642 -29.513 15.677 1.00 91.44 648 LEU A O 1
ATOM 5124 N N . PRO A 1 649 ? -11.270 -27.951 14.186 1.00 87.62 649 PRO A N 1
ATOM 5125 C CA . PRO A 1 649 ? -12.695 -28.097 14.468 1.00 87.62 649 PRO A CA 1
ATOM 5126 C C . PRO A 1 649 ? -13.214 -29.466 13.993 1.00 87.62 649 PRO A C 1
ATOM 5128 O O . PRO A 1 649 ? -12.955 -29.864 12.862 1.00 87.62 649 PRO A O 1
ATOM 5131 N N . LYS A 1 650 ? -13.963 -30.178 14.849 1.00 85.00 650 LYS A N 1
ATOM 5132 C CA . LYS A 1 650 ? -14.519 -31.517 14.551 1.00 85.00 650 LYS A CA 1
ATOM 5133 C C . LYS A 1 650 ? -15.835 -31.472 13.765 1.00 85.00 650 LYS A C 1
ATOM 5135 O O . LYS A 1 650 ? -16.068 -32.321 12.916 1.00 85.00 650 LYS A O 1
ATOM 5140 N N . ASN A 1 651 ? -16.675 -30.470 14.024 1.00 81.31 651 ASN A N 1
ATOM 5141 C CA . ASN A 1 651 ? -18.010 -30.327 13.429 1.00 81.31 651 ASN A CA 1
ATOM 5142 C C . ASN A 1 651 ? -17.986 -29.481 12.139 1.00 81.31 651 ASN A C 1
ATOM 5144 O O . ASN A 1 651 ? -18.829 -28.602 11.943 1.00 81.31 651 ASN A O 1
ATOM 5148 N N . ARG A 1 652 ? -16.961 -29.669 11.295 1.00 85.06 652 ARG A N 1
ATOM 5149 C CA . ARG A 1 652 ? -16.784 -28.957 10.019 1.00 85.06 652 ARG A CA 1
ATOM 5150 C C . ARG A 1 652 ? -16.122 -29.864 8.995 1.00 85.06 652 ARG A C 1
ATOM 5152 O O . ARG A 1 652 ? -15.186 -30.584 9.333 1.00 85.06 652 ARG A O 1
ATOM 5159 N N . ASP A 1 653 ? -16.547 -29.740 7.745 1.00 82.56 653 ASP A N 1
ATOM 5160 C CA . ASP A 1 653 ? -15.863 -30.399 6.638 1.00 82.56 653 ASP A CA 1
ATOM 5161 C C . ASP A 1 653 ? -14.475 -29.767 6.437 1.00 82.56 653 ASP A C 1
ATOM 5163 O O . ASP A 1 653 ? -14.362 -28.533 6.421 1.00 82.56 653 ASP A O 1
ATOM 5167 N N . PRO A 1 654 ? -13.401 -30.564 6.312 1.00 81.94 654 PRO A N 1
ATOM 5168 C CA . PRO A 1 654 ? -12.074 -30.033 6.033 1.00 81.94 654 PRO A CA 1
ATOM 5169 C C . PRO A 1 654 ? -12.020 -29.405 4.626 1.00 81.94 654 PRO A C 1
ATOM 5171 O O . PRO A 1 654 ? -12.649 -29.929 3.705 1.00 81.94 654 PRO A O 1
ATOM 5174 N N . PRO A 1 655 ? -11.274 -28.298 4.428 1.00 85.50 655 PRO A N 1
ATOM 5175 C CA . PRO A 1 655 ? -11.007 -27.758 3.096 1.00 85.50 655 PRO A CA 1
ATOM 5176 C C . PRO A 1 655 ? -10.265 -28.768 2.212 1.00 85.50 655 PRO A C 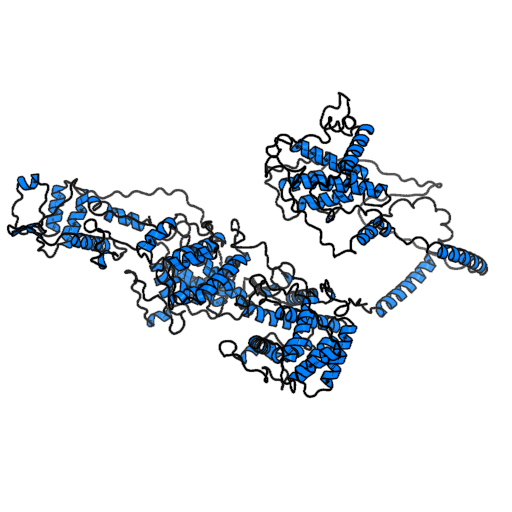1
ATOM 5178 O O . PRO A 1 655 ? -9.626 -29.694 2.720 1.00 85.50 655 PRO A O 1
ATOM 5181 N N . ILE A 1 656 ? -10.308 -28.559 0.894 1.00 80.38 656 ILE A N 1
ATOM 5182 C CA . ILE A 1 656 ? -9.539 -29.377 -0.052 1.00 80.38 656 ILE A CA 1
ATOM 5183 C C . ILE A 1 656 ? -8.020 -29.242 0.202 1.00 80.38 656 ILE A C 1
ATOM 5185 O O . ILE A 1 656 ? -7.575 -28.187 0.672 1.00 80.38 656 ILE A O 1
ATOM 5189 N N . PRO A 1 657 ? -7.207 -30.280 -0.084 1.00 78.19 657 PRO A N 1
ATOM 5190 C CA . PRO A 1 657 ? -5.777 -30.296 0.246 1.00 78.19 657 PRO A CA 1
ATOM 5191 C C . PRO A 1 657 ? -4.960 -29.132 -0.331 1.00 78.19 657 PRO A C 1
ATOM 5193 O O . PRO A 1 657 ? -3.994 -28.698 0.297 1.00 78.19 657 PRO A O 1
ATOM 5196 N N . GLU A 1 658 ? -5.352 -28.611 -1.493 1.00 76.00 658 GLU A N 1
ATOM 5197 C CA . GLU A 1 658 ? -4.727 -27.465 -2.164 1.00 76.00 658 GLU A CA 1
ATOM 5198 C C . GLU A 1 658 ? -4.935 -26.156 -1.379 1.00 76.00 658 GLU A C 1
ATOM 5200 O O . GLU A 1 658 ? -4.121 -25.236 -1.440 1.00 76.00 658 GLU A O 1
ATOM 5205 N N . GLU A 1 659 ? -6.015 -26.063 -0.598 1.00 74.69 659 GLU A N 1
ATOM 5206 C CA . GLU A 1 659 ? -6.360 -24.873 0.180 1.00 74.69 659 GLU A CA 1
ATOM 5207 C C . GLU A 1 659 ? -5.788 -24.879 1.601 1.00 74.69 659 GLU A C 1
ATOM 5209 O O . GLU A 1 659 ? -5.481 -23.807 2.153 1.00 74.69 659 GLU A O 1
ATOM 5214 N N . PHE A 1 660 ? -5.705 -26.062 2.217 1.00 86.69 660 PHE A N 1
ATOM 5215 C CA . PHE A 1 660 ? -5.194 -26.263 3.568 1.00 86.69 660 PHE A CA 1
ATOM 5216 C C . PHE A 1 660 ? -4.703 -27.699 3.777 1.00 86.69 660 PHE A C 1
ATOM 5218 O O . PHE A 1 660 ? -5.442 -28.665 3.599 1.00 86.69 660 PHE A O 1
ATOM 5225 N N . LYS A 1 661 ? -3.478 -27.823 4.294 1.00 86.44 661 LYS A N 1
ATOM 5226 C CA . LYS A 1 661 ? -2.897 -29.083 4.754 1.00 86.44 661 LYS A CA 1
ATOM 5227 C C . LYS A 1 661 ? -2.380 -28.907 6.176 1.00 86.44 661 LYS A C 1
ATOM 5229 O O . LYS A 1 661 ? -1.606 -27.995 6.451 1.00 86.44 661 LYS A O 1
ATOM 5234 N N . TRP A 1 662 ? -2.818 -29.776 7.084 1.00 88.31 662 TRP A N 1
ATOM 5235 C CA . TRP A 1 662 ? -2.333 -29.769 8.461 1.00 88.31 662 TRP A CA 1
ATOM 5236 C C . TRP A 1 662 ? -0.886 -30.270 8.526 1.00 88.31 662 TRP A C 1
ATOM 5238 O O . TRP A 1 662 ? -0.596 -31.384 8.086 1.00 88.31 662 TRP A O 1
ATOM 5248 N N . ASP A 1 663 ? -0.009 -29.460 9.117 1.00 87.00 663 ASP A N 1
ATOM 5249 C CA . ASP A 1 663 ? 1.371 -29.819 9.432 1.00 87.00 663 ASP A CA 1
ATOM 5250 C C . ASP A 1 663 ? 1.622 -29.649 10.942 1.00 87.00 663 ASP A C 1
ATOM 5252 O O . ASP A 1 663 ? 1.632 -28.518 11.437 1.00 87.00 663 ASP A O 1
ATOM 5256 N N . PRO A 1 664 ? 1.853 -30.741 11.695 1.00 84.50 664 PRO A N 1
ATOM 5257 C CA . PRO A 1 664 ? 2.175 -30.675 13.118 1.00 84.50 664 PRO A CA 1
ATOM 5258 C C . PRO A 1 664 ? 3.422 -29.839 13.442 1.00 84.50 664 PRO A C 1
ATOM 5260 O O . PRO A 1 664 ? 3.523 -29.314 14.552 1.00 84.50 664 PRO A O 1
ATOM 5263 N N . GLN A 1 665 ? 4.366 -29.693 12.503 1.00 86.50 665 GLN A N 1
ATOM 5264 C CA . GLN A 1 665 ? 5.593 -28.924 12.731 1.00 86.50 665 GLN A CA 1
ATOM 5265 C C . GLN A 1 665 ? 5.336 -27.424 12.881 1.00 86.50 665 GLN A C 1
ATOM 5267 O O . GLN A 1 665 ? 6.166 -26.723 13.467 1.00 86.50 665 GLN A O 1
ATOM 5272 N N . ILE A 1 666 ? 4.168 -26.933 12.444 1.00 83.00 666 ILE A N 1
ATOM 5273 C CA . ILE A 1 666 ? 3.813 -25.516 12.539 1.00 83.00 666 ILE A CA 1
ATOM 5274 C C . ILE A 1 666 ? 3.912 -24.993 13.975 1.00 83.00 666 ILE A C 1
ATOM 5276 O O . ILE A 1 666 ? 4.325 -23.856 14.184 1.00 83.00 666 ILE A O 1
ATOM 5280 N N . VAL A 1 667 ? 3.624 -25.837 14.974 1.00 84.50 667 VAL A N 1
ATOM 5281 C CA . VAL A 1 667 ? 3.652 -25.486 16.403 1.00 84.50 667 VAL A CA 1
ATOM 5282 C C . VAL A 1 667 ? 5.027 -24.964 16.839 1.00 84.50 667 VAL A C 1
ATOM 5284 O O . VAL A 1 667 ? 5.097 -24.083 17.694 1.00 84.50 667 VAL A O 1
ATOM 5287 N N . HIS A 1 668 ? 6.117 -25.442 16.228 1.00 82.44 668 HIS A N 1
ATOM 5288 C CA . HIS A 1 668 ? 7.483 -25.023 16.560 1.00 82.44 668 HIS A CA 1
ATOM 5289 C C . HIS A 1 668 ? 7.851 -23.631 16.037 1.00 82.44 668 HIS A C 1
ATOM 5291 O O . HIS A 1 668 ? 8.799 -23.028 16.537 1.00 82.44 668 HIS A O 1
ATOM 5297 N N . VAL A 1 669 ? 7.111 -23.117 15.052 1.00 82.25 669 VAL A N 1
ATOM 5298 C CA . VAL A 1 669 ? 7.351 -21.800 14.445 1.00 82.25 669 VAL A CA 1
ATOM 5299 C C . VAL A 1 669 ? 6.300 -20.761 14.848 1.00 82.25 669 VAL A C 1
ATOM 5301 O O . VAL A 1 669 ? 6.349 -19.629 14.362 1.00 82.25 669 VAL A O 1
ATOM 5304 N N . LEU A 1 670 ? 5.341 -21.119 15.713 1.00 88.12 670 LEU A N 1
ATOM 5305 C CA . LEU A 1 670 ? 4.342 -20.187 16.240 1.00 88.12 670 LEU A CA 1
ATOM 5306 C C . LEU A 1 670 ? 4.938 -19.264 17.316 1.00 88.12 670 LEU A C 1
ATOM 5308 O O . LEU A 1 670 ? 5.823 -19.679 18.067 1.00 88.12 670 LEU A O 1
ATOM 5312 N N . PRO A 1 671 ? 4.418 -18.029 17.458 1.00 89.06 671 PRO A N 1
ATOM 5313 C CA . PRO A 1 671 ? 4.728 -17.188 18.610 1.00 89.06 671 PRO A CA 1
ATOM 5314 C C . PRO A 1 671 ? 4.358 -17.917 19.903 1.00 89.06 671 PRO A C 1
ATOM 5316 O O . PRO A 1 671 ? 3.254 -18.452 19.992 1.00 89.06 671 PRO A O 1
ATOM 5319 N N . SER A 1 672 ? 5.249 -17.927 20.897 1.00 88.69 672 SER A N 1
ATOM 5320 C CA . SER A 1 672 ? 5.039 -18.606 22.184 1.00 88.69 672 SER A CA 1
ATOM 5321 C C . SER A 1 672 ? 3.683 -18.275 22.810 1.00 88.69 672 SER A C 1
ATOM 5323 O O . SER A 1 672 ? 3.269 -17.116 22.802 1.00 88.69 672 SER A O 1
ATOM 5325 N N . ALA A 1 673 ? 3.018 -19.281 23.385 1.00 92.19 673 ALA A N 1
ATOM 5326 C CA . ALA A 1 673 ? 1.756 -19.081 24.090 1.00 92.19 673 ALA A CA 1
ATOM 5327 C C . ALA A 1 673 ? 1.938 -18.056 25.232 1.00 92.19 673 ALA A C 1
ATOM 5329 O O . ALA A 1 673 ? 2.926 -18.150 25.973 1.00 92.19 673 ALA A O 1
ATOM 5330 N N . PRO A 1 674 ? 1.024 -17.082 25.370 1.00 95.00 674 PRO A N 1
ATOM 5331 C CA . PRO A 1 674 ? 1.207 -15.947 26.261 1.00 95.00 674 PRO A CA 1
ATOM 5332 C C . PRO A 1 674 ? 1.082 -16.353 27.730 1.00 95.00 674 PRO A C 1
ATOM 5334 O O . PRO A 1 674 ? 0.130 -17.021 28.130 1.00 95.00 674 PRO A O 1
ATOM 5337 N N . ARG A 1 675 ? 2.043 -15.919 28.550 1.00 93.81 675 ARG A N 1
ATOM 5338 C CA . ARG A 1 675 ? 2.070 -16.136 30.008 1.00 93.81 675 ARG A CA 1
ATOM 5339 C C . ARG A 1 675 ? 1.675 -14.897 30.798 1.00 93.81 675 ARG A C 1
ATOM 5341 O O . ARG A 1 675 ? 1.459 -14.982 32.004 1.00 93.81 675 ARG A O 1
ATOM 5348 N N . THR A 1 676 ? 1.576 -13.752 30.131 1.00 95.38 676 THR A N 1
ATOM 5349 C CA . THR A 1 676 ? 1.117 -12.478 30.692 1.00 95.38 676 THR A CA 1
ATOM 5350 C C . THR A 1 676 ? 0.129 -11.811 29.734 1.00 95.38 676 THR A C 1
ATOM 5352 O O . THR A 1 676 ? 0.108 -12.105 28.538 1.00 95.38 676 THR A O 1
ATOM 5355 N N . SER A 1 677 ? -0.683 -10.881 30.241 1.00 95.06 677 SER A N 1
ATOM 5356 C CA . SER A 1 677 ? -1.587 -10.085 29.400 1.00 95.06 677 SER A CA 1
ATOM 5357 C C . SER A 1 677 ? -0.831 -9.198 28.399 1.00 95.06 677 SER A C 1
ATOM 5359 O O . SER A 1 677 ? -1.316 -8.989 27.290 1.00 95.06 677 SER A O 1
ATOM 5361 N N . GLU A 1 678 ? 0.377 -8.736 28.744 1.00 95.12 678 GLU A N 1
ATOM 5362 C CA . GLU A 1 678 ? 1.303 -8.053 27.827 1.00 95.12 678 GLU A CA 1
ATOM 5363 C C . GLU A 1 678 ? 1.707 -8.965 26.661 1.00 95.12 678 GLU A C 1
ATOM 5365 O O . GLU A 1 678 ? 1.567 -8.594 25.492 1.00 95.12 678 GLU A O 1
ATOM 5370 N N . GLU A 1 679 ? 2.168 -10.180 26.971 1.00 95.62 679 GLU A N 1
ATOM 5371 C CA . GLU A 1 679 ? 2.543 -11.160 25.952 1.00 95.62 679 GLU A CA 1
ATOM 5372 C C . GLU A 1 679 ? 1.351 -11.531 25.070 1.00 95.62 679 GLU A C 1
ATOM 5374 O O . GLU A 1 679 ? 1.538 -11.765 23.883 1.00 95.62 679 GLU A O 1
ATOM 5379 N N . GLN A 1 680 ? 0.128 -11.532 25.605 1.00 96.88 680 GLN A N 1
ATOM 5380 C CA . GLN A 1 680 ? -1.082 -11.835 24.841 1.00 96.88 680 GLN A CA 1
ATOM 5381 C C . GLN A 1 680 ? -1.386 -10.785 23.761 1.00 96.88 680 GLN A C 1
ATOM 5383 O O . GLN A 1 680 ? -1.754 -11.148 22.641 1.00 96.88 680 GLN A O 1
ATOM 5388 N N . VAL A 1 681 ? -1.186 -9.495 24.064 1.00 97.81 681 VAL A N 1
ATOM 5389 C CA . VAL A 1 681 ? -1.328 -8.398 23.084 1.00 97.81 681 VAL A CA 1
ATOM 5390 C C . VAL A 1 681 ? -0.328 -8.578 21.937 1.00 97.81 681 VAL A C 1
ATOM 5392 O O . VAL A 1 681 ? -0.688 -8.487 20.761 1.00 97.81 681 VAL A O 1
ATOM 5395 N N . LEU A 1 682 ? 0.929 -8.877 22.273 1.00 97.06 682 LEU A N 1
ATOM 5396 C CA . LEU A 1 682 ? 1.995 -9.095 21.292 1.00 97.06 682 LEU A CA 1
ATOM 5397 C C . LEU A 1 682 ? 1.799 -10.394 20.500 1.00 97.06 682 LEU A C 1
ATOM 5399 O O . LEU A 1 682 ? 2.017 -10.411 19.290 1.00 97.06 682 LEU A O 1
ATOM 5403 N N . TRP A 1 683 ? 1.346 -11.463 21.158 1.00 96.50 683 TRP A N 1
ATOM 5404 C CA . TRP A 1 683 ? 1.045 -12.754 20.544 1.00 96.50 683 TRP A CA 1
ATOM 5405 C C . TRP A 1 683 ? -0.009 -12.598 19.451 1.00 96.50 683 TRP A C 1
ATOM 5407 O O . TRP A 1 683 ? 0.222 -13.016 18.317 1.00 96.50 683 TRP A O 1
ATOM 5417 N N . LEU A 1 684 ? -1.126 -11.920 19.745 1.00 97.62 684 LEU A N 1
ATOM 5418 C CA . LEU A 1 684 ? -2.187 -11.727 18.758 1.00 97.62 684 LEU A CA 1
ATOM 5419 C C . LEU A 1 684 ? -1.699 -10.884 17.572 1.00 97.62 684 LEU A C 1
ATOM 5421 O O . LEU A 1 684 ? -2.053 -11.161 16.426 1.00 97.62 684 LEU A O 1
ATOM 5425 N N . ALA A 1 685 ? -0.862 -9.872 17.821 1.00 95.94 685 ALA A N 1
ATOM 5426 C CA . ALA A 1 685 ? -0.260 -9.065 16.762 1.00 95.94 685 ALA A CA 1
ATOM 5427 C C . ALA A 1 685 ? 0.723 -9.872 15.898 1.00 95.94 685 ALA A C 1
ATOM 5429 O O . ALA A 1 685 ? 0.710 -9.738 14.674 1.00 95.94 685 ALA A O 1
ATOM 5430 N N . ALA A 1 686 ? 1.519 -10.754 16.502 1.00 93.38 686 ALA A N 1
ATOM 5431 C CA . ALA A 1 686 ? 2.418 -11.655 15.788 1.00 93.38 686 ALA A CA 1
ATOM 5432 C C . ALA A 1 686 ? 1.646 -12.676 14.934 1.00 93.38 686 ALA A C 1
ATOM 5434 O O . ALA A 1 686 ? 1.955 -12.845 13.755 1.00 93.38 686 ALA A O 1
ATOM 5435 N N . VAL A 1 687 ? 0.596 -13.298 15.483 1.00 94.19 687 VAL A N 1
ATOM 5436 C CA . VAL A 1 687 ? -0.298 -14.203 14.740 1.00 94.19 687 VAL A CA 1
ATOM 5437 C C . VAL A 1 687 ? -0.973 -13.472 13.578 1.00 94.19 687 VAL A C 1
ATOM 5439 O O . VAL A 1 687 ? -1.001 -13.984 12.460 1.00 94.19 687 VAL A O 1
ATOM 5442 N N . HIS A 1 688 ? -1.457 -12.247 13.797 1.00 95.44 688 HIS A N 1
ATOM 5443 C CA . HIS A 1 688 ? -2.062 -11.442 12.735 1.00 95.44 688 HIS A CA 1
ATOM 5444 C C . HIS A 1 688 ? -1.046 -11.077 11.639 1.00 95.44 688 HIS A C 1
ATOM 5446 O O . HIS A 1 688 ? -1.379 -11.135 10.459 1.00 95.44 688 HIS A O 1
ATOM 5452 N N . ASN A 1 689 ? 0.208 -10.776 11.988 1.00 92.19 689 ASN A N 1
ATOM 5453 C CA . ASN A 1 689 ? 1.251 -10.499 10.996 1.00 92.19 689 ASN A CA 1
ATOM 5454 C C . ASN A 1 689 ? 1.630 -11.723 10.154 1.00 92.19 689 ASN A C 1
ATOM 5456 O O . ASN A 1 689 ? 1.876 -11.560 8.962 1.00 92.19 689 ASN A O 1
ATOM 5460 N N . ARG A 1 690 ? 1.576 -12.941 10.709 1.00 89.44 690 ARG A N 1
ATOM 5461 C CA . ARG A 1 690 ? 1.698 -14.177 9.908 1.00 89.44 690 ARG A CA 1
ATOM 5462 C C . ARG A 1 690 ? 0.566 -14.295 8.888 1.00 89.44 690 ARG A C 1
ATOM 5464 O O . ARG A 1 690 ? 0.801 -14.614 7.726 1.00 89.44 690 ARG A O 1
ATOM 5471 N N . VAL A 1 691 ? -0.664 -13.979 9.301 1.00 88.94 691 VAL A N 1
ATOM 5472 C CA . VAL A 1 691 ? -1.823 -13.945 8.393 1.00 88.94 691 VAL A CA 1
ATOM 5473 C C . VAL A 1 691 ? -1.654 -12.865 7.320 1.00 88.94 691 VAL A C 1
ATOM 5475 O O . VAL A 1 691 ? -1.928 -13.139 6.155 1.00 88.94 691 VAL A O 1
ATOM 5478 N N . ASN A 1 692 ? -1.163 -11.673 7.676 1.00 84.44 692 ASN A N 1
ATOM 5479 C CA . ASN A 1 692 ? -0.863 -10.611 6.713 1.00 84.44 692 ASN A CA 1
ATOM 5480 C C . ASN A 1 692 ? 0.196 -11.053 5.701 1.00 84.44 692 ASN A C 1
ATOM 5482 O O . ASN A 1 692 ? 0.021 -10.818 4.514 1.00 84.44 692 ASN A O 1
ATOM 5486 N N . GLY A 1 693 ? 1.259 -11.717 6.155 1.00 78.38 693 GLY A N 1
ATOM 5487 C CA . GLY A 1 693 ? 2.303 -12.239 5.283 1.00 78.38 693 GLY A CA 1
ATOM 5488 C C . GLY A 1 693 ? 1.766 -13.259 4.277 1.00 78.38 693 GLY A C 1
ATOM 5489 O O . GLY A 1 693 ? 1.979 -13.092 3.083 1.00 78.38 693 GLY A O 1
ATOM 5490 N N . ARG A 1 694 ? 0.996 -14.256 4.738 1.00 83.56 694 ARG A N 1
ATOM 5491 C CA . ARG A 1 694 ? 0.370 -15.263 3.858 1.00 83.56 694 ARG A CA 1
ATOM 5492 C C . ARG A 1 694 ? -0.614 -14.655 2.852 1.00 83.56 694 ARG A C 1
ATOM 5494 O O . ARG A 1 694 ? -0.748 -15.156 1.745 1.00 83.56 694 ARG A O 1
ATOM 5501 N N . LEU A 1 695 ? -1.374 -13.636 3.259 1.00 78.88 695 LEU A N 1
ATOM 5502 C CA . LEU A 1 695 ? -2.414 -13.033 2.417 1.00 78.88 695 LEU A CA 1
ATOM 5503 C C . LEU A 1 695 ? -1.905 -11.881 1.538 1.00 78.88 695 LEU A C 1
ATOM 5505 O O . LEU A 1 695 ? -2.676 -11.410 0.703 1.00 78.88 695 LEU A O 1
ATOM 5509 N N . SER A 1 696 ? -0.664 -11.422 1.717 1.00 74.62 696 SER A N 1
ATOM 5510 C CA . SER A 1 696 ? -0.074 -10.339 0.921 1.00 74.62 696 SER A CA 1
ATOM 5511 C C . SER A 1 696 ? -0.096 -10.694 -0.560 1.00 74.62 696 SER A C 1
ATOM 5513 O O . SER A 1 696 ? 0.258 -11.811 -0.921 1.00 74.62 696 SER A O 1
ATOM 5515 N N . GLY A 1 697 ? -0.598 -9.780 -1.394 1.00 56.34 697 GLY A N 1
ATOM 5516 C CA . GLY A 1 697 ? -0.711 -9.948 -2.848 1.00 56.34 697 GLY A CA 1
ATOM 5517 C C . GLY A 1 697 ? -1.667 -11.049 -3.326 1.00 56.34 697 GLY A C 1
ATOM 5518 O O . GLY A 1 697 ? -1.759 -11.282 -4.531 1.00 56.34 697 GLY A O 1
ATOM 5519 N N . SER A 1 698 ? -2.399 -11.708 -2.420 1.00 68.31 698 SER A N 1
ATOM 5520 C CA . SER A 1 698 ? -3.449 -12.667 -2.785 1.00 68.31 698 SER A CA 1
ATOM 5521 C C . SER A 1 698 ? -4.659 -11.972 -3.423 1.00 68.31 698 SER A C 1
ATOM 5523 O O . SER A 1 698 ? -4.841 -10.762 -3.302 1.00 68.31 698 SER A O 1
ATOM 5525 N N . GLU A 1 699 ? -5.557 -12.746 -4.035 1.00 72.31 699 GLU A N 1
ATOM 5526 C CA . GLU A 1 699 ? -6.821 -12.236 -4.595 1.00 72.31 699 GLU A CA 1
ATOM 5527 C C . GLU A 1 699 ? -7.714 -11.547 -3.554 1.00 72.31 699 GLU A C 1
ATOM 5529 O O . GLU A 1 699 ? -8.505 -10.676 -3.895 1.00 72.31 699 GLU A O 1
ATOM 5534 N N . THR A 1 700 ? -7.559 -11.905 -2.274 1.00 74.62 700 THR A N 1
ATOM 5535 C CA . THR A 1 700 ? -8.302 -11.310 -1.150 1.00 74.62 700 THR A CA 1
ATOM 5536 C C . THR A 1 700 ? -7.611 -10.088 -0.536 1.00 74.62 700 THR A C 1
ATOM 5538 O O . THR A 1 700 ? -8.134 -9.494 0.417 1.00 74.62 700 THR A O 1
ATOM 5541 N N . ASP A 1 701 ? -6.430 -9.717 -1.043 1.00 75.94 701 ASP A N 1
ATOM 5542 C CA . ASP A 1 701 ? -5.700 -8.535 -0.603 1.00 75.94 701 ASP A CA 1
ATOM 5543 C C . ASP A 1 701 ? -6.252 -7.279 -1.279 1.00 75.94 701 ASP A C 1
ATOM 5545 O O . ASP A 1 701 ? -6.212 -7.141 -2.501 1.00 75.94 701 ASP A O 1
ATOM 5549 N N . ASP A 1 702 ? -6.784 -6.360 -0.473 1.00 73.75 702 ASP A N 1
ATOM 5550 C CA . ASP A 1 702 ? -7.400 -5.133 -0.971 1.00 73.75 702 ASP A CA 1
ATOM 5551 C C . ASP A 1 702 ? -6.304 -4.226 -1.561 1.00 73.75 702 ASP A C 1
ATOM 5553 O O . ASP A 1 702 ? -5.439 -3.774 -0.803 1.00 73.75 702 ASP A O 1
ATOM 5557 N N . PRO A 1 703 ? -6.340 -3.875 -2.861 1.00 63.41 703 PRO A N 1
ATOM 5558 C CA . PRO A 1 703 ? -5.310 -3.035 -3.476 1.00 63.41 703 PRO A CA 1
ATOM 5559 C C . PRO A 1 703 ? -5.162 -1.651 -2.821 1.00 63.41 703 PRO A C 1
ATOM 5561 O O . PRO A 1 703 ? -4.103 -1.028 -2.905 1.00 63.41 703 PRO A O 1
ATOM 5564 N N . MET A 1 704 ? -6.212 -1.150 -2.155 1.00 64.69 704 MET A N 1
ATOM 5565 C CA . MET A 1 704 ? -6.179 0.115 -1.408 1.00 64.69 704 MET A CA 1
ATOM 5566 C C . MET A 1 704 ? -5.708 -0.043 0.045 1.00 64.69 704 MET A C 1
ATOM 5568 O O . MET A 1 704 ? -5.449 0.963 0.708 1.00 64.69 704 MET A O 1
ATOM 5572 N N . ALA A 1 705 ? -5.602 -1.272 0.550 1.00 69.50 705 ALA A N 1
ATOM 5573 C CA . ALA A 1 705 ? -5.153 -1.593 1.903 1.00 69.50 705 ALA A CA 1
ATOM 5574 C C . ALA A 1 705 ? -4.326 -2.900 1.920 1.00 69.50 705 ALA A C 1
ATOM 5576 O O . ALA A 1 705 ? -4.737 -3.862 2.585 1.00 69.50 705 ALA A O 1
ATOM 5577 N N . PRO A 1 706 ? -3.177 -2.929 1.210 1.00 70.56 706 PRO A N 1
ATOM 5578 C CA . PRO A 1 706 ? -2.393 -4.144 1.001 1.00 70.56 706 PRO A CA 1
ATOM 5579 C C . PRO A 1 706 ? -1.877 -4.730 2.318 1.00 70.56 706 PRO A C 1
ATOM 5581 O O . PRO A 1 706 ? -1.515 -3.989 3.247 1.00 70.56 706 PRO A O 1
ATOM 5584 N N . LYS A 1 707 ? -1.816 -6.064 2.414 1.00 77.38 707 LYS A N 1
ATOM 5585 C CA . LYS A 1 707 ? -1.291 -6.727 3.610 1.00 77.38 707 LYS A CA 1
ATOM 5586 C C . LYS A 1 707 ? 0.204 -6.508 3.716 1.00 77.38 707 LYS A C 1
ATOM 5588 O O . LYS A 1 707 ? 0.970 -6.667 2.769 1.00 77.38 707 LYS A O 1
ATOM 5593 N N . GLN A 1 708 ? 0.614 -6.202 4.933 1.00 74.25 708 GLN A N 1
ATOM 5594 C CA . GLN A 1 708 ? 1.991 -5.941 5.298 1.00 74.25 708 GLN A CA 1
ATOM 5595 C C . GLN A 1 708 ? 2.166 -6.181 6.790 1.00 74.25 708 GLN A C 1
ATOM 5597 O O . GLN A 1 708 ? 1.193 -6.280 7.544 1.00 74.25 708 GLN A O 1
ATOM 5602 N N . VAL A 1 709 ? 3.417 -6.207 7.227 1.00 81.75 709 VAL A N 1
ATOM 5603 C CA . VAL A 1 709 ? 3.748 -6.227 8.650 1.00 81.75 709 VAL A CA 1
ATOM 5604 C C . VAL A 1 709 ? 3.193 -4.987 9.327 1.00 81.75 709 VAL A C 1
ATOM 5606 O O . VAL A 1 709 ? 3.408 -3.860 8.873 1.00 81.75 709 VAL A O 1
ATOM 5609 N N . TYR A 1 710 ? 2.491 -5.201 10.431 1.00 87.81 710 TYR A N 1
ATOM 5610 C CA . TYR A 1 710 ? 1.833 -4.156 11.183 1.00 87.81 710 TYR A CA 1
ATOM 5611 C C . TYR A 1 710 ? 2.375 -4.063 12.625 1.00 87.81 710 TYR A C 1
ATOM 5613 O O . TYR A 1 710 ? 2.376 -5.067 13.343 1.00 87.81 710 TYR A O 1
ATOM 5621 N N . PRO A 1 711 ? 2.770 -2.867 13.103 1.00 90.69 711 PRO A N 1
ATOM 5622 C CA . PRO A 1 711 ? 2.871 -1.622 12.343 1.00 90.69 711 PRO A CA 1
ATOM 5623 C C . PRO A 1 711 ? 4.062 -1.617 11.390 1.00 90.69 711 PRO A C 1
ATOM 5625 O O . PRO A 1 711 ? 5.126 -2.122 11.725 1.00 90.69 711 PRO A O 1
ATOM 5628 N N . SER A 1 712 ? 3.911 -0.953 10.246 1.00 79.94 712 SER A N 1
ATOM 5629 C CA . SER A 1 712 ? 5.043 -0.667 9.355 1.00 79.94 712 SER A CA 1
ATOM 5630 C C . SER A 1 712 ? 6.104 0.205 10.047 1.00 79.94 712 SER A C 1
ATOM 5632 O O . SER A 1 712 ? 5.817 0.914 11.017 1.00 79.94 712 SER A O 1
ATOM 5634 N N . GLN A 1 713 ? 7.330 0.228 9.517 1.00 76.75 713 GLN A N 1
ATOM 5635 C CA . GLN A 1 713 ? 8.393 1.098 10.037 1.00 76.75 713 GLN A CA 1
ATOM 5636 C C . GLN A 1 713 ? 8.005 2.585 10.001 1.00 76.75 713 GLN A C 1
ATOM 5638 O O . GLN A 1 713 ? 8.394 3.342 10.882 1.00 76.75 713 GLN A O 1
ATOM 5643 N N . ALA A 1 714 ? 7.194 3.008 9.027 1.00 73.00 714 ALA A N 1
ATOM 5644 C CA . ALA A 1 714 ? 6.693 4.379 8.946 1.00 73.00 714 ALA A CA 1
ATOM 5645 C C . ALA A 1 714 ? 5.679 4.721 10.056 1.00 73.00 714 ALA A C 1
ATOM 5647 O O . ALA A 1 714 ? 5.551 5.885 10.429 1.00 73.00 714 ALA A O 1
ATOM 5648 N N . GLN A 1 715 ? 4.958 3.720 10.571 1.00 79.19 715 GLN A N 1
ATOM 5649 C CA . GLN A 1 715 ? 3.932 3.875 11.610 1.00 79.19 715 GLN A CA 1
ATOM 5650 C C . GLN A 1 715 ? 4.503 3.921 13.017 1.00 79.19 715 GLN A C 1
ATOM 5652 O O . GLN A 1 715 ? 3.955 4.606 13.879 1.00 79.19 715 GLN A O 1
ATOM 5657 N N . CYS A 1 716 ? 5.560 3.152 13.253 1.00 86.00 716 CYS A N 1
ATOM 5658 C CA . CYS A 1 716 ? 6.216 3.077 14.545 1.00 86.00 716 CYS A CA 1
ATOM 5659 C C . CYS A 1 716 ? 7.702 2.760 14.359 1.00 86.00 716 CYS A C 1
ATOM 5661 O O . CYS A 1 716 ? 8.095 1.613 14.559 1.00 86.00 716 CYS A O 1
ATOM 5663 N N . PRO A 1 717 ? 8.546 3.724 13.954 1.00 85.62 717 PRO A N 1
ATOM 5664 C CA . PRO A 1 717 ? 9.980 3.492 13.770 1.00 85.62 717 PRO A CA 1
ATOM 5665 C C . PRO A 1 717 ? 10.659 2.876 15.004 1.00 85.62 717 PRO A C 1
ATOM 5667 O O . PRO A 1 717 ? 11.551 2.044 14.874 1.00 85.62 717 PRO A O 1
ATOM 5670 N N . GLU A 1 718 ? 10.206 3.252 16.199 1.00 89.94 718 GLU A N 1
ATOM 5671 C CA . GLU A 1 718 ? 10.679 2.776 17.499 1.00 89.94 718 GLU A CA 1
ATOM 5672 C C . GLU A 1 718 ? 10.288 1.326 17.821 1.00 89.94 718 GLU A C 1
ATOM 5674 O O . GLU A 1 718 ? 10.882 0.718 18.710 1.00 89.94 718 GLU A O 1
ATOM 5679 N N . CYS A 1 719 ? 9.321 0.754 17.099 1.00 89.56 719 CYS A N 1
ATOM 5680 C CA . CYS A 1 719 ? 8.947 -0.653 17.222 1.00 89.56 719 CYS A CA 1
ATOM 5681 C C . CYS A 1 719 ? 9.958 -1.589 16.537 1.00 89.56 719 CYS A C 1
ATOM 5683 O O . CYS A 1 719 ? 9.913 -2.801 16.753 1.00 89.56 719 CYS A O 1
ATOM 5685 N N . TRP A 1 720 ? 10.858 -1.051 15.709 1.00 87.50 720 TRP A N 1
ATOM 5686 C CA . TRP A 1 720 ? 11.796 -1.820 14.894 1.00 87.50 720 TRP A CA 1
ATOM 5687 C C . TRP A 1 720 ? 13.225 -1.616 15.385 1.00 87.50 720 TRP A C 1
ATOM 5689 O O . TRP A 1 720 ? 13.667 -0.488 15.607 1.00 87.50 720 TRP A O 1
ATOM 5699 N N . SER A 1 721 ? 13.972 -2.706 15.524 1.00 83.12 721 SER A N 1
ATOM 5700 C CA . SER A 1 721 ? 15.407 -2.662 15.811 1.00 83.12 721 SER A CA 1
ATOM 5701 C C . SER A 1 721 ? 16.185 -3.227 14.651 1.00 83.12 721 SER A C 1
ATOM 5703 O O . SER A 1 721 ? 15.712 -4.084 13.914 1.00 83.12 721 SER A O 1
ATOM 5705 N N . ASP A 1 722 ? 17.408 -2.749 14.542 1.00 73.50 722 ASP A N 1
ATOM 5706 C CA . ASP A 1 722 ? 18.423 -3.370 13.722 1.00 73.50 722 ASP A CA 1
ATOM 5707 C C . ASP A 1 722 ? 18.815 -4.714 14.336 1.00 73.50 722 ASP A C 1
ATOM 5709 O O . ASP A 1 722 ? 19.282 -4.780 15.474 1.00 73.50 722 ASP A O 1
ATOM 5713 N N . ASN A 1 723 ? 18.602 -5.786 13.586 1.00 61.88 723 ASN A N 1
ATOM 5714 C CA . ASN A 1 723 ? 19.185 -7.077 13.869 1.00 61.88 723 ASN A CA 1
ATOM 5715 C C . ASN A 1 723 ? 20.605 -7.075 13.312 1.00 61.88 723 ASN A C 1
ATOM 5717 O O . ASN A 1 723 ? 20.802 -7.261 12.112 1.00 61.88 723 ASN A O 1
ATOM 5721 N N . PHE A 1 724 ? 21.573 -6.819 14.187 1.00 47.25 724 PHE A N 1
ATOM 5722 C CA . PHE A 1 724 ? 22.986 -6.886 13.842 1.00 47.25 724 PHE A CA 1
ATOM 5723 C C . PHE A 1 724 ? 23.441 -8.343 13.861 1.00 47.25 724 PHE A C 1
ATOM 5725 O O . PHE A 1 724 ? 23.801 -8.884 14.907 1.00 47.25 724 PHE A O 1
ATOM 5732 N N . VAL A 1 725 ? 23.424 -8.985 12.696 1.00 40.06 725 VAL A N 1
ATOM 5733 C CA . VAL A 1 725 ? 24.121 -10.257 12.483 1.00 40.06 725 VAL A CA 1
ATOM 5734 C C . VAL A 1 725 ? 25.402 -9.926 11.724 1.00 40.06 725 VAL A C 1
ATOM 5736 O O . VAL A 1 725 ? 25.433 -9.898 10.502 1.00 40.06 725 VAL A O 1
ATOM 5739 N N . GLY A 1 726 ? 26.462 -9.585 12.459 1.00 48.34 726 GLY A N 1
ATOM 5740 C CA . GLY A 1 726 ? 27.694 -9.056 11.864 1.00 48.34 726 GLY A CA 1
ATOM 5741 C C . GLY A 1 726 ? 27.646 -7.536 11.657 1.00 48.34 726 GLY A C 1
ATOM 5742 O O . GLY A 1 726 ? 27.258 -6.808 12.568 1.00 48.34 726 GLY A O 1
ATOM 5743 N N . ASN A 1 727 ? 28.083 -7.052 10.488 1.00 29.31 727 ASN A N 1
ATOM 5744 C CA . ASN A 1 727 ? 28.305 -5.621 10.211 1.00 29.31 727 ASN A CA 1
ATOM 5745 C C . ASN A 1 727 ? 27.095 -4.868 9.631 1.00 29.31 727 ASN A C 1
ATOM 5747 O O . ASN A 1 727 ? 27.239 -3.701 9.257 1.00 29.31 727 ASN A O 1
ATOM 5751 N N . SER A 1 728 ? 25.912 -5.479 9.570 1.00 35.38 728 SER A N 1
ATOM 5752 C CA . SER A 1 728 ? 24.743 -4.819 8.988 1.00 35.38 728 SER A CA 1
ATOM 5753 C C . SER A 1 728 ? 23.420 -5.194 9.651 1.00 35.38 728 SER A C 1
ATOM 5755 O O . SER A 1 728 ? 23.353 -6.059 10.523 1.00 35.38 728 SER A O 1
ATOM 5757 N N . SER A 1 729 ? 22.400 -4.393 9.341 1.00 44.47 729 SER A N 1
ATOM 5758 C CA . SER A 1 729 ? 21.203 -4.218 10.151 1.00 44.47 729 SER A CA 1
ATOM 5759 C C . SER A 1 729 ? 19.919 -4.480 9.363 1.00 44.47 729 SER A C 1
ATOM 5761 O O . SER A 1 729 ? 19.419 -3.587 8.673 1.00 44.47 729 SER A O 1
ATOM 5763 N N . ALA A 1 730 ? 19.337 -5.671 9.504 1.00 52.66 730 ALA A N 1
ATOM 5764 C CA . ALA A 1 730 ? 17.971 -5.926 9.048 1.00 52.66 730 ALA A CA 1
ATOM 5765 C C . ALA A 1 730 ? 16.973 -5.399 10.091 1.00 52.66 730 ALA A C 1
ATOM 5767 O O . ALA A 1 730 ? 17.093 -5.714 11.273 1.00 52.66 730 ALA A O 1
ATOM 5768 N N . LYS A 1 731 ? 15.979 -4.599 9.691 1.00 68.12 731 LYS A N 1
ATOM 5769 C CA . LYS A 1 731 ? 14.962 -4.095 10.628 1.00 68.12 731 LYS A CA 1
ATOM 5770 C C . LYS A 1 731 ? 14.001 -5.221 11.010 1.00 68.12 731 LYS A C 1
ATOM 5772 O O . LYS A 1 731 ? 13.260 -5.714 10.168 1.00 68.12 731 LYS A O 1
ATOM 5777 N N . VAL A 1 732 ? 13.965 -5.580 12.289 1.00 77.06 732 VAL A N 1
ATOM 5778 C CA . VAL A 1 732 ? 13.077 -6.610 12.844 1.00 77.06 732 VAL A CA 1
ATOM 5779 C C . VAL A 1 732 ? 12.140 -5.982 13.875 1.00 77.06 732 VAL A C 1
ATOM 5781 O O . VAL A 1 732 ? 12.568 -5.240 14.765 1.00 77.06 732 VAL A O 1
ATOM 5784 N N . LEU A 1 733 ? 10.844 -6.272 13.753 1.00 85.56 733 LEU A N 1
ATOM 5785 C CA . LEU A 1 733 ? 9.806 -5.779 14.656 1.00 85.56 733 LEU A CA 1
ATOM 5786 C C . LEU A 1 733 ? 9.916 -6.461 16.028 1.00 85.56 733 LEU A C 1
ATOM 5788 O O . LEU A 1 733 ? 9.934 -7.686 16.120 1.00 85.56 733 LEU A O 1
ATOM 5792 N N . GLY A 1 734 ? 9.963 -5.677 17.108 1.00 85.81 734 GLY A N 1
ATOM 5793 C CA . GLY A 1 734 ? 9.853 -6.197 18.476 1.00 85.81 734 GLY A CA 1
ATOM 5794 C C . GLY A 1 734 ? 10.988 -7.125 18.939 1.00 85.81 734 GLY A C 1
ATOM 5795 O O . GLY A 1 734 ? 10.818 -7.855 19.917 1.00 85.81 734 GLY A O 1
ATOM 5796 N N . GLN A 1 735 ? 12.142 -7.112 18.265 1.00 84.75 735 GLN A N 1
ATOM 5797 C CA . GLN A 1 735 ? 13.234 -8.052 18.536 1.00 84.75 735 GLN A CA 1
ATOM 5798 C C . GLN A 1 735 ? 13.888 -7.824 19.908 1.00 84.75 735 GLN A C 1
ATOM 5800 O O . GLN A 1 735 ? 14.080 -8.764 20.679 1.00 84.75 735 GLN A O 1
ATOM 5805 N N . THR A 1 736 ? 14.217 -6.573 20.234 1.00 86.62 736 THR A N 1
ATOM 5806 C CA . THR A 1 736 ? 14.782 -6.192 21.540 1.00 86.62 736 THR A CA 1
ATOM 5807 C C . THR A 1 736 ? 13.680 -5.890 22.553 1.00 86.62 736 THR A C 1
ATOM 5809 O O . THR A 1 736 ? 12.557 -5.557 22.176 1.00 86.62 736 THR A O 1
ATOM 5812 N N . GLU A 1 737 ? 13.994 -5.938 23.850 1.00 89.75 737 GLU A N 1
ATOM 5813 C CA . GLU A 1 737 ? 13.054 -5.556 24.917 1.00 89.75 737 GLU A CA 1
ATOM 5814 C C . GLU A 1 737 ? 12.512 -4.131 24.733 1.00 89.75 737 GLU A C 1
ATOM 5816 O O . GLU A 1 737 ? 11.308 -3.905 24.831 1.00 89.75 737 GLU A O 1
ATOM 5821 N N . LYS A 1 738 ? 13.380 -3.183 24.358 1.00 90.69 738 LYS A N 1
ATOM 5822 C CA . LYS A 1 738 ? 12.986 -1.798 24.082 1.00 90.69 738 LYS A CA 1
ATOM 5823 C C . LYS A 1 738 ? 11.974 -1.715 22.940 1.00 90.69 738 LYS A C 1
ATOM 5825 O O . LYS A 1 738 ? 10.921 -1.108 23.097 1.00 90.69 738 LYS A O 1
ATOM 5830 N N . THR A 1 739 ? 12.281 -2.337 21.804 1.00 91.12 739 THR A N 1
ATOM 5831 C CA . THR A 1 739 ? 11.397 -2.315 20.630 1.00 91.12 739 THR A CA 1
ATOM 5832 C C . THR A 1 739 ? 10.108 -3.093 20.856 1.00 91.12 739 THR A C 1
ATOM 5834 O O . THR A 1 739 ? 9.063 -2.711 20.341 1.00 91.12 739 THR A O 1
ATOM 5837 N N . ARG A 1 740 ? 10.156 -4.155 21.668 1.00 92.50 740 ARG A N 1
ATOM 5838 C CA . ARG A 1 740 ? 8.983 -4.924 22.090 1.00 92.50 740 ARG A CA 1
ATOM 5839 C C . ARG A 1 740 ? 8.051 -4.083 22.956 1.00 92.50 740 ARG A C 1
ATOM 5841 O O . ARG A 1 740 ? 6.856 -4.054 22.690 1.00 92.50 740 ARG A O 1
ATOM 5848 N N . LYS A 1 741 ? 8.602 -3.337 23.917 1.00 93.81 741 LYS A N 1
ATOM 5849 C CA . LYS A 1 741 ? 7.847 -2.379 24.734 1.00 93.81 741 LYS A CA 1
ATOM 5850 C C . LYS A 1 741 ? 7.225 -1.278 23.874 1.00 93.81 741 LYS A C 1
ATOM 5852 O O . LYS A 1 741 ? 6.044 -0.995 24.012 1.00 93.81 741 LYS A O 1
ATOM 5857 N N . SER A 1 742 ? 7.984 -0.705 22.939 1.00 95.81 742 SER A N 1
ATOM 5858 C CA . SER A 1 742 ? 7.451 0.286 21.996 1.00 95.81 742 SER A CA 1
ATOM 5859 C C . SER A 1 742 ? 6.333 -0.280 21.115 1.00 95.81 742 SER A C 1
ATOM 5861 O O . SER A 1 742 ? 5.346 0.407 20.858 1.00 95.81 742 SER A O 1
ATOM 5863 N N . TRP A 1 743 ? 6.445 -1.544 20.699 1.00 96.19 743 TRP A N 1
ATOM 5864 C CA . TRP A 1 743 ? 5.387 -2.240 19.969 1.00 96.19 743 TRP A CA 1
ATOM 5865 C C . TRP A 1 743 ? 4.132 -2.450 20.815 1.00 96.19 743 TRP A C 1
ATOM 5867 O O . TRP A 1 743 ? 3.035 -2.137 20.348 1.00 96.19 743 TRP A O 1
ATOM 5877 N N . LEU A 1 744 ? 4.284 -2.875 22.070 1.00 96.81 744 LEU A N 1
ATOM 5878 C CA . LEU A 1 744 ? 3.180 -2.956 23.023 1.00 96.81 744 LEU A CA 1
ATOM 5879 C C . LEU A 1 744 ? 2.504 -1.592 23.210 1.00 96.81 744 LEU A C 1
ATOM 5881 O O . LEU A 1 744 ? 1.293 -1.488 23.032 1.00 96.81 744 LEU A O 1
ATOM 5885 N N . ASP A 1 745 ? 3.273 -0.541 23.505 1.00 95.81 745 ASP A N 1
ATOM 5886 C CA . ASP A 1 745 ? 2.759 0.816 23.725 1.00 95.81 745 ASP A CA 1
ATOM 5887 C C . ASP A 1 745 ? 1.980 1.325 22.502 1.00 95.81 745 ASP A C 1
ATOM 5889 O O . ASP A 1 745 ? 0.910 1.928 22.633 1.00 95.81 745 ASP A O 1
ATOM 5893 N N . PHE A 1 746 ? 2.479 1.038 21.297 1.00 95.25 746 PHE A N 1
ATOM 5894 C CA . PHE A 1 746 ? 1.802 1.361 20.046 1.00 95.25 746 PHE A CA 1
ATOM 5895 C C . PHE A 1 746 ? 0.449 0.641 19.913 1.00 95.25 746 PHE A C 1
ATOM 5897 O O . PHE A 1 746 ? -0.558 1.272 19.570 1.00 95.25 746 PHE A O 1
ATOM 5904 N N . LEU A 1 747 ? 0.404 -0.667 20.191 1.00 96.69 747 LEU A N 1
ATOM 5905 C CA . LEU A 1 747 ? -0.820 -1.471 20.119 1.00 96.69 747 LEU A CA 1
ATOM 5906 C C . LEU A 1 747 ? -1.837 -1.031 21.179 1.00 96.69 747 LEU A C 1
ATOM 5908 O O . LEU A 1 747 ? -2.998 -0.792 20.843 1.00 96.69 747 LEU A O 1
ATOM 5912 N N . VAL A 1 748 ? -1.397 -0.841 22.425 1.00 96.12 748 VAL A N 1
ATOM 5913 C CA . VAL A 1 748 ? -2.231 -0.363 23.537 1.00 96.12 748 VAL A CA 1
ATOM 5914 C C . VAL A 1 748 ? -2.838 0.995 23.199 1.00 96.12 748 VAL A C 1
ATOM 5916 O O . VAL A 1 748 ? -4.051 1.176 23.294 1.00 96.12 748 VAL A O 1
ATOM 5919 N N . LYS A 1 749 ? -2.027 1.936 22.702 1.00 92.94 749 LYS A N 1
ATOM 5920 C CA . LYS A 1 749 ? -2.502 3.264 22.297 1.00 92.94 749 LYS A CA 1
ATOM 5921 C C . LYS A 1 749 ? -3.568 3.204 21.204 1.00 92.94 749 LYS A C 1
ATOM 5923 O O . LYS A 1 749 ? -4.517 3.986 21.243 1.00 92.94 749 LYS A O 1
ATOM 5928 N N . ARG A 1 750 ? -3.410 2.316 20.220 1.00 92.50 750 ARG A N 1
ATOM 5929 C CA . ARG A 1 750 ? -4.362 2.167 19.111 1.00 92.50 750 ARG A CA 1
ATOM 5930 C C . ARG A 1 750 ? -5.671 1.524 19.555 1.00 92.50 750 ARG A C 1
ATOM 5932 O O . ARG A 1 750 ? -6.733 2.004 19.172 1.00 92.50 750 ARG A O 1
ATOM 5939 N N . TYR A 1 751 ? -5.586 0.409 20.273 1.00 95.69 751 TYR A N 1
ATOM 5940 C CA . TYR A 1 751 ? -6.732 -0.467 20.507 1.00 95.69 751 TYR A CA 1
ATOM 5941 C C . TYR A 1 751 ? -7.460 -0.202 21.827 1.00 95.69 751 TYR A C 1
ATOM 5943 O O . TYR A 1 751 ? -8.549 -0.752 22.011 1.00 95.69 751 TYR A O 1
ATOM 5951 N N . SER A 1 752 ? -6.914 0.652 22.702 1.00 93.44 752 SER A N 1
ATOM 5952 C CA . SER A 1 752 ? -7.605 1.126 23.905 1.00 93.44 752 SER A CA 1
ATOM 5953 C C . SER A 1 752 ? -8.944 1.767 23.548 1.00 93.44 752 SER A C 1
ATOM 5955 O O . SER A 1 752 ? -9.040 2.569 22.615 1.00 93.44 752 SER A O 1
ATOM 5957 N N . SER A 1 753 ? -9.979 1.453 24.328 1.00 84.94 753 SER A N 1
ATOM 5958 C CA . SER A 1 753 ? -11.325 1.994 24.121 1.00 84.94 753 SER A CA 1
ATOM 5959 C C . SER A 1 753 ? -11.397 3.509 24.297 1.00 84.94 753 SER A C 1
ATOM 5961 O O . SER A 1 753 ? -12.293 4.140 23.748 1.00 84.94 753 SER A O 1
ATOM 5963 N N . ALA A 1 754 ? -10.446 4.105 25.025 1.00 83.69 754 ALA A N 1
ATOM 5964 C CA . ALA A 1 754 ? -10.317 5.557 25.149 1.00 83.69 754 ALA A CA 1
ATOM 5965 C C . ALA A 1 754 ? -9.894 6.239 23.831 1.00 83.69 754 ALA A C 1
ATOM 5967 O O . ALA A 1 754 ? -10.085 7.441 23.675 1.00 83.69 754 ALA A O 1
ATOM 5968 N N . SER A 1 755 ? -9.330 5.484 22.882 1.00 85.50 755 SER A N 1
ATOM 5969 C CA . SER A 1 755 ? -8.924 5.971 21.556 1.00 85.50 755 SER A CA 1
ATOM 5970 C C . SER A 1 755 ? -9.969 5.693 20.467 1.00 85.50 755 SER A C 1
ATOM 5972 O O . SER A 1 755 ? -9.719 5.978 19.293 1.00 85.50 755 SER A O 1
ATOM 5974 N N . TRP A 1 756 ? -11.112 5.090 20.812 1.00 89.44 756 TRP A N 1
ATOM 5975 C CA . TRP A 1 756 ? -12.119 4.706 19.827 1.00 89.44 756 TRP A CA 1
ATOM 5976 C C . TRP A 1 756 ? -12.869 5.915 19.276 1.00 89.44 756 TRP A C 1
ATOM 5978 O O . TRP A 1 756 ? -13.316 6.797 20.004 1.00 89.44 756 TRP A O 1
ATOM 5988 N N . HIS A 1 757 ? -13.094 5.909 17.968 1.00 88.50 757 HIS A N 1
ATOM 5989 C CA . HIS A 1 757 ? -13.996 6.845 17.320 1.00 88.50 757 HIS A CA 1
ATOM 5990 C C . HIS A 1 757 ? -15.435 6.327 17.436 1.00 88.50 757 HIS A C 1
ATOM 5992 O O . HIS A 1 757 ? -15.781 5.269 16.908 1.00 88.50 757 HIS A O 1
ATOM 5998 N N . THR A 1 758 ? -16.288 7.093 18.112 1.00 85.56 758 THR A N 1
ATOM 5999 C CA . THR A 1 758 ? -17.671 6.710 18.460 1.00 85.56 758 THR A CA 1
ATOM 6000 C C . THR A 1 758 ? -18.730 7.383 17.583 1.00 85.56 758 THR A C 1
ATOM 6002 O O . THR A 1 758 ? -19.928 7.168 17.755 1.00 85.56 758 THR A O 1
ATOM 6005 N N . LYS A 1 759 ? -18.323 8.196 16.600 1.00 70.12 759 LYS A N 1
ATOM 6006 C CA . LYS A 1 759 ? -19.259 8.912 15.723 1.00 70.12 759 LYS A CA 1
ATOM 6007 C C . LYS A 1 759 ? -20.153 7.925 14.958 1.00 70.12 759 LYS A C 1
ATOM 6009 O O . LYS A 1 759 ? -19.653 7.126 14.175 1.00 70.12 759 LYS A O 1
ATOM 6014 N N . GLY A 1 760 ? -21.469 8.038 15.149 1.00 65.81 760 GLY A N 1
ATOM 6015 C CA . GLY A 1 760 ? -22.473 7.208 14.473 1.00 65.81 760 GLY A CA 1
ATOM 6016 C C . GLY A 1 760 ? -22.928 5.972 15.254 1.00 65.81 760 GLY A C 1
ATOM 6017 O O . GLY A 1 760 ? -23.787 5.250 14.756 1.00 65.81 760 GLY A O 1
ATOM 6018 N N . ILE A 1 761 ? -22.409 5.740 16.467 1.00 80.56 761 ILE A N 1
ATOM 6019 C CA . ILE A 1 761 ? -22.876 4.657 17.338 1.00 80.56 761 ILE A CA 1
ATOM 6020 C C . ILE A 1 761 ? -23.878 5.175 18.384 1.00 80.56 761 ILE A C 1
ATOM 6022 O O . ILE A 1 761 ? -23.670 6.233 18.975 1.00 80.56 761 ILE A O 1
ATOM 6026 N N . SER A 1 762 ? -24.981 4.447 18.596 1.00 84.25 762 SER A N 1
ATOM 6027 C CA . SER A 1 762 ? -25.962 4.769 19.647 1.00 84.25 762 SER A CA 1
ATOM 6028 C C . SER A 1 762 ? -25.360 4.546 21.042 1.00 84.25 762 SER A C 1
ATOM 6030 O O . SER A 1 762 ? -24.544 3.637 21.235 1.00 84.25 762 SER A O 1
ATOM 6032 N N . SER A 1 763 ? -25.836 5.313 22.029 1.00 80.44 763 SER A N 1
ATOM 6033 C CA . SER A 1 763 ? -25.536 5.114 23.455 1.00 80.44 763 SER A CA 1
ATOM 6034 C C . SER A 1 763 ? -25.896 3.712 23.959 1.00 80.44 763 SER A C 1
ATOM 6036 O O . SER A 1 763 ? -25.341 3.256 24.957 1.00 80.44 763 SER A O 1
ATOM 6038 N N . ASP A 1 764 ? -26.787 3.005 23.255 1.00 82.12 764 ASP A N 1
ATOM 6039 C CA . ASP A 1 764 ? -27.154 1.621 23.564 1.00 82.12 764 ASP A CA 1
ATOM 6040 C C . ASP A 1 764 ? -25.986 0.646 23.387 1.00 82.12 764 ASP A C 1
ATOM 6042 O O . ASP A 1 764 ? -25.931 -0.362 24.085 1.00 82.12 764 ASP A O 1
ATOM 6046 N N . PHE A 1 765 ? -25.029 0.940 22.502 1.00 87.06 765 PHE A N 1
ATOM 6047 C CA . PHE A 1 765 ? -23.866 0.082 22.247 1.00 87.06 765 PHE A CA 1
ATOM 6048 C C . PHE A 1 765 ? -22.648 0.543 23.041 1.00 87.06 765 PHE A C 1
ATOM 6050 O O . PHE A 1 765 ? -21.992 -0.264 23.699 1.00 87.06 765 PHE A O 1
ATOM 6057 N N . PHE A 1 766 ? -22.364 1.846 23.023 1.00 84.19 766 PHE A N 1
ATOM 6058 C CA . PHE A 1 766 ? -21.173 2.421 23.640 1.00 84.19 766 PHE A CA 1
ATOM 6059 C C . PHE A 1 766 ? -21.515 3.711 24.385 1.00 84.19 766 PHE A C 1
ATOM 6061 O O . PHE A 1 766 ? -22.119 4.620 23.823 1.00 84.19 766 PHE A O 1
ATOM 6068 N N . SER A 1 767 ? -21.082 3.806 25.639 1.00 69.19 767 SER A N 1
ATOM 6069 C CA . SER A 1 767 ? -21.133 5.029 26.441 1.00 69.19 767 SER A CA 1
ATOM 6070 C C . SER A 1 767 ? -19.763 5.216 27.074 1.00 69.19 767 SER A C 1
ATOM 6072 O O . SER A 1 767 ? -19.262 4.281 27.700 1.00 69.19 767 SER A O 1
ATOM 6074 N N . GLU A 1 768 ? -19.158 6.397 26.933 1.00 54.22 768 GLU A N 1
ATOM 6075 C CA . GLU A 1 768 ? -17.927 6.716 27.658 1.00 54.22 768 GLU A CA 1
ATOM 6076 C C . GLU A 1 768 ? -18.222 6.661 29.159 1.00 54.22 768 GLU A C 1
ATOM 6078 O O . GLU A 1 768 ? -18.975 7.473 29.695 1.00 54.22 768 GLU A O 1
ATOM 6083 N N . VAL A 1 769 ? -17.660 5.663 29.837 1.00 45.59 769 VAL A N 1
ATOM 6084 C CA . VAL A 1 769 ? -17.582 5.661 31.295 1.00 45.59 769 VAL A CA 1
ATOM 6085 C C . VAL A 1 769 ? -16.316 6.440 31.640 1.00 45.59 769 VAL A C 1
ATOM 6087 O O . VAL A 1 769 ? -15.234 6.015 31.222 1.00 45.59 769 VAL A O 1
ATOM 6090 N N . PRO A 1 770 ? -16.391 7.559 32.384 1.00 38.12 770 PRO A N 1
ATOM 6091 C CA . PRO A 1 770 ? -15.201 8.161 32.958 1.00 38.12 770 PRO A CA 1
ATOM 6092 C C . PRO A 1 770 ? -14.541 7.100 33.837 1.00 38.12 770 PRO A C 1
ATOM 6094 O O . PRO A 1 770 ? -15.110 6.680 34.844 1.00 38.12 770 PRO A O 1
ATOM 6097 N N . ILE A 1 771 ? -13.358 6.622 33.449 1.00 34.72 771 ILE A N 1
ATOM 6098 C CA . ILE A 1 771 ? -12.533 5.817 34.346 1.00 34.72 771 ILE A CA 1
ATOM 6099 C C . ILE A 1 771 ? -12.004 6.792 35.394 1.00 34.72 771 ILE A C 1
ATOM 6101 O O . ILE A 1 771 ? -10.941 7.396 35.241 1.00 34.72 771 ILE A O 1
ATOM 6105 N N . GLU A 1 772 ? -12.784 6.986 36.451 1.00 33.09 772 GLU A N 1
ATOM 6106 C CA . GLU A 1 772 ? -12.310 7.577 37.688 1.00 33.09 772 GLU A CA 1
ATOM 6107 C C . GLU A 1 772 ? -11.237 6.620 38.224 1.00 33.09 772 GLU A C 1
ATOM 6109 O O . GLU A 1 772 ? -11.532 5.571 38.797 1.00 33.09 772 GLU A O 1
ATOM 6114 N N . LYS A 1 773 ? -9.959 6.914 37.944 1.00 33.16 773 LYS A N 1
ATOM 6115 C CA . LYS A 1 773 ? -8.844 6.210 38.581 1.00 33.16 773 LYS A CA 1
ATOM 6116 C C . LYS A 1 773 ? -9.000 6.419 40.083 1.00 33.16 773 LYS A C 1
ATOM 6118 O O . LYS A 1 773 ? -8.707 7.500 40.594 1.00 33.16 773 LYS A O 1
ATOM 6123 N N . SER A 1 774 ? -9.457 5.386 40.780 1.00 37.69 774 SER A N 1
ATOM 6124 C CA . SER A 1 774 ? -9.577 5.325 42.230 1.00 37.69 774 SER A CA 1
ATOM 6125 C C . SER A 1 774 ? -8.189 5.378 42.879 1.00 37.69 774 SER A C 1
ATOM 6127 O O . SER A 1 774 ? -7.645 4.373 43.316 1.00 37.69 774 SER A O 1
ATOM 6129 N N . ASN A 1 775 ? -7.616 6.578 42.956 1.00 42.62 775 ASN A N 1
ATOM 6130 C CA . ASN A 1 775 ? -6.452 6.916 43.777 1.00 42.62 775 ASN A CA 1
ATOM 6131 C C . ASN A 1 775 ? -6.875 7.757 44.993 1.00 42.62 775 ASN A C 1
ATOM 6133 O O . ASN A 1 775 ? -6.132 8.620 45.464 1.00 42.62 775 ASN A O 1
ATOM 6137 N N . LEU A 1 776 ? -8.080 7.504 45.516 1.00 42.66 776 LEU A N 1
ATOM 6138 C CA . LEU A 1 776 ? -8.626 8.220 46.667 1.00 42.66 776 LEU A CA 1
ATOM 6139 C C . LEU A 1 776 ? -7.743 8.039 47.915 1.00 42.66 776 LEU A C 1
ATOM 6141 O O . LEU A 1 776 ? -7.589 8.970 48.694 1.00 42.66 776 LEU A O 1
ATOM 6145 N N . HIS A 1 777 ? -7.063 6.900 48.072 1.00 40.91 777 HIS A N 1
ATOM 6146 C CA . HIS A 1 777 ? -6.246 6.641 49.262 1.00 40.91 777 HIS A CA 1
ATOM 6147 C C . HIS A 1 777 ? -4.901 7.390 49.279 1.00 40.91 777 HIS A C 1
ATOM 6149 O O . HIS A 1 777 ? -4.506 7.892 50.330 1.00 40.91 777 HIS A O 1
ATOM 6155 N N . LEU A 1 778 ? -4.217 7.550 48.138 1.00 47.09 778 LEU A N 1
ATOM 6156 C CA . LEU A 1 778 ? -2.932 8.267 48.091 1.00 47.09 778 LEU A CA 1
ATOM 6157 C C . LEU A 1 778 ? -3.099 9.791 48.101 1.00 47.09 778 LEU A C 1
ATOM 6159 O O . LEU A 1 778 ? -2.312 10.485 48.743 1.00 47.09 778 LEU A O 1
ATOM 6163 N N . VAL A 1 779 ? -4.138 10.318 47.443 1.00 45.94 779 VAL A N 1
ATOM 6164 C CA . VAL A 1 779 ? -4.419 11.762 47.448 1.00 45.94 779 VAL A CA 1
ATOM 6165 C C . VAL A 1 779 ? -4.938 12.203 48.812 1.00 45.94 779 VAL A C 1
ATOM 6167 O O . VAL A 1 779 ? -4.511 13.243 49.290 1.00 45.94 779 VAL A O 1
ATOM 6170 N N . VAL A 1 780 ? -5.766 11.410 49.500 1.00 48.75 780 VAL A N 1
ATOM 6171 C CA . VAL A 1 780 ? -6.226 11.749 50.859 1.00 48.75 780 VAL A CA 1
ATOM 6172 C C . VAL A 1 780 ? -5.069 11.724 51.861 1.00 48.75 780 VAL A C 1
ATOM 6174 O O . VAL A 1 780 ? -4.959 12.644 52.665 1.00 48.75 780 VAL A O 1
ATOM 6177 N N . LEU A 1 781 ? -4.147 10.759 51.779 1.00 46.38 781 LEU A N 1
ATOM 6178 C CA . LEU A 1 781 ? -2.964 10.735 52.652 1.00 46.38 781 LEU A CA 1
ATOM 6179 C C . LEU A 1 781 ? -1.995 11.893 52.360 1.00 46.38 781 LEU A C 1
ATOM 6181 O O . LEU A 1 781 ? -1.483 12.513 53.294 1.00 46.38 781 LEU A O 1
ATOM 6185 N N . ALA A 1 782 ? -1.797 12.248 51.086 1.00 47.12 782 ALA A N 1
ATOM 6186 C CA . ALA A 1 782 ? -0.986 13.400 50.697 1.00 47.12 782 ALA A CA 1
ATOM 6187 C C . ALA A 1 782 ? -1.654 14.732 51.074 1.00 47.12 782 ALA A C 1
ATOM 6189 O O . ALA A 1 782 ? -0.983 15.621 51.581 1.00 47.12 782 ALA A O 1
ATOM 6190 N N . VAL A 1 783 ? -2.973 14.866 50.906 1.00 52.66 783 VAL A N 1
ATOM 6191 C CA . VAL A 1 783 ? -3.745 16.067 51.260 1.00 52.66 783 VAL A CA 1
ATOM 6192 C C . VAL A 1 783 ? -3.851 16.227 52.772 1.00 52.66 783 VAL A C 1
ATOM 6194 O O . VAL A 1 783 ? -3.734 17.347 53.241 1.00 52.66 783 VAL A O 1
ATOM 6197 N N . ILE A 1 784 ? -3.982 15.153 53.556 1.00 53.94 784 ILE A N 1
ATOM 6198 C CA . ILE A 1 784 ? -3.943 15.228 55.027 1.00 53.94 784 ILE A CA 1
ATOM 6199 C C . ILE A 1 784 ? -2.536 15.605 55.505 1.00 53.94 784 ILE A C 1
ATOM 6201 O O . ILE A 1 784 ? -2.397 16.488 56.348 1.00 53.94 784 ILE A O 1
ATOM 6205 N N . SER A 1 785 ? -1.482 15.015 54.933 1.00 45.28 785 SER A N 1
ATOM 6206 C CA . SER A 1 785 ? -0.093 15.370 55.256 1.00 45.28 785 SER A CA 1
ATOM 6207 C C . SER A 1 785 ? 0.232 16.827 54.888 1.00 45.28 785 SER A C 1
ATOM 6209 O O . SER A 1 785 ? 0.801 17.570 55.693 1.00 45.28 785 SER A O 1
ATOM 6211 N N . VAL A 1 786 ? -0.218 17.281 53.715 1.00 54.56 786 VAL A N 1
ATOM 6212 C CA . VAL A 1 786 ? -0.039 18.651 53.217 1.00 54.56 786 VAL A CA 1
ATOM 6213 C C . VAL A 1 786 ? -0.944 19.647 53.952 1.00 54.56 786 VAL A C 1
ATOM 6215 O O . VAL A 1 786 ? -0.506 20.755 54.225 1.00 54.56 786 VAL A O 1
ATOM 6218 N N . ALA A 1 787 ? -2.158 19.276 54.369 1.00 53.00 787 ALA A N 1
ATOM 6219 C CA . ALA A 1 787 ? -3.060 20.135 55.144 1.00 53.00 787 ALA A CA 1
ATOM 6220 C C . ALA A 1 787 ? -2.629 20.272 56.611 1.00 53.00 787 ALA A C 1
ATOM 6222 O O . ALA A 1 787 ? -2.756 21.357 57.174 1.00 53.00 787 ALA A O 1
ATOM 6223 N N . LEU A 1 788 ? -2.070 19.223 57.224 1.00 52.56 788 LEU A N 1
ATOM 6224 C CA . LEU A 1 788 ? -1.503 19.298 58.576 1.00 52.56 788 LEU A CA 1
ATOM 6225 C C . LEU A 1 788 ? -0.203 20.118 58.598 1.00 52.56 788 LEU A C 1
ATOM 6227 O O . LEU A 1 788 ? 0.005 20.917 59.512 1.00 52.56 788 LEU A O 1
ATOM 6231 N N . THR A 1 789 ? 0.637 19.999 57.564 1.00 54.06 789 THR A N 1
ATOM 6232 C CA . THR A 1 789 ? 1.863 20.809 57.435 1.00 54.06 789 THR A CA 1
ATOM 6233 C C . THR A 1 789 ? 1.574 22.252 57.007 1.00 54.06 789 THR A C 1
ATOM 6235 O O . THR A 1 789 ? 2.120 23.176 57.609 1.00 54.06 789 THR A O 1
ATOM 6238 N N . LEU A 1 790 ? 0.652 22.494 56.067 1.00 52.88 790 LEU A N 1
ATOM 6239 C CA . LEU A 1 790 ? 0.200 23.846 55.706 1.00 52.88 790 LEU A CA 1
ATOM 6240 C C . LEU A 1 790 ? -0.594 24.503 56.836 1.00 52.88 790 LEU A C 1
ATOM 6242 O O . LEU A 1 790 ? -0.434 25.696 57.048 1.00 52.88 790 LEU A O 1
ATOM 6246 N N . GLY A 1 791 ? -1.397 23.760 57.602 1.00 49.88 791 GLY A N 1
ATOM 6247 C CA . GLY A 1 791 ? -2.154 24.287 58.741 1.00 49.88 791 GLY A CA 1
ATOM 6248 C C . GLY A 1 791 ? -1.250 24.818 59.858 1.00 49.88 791 GLY A C 1
ATOM 6249 O O . GLY A 1 791 ? -1.478 25.917 60.367 1.00 49.88 791 GLY A O 1
ATOM 6250 N N . ALA A 1 792 ? -0.167 24.100 60.174 1.00 49.25 792 ALA A N 1
ATOM 6251 C CA . ALA A 1 792 ? 0.845 24.548 61.133 1.00 49.25 792 ALA A CA 1
ATOM 6252 C C . ALA A 1 792 ? 1.646 25.764 60.620 1.00 49.25 792 ALA A C 1
ATOM 6254 O O . ALA A 1 792 ? 1.927 26.695 61.378 1.00 49.25 792 ALA A O 1
ATOM 6255 N N . ILE A 1 793 ? 1.958 25.799 59.319 1.00 53.50 793 ILE A N 1
ATOM 6256 C CA . ILE A 1 793 ? 2.695 26.895 58.668 1.00 53.50 793 ILE A CA 1
ATOM 6257 C C . ILE A 1 793 ? 1.816 28.156 58.525 1.00 53.50 793 ILE A C 1
ATOM 6259 O O . ILE A 1 793 ? 2.286 29.269 58.755 1.00 53.50 793 ILE A O 1
ATOM 6263 N N . ILE A 1 794 ? 0.523 28.009 58.220 1.00 51.78 794 ILE A N 1
ATOM 6264 C CA . ILE A 1 794 ? -0.439 29.114 58.083 1.00 51.78 794 ILE A CA 1
ATOM 6265 C C . ILE A 1 794 ? -0.737 29.751 59.451 1.00 51.78 794 ILE A C 1
ATOM 6267 O O . ILE A 1 794 ? -0.763 30.980 59.551 1.00 51.78 794 ILE A O 1
ATOM 6271 N N . ALA A 1 795 ? -0.864 28.958 60.520 1.00 48.41 795 ALA A N 1
ATOM 6272 C CA . ALA A 1 795 ? -1.072 29.471 61.879 1.00 48.41 795 ALA A CA 1
ATOM 6273 C C . ALA A 1 795 ? 0.115 30.314 62.394 1.00 48.41 795 ALA A C 1
ATOM 6275 O O . ALA A 1 795 ? -0.093 31.332 63.057 1.00 48.41 795 ALA A O 1
ATOM 6276 N N . LEU A 1 796 ? 1.351 29.943 62.033 1.00 50.56 796 LEU A N 1
ATOM 6277 C CA . LEU A 1 796 ? 2.574 30.666 62.408 1.00 50.56 796 LEU A CA 1
ATOM 6278 C C . LEU A 1 796 ? 2.848 31.909 61.533 1.00 50.56 796 LEU A C 1
ATOM 6280 O O . LEU A 1 796 ? 3.487 32.852 61.999 1.00 50.56 796 LEU A O 1
ATOM 6284 N N . ILE A 1 797 ? 2.348 31.949 60.288 1.00 51.56 797 ILE A N 1
ATOM 6285 C CA . ILE A 1 797 ? 2.611 33.039 59.325 1.00 51.56 797 ILE A CA 1
ATOM 6286 C C . ILE A 1 797 ? 1.529 34.138 59.326 1.00 51.56 797 ILE A C 1
ATOM 6288 O O . ILE A 1 797 ? 1.852 35.307 59.080 1.00 51.56 797 ILE A O 1
ATOM 6292 N N . PHE A 1 798 ? 0.254 33.808 59.575 1.00 47.53 798 PHE A N 1
ATOM 6293 C CA . PHE A 1 798 ? -0.864 34.727 59.295 1.00 47.53 798 PHE A CA 1
ATOM 6294 C C . PHE A 1 798 ? -1.410 35.511 60.499 1.00 47.53 798 PHE A C 1
ATOM 6296 O O . PHE A 1 798 ? -2.008 36.569 60.290 1.00 47.53 798 PHE A O 1
ATOM 6303 N N . LEU A 1 799 ? -1.137 35.104 61.743 1.00 46.59 799 LEU A N 1
ATOM 6304 C CA . LEU A 1 799 ? -1.574 35.852 62.936 1.00 46.59 799 LEU A CA 1
ATOM 6305 C C . LEU A 1 799 ? -0.949 37.267 63.065 1.00 46.59 799 LEU A C 1
ATOM 6307 O O . LEU A 1 799 ? -1.657 38.193 63.458 1.00 46.59 799 LEU A O 1
ATOM 6311 N N . PRO A 1 800 ? 0.324 37.508 62.680 1.00 43.62 800 PRO A N 1
ATOM 6312 C CA . PRO A 1 800 ? 0.927 38.847 62.750 1.00 43.62 800 PRO A CA 1
ATOM 6313 C C . PRO A 1 800 ? 0.625 39.751 61.539 1.00 43.62 800 PRO A C 1
ATOM 6315 O O . PRO A 1 800 ? 0.889 40.953 61.587 1.00 43.62 800 PRO A O 1
ATOM 6318 N N . ARG A 1 801 ? 0.113 39.198 60.426 1.00 41.91 801 ARG A N 1
ATOM 6319 C CA . ARG A 1 801 ? -0.034 39.911 59.136 1.00 41.91 801 ARG A CA 1
ATOM 6320 C C . ARG A 1 801 ? -1.446 40.426 58.851 1.00 41.91 801 ARG A C 1
ATOM 6322 O O . ARG A 1 801 ? -1.584 41.359 58.061 1.00 41.91 801 ARG A O 1
ATOM 6329 N N . LEU A 1 802 ? -2.463 39.903 59.537 1.00 42.81 802 LEU A N 1
ATOM 6330 C CA . LEU A 1 802 ? -3.845 40.397 59.462 1.00 42.81 802 LEU A CA 1
ATOM 6331 C C . LEU A 1 802 ? -4.035 41.800 60.072 1.00 42.81 802 LEU A C 1
ATOM 6333 O O . LEU A 1 802 ? -4.991 42.484 59.732 1.00 42.81 802 LEU A O 1
ATOM 6337 N N . VAL A 1 803 ? -3.101 42.270 60.908 1.00 44.22 803 VAL A N 1
ATOM 6338 C CA . VAL A 1 803 ? -3.175 43.597 61.557 1.00 44.22 803 VAL A CA 1
ATOM 6339 C C . VAL A 1 803 ? -2.622 44.731 60.677 1.00 44.22 803 VAL A C 1
ATOM 6341 O O . VAL A 1 803 ? -2.890 45.897 60.943 1.00 44.22 803 VAL A O 1
ATOM 6344 N N . LYS A 1 804 ? -1.868 44.441 59.604 1.00 37.81 804 LYS A N 1
ATOM 6345 C CA . LYS A 1 804 ? -1.116 45.484 58.871 1.00 37.81 804 LYS A CA 1
ATOM 6346 C C . LYS A 1 804 ? -1.555 45.740 57.427 1.00 37.81 804 LYS A C 1
ATOM 6348 O O . LYS A 1 804 ? -0.973 46.598 56.773 1.00 37.81 804 LYS A O 1
ATOM 6353 N N . ARG A 1 805 ? -2.553 45.019 56.910 1.00 34.03 805 ARG A N 1
ATOM 6354 C CA . ARG A 1 805 ? -2.944 45.085 55.488 1.00 34.03 805 ARG A CA 1
ATOM 6355 C C . ARG A 1 805 ? -4.345 45.642 55.221 1.00 34.03 805 ARG A C 1
ATOM 6357 O O . ARG A 1 805 ? -4.821 45.535 54.104 1.00 34.03 805 ARG A O 1
ATOM 6364 N N . SER A 1 806 ? -4.928 46.342 56.193 1.00 38.22 806 SER A N 1
ATOM 6365 C CA . SER A 1 806 ? -6.062 47.265 56.002 1.00 38.22 806 SER A CA 1
ATOM 6366 C C . SER A 1 806 ? -5.645 48.629 55.414 1.00 38.22 806 SER A C 1
ATOM 6368 O O . SER A 1 806 ? -6.383 49.596 55.529 1.00 38.22 806 SER A O 1
ATOM 6370 N N . LEU A 1 807 ? -4.440 48.751 54.841 1.00 38.88 807 LEU A N 1
ATOM 6371 C CA . LEU A 1 807 ? -3.850 50.038 54.431 1.00 38.88 807 LEU A CA 1
ATOM 6372 C C . LEU A 1 807 ? -3.196 50.020 53.041 1.00 38.88 807 LEU A C 1
ATOM 6374 O O . LEU A 1 807 ? -2.462 50.938 52.692 1.00 38.88 807 LEU A O 1
ATOM 6378 N N . ALA A 1 808 ? -3.451 48.993 52.234 1.00 31.39 808 ALA A N 1
ATOM 6379 C CA . ALA A 1 808 ? -2.947 48.935 50.862 1.00 31.39 808 ALA A CA 1
ATOM 6380 C C . ALA A 1 808 ? -3.975 48.276 49.940 1.00 31.39 808 ALA A C 1
ATOM 6382 O O . ALA A 1 808 ? -3.689 47.309 49.243 1.00 31.39 808 ALA A O 1
ATOM 6383 N N . GLU A 1 809 ? -5.190 48.816 49.969 1.00 40.94 809 GLU A N 1
ATOM 6384 C CA . GLU A 1 809 ? -6.221 48.598 48.951 1.00 40.94 809 GLU A CA 1
ATOM 6385 C C . GLU A 1 809 ? -5.985 49.469 47.697 1.00 40.94 809 GLU A C 1
ATOM 6387 O O . GLU A 1 809 ? -6.840 49.574 46.829 1.00 40.94 809 GLU A O 1
ATOM 6392 N N . ILE A 1 810 ? -4.823 50.116 47.566 1.00 39.22 810 ILE A N 1
ATOM 6393 C CA . ILE A 1 810 ? -4.542 51.051 46.475 1.00 39.22 810 ILE A CA 1
ATOM 6394 C C . ILE A 1 810 ? -3.283 50.569 45.757 1.00 39.22 810 ILE A C 1
ATOM 6396 O O . ILE A 1 810 ? -2.230 50.450 46.376 1.00 39.22 810 ILE A O 1
ATOM 6400 N N . THR A 1 811 ? -3.406 50.336 44.449 1.00 31.12 811 THR A N 1
ATOM 6401 C CA . THR A 1 811 ? -2.376 49.912 43.475 1.00 31.12 811 THR A CA 1
ATOM 6402 C C . THR A 1 811 ? -2.127 48.400 43.354 1.00 31.12 811 THR A C 1
ATOM 6404 O O . THR A 1 811 ? -1.210 47.865 43.961 1.00 31.12 811 THR A O 1
ATOM 6407 N N . ALA A 1 812 ? -2.942 47.715 42.535 1.00 29.92 812 ALA A N 1
ATOM 6408 C CA . ALA A 1 812 ? -2.519 46.670 41.569 1.00 29.92 812 ALA A CA 1
ATOM 6409 C C . ALA A 1 812 ? -3.655 45.711 41.135 1.00 29.92 812 ALA A C 1
ATOM 6411 O O . ALA A 1 812 ? -3.409 44.545 40.847 1.00 29.92 812 ALA A O 1
ATOM 6412 N N . THR A 1 813 ? -4.897 46.185 41.019 1.00 31.20 813 THR A N 1
ATOM 6413 C CA . THR A 1 813 ? -5.943 45.527 40.205 1.00 31.20 813 THR A CA 1
ATOM 6414 C C . THR A 1 813 ? -6.023 46.187 38.826 1.00 31.20 813 THR A C 1
ATOM 6416 O O . THR A 1 813 ? -7.073 46.604 38.356 1.00 31.20 813 THR A O 1
ATOM 6419 N N . ALA A 1 814 ? -4.869 46.324 38.180 1.00 32.56 814 ALA A N 1
ATOM 6420 C CA . ALA A 1 814 ? -4.762 46.628 36.764 1.00 32.56 814 ALA A CA 1
ATOM 6421 C C . ALA A 1 814 ? -3.679 45.708 36.201 1.00 32.56 814 ALA A C 1
ATOM 6423 O O . ALA A 1 814 ? -2.587 45.643 36.757 1.00 32.56 814 ALA A O 1
ATOM 6424 N N . LEU A 1 815 ? -4.010 45.048 35.095 1.00 30.89 815 LEU A N 1
ATOM 6425 C CA . LEU A 1 815 ? -3.249 44.050 34.342 1.00 30.89 815 LEU A CA 1
ATOM 6426 C C . LEU A 1 815 ? -3.497 42.570 34.706 1.00 30.89 815 LEU A C 1
ATOM 6428 O O . LEU A 1 815 ? -3.171 42.086 35.782 1.00 30.89 815 LEU A O 1
ATOM 6432 N N . TYR A 1 816 ? -3.989 41.867 33.678 1.00 30.88 816 TYR A N 1
ATOM 6433 C CA . TYR A 1 816 ? -4.074 40.414 33.477 1.00 30.88 816 TYR A CA 1
ATOM 6434 C C . TYR A 1 816 ? -5.329 39.665 33.951 1.00 30.88 816 TYR A C 1
ATOM 6436 O O . TYR A 1 816 ? -5.263 38.696 34.699 1.00 30.88 816 TYR A O 1
ATOM 6444 N N . ALA A 1 817 ? -6.468 40.009 33.340 1.00 31.09 817 ALA A N 1
ATOM 6445 C CA . ALA A 1 817 ? -7.544 39.055 33.055 1.00 31.09 817 ALA A CA 1
ATOM 6446 C C . ALA A 1 817 ? -7.616 38.786 31.535 1.00 31.09 817 ALA A C 1
ATOM 6448 O O . ALA A 1 817 ? -8.483 39.297 30.836 1.00 31.09 817 ALA A O 1
ATOM 6449 N N . GLN A 1 818 ? -6.677 37.996 31.004 1.00 42.75 818 GLN A N 1
ATOM 6450 C CA . GLN A 1 818 ? -6.763 37.404 29.660 1.00 42.75 818 GLN A CA 1
ATOM 6451 C C . GLN A 1 818 ? -6.341 35.932 29.731 1.00 42.75 818 GLN A C 1
ATOM 6453 O O . GLN A 1 818 ? -5.181 35.600 29.505 1.00 42.75 818 GLN A O 1
ATOM 6458 N N . PRO A 1 819 ? -7.241 35.044 30.185 1.00 35.25 819 PRO A N 1
ATOM 6459 C CA . PRO A 1 819 ? -7.516 33.866 29.350 1.00 35.25 819 PRO A CA 1
ATOM 6460 C C . PRO A 1 819 ? -8.987 33.396 29.356 1.00 35.25 819 PRO A C 1
ATOM 6462 O O . PRO A 1 819 ? -9.333 32.471 28.624 1.00 35.25 819 PRO A O 1
ATOM 6465 N N . ALA A 1 820 ? -9.878 34.022 30.136 1.00 39.09 820 ALA A N 1
ATOM 6466 C CA . ALA A 1 820 ? -11.254 33.538 30.318 1.00 39.09 820 ALA A CA 1
ATOM 6467 C C . ALA A 1 820 ? -12.177 33.765 29.101 1.00 39.09 820 ALA A C 1
ATOM 6469 O O . ALA A 1 820 ? -13.165 33.055 28.941 1.00 39.09 820 ALA A O 1
ATOM 6470 N N . VAL A 1 821 ? -11.833 34.694 28.204 1.00 38.03 821 VAL A N 1
ATOM 6471 C CA . VAL A 1 821 ? -12.624 34.980 26.991 1.00 38.03 821 VAL A CA 1
ATOM 6472 C C . VAL A 1 821 ? -12.328 33.980 25.858 1.00 38.03 821 VAL A C 1
ATOM 6474 O O . VAL A 1 821 ? -13.215 33.643 25.081 1.00 38.03 821 VAL A O 1
ATOM 6477 N N . SER A 1 822 ? -11.115 33.412 25.808 1.00 38.44 822 SER A N 1
ATOM 6478 C CA . SER A 1 822 ? -10.714 32.447 24.764 1.00 38.44 822 SER A CA 1
ATOM 6479 C C . SER A 1 822 ? -11.462 31.110 24.880 1.00 38.44 822 SER A C 1
ATOM 6481 O O . SER A 1 822 ? -11.848 30.509 23.879 1.00 38.44 822 SER A O 1
ATOM 6483 N N . LYS A 1 823 ? -11.742 30.670 26.114 1.00 38.44 823 LYS A N 1
ATOM 6484 C CA . LYS A 1 823 ? -12.445 29.407 26.369 1.00 38.44 823 LYS A CA 1
ATOM 6485 C C . LYS A 1 823 ? -13.949 29.501 26.082 1.00 38.44 823 LYS A C 1
ATOM 6487 O O . LYS A 1 823 ? -14.505 28.594 25.480 1.00 38.44 823 LYS A O 1
ATOM 6492 N N . ALA A 1 824 ? -14.580 30.631 26.405 1.00 37.34 824 ALA A N 1
ATOM 6493 C CA . ALA A 1 824 ? -16.001 30.842 26.120 1.00 37.34 824 ALA A CA 1
ATOM 6494 C C . ALA A 1 824 ? -16.307 30.927 24.608 1.00 37.34 824 ALA A C 1
ATOM 6496 O O . ALA A 1 824 ? -17.377 30.510 24.175 1.00 37.34 824 ALA A O 1
ATOM 6497 N N . LEU A 1 825 ? -15.361 31.407 23.791 1.00 39.12 825 LEU A N 1
ATOM 6498 C CA . LEU A 1 825 ? -15.506 31.428 22.328 1.00 39.12 825 LEU A CA 1
ATOM 6499 C C . LEU A 1 825 ? -15.242 30.068 21.670 1.00 39.12 825 LEU A C 1
ATOM 6501 O O . LEU A 1 825 ? -15.865 29.753 20.659 1.00 39.12 825 LEU A O 1
ATOM 6505 N N . SER A 1 826 ? -14.359 29.250 22.254 1.00 40.84 826 SER A N 1
ATOM 6506 C CA . SER A 1 826 ? -14.121 27.862 21.829 1.00 40.84 826 SER A CA 1
ATOM 6507 C C . SER A 1 826 ? -15.370 26.989 22.010 1.00 40.84 826 SER A C 1
ATOM 6509 O O . SER A 1 826 ? -15.671 26.146 21.164 1.00 40.84 826 SER A O 1
ATOM 6511 N N . ASP A 1 827 ? -16.131 27.226 23.081 1.00 37.44 827 ASP A N 1
ATOM 6512 C CA . ASP A 1 827 ? -17.251 26.366 23.468 1.00 37.44 827 ASP A CA 1
ATOM 6513 C C . ASP A 1 827 ? -18.557 26.638 22.680 1.00 37.44 827 ASP A C 1
ATOM 6515 O O . ASP A 1 827 ? -19.378 25.728 22.567 1.00 37.44 827 ASP A O 1
ATOM 6519 N N . CYS A 1 828 ? -18.741 27.804 22.030 1.00 36.94 828 CYS A N 1
ATOM 6520 C CA . CYS A 1 828 ? -19.858 27.995 21.072 1.00 36.94 828 CYS A CA 1
ATOM 6521 C C . CYS A 1 828 ? -19.602 27.302 19.705 1.00 36.94 828 CYS A C 1
ATOM 6523 O O . CYS A 1 828 ? -20.538 27.176 18.919 1.00 36.94 828 CYS A O 1
ATOM 6525 N N . TYR A 1 829 ? -18.382 26.825 19.394 1.00 36.25 829 TYR A N 1
ATOM 6526 C CA . TYR A 1 829 ? -18.036 26.348 18.038 1.00 36.25 829 TYR A CA 1
ATOM 6527 C C . TYR A 1 829 ? -18.139 24.824 17.821 1.00 36.25 829 TYR A C 1
ATOM 6529 O O . TYR A 1 829 ? -18.142 24.374 16.677 1.00 36.25 829 TYR A O 1
ATOM 6537 N N . PHE A 1 830 ? -18.248 24.011 18.879 1.00 36.12 830 PHE A N 1
ATOM 6538 C CA . PHE A 1 830 ? -18.137 22.543 18.762 1.00 36.12 830 PHE A CA 1
ATOM 6539 C C . PHE A 1 830 ? -19.439 21.745 18.935 1.00 36.12 830 PHE A C 1
ATOM 6541 O O . PHE A 1 830 ? -19.423 20.518 18.849 1.00 36.12 830 PHE A O 1
ATOM 6548 N N . THR A 1 831 ? -20.584 22.406 19.106 1.00 33.12 831 THR A N 1
ATOM 6549 C CA . THR A 1 831 ? -21.869 21.740 19.398 1.00 33.12 831 THR A CA 1
ATOM 6550 C C . THR A 1 831 ? -22.720 21.364 18.177 1.00 33.12 831 THR A C 1
ATOM 6552 O O . THR A 1 831 ? -23.803 20.815 18.352 1.00 33.12 831 THR A O 1
ATOM 6555 N N . TYR A 1 832 ? -22.258 21.571 16.936 1.00 37.75 832 TYR A N 1
ATOM 6556 C CA . TYR A 1 832 ? -23.050 21.254 15.733 1.00 37.75 832 TYR A CA 1
ATOM 6557 C C . TYR A 1 832 ? -22.239 20.498 14.667 1.00 37.75 832 TYR A C 1
ATOM 6559 O O . TYR A 1 832 ? -21.731 21.085 13.718 1.00 37.75 832 TYR A O 1
ATOM 6567 N N . THR A 1 833 ? -22.145 19.167 14.781 1.00 34.06 833 THR A N 1
ATOM 6568 C CA . THR A 1 833 ? -21.532 18.289 13.756 1.00 34.06 833 THR A CA 1
ATOM 6569 C C . THR A 1 833 ? -22.557 17.429 13.012 1.00 34.06 833 THR A C 1
ATOM 6571 O O . THR A 1 833 ? -22.395 16.224 12.847 1.00 34.06 833 THR A O 1
ATOM 6574 N N . THR A 1 834 ? -23.590 18.075 12.479 1.00 40.03 834 THR A N 1
ATOM 6575 C CA . THR A 1 834 ? -24.331 17.623 11.284 1.00 40.03 834 THR A CA 1
ATOM 6576 C C . THR A 1 834 ? -24.741 18.845 10.465 1.00 40.03 834 THR A C 1
ATOM 6578 O O . THR A 1 834 ? -25.913 19.134 10.262 1.00 40.03 834 THR A O 1
ATOM 6581 N N . LEU A 1 835 ? -23.755 19.598 9.982 1.00 40.56 835 LEU A N 1
ATOM 6582 C CA . LEU A 1 835 ? -23.981 20.573 8.920 1.00 40.56 835 LEU A CA 1
ATOM 6583 C C . LEU A 1 835 ? -23.288 20.053 7.664 1.00 40.56 835 LEU A C 1
ATOM 6585 O O . LEU A 1 835 ? -22.062 20.047 7.564 1.00 40.56 835 LEU A O 1
ATOM 6589 N N . LYS A 1 836 ? -24.091 19.556 6.716 1.00 43.97 836 LYS A N 1
ATOM 6590 C CA . LYS A 1 836 ? -23.665 19.444 5.321 1.00 43.97 836 LYS A CA 1
ATOM 6591 C C . LYS A 1 836 ? -23.465 20.878 4.844 1.00 43.97 836 LYS A C 1
ATOM 6593 O O . LYS A 1 836 ? -24.452 21.576 4.636 1.00 43.97 836 LYS A O 1
ATOM 6598 N N . PHE A 1 837 ? -22.219 21.333 4.746 1.00 46.16 837 PHE A N 1
ATOM 6599 C CA . PHE A 1 837 ? -21.940 22.612 4.106 1.00 46.16 837 PHE A CA 1
ATOM 6600 C C . PHE A 1 837 ? -22.267 22.453 2.624 1.00 46.16 837 PHE A C 1
ATOM 6602 O O . PHE A 1 837 ? -21.664 21.596 1.971 1.00 46.16 837 PHE A O 1
ATOM 6609 N N . PRO A 1 838 ? -23.248 23.196 2.096 1.00 56.28 838 PRO A N 1
ATOM 6610 C CA . PRO A 1 838 ? -23.501 23.161 0.672 1.00 56.28 838 PRO A CA 1
ATOM 6611 C C . PRO A 1 838 ? -22.250 23.717 -0.029 1.00 56.28 838 PRO A C 1
ATOM 6613 O O . PRO A 1 838 ? -21.726 24.765 0.351 1.00 56.28 838 PRO A O 1
ATOM 6616 N N . LEU A 1 839 ? -21.711 22.966 -0.991 1.00 60.31 839 LEU A N 1
ATOM 6617 C CA . LEU A 1 839 ? -20.603 23.416 -1.831 1.00 60.31 839 LEU A CA 1
ATOM 6618 C C . LEU A 1 839 ? -21.208 24.121 -3.042 1.00 60.31 839 LEU A C 1
ATOM 6620 O O . LEU A 1 839 ? -22.057 23.551 -3.721 1.00 60.31 839 LEU A O 1
ATOM 6624 N N . TYR A 1 840 ? -20.800 25.365 -3.274 1.00 66.94 840 TYR A N 1
ATOM 6625 C CA . TYR A 1 840 ? -21.193 26.122 -4.457 1.00 66.94 840 TYR A CA 1
ATOM 6626 C C . TYR A 1 840 ? -20.217 25.801 -5.593 1.00 66.94 840 TYR A C 1
ATOM 6628 O O . TYR A 1 840 ? -19.021 26.061 -5.466 1.00 66.94 840 TYR A O 1
ATOM 6636 N N . ASP A 1 841 ? -20.718 25.218 -6.679 1.00 71.31 841 ASP A N 1
ATOM 6637 C CA . ASP A 1 841 ? -19.970 24.839 -7.886 1.00 71.31 841 ASP A CA 1
ATOM 6638 C C . ASP A 1 841 ? -20.167 25.828 -9.052 1.00 71.31 841 ASP A C 1
ATOM 6640 O O . ASP A 1 841 ? -19.677 25.607 -10.160 1.00 71.31 841 ASP A O 1
ATOM 6644 N N . GLY A 1 842 ? -20.861 26.943 -8.804 1.00 72.38 842 GLY A N 1
ATOM 6645 C CA . GLY A 1 842 ? -21.106 27.980 -9.799 1.00 72.38 842 GLY A CA 1
ATOM 6646 C C . GLY A 1 842 ? -19.866 28.823 -10.143 1.00 72.38 842 GLY A C 1
ATOM 6647 O O . GLY A 1 842 ? -18.869 28.837 -9.415 1.00 72.38 842 GLY A O 1
ATOM 6648 N N . PRO A 1 843 ? -19.912 29.570 -11.261 1.00 80.62 843 PRO A N 1
ATOM 6649 C CA . PRO A 1 843 ? -18.776 30.352 -11.741 1.00 80.62 843 PRO A CA 1
ATOM 6650 C C . PRO A 1 843 ? -18.492 31.581 -10.861 1.00 80.62 843 PRO A C 1
ATOM 6652 O O . PRO A 1 843 ? -19.388 32.141 -10.228 1.00 80.62 843 PRO A O 1
ATOM 6655 N N . PHE A 1 844 ? -17.246 32.071 -10.886 1.00 84.19 844 PHE A N 1
ATOM 6656 C CA . PHE A 1 844 ? -16.919 33.394 -10.344 1.00 84.19 844 PHE A CA 1
ATOM 6657 C C . PHE A 1 844 ? -17.661 34.484 -11.133 1.00 84.19 844 PHE A C 1
ATOM 6659 O O . PHE A 1 844 ? -17.591 34.498 -12.362 1.00 84.19 844 PHE A O 1
ATOM 6666 N N . ILE A 1 845 ? -18.330 35.406 -10.431 1.00 84.06 845 ILE A N 1
ATOM 6667 C CA . ILE A 1 845 ? -19.059 36.535 -11.038 1.00 84.06 845 ILE A CA 1
ATOM 6668 C C . ILE A 1 845 ? -18.148 37.771 -11.095 1.00 84.06 845 ILE A C 1
ATOM 6670 O O . ILE A 1 845 ? -17.522 38.030 -12.118 1.00 84.06 845 ILE A O 1
ATOM 6674 N N . GLU A 1 846 ? -17.978 38.492 -9.980 1.00 82.94 846 GLU A N 1
ATOM 6675 C CA . GLU A 1 846 ? -17.120 39.691 -9.921 1.00 82.94 846 GLU A CA 1
ATOM 6676 C C . GLU A 1 846 ? -15.633 39.362 -10.135 1.00 82.94 846 GLU A C 1
ATOM 6678 O O . GLU A 1 846 ? -14.865 40.155 -10.683 1.00 82.94 846 GLU A O 1
ATOM 6683 N N . CYS A 1 847 ? -15.227 38.163 -9.719 1.00 88.12 847 CYS A N 1
ATOM 6684 C CA . CYS A 1 847 ? -13.861 37.669 -9.830 1.00 88.12 847 CYS A CA 1
ATOM 6685 C C . CYS A 1 847 ? -13.569 36.938 -11.146 1.00 88.12 847 CYS A C 1
ATOM 6687 O O . CYS A 1 847 ? -12.501 36.339 -11.264 1.00 88.12 847 CYS A O 1
ATOM 6689 N N . LYS A 1 848 ? -14.474 36.972 -12.131 1.00 87.88 848 LYS A N 1
ATOM 6690 C CA . LYS A 1 848 ? -14.222 36.399 -13.456 1.00 87.88 848 LYS A CA 1
ATOM 6691 C C . LYS A 1 848 ? -13.083 37.153 -14.151 1.00 87.88 848 LYS A C 1
ATOM 6693 O O . LYS A 1 848 ? -13.138 38.378 -14.272 1.00 87.88 848 LYS A O 1
ATOM 6698 N N . GLY A 1 849 ? -12.043 36.430 -14.560 1.00 85.88 849 GLY A N 1
ATOM 6699 C CA . GLY A 1 849 ? -10.937 36.985 -15.344 1.00 85.88 849 GLY A CA 1
ATOM 6700 C C . GLY A 1 849 ? -11.314 37.220 -16.803 1.00 85.88 849 GLY A C 1
ATOM 6701 O O . GLY A 1 849 ? -12.292 36.654 -17.299 1.00 85.88 849 GLY A O 1
ATOM 6702 N N . SER A 1 850 ? -10.521 38.039 -17.495 1.00 86.50 850 SER A N 1
ATOM 6703 C CA . SER A 1 850 ? -10.608 38.181 -18.955 1.00 86.50 850 SER A CA 1
ATOM 6704 C C . SER A 1 850 ? -10.301 36.877 -19.702 1.00 86.50 850 SER A C 1
ATOM 6706 O O . SER A 1 850 ? -10.906 36.633 -20.745 1.00 86.50 850 SER A O 1
ATOM 6708 N N . GLU A 1 851 ? -9.437 36.034 -19.128 1.00 80.94 851 GLU A N 1
ATOM 6709 C CA . GLU A 1 851 ? -9.093 34.675 -19.564 1.00 80.94 851 GLU A CA 1
ATOM 6710 C C . GLU A 1 851 ? -9.000 33.728 -18.347 1.00 80.94 851 GLU A C 1
ATOM 6712 O O . GLU A 1 851 ? -8.852 34.212 -17.218 1.00 80.94 851 GLU A O 1
ATOM 6717 N N . PRO A 1 852 ? -9.073 32.391 -18.529 1.00 76.88 852 PRO A N 1
ATOM 6718 C CA . PRO A 1 852 ? -9.100 31.426 -17.423 1.00 76.88 852 PRO A CA 1
ATOM 6719 C C . PRO A 1 852 ? -7.906 31.489 -16.459 1.00 76.88 852 PRO A C 1
ATOM 6721 O O . PRO A 1 852 ? -8.066 31.150 -15.288 1.00 76.88 852 PRO A O 1
ATOM 6724 N N . GLN A 1 853 ? -6.726 31.928 -16.914 1.00 74.94 853 GLN A N 1
ATOM 6725 C CA . GLN A 1 853 ? -5.548 32.075 -16.051 1.00 74.94 853 GLN A CA 1
ATOM 6726 C C . GLN A 1 853 ? -5.572 33.327 -15.151 1.00 74.94 853 GLN A C 1
ATOM 6728 O O . GLN A 1 853 ? -4.781 33.410 -14.210 1.00 74.94 853 GLN A O 1
ATOM 6733 N N . TYR A 1 854 ? -6.460 34.297 -15.405 1.00 81.31 854 TYR A N 1
ATOM 6734 C CA . TYR A 1 854 ? -6.537 35.553 -14.654 1.00 81.31 854 TYR A CA 1
ATOM 6735 C C . TYR A 1 854 ? -7.667 35.539 -13.607 1.00 81.31 854 TYR A C 1
ATOM 6737 O O . TYR A 1 854 ? -8.752 35.001 -13.818 1.00 81.31 854 TYR A O 1
ATOM 6745 N N . ARG A 1 855 ? -7.437 36.202 -12.463 1.00 84.56 855 ARG A N 1
ATOM 6746 C CA . ARG A 1 855 ? -8.405 36.358 -11.351 1.00 84.56 855 ARG A CA 1
ATOM 6747 C C . ARG A 1 855 ? -8.911 35.006 -10.802 1.00 84.56 855 ARG A C 1
ATOM 6749 O O . ARG A 1 855 ? -8.091 34.184 -10.414 1.00 84.56 855 ARG A O 1
ATOM 6756 N N . GLY A 1 856 ? -10.219 34.807 -10.628 1.00 86.38 856 GLY A N 1
ATOM 6757 C CA . GLY A 1 856 ? -10.807 33.576 -10.086 1.00 86.38 856 GLY A CA 1
ATOM 6758 C C . GLY A 1 856 ? -10.548 33.367 -8.589 1.00 86.38 856 GLY A C 1
ATOM 6759 O O . GLY A 1 856 ? -10.817 34.249 -7.769 1.00 86.38 856 GLY A O 1
ATOM 6760 N N . TYR A 1 857 ? -10.011 32.199 -8.228 1.00 85.06 857 TYR A N 1
ATOM 6761 C CA . TYR A 1 857 ? -9.842 31.746 -6.840 1.00 85.06 857 TYR A CA 1
ATOM 6762 C C . TYR A 1 857 ? -9.077 32.728 -5.925 1.00 85.06 857 TYR A C 1
ATOM 6764 O O . TYR A 1 857 ? -9.603 33.061 -4.860 1.00 85.06 857 TYR A O 1
ATOM 6772 N N . PRO A 1 858 ? -7.908 33.284 -6.312 1.00 84.88 858 PRO A N 1
ATOM 6773 C CA . PRO A 1 858 ? -7.226 34.303 -5.511 1.00 84.88 858 PRO A CA 1
ATOM 6774 C C . PRO A 1 858 ? -8.070 35.560 -5.258 1.00 84.88 858 PRO A C 1
ATOM 6776 O O . PRO A 1 858 ? -8.012 36.125 -4.170 1.00 84.88 858 PRO A O 1
ATOM 6779 N N . CYS A 1 859 ? -8.867 35.996 -6.240 1.00 87.31 859 CYS A N 1
ATOM 6780 C CA . CYS A 1 859 ? -9.768 37.140 -6.083 1.00 87.31 859 CYS A CA 1
ATOM 6781 C C . CYS A 1 859 ? -10.904 36.820 -5.099 1.00 87.31 859 CYS A C 1
ATOM 6783 O O . CYS A 1 859 ? -11.182 37.620 -4.209 1.00 87.31 859 CYS A O 1
ATOM 6785 N N . GLY A 1 860 ? -11.501 35.626 -5.200 1.00 88.31 860 GLY A N 1
ATOM 6786 C CA . GLY A 1 860 ? -12.545 35.177 -4.274 1.00 88.31 860 GLY A CA 1
ATOM 6787 C C . GLY A 1 860 ? -12.062 35.083 -2.824 1.00 88.31 860 GLY A C 1
ATOM 6788 O O . GLY A 1 860 ? -12.784 35.475 -1.910 1.00 88.31 860 GLY A O 1
ATOM 6789 N N . LEU A 1 861 ? -10.816 34.646 -2.604 1.00 88.38 861 LEU A N 1
ATOM 6790 C CA . LEU A 1 861 ? -10.216 34.634 -1.267 1.00 88.38 861 LEU A CA 1
ATOM 6791 C C . LEU A 1 861 ? -10.077 36.041 -0.678 1.00 88.38 861 LEU A C 1
ATOM 6793 O O . LEU A 1 861 ? -10.392 36.228 0.493 1.00 88.38 861 LEU A O 1
ATOM 6797 N N . TRP A 1 862 ? -9.643 37.033 -1.462 1.00 89.69 862 TRP A N 1
ATOM 6798 C CA . TRP A 1 862 ? -9.570 38.416 -0.978 1.00 89.69 862 TRP A CA 1
ATOM 6799 C C . TRP A 1 862 ? -10.937 38.935 -0.530 1.00 89.69 862 TRP A C 1
ATOM 6801 O O . TRP A 1 862 ? -11.033 39.488 0.564 1.00 89.69 862 TRP A O 1
ATOM 6811 N N . LEU A 1 863 ? -11.990 38.710 -1.324 1.00 90.50 863 LEU A N 1
ATOM 6812 C CA . LEU A 1 863 ? -13.354 39.098 -0.950 1.00 90.50 863 LEU A CA 1
ATOM 6813 C C . LEU A 1 863 ? -13.798 38.417 0.355 1.00 90.50 863 LEU A C 1
ATOM 6815 O O . LEU A 1 863 ? -14.298 39.091 1.251 1.00 90.50 863 LEU A O 1
ATOM 6819 N N . LEU A 1 864 ? -13.543 37.112 0.497 1.00 90.81 864 LEU A N 1
ATOM 6820 C CA . LEU A 1 864 ? -13.892 36.352 1.700 1.00 90.81 864 LEU A CA 1
ATOM 6821 C C . LEU A 1 864 ? -13.231 36.926 2.961 1.00 90.81 864 LEU A C 1
ATOM 6823 O O . LEU A 1 864 ? -13.911 37.165 3.958 1.00 90.81 864 LEU A O 1
ATOM 6827 N N . TRP A 1 865 ? -11.917 37.159 2.935 1.00 93.75 865 TRP A N 1
ATOM 6828 C CA . TRP A 1 865 ? -11.202 37.649 4.117 1.00 93.75 865 TRP A CA 1
ATOM 6829 C C . TRP A 1 865 ? -11.606 39.075 4.500 1.00 93.75 865 TRP A C 1
ATOM 6831 O O . TRP A 1 865 ? -11.746 39.349 5.690 1.00 93.75 865 TRP A O 1
ATOM 6841 N N . HIS A 1 866 ? -11.860 39.955 3.523 1.00 94.38 866 HIS A N 1
ATOM 6842 C CA . HIS A 1 866 ? -12.389 41.302 3.785 1.00 94.38 866 HIS A CA 1
ATOM 6843 C C . HIS A 1 866 ? -13.792 41.272 4.395 1.00 94.38 866 HIS A C 1
ATOM 6845 O O . HIS A 1 866 ? -14.071 41.997 5.347 1.00 94.38 866 HIS A O 1
ATOM 6851 N N . SER A 1 867 ? -14.670 40.393 3.915 1.00 92.94 867 SER A N 1
ATOM 6852 C CA . SER A 1 867 ? -15.990 40.220 4.527 1.00 92.94 867 SER A CA 1
ATOM 6853 C C . SER A 1 867 ? -15.915 39.653 5.945 1.00 92.94 867 SER A C 1
ATOM 6855 O O . SER A 1 867 ? -16.685 40.069 6.808 1.00 92.94 867 SER A O 1
ATOM 6857 N N . LEU A 1 868 ? -14.965 38.757 6.231 1.00 93.38 868 LEU A N 1
ATOM 6858 C CA . LEU A 1 868 ? -14.772 38.224 7.581 1.00 93.38 868 LEU A CA 1
ATOM 6859 C C . LEU A 1 868 ? -14.242 39.278 8.567 1.00 93.38 868 LEU A C 1
ATOM 6861 O O . LEU A 1 868 ? -14.711 39.311 9.706 1.00 93.38 868 LEU A O 1
ATOM 6865 N N . THR A 1 869 ? -13.310 40.153 8.163 1.00 94.88 869 THR A N 1
ATOM 6866 C CA . THR A 1 869 ? -12.820 41.230 9.047 1.00 94.88 869 THR A CA 1
ATOM 6867 C C . THR A 1 869 ? -13.927 42.234 9.373 1.00 94.88 869 THR A C 1
ATOM 6869 O O . THR A 1 869 ? -14.083 42.607 10.537 1.00 94.88 869 THR A O 1
ATOM 6872 N N . VAL A 1 870 ? -14.755 42.609 8.389 1.00 94.06 870 VAL A N 1
ATOM 6873 C CA . VAL A 1 870 ? -15.925 43.477 8.615 1.00 94.06 870 VAL A CA 1
ATOM 6874 C C . VAL A 1 870 ? -16.963 42.791 9.500 1.00 94.06 870 VAL A C 1
ATOM 6876 O O . VAL A 1 870 ? -17.440 43.402 10.456 1.00 94.06 870 VAL A O 1
ATOM 6879 N N . ARG A 1 871 ? -17.253 41.501 9.280 1.00 90.94 871 ARG A N 1
ATOM 6880 C CA . ARG A 1 871 ? -18.193 40.760 10.133 1.00 90.94 871 ARG A CA 1
ATOM 6881 C C . ARG A 1 871 ? -17.715 40.678 11.581 1.00 90.94 871 ARG A C 1
ATOM 6883 O O . ARG A 1 871 ? -18.511 40.831 12.505 1.00 90.94 871 ARG A O 1
ATOM 6890 N N . GLN A 1 872 ? -16.417 40.479 11.804 1.00 89.62 872 GLN A N 1
ATOM 6891 C CA . GLN A 1 872 ? -15.850 40.527 13.150 1.00 89.62 872 GLN A CA 1
ATOM 6892 C C . GLN A 1 872 ? -16.050 41.906 13.802 1.00 89.62 872 GLN A C 1
ATOM 6894 O O . GLN A 1 872 ? -16.399 41.975 14.984 1.00 89.62 872 GLN A O 1
ATOM 6899 N N . TYR A 1 873 ? -15.831 42.993 13.057 1.00 92.50 873 TYR A N 1
ATOM 6900 C CA . TYR A 1 873 ? -16.069 44.351 13.544 1.00 92.50 873 TYR A CA 1
ATOM 6901 C C . TYR A 1 873 ? -17.539 44.568 13.938 1.00 92.50 873 TYR A C 1
ATOM 6903 O O . TYR A 1 873 ? -17.800 45.025 15.052 1.00 92.50 873 TYR A O 1
ATOM 6911 N N . GLU A 1 874 ? -18.490 44.169 13.088 1.00 87.50 874 GLU A N 1
ATOM 6912 C CA . GLU A 1 874 ? -19.930 44.264 13.371 1.00 87.50 874 GLU A CA 1
ATOM 6913 C C . GLU A 1 874 ? -20.311 43.518 14.661 1.00 87.50 874 GLU A C 1
ATOM 6915 O O . GLU A 1 874 ? -20.986 44.076 15.527 1.00 87.50 874 GLU A O 1
ATOM 6920 N N . LEU A 1 875 ? -19.822 42.284 14.833 1.00 82.31 875 LEU A N 1
ATOM 6921 C CA . LEU A 1 875 ? -20.076 41.473 16.030 1.00 82.31 875 LEU A CA 1
ATOM 6922 C C . LEU A 1 875 ? -19.457 42.082 17.295 1.00 82.31 875 LEU A C 1
ATOM 6924 O O . LEU A 1 875 ? -20.066 42.052 18.365 1.00 82.31 875 LEU A O 1
ATOM 6928 N N . THR A 1 876 ? -18.263 42.664 17.176 1.00 80.94 876 THR A N 1
ATOM 6929 C CA . THR A 1 876 ? -17.587 43.321 18.303 1.00 80.94 876 THR A CA 1
ATOM 6930 C C . THR A 1 876 ? -18.343 44.579 18.731 1.00 80.94 876 THR A C 1
ATOM 6932 O O . THR A 1 876 ? -18.558 44.799 19.923 1.00 80.94 876 THR A O 1
ATOM 6935 N N . ARG A 1 877 ? -18.848 45.362 17.767 1.00 80.50 877 ARG A N 1
ATOM 6936 C CA . ARG A 1 877 ? -19.725 46.515 18.023 1.00 80.50 877 ARG A CA 1
ATOM 6937 C C . ARG A 1 877 ? -21.069 46.101 18.636 1.00 80.50 877 ARG A C 1
ATOM 6939 O O . ARG A 1 877 ? -21.618 46.850 19.439 1.00 80.50 877 ARG A O 1
ATOM 6946 N N . ALA A 1 878 ? -21.567 44.906 18.317 1.00 72.19 878 ALA A N 1
ATOM 6947 C CA . ALA A 1 878 ? -22.755 44.312 18.936 1.00 72.19 878 ALA A CA 1
ATOM 6948 C C . ALA A 1 878 ? -22.515 43.766 20.365 1.00 72.19 878 ALA A C 1
ATOM 6950 O O . ALA A 1 878 ? -23.432 43.216 20.975 1.00 72.19 878 ALA A O 1
ATOM 6951 N N . GLY A 1 879 ? -21.307 43.928 20.923 1.00 70.19 879 GLY A N 1
ATOM 6952 C CA . GLY A 1 879 ? -20.976 43.588 22.311 1.00 70.19 879 GLY A CA 1
ATOM 6953 C C . GLY A 1 879 ? -20.296 42.230 22.507 1.00 70.19 879 GLY A C 1
ATOM 6954 O O . GLY A 1 879 ? -20.082 41.824 23.650 1.00 70.19 879 GLY A O 1
ATOM 6955 N N . LEU A 1 880 ? -19.937 41.520 21.430 1.00 64.56 880 LEU A N 1
ATOM 6956 C CA . LEU A 1 880 ? -19.200 40.258 21.522 1.00 64.56 880 LEU A CA 1
ATOM 6957 C C . LEU A 1 880 ? -17.695 40.517 21.696 1.00 64.56 880 LEU A C 1
ATOM 6959 O O . LEU A 1 880 ? -17.059 41.153 20.861 1.00 64.56 880 LEU A O 1
ATOM 6963 N N . VAL A 1 881 ? -17.092 39.994 22.765 1.00 76.06 881 VAL A N 1
ATOM 6964 C CA . VAL A 1 881 ? -15.657 40.192 23.029 1.00 76.06 881 VAL A CA 1
ATOM 6965 C C . VAL A 1 881 ? -14.839 39.172 22.236 1.00 76.06 881 VAL A C 1
ATOM 6967 O O . VAL A 1 881 ? -14.737 38.024 22.654 1.00 76.06 881 VAL A O 1
ATOM 6970 N N . LEU A 1 882 ? -14.248 39.581 21.108 1.00 77.88 882 LEU A N 1
ATOM 6971 C CA . LEU A 1 882 ? -13.398 38.748 20.240 1.00 77.88 882 LEU A CA 1
ATOM 6972 C C . LEU A 1 882 ? -11.929 39.223 20.251 1.00 77.88 882 LEU A C 1
ATOM 6974 O O . LEU A 1 882 ? -11.689 40.418 20.429 1.00 77.88 882 LEU A O 1
ATOM 6978 N N . PRO A 1 883 ? -10.930 38.339 20.028 1.00 81.69 883 PRO A N 1
ATOM 6979 C CA . PRO A 1 883 ? -9.536 38.761 19.861 1.00 81.69 883 PRO A CA 1
ATOM 6980 C C . PRO A 1 883 ? -9.387 39.742 18.684 1.00 81.69 883 PRO A C 1
ATOM 6982 O O . PRO A 1 883 ? -9.874 39.433 17.595 1.00 81.69 883 PRO A O 1
ATOM 6985 N N . PRO A 1 884 ? -8.714 40.894 18.848 1.00 81.50 884 PRO A N 1
ATOM 6986 C CA . PRO A 1 884 ? -8.711 41.977 17.858 1.00 81.50 884 PRO A CA 1
ATOM 6987 C C . PRO A 1 884 ? -8.036 41.630 16.523 1.00 81.50 884 PRO A C 1
ATOM 6989 O O . PRO A 1 884 ? -8.286 42.314 15.539 1.00 81.50 884 PRO A O 1
ATOM 6992 N N . ASP A 1 885 ? -7.237 40.564 16.470 1.00 83.62 885 ASP A N 1
ATOM 6993 C CA . ASP A 1 885 ? -6.496 40.059 15.308 1.00 83.62 885 ASP A CA 1
ATOM 6994 C C . ASP A 1 885 ? -7.075 38.752 14.727 1.00 83.62 885 ASP A C 1
ATOM 6996 O O . ASP A 1 885 ? -6.474 38.171 13.826 1.00 83.62 885 ASP A O 1
ATOM 7000 N N . LEU A 1 886 ? -8.211 38.257 15.238 1.00 86.50 886 LEU A N 1
ATOM 7001 C CA . LEU A 1 886 ? -8.709 36.893 14.998 1.00 86.50 886 LEU A CA 1
ATOM 7002 C C . LEU A 1 886 ? -8.702 36.458 13.518 1.00 86.50 886 LEU A C 1
ATOM 7004 O O . LEU A 1 886 ? -8.145 35.402 13.203 1.00 86.50 886 LEU A O 1
ATOM 7008 N N . VAL A 1 887 ? -9.307 37.235 12.612 1.00 89.62 887 VAL A N 1
ATOM 7009 C CA . VAL A 1 887 ? -9.440 36.855 11.193 1.00 89.62 887 VAL A CA 1
ATOM 7010 C C . VAL A 1 887 ? -8.097 36.953 10.463 1.00 89.62 887 VAL A C 1
ATOM 7012 O O . VAL A 1 887 ? -7.716 36.015 9.762 1.00 89.62 887 VAL A O 1
ATOM 7015 N N . VAL A 1 888 ? -7.331 38.030 10.651 1.00 88.88 888 VAL A N 1
ATOM 7016 C CA . VAL A 1 888 ? -6.020 38.199 9.994 1.00 88.88 888 VAL A CA 1
ATOM 7017 C C . VAL A 1 888 ? -4.967 37.229 10.531 1.00 88.88 888 VAL A C 1
ATOM 7019 O O . VAL A 1 888 ? -4.125 36.765 9.764 1.00 88.88 888 VAL A O 1
ATOM 7022 N N . HIS A 1 889 ? -5.042 36.847 11.808 1.00 84.75 889 HIS A N 1
ATOM 7023 C CA . HIS A 1 889 ? -4.200 35.806 12.393 1.00 84.75 889 HIS A CA 1
ATOM 7024 C C . HIS A 1 889 ? -4.558 34.423 11.819 1.00 84.75 889 HIS A C 1
ATOM 7026 O O . HIS A 1 889 ? -3.670 33.661 11.430 1.00 84.75 889 HIS A O 1
ATOM 7032 N N . ALA A 1 890 ? -5.851 34.111 11.660 1.00 85.88 890 ALA A N 1
ATOM 7033 C CA . ALA A 1 890 ? -6.288 32.893 10.971 1.00 85.88 890 ALA A CA 1
ATOM 7034 C C . ALA A 1 890 ? -5.814 32.862 9.505 1.00 85.88 890 ALA A C 1
ATOM 7036 O O . ALA A 1 890 ? -5.281 31.850 9.040 1.00 85.88 890 ALA A O 1
ATOM 7037 N N . MET A 1 891 ? -5.922 33.988 8.797 1.00 86.88 891 MET A N 1
ATOM 7038 C CA . MET A 1 891 ? -5.446 34.147 7.423 1.00 86.88 891 MET A CA 1
ATOM 7039 C C . MET A 1 891 ? -3.920 33.978 7.312 1.00 86.88 891 MET A C 1
ATOM 7041 O O . MET A 1 891 ? -3.454 33.260 6.425 1.00 86.88 891 MET A O 1
ATOM 7045 N N . ASN A 1 892 ? -3.139 34.565 8.230 1.00 83.62 892 ASN A N 1
ATOM 7046 C CA . ASN A 1 892 ? -1.681 34.392 8.315 1.00 83.62 892 ASN A CA 1
ATOM 7047 C C . ASN A 1 892 ? -1.282 32.922 8.513 1.00 83.62 892 ASN A C 1
ATOM 7049 O O . ASN A 1 892 ? -0.243 32.490 8.022 1.00 83.62 892 ASN A O 1
ATOM 7053 N N . ARG A 1 893 ? -2.124 32.116 9.166 1.00 79.56 893 ARG A N 1
ATOM 7054 C CA . ARG A 1 893 ? -1.875 30.677 9.308 1.00 79.56 893 ARG A CA 1
ATOM 7055 C C . ARG A 1 893 ? -2.309 29.870 8.093 1.00 79.56 893 ARG A C 1
ATOM 7057 O O . ARG A 1 893 ? -1.640 28.883 7.770 1.00 79.56 893 ARG A O 1
ATOM 7064 N N . PHE A 1 894 ? -3.398 30.275 7.447 1.00 83.25 894 PHE A N 1
ATOM 7065 C CA . PHE A 1 894 ? -3.973 29.588 6.299 1.00 83.25 894 PHE A CA 1
ATOM 7066 C C . PHE A 1 894 ? -3.133 29.788 5.031 1.00 83.25 894 PHE A C 1
ATOM 7068 O O . PHE A 1 894 ? -2.715 28.809 4.410 1.00 83.25 894 PHE A O 1
ATOM 7075 N N . MET A 1 895 ? -2.830 31.038 4.667 1.00 82.44 895 MET A N 1
ATOM 7076 C CA . MET A 1 895 ? -2.221 31.362 3.371 1.00 82.44 895 MET A CA 1
ATOM 7077 C C . MET A 1 895 ? -0.865 30.682 3.140 1.00 82.44 895 MET A C 1
ATOM 7079 O O . MET A 1 895 ? -0.733 29.990 2.132 1.00 82.44 895 MET A O 1
ATOM 7083 N N . PRO A 1 896 ? 0.114 30.730 4.065 1.00 73.31 896 PRO A N 1
ATOM 7084 C CA . PRO A 1 896 ? 1.424 30.117 3.842 1.00 73.31 896 PRO A CA 1
ATOM 7085 C C . PRO A 1 896 ? 1.402 28.584 3.731 1.00 73.31 896 PRO A C 1
ATOM 7087 O O . PRO A 1 896 ? 2.374 27.985 3.274 1.00 73.31 896 PRO A O 1
ATOM 7090 N N . ARG A 1 897 ? 0.319 27.935 4.185 1.00 76.44 897 ARG A N 1
ATOM 7091 C CA . ARG A 1 897 ? 0.199 26.470 4.275 1.00 76.44 897 ARG A CA 1
ATOM 7092 C C . ARG A 1 897 ? -0.674 25.878 3.172 1.00 76.44 897 ARG A C 1
ATOM 7094 O O . ARG A 1 897 ? -0.325 24.830 2.631 1.00 76.44 897 ARG A O 1
ATOM 7101 N N . PHE A 1 898 ? -1.774 26.548 2.839 1.00 74.88 898 PHE A N 1
ATOM 7102 C CA . PHE A 1 898 ? -2.823 26.016 1.967 1.00 74.88 898 PHE A CA 1
ATOM 7103 C C . PHE A 1 898 ? -2.949 26.751 0.631 1.00 74.88 898 PHE A C 1
ATOM 7105 O O . PHE A 1 898 ? -3.553 26.212 -0.292 1.00 74.88 898 PHE A O 1
ATOM 7112 N N . PHE A 1 899 ? -2.359 27.942 0.475 1.00 75.56 899 PHE A N 1
ATOM 7113 C CA . PHE A 1 899 ? -2.363 28.621 -0.819 1.00 75.56 899 PHE A CA 1
ATOM 7114 C C . PHE A 1 899 ? -1.397 27.918 -1.785 1.00 75.56 899 PHE A C 1
ATOM 7116 O O . PHE A 1 899 ? -0.274 27.556 -1.416 1.00 75.56 899 PHE A O 1
ATOM 7123 N N . SER A 1 900 ? -1.849 27.649 -3.010 1.00 71.00 900 SER A N 1
ATOM 7124 C CA . SER A 1 900 ? -1.129 26.809 -3.979 1.00 71.00 900 SER A CA 1
ATOM 7125 C C . SER A 1 900 ? 0.090 27.508 -4.585 1.00 71.00 900 SER A C 1
ATOM 7127 O O . SER A 1 900 ? 1.108 26.864 -4.824 1.00 71.00 900 SER A O 1
ATOM 7129 N N . CYS A 1 901 ? 0.030 28.829 -4.770 1.00 73.75 901 CYS A N 1
ATOM 7130 C CA . CYS A 1 901 ? 1.164 29.615 -5.253 1.00 73.75 901 CYS A CA 1
ATOM 7131 C C . CYS A 1 901 ? 2.244 29.717 -4.164 1.00 73.75 901 CYS A C 1
ATOM 7133 O O . CYS A 1 901 ? 2.059 30.408 -3.156 1.00 73.75 901 CYS A O 1
ATOM 7135 N N . ILE A 1 902 ? 3.375 29.035 -4.367 1.00 70.19 902 ILE A N 1
ATOM 7136 C CA . ILE A 1 902 ? 4.481 28.972 -3.402 1.00 70.19 902 ILE A CA 1
ATOM 7137 C C . ILE A 1 902 ? 5.082 30.363 -3.193 1.00 70.19 902 ILE A C 1
ATOM 7139 O O . ILE A 1 902 ? 5.080 30.853 -2.068 1.00 70.19 902 ILE A O 1
ATOM 7143 N N . GLU A 1 903 ? 5.497 31.049 -4.255 1.00 69.44 903 GLU A N 1
ATOM 7144 C CA . GLU A 1 903 ? 6.049 32.407 -4.162 1.00 69.44 903 GLU A CA 1
ATOM 7145 C C . GLU A 1 903 ? 5.089 33.386 -3.481 1.00 69.44 903 GLU A C 1
ATOM 7147 O O . GLU A 1 903 ? 5.491 34.162 -2.615 1.00 69.44 903 GLU A O 1
ATOM 7152 N N . CYS A 1 904 ? 3.799 33.336 -3.819 1.00 72.81 904 CYS A N 1
ATOM 7153 C CA . CYS A 1 904 ? 2.779 34.171 -3.190 1.00 72.81 904 CYS A CA 1
ATOM 7154 C C . CYS A 1 904 ? 2.654 33.866 -1.691 1.00 72.81 904 CYS A C 1
ATOM 7156 O O . CYS A 1 904 ? 2.506 34.784 -0.889 1.00 72.81 904 CYS A O 1
ATOM 7158 N N . SER A 1 905 ? 2.756 32.589 -1.311 1.00 75.50 905 SER A N 1
ATOM 7159 C CA . SER A 1 905 ? 2.712 32.130 0.081 1.00 75.50 905 SER A CA 1
ATOM 7160 C C . SER A 1 905 ? 3.876 32.695 0.900 1.00 75.50 905 SER A C 1
ATOM 7162 O O . SER A 1 905 ? 3.650 33.165 2.013 1.00 75.50 905 SER A O 1
ATOM 7164 N N . TYR A 1 906 ? 5.096 32.708 0.344 1.00 72.25 906 TYR A N 1
ATOM 7165 C CA . TYR A 1 906 ? 6.282 33.286 0.993 1.00 72.25 906 TYR A CA 1
ATOM 7166 C C . TYR A 1 906 ? 6.206 34.811 1.099 1.00 72.25 906 TYR A C 1
ATOM 7168 O O . TYR A 1 906 ? 6.468 35.362 2.168 1.00 72.25 906 TYR A O 1
ATOM 7176 N N . HIS A 1 907 ? 5.795 35.502 0.031 1.00 72.56 907 HIS A N 1
ATOM 7177 C CA . HIS A 1 907 ? 5.605 36.954 0.071 1.00 72.56 907 HIS A CA 1
ATOM 7178 C C . HIS A 1 907 ? 4.527 37.356 1.083 1.00 72.56 907 HIS A C 1
ATOM 7180 O O . HIS A 1 907 ? 4.723 38.296 1.849 1.00 72.56 907 HIS A O 1
ATOM 7186 N N . PHE A 1 908 ? 3.414 36.620 1.133 1.00 76.12 908 PHE A N 1
ATOM 7187 C CA . PHE A 1 908 ? 2.333 36.866 2.082 1.00 76.12 908 PHE A CA 1
ATOM 7188 C C . PHE A 1 908 ? 2.777 36.637 3.533 1.00 76.12 908 PHE A C 1
ATOM 7190 O O . PHE A 1 908 ? 2.532 37.475 4.402 1.00 76.12 908 PHE A O 1
ATOM 7197 N N . ALA A 1 909 ? 3.479 35.530 3.784 1.00 76.25 909 ALA A N 1
ATOM 7198 C CA . ALA A 1 909 ? 4.124 35.224 5.058 1.00 76.25 909 ALA A CA 1
ATOM 7199 C C . ALA A 1 909 ? 5.063 36.349 5.518 1.00 76.25 909 ALA A C 1
ATOM 7201 O O . ALA A 1 909 ? 5.024 36.745 6.681 1.00 76.25 909 ALA A O 1
ATOM 7202 N N . ALA A 1 910 ? 5.874 36.884 4.602 1.00 72.31 910 ALA A N 1
ATOM 7203 C CA . ALA A 1 910 ? 6.807 37.961 4.900 1.00 72.31 910 ALA A CA 1
ATOM 7204 C C . ALA A 1 910 ? 6.083 39.261 5.286 1.00 72.31 910 ALA A C 1
ATOM 7206 O O . ALA A 1 910 ? 6.408 39.852 6.312 1.00 72.31 910 ALA A O 1
ATOM 7207 N N . VAL A 1 911 ? 5.070 39.690 4.523 1.00 71.62 911 VAL A N 1
ATOM 7208 C CA . VAL A 1 911 ? 4.360 40.958 4.799 1.00 71.62 911 VAL A CA 1
ATOM 7209 C C . VAL A 1 911 ? 3.425 40.896 6.011 1.00 71.62 911 VAL A C 1
ATOM 7211 O O . VAL A 1 911 ? 3.014 41.939 6.511 1.00 71.62 911 VAL A O 1
ATOM 7214 N N . THR A 1 912 ? 3.102 39.695 6.500 1.00 78.50 912 THR A N 1
ATOM 7215 C CA . THR A 1 912 ? 2.250 39.475 7.683 1.00 78.50 912 THR A CA 1
ATOM 7216 C C . THR A 1 912 ? 3.011 38.895 8.881 1.00 78.50 912 THR A C 1
ATOM 7218 O O . THR A 1 912 ? 2.394 38.448 9.847 1.00 78.50 912 THR A O 1
ATOM 7221 N N . ALA A 1 913 ? 4.347 38.918 8.857 1.00 75.31 913 ALA A N 1
ATOM 7222 C CA . ALA A 1 913 ? 5.195 38.318 9.890 1.00 75.31 913 ALA A CA 1
ATOM 7223 C C . ALA A 1 913 ? 4.951 38.870 11.309 1.00 75.31 913 ALA A C 1
ATOM 7225 O O . ALA A 1 913 ? 5.163 38.162 12.290 1.00 75.31 913 ALA A O 1
ATOM 7226 N N . SER A 1 914 ? 4.463 40.107 11.427 1.00 76.56 914 SER A N 1
ATOM 7227 C CA . SER A 1 914 ? 4.102 40.743 12.701 1.00 76.56 914 SER A CA 1
ATOM 7228 C C . SER A 1 914 ? 2.910 40.102 13.420 1.00 76.56 914 SER A C 1
ATOM 7230 O O . SER A 1 914 ? 2.727 40.347 14.609 1.00 76.56 914 SER A O 1
ATOM 7232 N N . LEU A 1 915 ? 2.112 39.275 12.736 1.00 78.12 915 LEU A N 1
ATOM 7233 C CA . LEU A 1 915 ? 0.949 38.587 13.312 1.00 78.12 915 LEU A CA 1
ATOM 7234 C C . LEU A 1 915 ? 1.307 37.278 14.037 1.00 78.12 915 LEU A C 1
ATOM 7236 O O . LEU A 1 915 ? 0.416 36.569 14.512 1.00 78.12 915 LEU A O 1
ATOM 7240 N N . VAL A 1 916 ? 2.593 36.922 14.093 1.00 73.94 916 VAL A N 1
ATOM 7241 C CA . VAL A 1 916 ? 3.055 35.622 14.591 1.00 73.94 916 VAL A CA 1
ATOM 7242 C C . VAL A 1 916 ? 3.370 35.681 16.069 1.00 73.94 916 VAL A C 1
ATOM 7244 O O . VAL A 1 916 ? 4.119 36.538 16.535 1.00 73.94 916 VAL A O 1
ATOM 7247 N N . ARG A 1 917 ? 2.796 34.736 16.816 1.00 77.19 917 ARG A N 1
ATOM 7248 C CA . ARG A 1 917 ? 2.945 34.675 18.268 1.00 77.19 917 ARG A CA 1
ATOM 7249 C C . ARG A 1 917 ? 4.227 33.918 18.649 1.00 77.19 917 ARG A C 1
ATOM 7251 O O . ARG A 1 917 ? 4.707 33.084 17.877 1.00 77.19 917 ARG A O 1
ATOM 7258 N N . PRO A 1 918 ? 4.798 34.164 19.842 1.00 67.38 918 PRO A N 1
ATOM 7259 C CA . PRO A 1 918 ? 5.985 33.450 20.306 1.00 67.38 918 PRO A CA 1
ATOM 7260 C C . PRO A 1 918 ? 5.802 31.925 20.260 1.00 67.38 918 PRO A C 1
ATOM 7262 O O . PRO A 1 918 ? 4.825 31.395 20.783 1.00 67.38 918 PRO A O 1
ATOM 7265 N N . GLY A 1 919 ? 6.752 31.222 19.637 1.00 58.53 919 GLY A N 1
ATOM 7266 C CA . GLY A 1 919 ? 6.709 29.763 19.463 1.00 58.53 919 GLY A CA 1
ATOM 7267 C C . GLY A 1 919 ? 5.956 29.281 18.217 1.00 58.53 919 GLY A C 1
ATOM 7268 O O . GLY A 1 919 ? 5.986 28.088 17.915 1.00 58.53 919 GLY A O 1
ATOM 7269 N N . GLU A 1 920 ? 5.328 30.180 17.457 1.00 65.50 920 GLU A N 1
ATOM 7270 C CA . GLU A 1 920 ? 4.689 29.848 16.187 1.00 65.50 920 GLU A CA 1
ATOM 7271 C C . GLU A 1 920 ? 5.644 30.037 15.001 1.00 65.50 920 GLU A C 1
ATOM 7273 O O . GLU A 1 920 ? 6.528 30.891 14.999 1.00 65.50 920 GLU A O 1
ATOM 7278 N N . SER A 1 921 ? 5.470 29.215 13.964 1.00 62.88 921 SER A N 1
ATOM 7279 C CA . SER A 1 921 ? 6.254 29.299 12.730 1.00 62.88 921 SER A CA 1
ATOM 7280 C C . SER A 1 921 ? 5.403 29.864 11.593 1.00 62.88 921 SER A C 1
ATOM 7282 O O . SER A 1 921 ? 4.306 29.361 11.331 1.00 62.88 921 SER A O 1
ATOM 7284 N N . ILE A 1 922 ? 5.921 30.891 10.910 1.00 60.44 922 ILE A N 1
ATOM 7285 C CA . ILE A 1 922 ? 5.283 31.541 9.751 1.00 60.44 922 ILE A CA 1
ATOM 7286 C C . ILE A 1 922 ? 5.192 30.586 8.555 1.00 60.44 922 ILE A C 1
ATOM 7288 O O . ILE A 1 922 ? 4.168 30.528 7.875 1.00 60.44 922 ILE A O 1
ATOM 7292 N N . LEU A 1 923 ? 6.257 29.822 8.301 1.00 58.03 923 LEU A N 1
ATOM 7293 C CA . LEU A 1 923 ? 6.406 28.995 7.107 1.00 58.03 923 LEU A CA 1
ATOM 7294 C C . LEU A 1 923 ? 6.259 27.504 7.446 1.00 58.03 923 LEU A C 1
ATOM 7296 O O . LEU A 1 923 ? 6.793 27.041 8.457 1.00 58.03 923 LEU A O 1
ATOM 7300 N N . PRO A 1 924 ? 5.560 26.709 6.620 1.00 55.38 924 PRO A N 1
ATOM 7301 C CA . PRO A 1 924 ? 5.575 25.259 6.770 1.00 55.38 924 PRO A CA 1
ATOM 7302 C C . PRO A 1 924 ? 6.991 24.715 6.522 1.00 55.38 924 PRO A C 1
ATOM 7304 O O . PRO A 1 924 ? 7.621 25.052 5.525 1.00 55.38 924 PRO A O 1
ATOM 7307 N N . ARG A 1 925 ? 7.476 23.814 7.392 1.00 49.59 925 ARG A N 1
ATOM 7308 C CA . ARG A 1 925 ? 8.814 23.181 7.285 1.00 49.59 925 ARG A CA 1
ATOM 7309 C C . ARG A 1 925 ? 9.029 22.357 5.998 1.00 49.59 925 ARG A C 1
ATOM 7311 O O . ARG A 1 925 ? 10.131 21.883 5.762 1.00 49.59 925 ARG A O 1
ATOM 7318 N N . THR A 1 926 ? 7.979 22.153 5.203 1.00 50.25 926 THR A N 1
ATOM 7319 C CA . THR A 1 926 ? 7.905 21.223 4.067 1.00 50.25 926 THR A CA 1
ATOM 7320 C C . THR A 1 926 ? 7.935 21.889 2.689 1.00 50.25 926 THR A C 1
ATOM 7322 O O . THR A 1 926 ? 7.986 21.176 1.691 1.00 50.25 926 THR A O 1
ATOM 7325 N N . ARG A 1 927 ? 7.919 23.226 2.592 1.00 50.47 927 ARG A N 1
ATOM 7326 C CA . ARG A 1 927 ? 8.127 23.937 1.317 1.00 50.47 927 ARG A CA 1
ATOM 7327 C C . ARG A 1 927 ? 9.570 24.456 1.278 1.00 50.47 927 ARG A C 1
ATOM 7329 O O . ARG A 1 927 ? 10.025 25.059 2.250 1.00 50.47 927 ARG A O 1
ATOM 7336 N N . LYS A 1 928 ? 10.311 24.170 0.201 1.00 52.59 928 LYS A N 1
ATOM 7337 C CA . LYS A 1 928 ? 11.633 24.773 -0.044 1.00 52.59 928 LYS A CA 1
ATOM 7338 C C . LYS A 1 928 ? 11.425 26.149 -0.697 1.00 52.59 928 LYS A C 1
ATOM 7340 O O . LYS A 1 928 ? 10.556 26.248 -1.564 1.00 52.59 928 LYS A O 1
ATOM 7345 N N . PRO A 1 929 ? 12.168 27.192 -0.291 1.00 50.25 929 PRO A N 1
ATOM 7346 C CA . PRO A 1 929 ? 12.115 28.478 -0.976 1.00 50.25 929 PRO A CA 1
ATOM 7347 C C . PRO A 1 929 ? 12.631 28.333 -2.423 1.00 50.25 929 PRO A C 1
ATOM 7349 O O . PRO A 1 929 ? 13.471 27.459 -2.667 1.00 50.25 929 PRO A O 1
ATOM 7352 N N . PRO A 1 930 ? 12.151 29.158 -3.374 1.00 51.50 930 PRO A N 1
ATOM 7353 C CA . PRO A 1 930 ? 12.799 29.305 -4.679 1.00 51.50 930 PRO A CA 1
ATOM 7354 C C . PRO A 1 930 ? 14.260 29.752 -4.483 1.00 51.50 930 PRO A C 1
ATOM 7356 O O . PRO A 1 930 ? 14.615 30.256 -3.415 1.00 51.50 930 PRO A O 1
ATOM 7359 N N . SER A 1 931 ? 15.132 29.479 -5.457 1.00 49.25 931 SER A N 1
ATOM 7360 C CA . SER A 1 931 ? 16.592 29.641 -5.350 1.00 49.25 931 SER A CA 1
ATOM 7361 C C . SER A 1 931 ? 17.035 30.995 -4.757 1.00 49.25 931 SER A C 1
ATOM 7363 O O . SER A 1 931 ? 16.343 31.996 -4.944 1.00 49.25 931 SER A O 1
ATOM 7365 N N . PRO A 1 932 ? 18.208 31.069 -4.084 1.00 47.28 932 PRO A N 1
ATOM 7366 C CA . PRO A 1 932 ? 18.656 32.268 -3.360 1.00 47.28 932 PRO A CA 1
ATOM 7367 C C . PRO A 1 932 ? 18.738 33.548 -4.205 1.00 47.28 932 PRO A C 1
ATOM 7369 O O . PRO A 1 932 ? 18.661 34.642 -3.655 1.00 47.28 932 PRO A O 1
ATOM 7372 N N . GLU A 1 933 ? 18.878 33.416 -5.525 1.00 47.25 933 GLU A N 1
ATOM 7373 C CA . GLU A 1 933 ? 18.966 34.541 -6.463 1.00 47.25 933 GLU A CA 1
ATOM 7374 C C . GLU A 1 933 ? 17.605 35.210 -6.747 1.00 47.25 933 GLU A C 1
ATOM 7376 O O . GLU A 1 933 ? 17.582 36.379 -7.121 1.00 47.25 933 GLU A O 1
ATOM 7381 N N . GLU A 1 934 ? 16.472 34.540 -6.488 1.00 45.53 934 GLU A N 1
ATOM 7382 C CA . GLU A 1 934 ? 15.117 35.090 -6.709 1.00 45.53 934 GLU A CA 1
ATOM 7383 C C . GLU A 1 934 ? 14.402 35.534 -5.419 1.00 45.53 934 GLU A C 1
ATOM 7385 O O . GLU A 1 934 ? 13.394 36.240 -5.476 1.00 45.53 934 GLU A O 1
ATOM 7390 N N . PHE A 1 935 ? 14.920 35.177 -4.237 1.00 48.78 935 PHE A N 1
ATOM 7391 C CA . PHE A 1 935 ? 14.332 35.566 -2.950 1.00 48.78 935 PHE A CA 1
ATOM 7392 C C . PHE A 1 935 ? 15.377 36.195 -2.015 1.00 48.78 935 PHE A C 1
ATOM 7394 O O . PHE A 1 935 ? 15.724 35.637 -0.973 1.00 48.78 935 PHE A O 1
ATOM 7401 N N . SER A 1 936 ? 15.877 37.389 -2.365 1.00 42.03 936 SER A N 1
ATOM 7402 C CA . SER A 1 936 ? 16.687 38.192 -1.440 1.00 42.03 936 SER A CA 1
ATOM 7403 C C . SER A 1 936 ? 15.767 38.914 -0.447 1.00 42.03 936 SER A C 1
ATOM 7405 O O . SER A 1 936 ? 15.157 39.938 -0.761 1.00 42.03 936 SER A O 1
ATOM 7407 N N . TRP A 1 937 ? 15.628 38.374 0.763 1.00 42.31 937 TRP A N 1
ATOM 7408 C CA . TRP A 1 937 ? 14.962 39.084 1.854 1.00 42.31 937 TRP A CA 1
ATOM 7409 C C . TRP A 1 937 ? 15.897 40.195 2.354 1.00 42.31 937 TRP A C 1
ATOM 7411 O O . TRP A 1 937 ? 16.873 39.903 3.042 1.00 42.31 937 TRP A O 1
ATOM 7421 N N . ASP A 1 938 ? 15.639 41.453 1.974 1.00 43.16 938 ASP A N 1
ATOM 7422 C CA . ASP A 1 938 ? 16.378 42.613 2.490 1.00 43.16 938 ASP A CA 1
ATOM 7423 C C . ASP A 1 938 ? 15.998 42.829 3.971 1.00 43.16 938 ASP A C 1
ATOM 7425 O O . ASP A 1 938 ? 14.833 43.120 4.268 1.00 43.16 938 ASP A O 1
ATOM 7429 N N . PRO A 1 939 ? 16.943 42.728 4.925 1.00 39.12 939 PRO A N 1
ATOM 7430 C CA . PRO A 1 939 ? 16.694 43.002 6.340 1.00 39.12 939 PRO A CA 1
ATOM 7431 C C . PRO A 1 939 ? 16.137 44.410 6.608 1.00 39.12 939 PRO A C 1
ATOM 7433 O O . PRO A 1 939 ? 15.522 44.639 7.652 1.00 39.12 939 PRO A O 1
ATOM 7436 N N . LYS A 1 940 ? 16.285 45.355 5.666 1.00 37.59 940 LYS A N 1
ATOM 7437 C CA . LYS A 1 940 ? 15.644 46.676 5.741 1.00 37.59 940 LYS A CA 1
ATOM 7438 C C . LYS A 1 940 ? 14.113 46.612 5.671 1.00 37.59 940 LYS A C 1
ATOM 7440 O O . LYS A 1 940 ? 13.471 47.531 6.178 1.00 37.59 940 LYS A O 1
ATOM 7445 N N . CYS A 1 941 ? 13.509 45.535 5.150 1.00 40.72 941 CYS A N 1
ATOM 7446 C CA . CYS A 1 941 ? 12.051 45.347 5.118 1.00 40.72 941 CYS A CA 1
ATOM 7447 C C . CYS A 1 941 ? 11.417 45.112 6.503 1.00 40.72 941 CYS A C 1
ATOM 7449 O O . CYS A 1 941 ? 10.199 45.245 6.637 1.00 40.72 941 CYS A O 1
ATOM 7451 N N . ALA A 1 942 ? 12.202 44.827 7.550 1.00 41.25 942 ALA A N 1
ATOM 7452 C CA . ALA A 1 942 ? 11.687 44.705 8.917 1.00 41.25 942 ALA A CA 1
ATOM 7453 C C . ALA A 1 942 ? 11.083 46.024 9.449 1.00 41.25 942 ALA A C 1
ATOM 7455 O O . ALA A 1 942 ? 10.168 45.989 10.269 1.00 41.25 942 ALA A O 1
ATOM 7456 N N . SER A 1 943 ? 11.529 47.180 8.935 1.00 40.44 943 SER A N 1
ATOM 7457 C CA . SER A 1 943 ? 10.974 48.501 9.279 1.00 40.44 943 SER A CA 1
ATOM 7458 C C . SER A 1 943 ? 9.627 48.810 8.603 1.00 40.44 943 SER A C 1
ATOM 7460 O O . SER A 1 943 ? 8.975 49.786 8.959 1.00 40.44 943 SER A O 1
ATOM 7462 N N . MET A 1 944 ? 9.182 47.973 7.653 1.00 51.97 944 MET A N 1
ATOM 7463 C CA . MET A 1 944 ? 7.931 48.141 6.896 1.00 51.97 944 MET A CA 1
ATOM 7464 C C . MET A 1 944 ? 6.780 47.237 7.375 1.00 51.97 944 MET A C 1
ATOM 7466 O O . MET A 1 944 ? 5.683 47.280 6.801 1.00 51.97 944 MET A O 1
ATOM 7470 N N . LEU A 1 945 ? 7.002 46.400 8.392 1.00 64.31 945 LEU A N 1
ATOM 7471 C CA . LEU A 1 945 ? 5.981 45.502 8.934 1.00 64.31 945 LEU A CA 1
ATOM 7472 C C . LEU A 1 945 ? 4.897 46.304 9.666 1.00 64.31 945 LEU A C 1
ATOM 7474 O O . LEU A 1 945 ? 5.190 47.080 10.571 1.00 64.31 945 LEU A O 1
ATOM 7478 N N . LEU A 1 946 ? 3.635 46.112 9.273 1.00 71.25 946 LEU A N 1
ATOM 7479 C CA . LEU A 1 946 ? 2.503 46.714 9.982 1.00 71.25 946 LEU A CA 1
ATOM 7480 C C . LEU A 1 946 ? 2.374 46.073 11.371 1.00 71.25 946 LEU A C 1
ATOM 7482 O O . LEU A 1 946 ? 2.506 44.852 11.466 1.00 71.25 946 LEU A O 1
ATOM 7486 N N . PRO A 1 947 ? 2.099 46.837 12.439 1.00 78.69 947 PRO A N 1
ATOM 7487 C CA . PRO A 1 947 ? 1.874 46.263 13.761 1.00 78.69 947 PRO A CA 1
ATOM 7488 C C . PRO A 1 947 ? 0.633 45.361 13.768 1.00 78.69 947 PRO A C 1
ATOM 7490 O O . PRO A 1 947 ? -0.281 45.536 12.959 1.00 78.69 947 PRO A O 1
ATOM 7493 N N . SER A 1 948 ? 0.603 44.392 14.688 1.00 80.12 948 SER A N 1
ATOM 7494 C CA . SER A 1 948 ? -0.596 43.577 14.905 1.00 80.12 948 SER A CA 1
ATOM 7495 C C . SER A 1 948 ? -1.769 44.478 15.316 1.00 80.12 948 SER A C 1
ATOM 7497 O O . SER A 1 948 ? -1.575 45.315 16.200 1.00 80.12 948 SER A O 1
ATOM 7499 N N . PRO A 1 949 ? -2.971 44.304 14.736 1.00 86.38 949 PRO A N 1
ATOM 7500 C CA . PRO A 1 949 ? -4.139 45.103 15.096 1.00 86.38 949 PRO A CA 1
ATOM 7501 C C . PRO A 1 949 ? -4.497 44.976 16.580 1.00 86.38 949 PRO A C 1
ATOM 7503 O O . PRO A 1 949 ? -4.606 43.865 17.105 1.00 86.38 949 PRO A O 1
ATOM 7506 N N . GLY A 1 950 ? -4.696 46.113 17.247 1.00 84.94 950 GLY A N 1
ATOM 7507 C CA . GLY A 1 950 ? -5.174 46.207 18.626 1.00 84.94 950 GLY A CA 1
ATOM 7508 C C . GLY A 1 950 ? -6.700 46.267 18.737 1.00 84.94 950 GLY A C 1
ATOM 7509 O O . GLY A 1 950 ? -7.242 46.036 19.818 1.00 84.94 950 GLY A O 1
ATOM 7510 N N . SER A 1 951 ? -7.404 46.517 17.628 1.00 89.25 951 SER A N 1
ATOM 7511 C CA . SER A 1 951 ? -8.870 46.534 17.551 1.00 89.25 951 SER A CA 1
ATOM 7512 C C . SER A 1 951 ? -9.402 45.873 16.271 1.00 89.25 951 SER A C 1
ATOM 7514 O O . SER A 1 951 ? -8.683 45.703 15.285 1.00 89.25 951 SER A O 1
ATOM 7516 N N . SER A 1 952 ? -10.692 45.518 16.261 1.00 89.06 952 SER A N 1
ATOM 7517 C CA . SER A 1 952 ? -11.367 44.994 15.064 1.00 89.06 952 SER A CA 1
ATOM 7518 C C . SER A 1 952 ? -11.458 46.025 13.930 1.00 89.06 952 SER A C 1
ATOM 7520 O O . SER A 1 952 ? -11.459 45.643 12.765 1.00 89.06 952 SER A O 1
ATOM 7522 N N . GLU A 1 953 ? -11.485 47.320 14.252 1.00 90.62 953 GLU A N 1
ATOM 7523 C CA . GLU A 1 953 ? -11.418 48.417 13.275 1.00 90.62 953 GLU A CA 1
ATOM 7524 C C . GLU A 1 953 ? -10.039 48.476 12.602 1.00 90.62 953 GLU A C 1
ATOM 7526 O O . GLU A 1 953 ? -9.925 48.480 11.373 1.00 90.62 953 GLU A O 1
ATOM 7531 N N . GLU A 1 954 ? -8.972 48.417 13.404 1.00 89.56 954 GLU A N 1
ATOM 7532 C CA . GLU A 1 954 ? -7.601 48.366 12.897 1.00 89.56 954 GLU A CA 1
ATOM 7533 C C . GLU A 1 954 ? -7.356 47.129 12.033 1.00 89.56 954 GLU A C 1
ATOM 7535 O O . GLU A 1 954 ? -6.579 47.192 11.084 1.00 89.56 954 GLU A O 1
ATOM 7540 N N . GLN A 1 955 ? -8.044 46.021 12.308 1.00 92.25 955 GLN A N 1
ATOM 7541 C CA . GLN A 1 955 ? -7.935 44.792 11.532 1.00 92.25 955 GLN A CA 1
ATOM 7542 C C . GLN A 1 955 ? -8.481 44.932 10.101 1.00 92.25 955 GLN A C 1
ATOM 7544 O O . GLN A 1 955 ? -7.871 44.424 9.155 1.00 92.25 955 GLN A O 1
ATOM 7549 N N . VAL A 1 956 ? -9.602 45.642 9.930 1.00 92.88 956 VAL A N 1
ATOM 7550 C CA . VAL A 1 956 ? -10.189 45.940 8.611 1.00 92.88 956 VAL A CA 1
ATOM 7551 C C . VAL A 1 956 ? -9.213 46.781 7.782 1.00 92.88 956 VAL A C 1
ATOM 7553 O O . VAL A 1 956 ? -8.895 46.441 6.638 1.00 92.88 956 VAL A O 1
ATOM 7556 N N . LEU A 1 957 ? -8.659 47.832 8.390 1.00 90.44 957 LEU A N 1
ATOM 7557 C CA . LEU A 1 957 ? -7.684 48.714 7.744 1.00 90.44 957 LEU A CA 1
ATOM 7558 C C . LEU A 1 957 ? -6.350 48.006 7.466 1.00 90.44 957 LEU A C 1
ATOM 7560 O O . LEU A 1 957 ? -5.759 48.201 6.401 1.00 90.44 957 LEU A O 1
ATOM 7564 N N . PHE A 1 958 ? -5.892 47.139 8.373 1.00 90.12 958 PHE A N 1
ATOM 7565 C CA . PHE A 1 958 ? -4.689 46.324 8.194 1.00 90.12 958 PHE A CA 1
ATOM 7566 C C . PHE A 1 958 ? -4.792 45.472 6.927 1.00 90.12 958 PHE A C 1
ATOM 7568 O O . PHE A 1 958 ? -3.910 45.535 6.066 1.00 90.12 958 PHE A O 1
ATOM 7575 N N . LEU A 1 959 ? -5.889 44.720 6.766 1.00 91.12 959 LEU A N 1
ATOM 7576 C CA . LEU A 1 959 ? -6.066 43.848 5.605 1.00 91.12 959 LEU A CA 1
ATOM 7577 C C . LEU A 1 959 ? -6.126 44.647 4.298 1.00 91.12 959 LEU A C 1
ATOM 7579 O O . LEU A 1 959 ? -5.515 44.248 3.305 1.00 91.12 959 LEU A O 1
ATOM 7583 N N . SER A 1 960 ? -6.814 45.793 4.293 1.00 89.50 960 SER A N 1
ATOM 7584 C CA . SER A 1 960 ? -6.888 46.655 3.107 1.00 89.50 960 SER A CA 1
ATOM 7585 C C . SER A 1 960 ? -5.545 47.289 2.760 1.00 89.50 960 SER A C 1
ATOM 7587 O O . SER A 1 960 ? -5.217 47.414 1.581 1.00 89.50 960 SER A O 1
ATOM 7589 N N . THR A 1 961 ? -4.734 47.623 3.762 1.00 86.81 961 THR A N 1
ATOM 7590 C CA . THR A 1 961 ? -3.374 48.133 3.554 1.00 86.81 961 THR A CA 1
ATOM 7591 C C . THR A 1 961 ? -2.484 47.063 2.920 1.00 86.81 961 THR A C 1
ATOM 7593 O O . THR A 1 961 ? -1.787 47.339 1.944 1.00 86.81 961 THR A O 1
ATOM 7596 N N . ILE A 1 962 ? -2.538 45.819 3.413 1.00 85.44 962 ILE A N 1
ATOM 7597 C CA . ILE A 1 962 ? -1.801 44.697 2.812 1.00 85.44 962 ILE A CA 1
ATOM 7598 C C . ILE A 1 962 ? -2.285 44.429 1.381 1.00 85.44 962 ILE A C 1
ATOM 7600 O O . ILE A 1 962 ? -1.458 44.269 0.483 1.00 85.44 962 ILE A O 1
ATOM 7604 N N . HIS A 1 963 ? -3.599 44.439 1.138 1.00 87.44 963 HIS A N 1
ATOM 7605 C CA . HIS A 1 963 ? -4.162 44.241 -0.200 1.00 87.44 963 HIS A CA 1
ATOM 7606 C C . HIS A 1 963 ? -3.665 45.310 -1.189 1.00 87.44 963 HIS A C 1
ATOM 7608 O O . HIS A 1 963 ? -3.227 44.977 -2.288 1.00 87.44 963 HIS A O 1
ATOM 7614 N N . ASN A 1 964 ? -3.625 46.579 -0.778 1.00 85.38 964 ASN A N 1
ATOM 7615 C CA . ASN A 1 964 ? -3.117 47.668 -1.614 1.00 85.38 964 ASN A CA 1
ATOM 7616 C C . ASN A 1 964 ? -1.607 47.579 -1.875 1.00 85.38 964 ASN A C 1
ATOM 7618 O O . ASN A 1 964 ? -1.174 47.842 -2.995 1.00 85.38 964 ASN A O 1
ATOM 7622 N N . ARG A 1 965 ? -0.804 47.122 -0.903 1.00 81.56 965 ARG A N 1
ATOM 7623 C CA . ARG A 1 965 ? 0.622 46.815 -1.138 1.00 81.56 965 ARG A CA 1
ATOM 7624 C C . ARG A 1 965 ? 0.800 45.716 -2.188 1.00 81.56 965 ARG A C 1
ATOM 7626 O O . ARG A 1 965 ? 1.689 45.811 -3.030 1.00 81.56 965 ARG A O 1
ATOM 7633 N N . VAL A 1 966 ? -0.057 44.693 -2.166 1.00 82.00 966 VAL A N 1
ATOM 7634 C CA . VAL A 1 966 ? -0.056 43.627 -3.180 1.00 82.00 966 VAL A CA 1
ATOM 7635 C C . VAL A 1 966 ? -0.481 44.166 -4.547 1.00 82.00 966 VAL A C 1
ATOM 7637 O O . VAL A 1 966 ? 0.168 43.840 -5.537 1.00 82.00 966 VAL A O 1
ATOM 7640 N N . ASN A 1 967 ? -1.503 45.024 -4.615 1.00 82.50 967 ASN A N 1
ATOM 7641 C CA . ASN A 1 967 ? -1.921 45.648 -5.874 1.00 82.50 967 ASN A CA 1
ATOM 7642 C C . ASN A 1 967 ? -0.802 46.493 -6.490 1.00 82.50 967 ASN A C 1
ATOM 7644 O O . ASN A 1 967 ? -0.541 46.358 -7.678 1.00 82.50 967 ASN A O 1
ATOM 7648 N N . LEU A 1 968 ? -0.091 47.295 -5.694 1.00 80.06 968 LEU A N 1
ATOM 7649 C CA . LEU A 1 968 ? 1.053 48.074 -6.178 1.00 80.06 968 LEU A CA 1
ATOM 7650 C C . LEU A 1 968 ? 2.190 47.187 -6.694 1.00 80.06 968 LEU A C 1
ATOM 7652 O O . LEU A 1 968 ? 2.791 47.499 -7.716 1.00 80.06 968 LEU A O 1
ATOM 7656 N N . ARG A 1 969 ? 2.474 46.070 -6.009 1.00 78.06 969 ARG A N 1
ATOM 7657 C CA . ARG A 1 969 ? 3.511 45.117 -6.429 1.00 78.06 969 ARG A CA 1
ATOM 7658 C C . ARG A 1 969 ? 3.168 44.422 -7.750 1.00 78.06 969 ARG A C 1
ATOM 7660 O O . ARG A 1 969 ? 4.067 44.146 -8.533 1.00 78.06 969 ARG A O 1
ATOM 7667 N N . LEU A 1 970 ? 1.898 44.078 -7.948 1.00 79.62 970 LEU A N 1
ATOM 7668 C CA . LEU A 1 970 ? 1.418 43.340 -9.122 1.00 79.62 970 LEU A CA 1
ATOM 7669 C C . LEU A 1 970 ? 0.966 44.256 -10.270 1.00 79.62 970 LEU A C 1
ATOM 7671 O O . LEU A 1 970 ? 0.534 43.763 -11.307 1.00 79.62 970 LEU A O 1
ATOM 7675 N N . ALA A 1 971 ? 1.021 45.575 -10.098 1.00 79.56 971 ALA A N 1
ATOM 7676 C CA . ALA A 1 971 ? 0.704 46.510 -11.166 1.00 79.56 971 ALA A CA 1
ATOM 7677 C C . ALA A 1 971 ? 1.720 46.367 -12.302 1.00 79.56 971 ALA A C 1
ATOM 7679 O O . ALA A 1 971 ? 2.928 46.407 -12.066 1.00 79.56 971 ALA A O 1
ATOM 7680 N N . ARG A 1 972 ? 1.230 46.246 -13.541 1.00 77.38 972 ARG A N 1
ATOM 7681 C CA . ARG A 1 972 ? 2.036 46.150 -14.769 1.00 77.38 972 ARG A CA 1
ATOM 7682 C C . ARG A 1 972 ? 2.902 44.892 -14.878 1.00 77.38 972 ARG A C 1
ATOM 7684 O O . ARG A 1 972 ? 3.822 44.857 -15.695 1.00 77.38 972 ARG A O 1
ATOM 7691 N N . THR A 1 973 ? 2.635 43.859 -14.078 1.00 77.38 973 THR A N 1
ATOM 7692 C CA . THR A 1 973 ? 3.288 42.549 -14.220 1.00 77.38 973 THR A CA 1
ATOM 7693 C C . THR A 1 973 ? 2.541 41.681 -15.232 1.00 77.38 973 THR A C 1
ATOM 7695 O O . THR A 1 973 ? 1.352 41.861 -15.462 1.00 77.38 973 THR A O 1
ATOM 7698 N N . VAL A 1 974 ? 3.198 40.665 -15.800 1.00 72.94 974 VAL A N 1
ATOM 7699 C CA . VAL A 1 974 ? 2.565 39.717 -16.751 1.00 72.94 974 VAL A CA 1
ATOM 7700 C C . VAL A 1 974 ? 1.388 38.920 -16.157 1.00 72.94 974 VAL A C 1
ATOM 7702 O O . VAL A 1 974 ? 0.606 38.311 -16.881 1.00 72.94 974 VAL A O 1
ATOM 7705 N N . THR A 1 975 ? 1.267 38.919 -14.827 1.00 73.00 975 THR A N 1
ATOM 7706 C CA . THR A 1 975 ? 0.187 38.288 -14.054 1.00 73.00 975 THR A CA 1
ATOM 7707 C C . THR A 1 975 ? -1.019 39.209 -13.817 1.00 73.00 975 THR A C 1
ATOM 7709 O O . THR A 1 975 ? -2.015 38.776 -13.232 1.00 73.00 975 THR A O 1
ATOM 7712 N N . GLU A 1 976 ? -0.940 40.473 -14.238 1.00 81.81 976 GLU A N 1
ATOM 7713 C CA . GLU A 1 976 ? -2.046 41.426 -14.224 1.00 81.81 976 GLU A CA 1
ATOM 7714 C C . GLU A 1 976 ? -3.078 41.072 -15.301 1.00 81.81 976 GLU A C 1
ATOM 7716 O O . GLU A 1 976 ? -2.724 40.736 -16.427 1.00 81.81 976 GLU A O 1
ATOM 7721 N N . ASP A 1 977 ? -4.365 41.162 -14.958 1.00 83.81 977 ASP A N 1
ATOM 7722 C CA . ASP A 1 977 ? -5.437 41.026 -15.943 1.00 83.81 977 ASP A CA 1
ATOM 7723 C C . ASP A 1 977 ? -5.518 42.330 -16.757 1.00 83.81 977 ASP A C 1
ATOM 7725 O O . ASP A 1 977 ? -5.828 43.373 -16.167 1.00 83.81 977 ASP A O 1
ATOM 7729 N N . PRO A 1 978 ? -5.314 42.308 -18.088 1.00 82.25 978 PRO A N 1
ATOM 7730 C CA . PRO A 1 978 ? -5.350 43.520 -18.906 1.00 82.25 978 PRO A CA 1
ATOM 7731 C C . PRO A 1 978 ? -6.683 44.280 -18.832 1.00 82.25 978 PRO A C 1
ATOM 7733 O O . PRO A 1 978 ? -6.718 45.488 -19.059 1.00 82.25 978 PRO A O 1
ATOM 7736 N N . LYS A 1 979 ? -7.791 43.591 -18.513 1.00 82.38 979 LYS A N 1
ATOM 7737 C CA . LYS A 1 979 ? -9.126 44.199 -18.357 1.00 82.38 979 LYS A CA 1
ATOM 7738 C C . LYS A 1 979 ? -9.440 44.620 -16.918 1.00 82.38 979 LYS A C 1
ATOM 7740 O O . LYS A 1 979 ? -10.480 45.231 -16.685 1.00 82.38 979 LYS A O 1
ATOM 7745 N N . ALA A 1 980 ? -8.579 44.299 -15.955 1.00 82.56 980 ALA A N 1
ATOM 7746 C CA . ALA A 1 980 ? -8.736 44.659 -14.548 1.00 82.56 980 ALA A CA 1
ATOM 7747 C C . ALA A 1 980 ? -7.368 45.009 -13.926 1.00 82.56 980 ALA A C 1
ATOM 7749 O O . ALA A 1 980 ? -6.859 44.246 -13.091 1.00 82.56 980 ALA A O 1
ATOM 7750 N N . PRO A 1 981 ? -6.773 46.150 -14.329 1.00 83.38 981 PRO A N 1
ATOM 7751 C CA . PRO A 1 981 ? -5.445 46.542 -13.882 1.00 83.38 981 PRO A CA 1
ATOM 7752 C C . PRO A 1 981 ? -5.387 46.720 -12.360 1.00 83.38 981 PRO A C 1
ATOM 7754 O O . PRO A 1 981 ? -6.331 47.199 -11.720 1.00 83.38 981 PRO A O 1
ATOM 7757 N N . LYS A 1 982 ? -4.267 46.313 -11.763 1.00 86.19 982 LYS A N 1
ATOM 7758 C CA . LYS A 1 982 ? -3.995 46.442 -10.336 1.00 86.19 982 LYS A CA 1
ATOM 7759 C C . LYS A 1 982 ? -3.702 47.900 -10.016 1.00 86.19 982 LYS A C 1
ATOM 7761 O O . LYS A 1 982 ? -2.728 48.493 -10.465 1.00 86.19 982 LYS A O 1
ATOM 7766 N N . GLN A 1 983 ? -4.562 48.462 -9.186 1.00 83.94 983 GLN A N 1
ATOM 7767 C CA . GLN A 1 983 ? -4.488 49.832 -8.706 1.00 83.94 983 GLN A CA 1
ATOM 7768 C C . GLN A 1 983 ? -4.880 49.873 -7.229 1.00 83.94 983 GLN A C 1
ATOM 7770 O O . GLN A 1 983 ? -5.390 48.892 -6.676 1.00 83.94 983 GLN A O 1
ATOM 7775 N N . LEU A 1 984 ? -4.618 51.001 -6.577 1.00 84.44 984 LEU A N 1
ATOM 7776 C CA . LEU A 1 984 ? -5.056 51.224 -5.204 1.00 84.44 984 LEU A CA 1
ATOM 7777 C C . LEU A 1 984 ? -6.588 51.161 -5.114 1.00 84.44 984 LEU A C 1
ATOM 7779 O O . LEU A 1 984 ? -7.293 51.675 -5.983 1.00 84.44 984 LEU A O 1
ATOM 7783 N N . TYR A 1 985 ? -7.086 50.501 -4.070 1.00 84.69 985 TYR A N 1
ATOM 7784 C CA . TYR A 1 985 ? -8.504 50.260 -3.837 1.00 84.69 985 TYR A CA 1
ATOM 7785 C C . TYR A 1 985 ? -8.938 50.771 -2.449 1.00 84.69 985 TYR A C 1
ATOM 7787 O O . TYR A 1 985 ? -8.312 50.384 -1.456 1.00 84.69 985 TYR A O 1
ATOM 7795 N N . PRO A 1 986 ? -10.030 51.553 -2.339 1.00 87.88 986 PRO A N 1
ATOM 7796 C CA . PRO A 1 986 ? -10.826 52.111 -3.441 1.00 87.88 986 PRO A CA 1
ATOM 7797 C C . PRO A 1 986 ? -10.040 53.126 -4.265 1.00 87.88 986 PRO A C 1
ATOM 7799 O O . PRO A 1 986 ? -9.215 53.836 -3.713 1.00 87.88 986 PRO A O 1
ATOM 7802 N N . THR A 1 987 ? -10.323 53.249 -5.563 1.00 86.06 987 THR A N 1
ATOM 7803 C CA . THR A 1 987 ? -9.755 54.347 -6.365 1.00 86.06 987 THR A CA 1
ATOM 7804 C C . THR A 1 987 ? -10.332 55.696 -5.921 1.00 86.06 987 THR A C 1
ATOM 7806 O O . THR A 1 987 ? -11.414 55.740 -5.329 1.00 86.06 987 THR A O 1
ATOM 7809 N N . GLN A 1 988 ? -9.671 56.808 -6.264 1.00 81.50 988 GLN A N 1
ATOM 7810 C CA . GLN A 1 988 ? -10.183 58.156 -5.964 1.00 81.50 988 GLN A CA 1
ATOM 7811 C C . GLN A 1 988 ? -11.588 58.387 -6.540 1.00 81.50 988 GLN A C 1
ATOM 7813 O O . GLN A 1 988 ? -12.407 59.045 -5.919 1.00 81.50 988 GLN A O 1
ATOM 7818 N N . SER A 1 989 ? -11.920 57.766 -7.676 1.00 84.06 989 SER A N 1
ATOM 7819 C CA . SER A 1 989 ? -13.278 57.821 -8.237 1.00 84.06 989 SER A CA 1
ATOM 7820 C C . SER A 1 989 ? -14.327 57.053 -7.420 1.00 84.06 989 SER A C 1
ATOM 7822 O O . SER A 1 989 ? -15.494 57.428 -7.417 1.00 84.06 989 SER A O 1
ATOM 7824 N N . MET A 1 990 ? -13.928 55.980 -6.728 1.00 86.94 990 MET A N 1
ATOM 7825 C CA . MET A 1 990 ? -14.838 55.128 -5.953 1.00 86.94 990 MET A CA 1
ATOM 7826 C C . MET A 1 990 ? -15.107 55.682 -4.555 1.00 86.94 990 MET A C 1
ATOM 7828 O O . MET A 1 990 ? -16.182 55.460 -4.006 1.00 86.94 990 MET A O 1
ATOM 7832 N N . CYS A 1 991 ? -14.136 56.381 -3.974 1.00 88.12 991 CYS A N 1
ATOM 7833 C CA . CYS A 1 991 ? -14.303 57.069 -2.703 1.00 88.12 991 CYS A CA 1
ATOM 7834 C C . CYS A 1 991 ? -13.431 58.327 -2.678 1.00 88.12 991 CYS A C 1
ATOM 7836 O O . CYS A 1 991 ? -12.345 58.272 -2.113 1.00 88.12 991 CYS A O 1
ATOM 7838 N N . PRO A 1 992 ? -13.866 59.456 -3.262 1.00 85.88 992 PRO A N 1
ATOM 7839 C CA . PRO A 1 992 ? -13.061 60.679 -3.283 1.00 85.88 992 PRO A CA 1
ATOM 7840 C C . PRO A 1 992 ? -12.627 61.133 -1.882 1.00 85.88 992 PRO A C 1
ATOM 7842 O O . PRO A 1 992 ? -11.476 61.493 -1.684 1.00 85.88 992 PRO A O 1
ATOM 7845 N N . SER A 1 993 ? -13.511 60.999 -0.886 1.00 85.44 993 SER A N 1
ATOM 7846 C CA . SER A 1 993 ? -13.264 61.371 0.516 1.00 85.44 993 SER A CA 1
ATOM 7847 C C . SER A 1 993 ? -12.284 60.458 1.267 1.00 85.44 993 SER A C 1
ATOM 7849 O O . SER A 1 993 ? -11.872 60.777 2.383 1.00 85.44 993 SER A O 1
ATOM 7851 N N . CYS A 1 994 ? -11.907 59.318 0.682 1.00 85.44 994 CYS A N 1
ATOM 7852 C CA . CYS A 1 994 ? -10.877 58.435 1.227 1.00 85.44 994 CYS A CA 1
ATOM 7853 C C . CYS A 1 994 ? -9.451 58.930 0.912 1.00 85.44 994 CYS A C 1
ATOM 7855 O O . CYS A 1 994 ? -8.486 58.358 1.421 1.00 85.44 994 CYS A O 1
ATOM 7857 N N . TRP A 1 995 ? -9.312 59.948 0.057 1.00 81.62 995 TRP A N 1
ATOM 7858 C CA . TRP A 1 995 ? -8.041 60.454 -0.458 1.00 81.62 995 TRP A CA 1
ATOM 7859 C C . TRP A 1 995 ? -7.802 61.883 0.030 1.00 81.62 995 TRP A C 1
ATOM 7861 O O . TRP A 1 995 ? -8.738 62.671 0.125 1.00 81.62 995 TRP A O 1
ATOM 7871 N N . SER A 1 996 ? -6.549 62.208 0.352 1.00 71.44 996 SER A N 1
ATOM 7872 C CA . SER A 1 996 ? -6.143 63.584 0.656 1.00 71.44 996 SER A CA 1
ATOM 7873 C C . SER A 1 996 ? -5.942 64.390 -0.632 1.00 71.44 996 SER A C 1
ATOM 7875 O O . SER A 1 996 ? -5.306 63.901 -1.566 1.00 71.44 996 SER A O 1
ATOM 7877 N N . ASP A 1 997 ? -6.435 65.632 -0.657 1.00 62.06 997 ASP A N 1
ATOM 7878 C CA . ASP A 1 997 ? -6.189 66.605 -1.736 1.00 62.06 997 ASP A CA 1
ATOM 7879 C C . ASP A 1 997 ? -4.865 67.381 -1.550 1.00 62.06 997 ASP A C 1
ATOM 7881 O O . ASP A 1 997 ? -4.547 68.268 -2.347 1.00 62.06 997 ASP A O 1
ATOM 7885 N N . ASP A 1 998 ? -4.080 67.063 -0.510 1.00 61.59 998 ASP A N 1
ATOM 7886 C CA . ASP A 1 998 ? -2.811 67.733 -0.212 1.00 61.59 998 ASP A CA 1
ATOM 7887 C C . ASP A 1 998 ? -1.765 67.482 -1.326 1.00 61.59 998 ASP A C 1
ATOM 7889 O O . ASP A 1 998 ? -1.377 66.333 -1.577 1.00 61.59 998 ASP A O 1
ATOM 7893 N N . PRO A 1 999 ? -1.282 68.535 -2.018 1.00 53.72 999 PRO A N 1
ATOM 7894 C CA . PRO A 1 999 ? -0.319 68.405 -3.105 1.00 53.72 999 PRO A CA 1
ATOM 7895 C C . PRO A 1 999 ? 1.018 67.772 -2.701 1.00 53.72 999 PRO A C 1
ATOM 7897 O O . PRO A 1 999 ? 1.675 67.221 -3.592 1.00 53.72 999 PRO A O 1
ATOM 7900 N N . GLU A 1 1000 ? 1.417 67.863 -1.424 1.00 52.91 1000 GLU A N 1
ATOM 7901 C CA . GLU A 1 1000 ? 2.667 67.285 -0.902 1.00 52.91 1000 GLU A CA 1
ATOM 7902 C C . GLU A 1 1000 ? 2.583 65.763 -0.703 1.00 52.91 1000 GLU A C 1
ATOM 7904 O O . GLU A 1 1000 ? 3.611 65.090 -0.653 1.00 52.91 1000 GLU A O 1
ATOM 7909 N N . ASP A 1 1001 ? 1.373 65.197 -0.689 1.00 53.00 1001 ASP A N 1
ATOM 7910 C CA . ASP A 1 1001 ? 1.112 63.794 -0.340 1.00 53.00 1001 ASP A CA 1
ATOM 7911 C C . ASP A 1 1001 ? 0.891 62.892 -1.578 1.00 53.00 1001 ASP A C 1
ATOM 7913 O O . ASP A 1 1001 ? 0.283 61.817 -1.521 1.00 53.00 1001 ASP A O 1
ATOM 7917 N N . ARG A 1 1002 ? 1.382 63.322 -2.752 1.00 44.72 1002 ARG A N 1
ATOM 7918 C CA . ARG A 1 1002 ? 1.234 62.584 -4.020 1.00 44.72 1002 ARG A CA 1
ATOM 7919 C C . ARG A 1 1002 ? 2.193 61.392 -4.111 1.00 44.72 1002 ARG A C 1
ATOM 7921 O O . ARG A 1 1002 ? 3.305 61.490 -4.621 1.00 44.72 1002 ARG A O 1
ATOM 7928 N N . GLY A 1 1003 ? 1.708 60.230 -3.673 1.00 52.66 1003 GLY A N 1
ATOM 7929 C CA . GLY A 1 1003 ? 2.374 58.929 -3.765 1.00 52.66 1003 GLY A CA 1
ATOM 7930 C C . GLY A 1 1003 ? 1.581 57.835 -3.045 1.00 52.66 1003 GLY A C 1
ATOM 7931 O O . GLY A 1 1003 ? 0.444 58.053 -2.644 1.00 52.66 1003 GLY A O 1
ATOM 7932 N N . THR A 1 1004 ? 2.170 56.651 -2.838 1.00 43.62 1004 THR A N 1
ATOM 7933 C CA . THR A 1 1004 ? 1.549 55.458 -2.205 1.00 43.62 1004 THR A CA 1
ATOM 7934 C C . THR A 1 1004 ? 1.063 55.648 -0.754 1.00 43.62 1004 THR A C 1
ATOM 7936 O O . THR A 1 1004 ? 0.751 54.662 -0.088 1.00 43.62 1004 THR A O 1
ATOM 7939 N N . GLN A 1 1005 ? 1.044 56.882 -0.247 1.00 51.06 1005 GLN A N 1
ATOM 7940 C CA . GLN A 1 1005 ? 0.707 57.245 1.125 1.00 51.06 1005 GLN A CA 1
ATOM 7941 C C . GLN A 1 1005 ? -0.600 58.047 1.249 1.00 51.06 1005 GLN A C 1
ATOM 7943 O O . GLN A 1 1005 ? -1.145 58.080 2.332 1.00 51.06 1005 GLN A O 1
ATOM 7948 N N . SER A 1 1006 ? -1.222 58.565 0.188 1.00 54.09 1006 SER A N 1
ATOM 7949 C CA . SER A 1 1006 ? -2.370 59.494 0.310 1.00 54.09 1006 SER A CA 1
ATOM 7950 C C . SER A 1 1006 ? -3.672 58.955 0.950 1.00 54.09 1006 SER A C 1
ATOM 7952 O O . SER A 1 1006 ? -4.646 59.701 1.058 1.00 54.09 1006 SER A O 1
ATOM 7954 N N . MET A 1 1007 ? -3.750 57.670 1.319 1.00 61.16 1007 MET A N 1
ATOM 7955 C CA . MET A 1 1007 ? -4.971 57.005 1.793 1.00 61.16 1007 MET A CA 1
ATOM 7956 C C . MET A 1 1007 ? -4.847 56.631 3.275 1.00 61.16 1007 MET A C 1
ATOM 7958 O O . MET A 1 1007 ? -4.104 55.718 3.639 1.00 61.16 1007 MET A O 1
ATOM 7962 N N . GLY A 1 1008 ? -5.590 57.331 4.137 1.00 59.50 1008 GLY A N 1
ATOM 7963 C CA . GLY A 1 1008 ? -5.592 57.097 5.585 1.00 59.50 1008 GLY A CA 1
ATOM 7964 C C . GLY A 1 1008 ? -4.435 57.736 6.362 1.00 59.50 1008 GLY A C 1
ATOM 7965 O O . GLY A 1 1008 ? -4.175 57.320 7.493 1.00 59.50 1008 GLY A O 1
ATOM 7966 N N . ASN A 1 1009 ? -3.757 58.725 5.769 1.00 64.25 1009 ASN A N 1
ATOM 7967 C CA . ASN A 1 1009 ? -2.671 59.487 6.397 1.00 64.25 1009 ASN A CA 1
ATOM 7968 C C . ASN A 1 1009 ? -3.151 60.443 7.495 1.00 64.25 1009 ASN A C 1
ATOM 7970 O O . ASN A 1 1009 ? -2.423 60.699 8.452 1.00 64.25 1009 ASN A O 1
ATOM 7974 N N . ASN A 1 1010 ? -4.378 60.955 7.378 1.00 69.50 1010 ASN A N 1
ATOM 7975 C CA . ASN A 1 1010 ? -5.009 61.774 8.408 1.00 69.50 1010 ASN A CA 1
ATOM 7976 C C . ASN A 1 1010 ? -6.250 61.055 8.985 1.00 69.50 1010 ASN A C 1
ATOM 7978 O O . ASN A 1 1010 ? -6.778 60.136 8.350 1.00 69.50 1010 ASN A O 1
ATOM 7982 N N . PRO A 1 1011 ? -6.716 61.432 10.192 1.00 76.75 1011 PRO A N 1
ATOM 7983 C CA . PRO A 1 1011 ? -7.824 60.742 10.857 1.00 76.75 1011 PRO A CA 1
ATOM 7984 C C . PRO A 1 1011 ? -9.112 60.688 10.026 1.00 76.75 1011 PRO A C 1
ATOM 7986 O O . PRO A 1 1011 ? -9.775 59.656 10.006 1.00 76.75 1011 PRO A O 1
ATOM 7989 N N . GLU A 1 1012 ? -9.425 61.757 9.291 1.00 78.50 1012 GLU A N 1
ATOM 7990 C CA . GLU A 1 1012 ? -10.655 61.873 8.500 1.00 78.50 1012 GLU A CA 1
ATOM 7991 C C . GLU A 1 1012 ? -10.651 60.942 7.277 1.00 78.50 1012 GLU A C 1
ATOM 7993 O O . GLU A 1 1012 ? -11.567 60.145 7.087 1.00 78.50 1012 GLU A O 1
ATOM 7998 N N . THR A 1 1013 ? -9.581 60.959 6.477 1.00 81.00 1013 THR A N 1
ATOM 7999 C CA . THR A 1 1013 ? -9.423 60.043 5.331 1.00 81.00 1013 THR A CA 1
ATOM 8000 C C . THR A 1 1013 ? -9.347 58.584 5.778 1.00 81.00 1013 THR A C 1
ATOM 8002 O O . THR A 1 1013 ? -9.844 57.697 5.081 1.00 81.00 1013 THR A O 1
ATOM 8005 N N . ARG A 1 1014 ? -8.772 58.316 6.960 1.00 85.00 1014 ARG A N 1
ATOM 8006 C CA . ARG A 1 1014 ? -8.717 56.977 7.564 1.00 85.00 1014 ARG A CA 1
ATOM 8007 C C . ARG A 1 1014 ? -10.106 56.478 7.958 1.00 85.00 1014 ARG A C 1
ATOM 8009 O O . ARG A 1 1014 ? -10.430 55.328 7.665 1.00 85.00 1014 ARG A O 1
ATOM 8016 N N . GLU A 1 1015 ? -10.916 57.326 8.582 1.00 86.50 1015 GLU A N 1
ATOM 8017 C CA . GLU A 1 1015 ? -12.297 57.008 8.948 1.00 86.50 1015 GLU A CA 1
ATOM 8018 C C . GLU A 1 1015 ? -13.176 56.818 7.702 1.00 86.50 1015 GLU A C 1
ATOM 8020 O O . GLU A 1 1015 ? -13.900 55.828 7.597 1.00 86.50 1015 GLU A O 1
ATOM 8025 N N . ASN A 1 1016 ? -13.051 57.693 6.700 1.00 88.62 1016 ASN A N 1
ATOM 8026 C CA . ASN A 1 1016 ? -13.761 57.559 5.425 1.00 88.62 1016 ASN A CA 1
ATOM 8027 C C . ASN A 1 1016 ? -13.395 56.258 4.699 1.00 88.62 1016 ASN A C 1
ATOM 8029 O O . ASN A 1 1016 ? -14.275 55.560 4.189 1.00 88.62 1016 ASN A O 1
ATOM 8033 N N . TRP A 1 1017 ? -12.112 55.885 4.704 1.00 89.56 1017 TRP A N 1
ATOM 8034 C CA . TRP A 1 1017 ? -11.655 54.608 4.160 1.00 89.56 1017 TRP A CA 1
ATOM 8035 C C . TRP A 1 1017 ? -12.227 53.418 4.926 1.00 89.56 1017 TRP A C 1
ATOM 8037 O O . TRP A 1 1017 ? -12.746 52.486 4.307 1.00 89.56 1017 TRP A O 1
ATOM 8047 N N . PHE A 1 1018 ? -12.196 53.454 6.258 1.00 93.00 1018 PHE A N 1
ATOM 8048 C CA . PHE A 1 1018 ? -12.804 52.419 7.087 1.00 93.00 1018 PHE A CA 1
ATOM 8049 C C . PHE A 1 1018 ? -14.298 52.249 6.775 1.00 93.00 1018 PHE A C 1
ATOM 8051 O O . PHE A 1 1018 ? -14.747 51.140 6.475 1.00 93.00 1018 PHE A O 1
ATOM 8058 N N . ASN A 1 1019 ? -15.047 53.352 6.752 1.00 91.06 1019 ASN A N 1
ATOM 8059 C CA . ASN A 1 1019 ? -16.477 53.362 6.451 1.00 91.06 1019 ASN A CA 1
ATOM 8060 C C . ASN A 1 1019 ? -16.769 52.821 5.045 1.00 91.06 1019 ASN A C 1
ATOM 8062 O O . ASN A 1 1019 ? -17.698 52.032 4.870 1.00 91.06 1019 ASN A O 1
ATOM 8066 N N . PHE A 1 1020 ? -15.949 53.171 4.047 1.00 93.25 1020 PHE A N 1
ATOM 8067 C CA . PHE A 1 1020 ? -16.061 52.606 2.703 1.00 93.25 1020 PHE A CA 1
ATOM 8068 C C . PHE A 1 1020 ? -15.900 51.077 2.708 1.00 93.25 1020 PHE A C 1
ATOM 8070 O O . PHE A 1 1020 ? -16.695 50.372 2.086 1.00 93.25 1020 PHE A O 1
ATOM 8077 N N . LEU A 1 1021 ? -14.894 50.547 3.413 1.00 93.75 1021 LEU A N 1
ATOM 8078 C CA . LEU A 1 1021 ? -14.642 49.103 3.484 1.00 93.75 1021 LEU A CA 1
ATOM 8079 C C . LEU A 1 1021 ? -15.782 48.360 4.185 1.00 93.75 1021 LEU A C 1
ATOM 8081 O O . LEU A 1 1021 ? -16.242 47.339 3.673 1.00 93.75 1021 LEU A O 1
ATOM 8085 N N . VAL A 1 1022 ? -16.266 48.884 5.316 1.00 93.31 1022 VAL A N 1
ATOM 8086 C CA . VAL A 1 1022 ? -17.418 48.314 6.030 1.00 93.31 1022 VAL A CA 1
ATOM 8087 C C . VAL A 1 1022 ? -18.633 48.272 5.110 1.00 93.31 1022 VAL A C 1
ATOM 8089 O O . VAL A 1 1022 ? -19.224 47.211 4.929 1.00 93.31 1022 VAL A O 1
ATOM 8092 N N . ASN A 1 1023 ? -18.943 49.380 4.436 1.00 91.12 1023 ASN A N 1
ATOM 8093 C CA . ASN A 1 1023 ? -20.064 49.438 3.503 1.00 91.12 1023 ASN A CA 1
ATOM 8094 C C . ASN A 1 1023 ? -19.890 48.476 2.320 1.00 91.12 1023 ASN A C 1
ATOM 8096 O O . ASN A 1 1023 ? -20.861 47.873 1.879 1.00 91.12 1023 ASN A O 1
ATOM 8100 N N . ARG A 1 1024 ? -18.674 48.291 1.798 1.00 90.31 1024 ARG A N 1
ATOM 8101 C CA . ARG A 1 1024 ? -18.421 47.426 0.636 1.00 90.31 1024 ARG A CA 1
ATOM 8102 C C . ARG A 1 1024 ? -18.519 45.932 0.948 1.00 90.31 1024 ARG A C 1
ATOM 8104 O O . ARG A 1 1024 ? -18.938 45.171 0.072 1.00 90.31 1024 ARG A O 1
ATOM 8111 N N . TYR A 1 1025 ? -18.061 45.515 2.127 1.00 92.81 1025 TYR A N 1
ATOM 8112 C CA . TYR A 1 1025 ? -17.875 44.100 2.465 1.00 92.81 1025 TYR A CA 1
ATOM 8113 C C . TYR A 1 1025 ? -18.873 43.554 3.492 1.00 92.81 1025 TYR A C 1
ATOM 8115 O O . TYR A 1 1025 ? -18.899 42.334 3.688 1.00 92.81 1025 TYR A O 1
ATOM 8123 N N . SER A 1 1026 ? -19.693 44.419 4.105 1.00 87.69 1026 SER A N 1
ATOM 8124 C CA . SER A 1 1026 ? -20.814 44.019 4.964 1.00 87.69 1026 SER A CA 1
ATOM 8125 C C . SER A 1 1026 ? -21.767 43.082 4.221 1.00 87.69 1026 SER A C 1
ATOM 8127 O O . SER A 1 1026 ? -21.966 43.204 3.007 1.00 87.69 1026 SER A O 1
ATOM 8129 N N . SER A 1 1027 ? -22.380 42.157 4.962 1.00 80.00 1027 SER A N 1
ATOM 8130 C CA . SER A 1 1027 ? -23.373 41.212 4.433 1.00 80.00 1027 SER A CA 1
ATOM 8131 C C . SER A 1 1027 ? -24.559 41.917 3.770 1.00 80.00 1027 SER A C 1
ATOM 8133 O O . SER A 1 1027 ? -25.138 41.383 2.826 1.00 80.00 1027 SER A O 1
ATOM 8135 N N . ASN A 1 1028 ? -24.873 43.143 4.197 1.00 79.44 1028 ASN A N 1
ATOM 8136 C CA . ASN A 1 1028 ? -25.940 43.961 3.617 1.00 79.44 1028 ASN A CA 1
ATOM 8137 C C . ASN A 1 1028 ? -25.671 44.381 2.162 1.00 79.44 1028 ASN A C 1
ATOM 8139 O O . ASN A 1 1028 ? -26.602 44.756 1.454 1.00 79.44 1028 ASN A O 1
ATOM 8143 N N . SER A 1 1029 ? -24.418 44.305 1.713 1.00 80.75 1029 SER A N 1
ATOM 8144 C CA . SER A 1 1029 ? -23.989 44.707 0.369 1.00 80.75 1029 SER A CA 1
ATOM 8145 C C . SER A 1 1029 ? -23.740 43.519 -0.563 1.00 80.75 1029 SER A C 1
ATOM 8147 O O . SER A 1 1029 ? -23.254 43.699 -1.680 1.00 80.75 1029 SER A O 1
ATOM 8149 N N . TRP A 1 1030 ? -24.033 42.291 -0.120 1.00 82.69 1030 TRP A N 1
ATOM 8150 C CA . TRP A 1 1030 ? -23.850 41.092 -0.933 1.00 82.69 1030 TRP A CA 1
ATOM 8151 C C . TRP A 1 1030 ? -24.952 40.977 -1.984 1.00 82.69 1030 TRP A C 1
ATOM 8153 O O . TRP A 1 1030 ? -26.140 40.969 -1.665 1.00 82.69 1030 TRP A O 1
ATOM 8163 N N . GLN A 1 1031 ? -24.553 40.831 -3.246 1.00 77.31 1031 GLN A N 1
ATOM 8164 C CA . GLN A 1 1031 ? -25.471 40.439 -4.310 1.00 77.31 1031 GLN A CA 1
ATOM 8165 C C . GLN A 1 1031 ? -25.653 38.923 -4.278 1.00 77.31 1031 GLN A C 1
ATOM 8167 O O . GLN A 1 1031 ? -24.684 38.173 -4.162 1.00 77.31 1031 GLN A O 1
ATOM 8172 N N . THR A 1 1032 ? -26.899 38.473 -4.362 1.00 73.00 1032 THR A N 1
ATOM 8173 C CA . THR A 1 1032 ? -27.268 37.060 -4.181 1.00 73.00 1032 THR A CA 1
ATOM 8174 C C . THR A 1 1032 ? -27.625 36.374 -5.500 1.00 73.00 1032 THR A C 1
ATOM 8176 O O . THR A 1 1032 ? -28.150 35.261 -5.502 1.00 73.00 1032 THR A O 1
ATOM 8179 N N . ASP A 1 1033 ? -27.372 37.039 -6.628 1.00 64.00 1033 ASP A N 1
ATOM 8180 C CA . ASP A 1 1033 ? -27.711 36.553 -7.962 1.00 64.00 1033 ASP A CA 1
ATOM 8181 C C . ASP A 1 1033 ? -26.950 35.254 -8.271 1.00 64.00 1033 ASP A C 1
ATOM 8183 O O . ASP A 1 1033 ? -25.723 35.197 -8.203 1.00 64.00 1033 ASP A O 1
ATOM 8187 N N . GLY A 1 1034 ? -27.686 34.186 -8.591 1.00 61.41 1034 GLY A N 1
ATOM 8188 C CA . GLY A 1 1034 ? -27.120 32.859 -8.865 1.00 61.41 1034 GLY A CA 1
ATOM 8189 C C . GLY A 1 1034 ? -26.899 31.966 -7.636 1.00 61.41 1034 GLY A C 1
ATOM 8190 O O . GLY A 1 1034 ? -26.493 30.818 -7.803 1.00 61.41 1034 GLY A O 1
ATOM 8191 N N . VAL A 1 1035 ? -27.210 32.431 -6.419 1.00 66.50 1035 VAL A N 1
ATOM 8192 C CA . VAL A 1 1035 ? -27.045 31.660 -5.175 1.00 66.50 1035 VAL A CA 1
ATOM 8193 C C . VAL A 1 1035 ? -28.410 31.287 -4.584 1.00 66.50 1035 VAL A C 1
ATOM 8195 O O . VAL A 1 1035 ? -29.257 32.143 -4.341 1.00 66.50 1035 VAL A O 1
ATOM 8198 N N . SER A 1 1036 ? -28.639 29.990 -4.340 1.00 64.00 1036 SER A N 1
ATOM 8199 C CA . SER A 1 1036 ? -29.883 29.493 -3.728 1.00 64.00 1036 SER A CA 1
ATOM 8200 C C . SER A 1 1036 ? -30.066 30.020 -2.299 1.00 64.00 1036 SER A C 1
ATOM 8202 O O . SER A 1 1036 ? -29.101 30.149 -1.544 1.00 64.00 1036 SER A O 1
ATOM 8204 N N . THR A 1 1037 ? -31.317 30.227 -1.879 1.00 59.59 1037 THR A N 1
ATOM 8205 C CA . THR A 1 1037 ? -31.685 30.606 -0.501 1.00 59.59 1037 THR A CA 1
ATOM 8206 C C . THR A 1 1037 ? -31.188 29.610 0.554 1.00 59.59 1037 THR A C 1
ATOM 8208 O O . THR A 1 1037 ? -31.028 29.976 1.712 1.00 59.59 1037 THR A O 1
ATOM 8211 N N . ALA A 1 1038 ? -30.851 28.375 0.166 1.00 58.81 1038 ALA A N 1
ATOM 8212 C CA . ALA A 1 1038 ? -30.216 27.390 1.044 1.00 58.81 1038 ALA A CA 1
ATOM 8213 C C . ALA A 1 1038 ? -28.819 27.811 1.552 1.00 58.81 1038 ALA A C 1
ATOM 8215 O O . ALA A 1 1038 ? -28.372 27.312 2.584 1.00 58.81 1038 ALA A O 1
ATOM 8216 N N . PHE A 1 1039 ? -28.132 28.718 0.849 1.00 58.06 1039 PHE A N 1
ATOM 8217 C CA . PHE A 1 1039 ? -26.844 29.286 1.268 1.00 58.06 1039 PHE A CA 1
ATOM 8218 C C . PHE A 1 1039 ? -26.997 30.589 2.070 1.00 58.06 1039 PHE A C 1
ATOM 8220 O O . PHE A 1 1039 ? -26.033 31.038 2.687 1.00 58.06 1039 PHE A O 1
ATOM 8227 N N . LEU A 1 1040 ? -28.184 31.206 2.059 1.00 60.72 1040 LEU A N 1
ATOM 8228 C CA . LEU A 1 1040 ? -28.435 32.549 2.583 1.00 60.72 1040 LEU A CA 1
ATOM 8229 C C . LEU A 1 1040 ? -29.682 32.541 3.478 1.00 60.72 1040 LEU A C 1
ATOM 8231 O O . LEU A 1 1040 ? -30.804 32.702 3.000 1.00 60.72 1040 LEU A O 1
ATOM 8235 N N . SER A 1 1041 ? -29.503 32.376 4.791 1.00 53.22 1041 SER A N 1
ATOM 8236 C CA . SER A 1 1041 ? -30.600 32.534 5.755 1.00 53.22 1041 SER A CA 1
ATOM 8237 C C . SER A 1 1041 ? -30.707 33.991 6.215 1.00 53.22 1041 SER A C 1
ATOM 8239 O O . SER A 1 1041 ? -29.761 34.507 6.805 1.00 53.22 1041 SER A O 1
ATOM 8241 N N . LYS A 1 1042 ? -31.867 34.633 6.017 1.00 45.34 1042 LYS A N 1
ATOM 8242 C CA . LYS A 1 1042 ? -32.195 35.944 6.621 1.00 45.34 1042 LYS A CA 1
ATOM 8243 C C . LYS A 1 1042 ? -32.602 35.863 8.106 1.00 45.34 1042 LYS A C 1
ATOM 8245 O O . LYS A 1 1042 ? -32.789 36.900 8.729 1.00 45.34 1042 LYS A O 1
ATOM 8250 N N . ASP A 1 1043 ? -32.697 34.665 8.685 1.00 45.78 1043 ASP A N 1
ATOM 8251 C CA . ASP A 1 1043 ? -33.068 34.436 10.093 1.00 45.78 1043 ASP A CA 1
ATOM 8252 C C . ASP A 1 1043 ? -31.883 34.634 11.065 1.00 45.78 1043 ASP A C 1
ATOM 8254 O O . ASP A 1 1043 ? -31.557 33.755 11.868 1.00 45.78 1043 ASP A O 1
ATOM 8258 N N . GLU A 1 1044 ? -31.191 35.777 10.992 1.00 45.66 1044 GLU A N 1
ATOM 8259 C CA . GLU A 1 1044 ? -30.062 36.066 11.895 1.00 45.66 1044 GLU A CA 1
ATOM 8260 C C . GLU A 1 1044 ? -30.499 36.406 13.336 1.00 45.66 1044 GLU A C 1
ATOM 8262 O O . GLU A 1 1044 ? -29.731 36.167 14.271 1.00 45.66 1044 GLU A O 1
ATOM 8267 N N . ASP A 1 1045 ? -31.738 36.855 13.567 1.00 41.72 1045 ASP A N 1
ATOM 8268 C CA . ASP A 1 1045 ? -32.129 37.401 14.879 1.00 41.72 1045 ASP A CA 1
ATOM 8269 C C . ASP A 1 1045 ? -32.470 36.357 15.960 1.00 41.72 1045 ASP A C 1
ATOM 8271 O O . ASP A 1 1045 ? -32.434 36.672 17.146 1.00 41.72 1045 ASP A O 1
ATOM 8275 N N . THR A 1 1046 ? -32.721 35.086 15.617 1.00 36.22 1046 THR A N 1
ATOM 8276 C CA . THR A 1 1046 ? -33.082 34.054 16.624 1.00 36.22 1046 THR A CA 1
ATOM 8277 C C . THR A 1 1046 ? -31.920 33.156 17.066 1.00 36.22 1046 THR A C 1
ATOM 8279 O O . THR A 1 1046 ? -32.026 32.446 18.070 1.00 36.22 1046 THR A O 1
ATOM 8282 N N . ARG A 1 1047 ? -30.776 33.178 16.362 1.00 38.09 1047 ARG A N 1
ATOM 8283 C CA . ARG A 1 1047 ? -29.582 32.379 16.722 1.00 38.09 1047 ARG A CA 1
ATOM 8284 C C . ARG A 1 1047 ? -28.585 33.135 17.603 1.00 38.09 1047 ARG A C 1
ATOM 8286 O O . ARG A 1 1047 ? -27.893 32.494 18.395 1.00 38.09 1047 ARG A O 1
ATOM 8293 N N . ALA A 1 1048 ? -28.555 34.467 17.532 1.00 37.53 1048 ALA A N 1
ATOM 8294 C CA . ALA A 1 1048 ? -27.684 35.304 18.361 1.00 37.53 1048 ALA A CA 1
ATOM 8295 C C . ALA A 1 1048 ? -28.104 35.342 19.847 1.00 37.53 1048 ALA A C 1
ATOM 8297 O O . ALA A 1 1048 ? -27.253 35.496 20.723 1.00 37.53 1048 ALA A O 1
ATOM 8298 N N . GLU A 1 1049 ? -29.382 35.107 20.168 1.00 37.22 1049 GLU A N 1
ATOM 8299 C CA . GLU A 1 1049 ? -29.856 35.070 21.562 1.00 37.22 1049 GLU A CA 1
ATOM 8300 C C . GLU A 1 1049 ? -29.336 33.864 22.369 1.00 37.22 1049 GLU A C 1
ATOM 8302 O O . GLU A 1 1049 ? -29.282 33.931 23.597 1.00 37.22 1049 GLU A O 1
ATOM 8307 N N . LYS A 1 1050 ? -28.883 32.780 21.716 1.00 36.41 1050 LYS A N 1
ATOM 8308 C CA . LYS A 1 1050 ? -28.426 31.544 22.391 1.00 36.41 1050 LYS A CA 1
ATOM 8309 C C . LYS A 1 1050 ? -26.926 31.473 22.714 1.00 36.41 1050 LYS A C 1
ATOM 8311 O O . LYS A 1 1050 ? -26.540 30.583 23.464 1.00 36.41 1050 LYS A O 1
ATOM 8316 N N . CYS A 1 1051 ? -26.099 32.410 22.236 1.00 34.84 1051 CYS A N 1
ATOM 8317 C CA . CYS A 1 1051 ? -24.732 32.631 22.753 1.00 34.84 1051 CYS A CA 1
ATOM 8318 C C . CYS A 1 1051 ? -24.693 33.859 23.700 1.00 34.84 1051 CYS A C 1
ATOM 8320 O O . CYS A 1 1051 ? -23.680 34.551 23.783 1.00 34.84 1051 CYS A O 1
ATOM 8322 N N . ARG A 1 1052 ? -25.776 34.144 24.447 1.00 34.47 1052 ARG A N 1
ATOM 8323 C CA . ARG A 1 1052 ? -25.689 34.954 25.677 1.00 34.47 1052 ARG A CA 1
ATOM 8324 C C . ARG A 1 1052 ? -25.338 34.031 26.852 1.00 34.47 1052 ARG A C 1
ATOM 8326 O O . ARG A 1 1052 ? -26.069 33.070 27.083 1.00 34.47 1052 ARG A O 1
ATOM 8333 N N . PRO A 1 1053 ? -24.269 34.293 27.625 1.00 35.66 1053 PRO A N 1
ATOM 8334 C CA . PRO A 1 1053 ? -23.964 33.506 28.813 1.00 35.66 1053 PRO A CA 1
ATOM 8335 C C . PRO A 1 1053 ? -25.044 33.749 29.875 1.00 35.66 1053 PRO A C 1
ATOM 8337 O O . PRO A 1 1053 ? -25.029 34.745 30.595 1.00 35.66 1053 PRO A O 1
ATOM 8340 N N . SER A 1 1054 ? -25.997 32.828 29.989 1.00 30.70 1054 SER A N 1
ATOM 8341 C CA . SER A 1 1054 ? -26.949 32.778 31.094 1.00 30.70 1054 SER A CA 1
ATOM 8342 C C . SER A 1 1054 ? -26.260 32.227 32.347 1.00 30.70 1054 SER A C 1
ATOM 8344 O O . SER A 1 1054 ? -26.475 31.078 32.723 1.00 30.70 1054 SER A O 1
ATOM 8346 N N . LEU A 1 1055 ? -25.400 33.028 32.986 1.00 33.72 1055 LEU A N 1
ATOM 8347 C CA . LEU A 1 1055 ? -24.940 32.768 34.355 1.00 33.72 1055 LEU A CA 1
ATOM 8348 C C . LEU A 1 1055 ? -24.467 34.046 35.072 1.00 33.72 1055 LEU A C 1
ATOM 8350 O O . LEU A 1 1055 ? -23.316 34.160 35.477 1.00 33.72 1055 LEU A O 1
ATOM 8354 N N . VAL A 1 1056 ? -25.365 35.012 35.266 1.00 34.81 1056 VAL A N 1
ATOM 8355 C CA . VAL A 1 1056 ? -25.173 36.088 36.254 1.00 34.81 1056 VAL A CA 1
ATOM 8356 C C . VAL A 1 1056 ? -26.519 36.360 36.917 1.00 34.81 1056 VAL A C 1
ATOM 8358 O O . VAL A 1 1056 ? -27.231 37.255 36.494 1.00 34.81 1056 VAL A O 1
ATOM 8361 N N . LEU A 1 1057 ? -26.914 35.544 37.901 1.00 31.59 1057 LEU A N 1
ATOM 8362 C CA . LEU A 1 1057 ? -27.975 35.900 38.869 1.00 31.59 1057 LEU A CA 1
ATOM 8363 C C . LEU A 1 1057 ? -28.017 34.993 40.114 1.00 31.59 1057 LEU A C 1
ATOM 8365 O O . LEU A 1 1057 ? -28.614 35.370 41.116 1.00 31.59 1057 LEU A O 1
ATOM 8369 N N . THR A 1 1058 ? -27.306 33.861 40.141 1.00 34.81 1058 THR A N 1
ATOM 8370 C CA . THR A 1 1058 ? -27.151 33.043 41.363 1.00 34.81 1058 THR A CA 1
ATOM 8371 C C . THR A 1 1058 ? -26.002 33.499 42.277 1.00 34.81 1058 THR A C 1
ATOM 8373 O O . THR A 1 1058 ? -25.921 33.057 43.420 1.00 34.81 1058 THR A O 1
ATOM 8376 N N . SER A 1 1059 ? -25.150 34.436 41.837 1.00 36.19 1059 SER A N 1
ATOM 8377 C CA . SER A 1 1059 ? -24.033 34.978 42.634 1.00 36.19 1059 SER A CA 1
ATOM 8378 C C . SER A 1 1059 ? -24.407 36.159 43.543 1.00 36.19 1059 SER A C 1
ATOM 8380 O O . SER A 1 1059 ? -23.612 36.544 44.398 1.00 36.19 1059 SER A O 1
ATOM 8382 N N . VAL A 1 1060 ? -25.615 36.724 43.433 1.00 36.66 1060 VAL A N 1
ATOM 8383 C CA . VAL A 1 1060 ? -26.031 37.867 44.275 1.00 36.66 1060 VAL A CA 1
ATOM 8384 C C . VAL A 1 1060 ? -26.642 37.400 45.607 1.00 36.66 1060 VAL A C 1
ATOM 8386 O O . VAL A 1 1060 ? -26.374 37.995 46.648 1.00 36.66 1060 VAL A O 1
ATOM 8389 N N . GLY A 1 1061 ? -27.372 36.278 45.619 1.00 36.53 1061 GLY A N 1
ATOM 8390 C CA . GLY A 1 1061 ? -28.009 35.745 46.836 1.00 36.53 1061 GLY A CA 1
ATOM 8391 C C . GLY A 1 1061 ? -27.035 35.131 47.851 1.00 36.53 1061 GLY A C 1
ATOM 8392 O O . GLY A 1 1061 ? -27.203 35.305 49.057 1.00 36.53 1061 GLY A O 1
ATOM 8393 N N . VAL A 1 1062 ? -25.972 34.471 47.380 1.00 40.31 1062 VAL A N 1
ATOM 8394 C CA . VAL A 1 1062 ? -24.959 33.830 48.247 1.00 40.31 1062 VAL A CA 1
ATOM 8395 C C . VAL A 1 1062 ? -24.077 34.875 48.947 1.00 40.31 1062 VAL A C 1
ATOM 8397 O O . VAL A 1 1062 ? -23.669 34.692 50.094 1.00 40.31 1062 VAL A O 1
ATOM 8400 N N . THR A 1 1063 ? -23.860 36.020 48.298 1.00 42.38 1063 THR A N 1
ATOM 8401 C CA . THR A 1 1063 ? -23.031 37.115 48.820 1.00 42.38 1063 THR A CA 1
ATOM 8402 C C . THR A 1 1063 ? -23.739 37.892 49.943 1.00 42.38 1063 THR A C 1
ATOM 8404 O O . THR A 1 1063 ? -23.092 38.323 50.896 1.00 42.38 1063 THR A O 1
ATOM 8407 N N . LEU A 1 1064 ? -25.075 37.990 49.912 1.00 40.03 1064 LEU A N 1
ATOM 8408 C CA . LEU A 1 1064 ? -25.879 38.612 50.977 1.00 40.03 1064 LEU A CA 1
ATOM 8409 C C . LEU A 1 1064 ? -25.993 37.737 52.241 1.00 40.03 1064 LEU A C 1
ATOM 8411 O O . LEU A 1 1064 ? -25.946 38.265 53.351 1.00 40.03 1064 LEU A O 1
ATOM 8415 N N . PHE A 1 1065 ? -26.053 36.408 52.099 1.00 39.91 1065 PHE A N 1
ATOM 8416 C CA . PHE A 1 1065 ? -26.066 35.478 53.240 1.00 39.91 1065 PHE A CA 1
ATOM 8417 C C . PHE A 1 1065 ? -24.711 35.397 53.965 1.00 39.91 1065 PHE A C 1
ATOM 8419 O O . PHE A 1 1065 ? -24.667 35.323 55.195 1.00 39.91 1065 PHE A O 1
ATOM 8426 N N . ALA A 1 1066 ? -23.600 35.478 53.224 1.00 44.81 1066 ALA A N 1
ATOM 8427 C CA . ALA A 1 1066 ? -22.251 35.486 53.795 1.00 44.81 1066 ALA A CA 1
ATOM 8428 C C . ALA A 1 1066 ? -21.951 36.768 54.600 1.00 44.81 1066 ALA A C 1
ATOM 8430 O O . ALA A 1 1066 ? -21.267 36.707 55.622 1.00 44.81 1066 ALA A O 1
ATOM 8431 N N . MET A 1 1067 ? -22.516 37.912 54.193 1.00 41.84 1067 MET A N 1
ATOM 8432 C CA . MET A 1 1067 ? -22.360 39.200 54.888 1.00 41.84 1067 MET A CA 1
ATOM 8433 C C . MET A 1 1067 ? -23.057 39.221 56.259 1.00 41.84 1067 MET A C 1
ATOM 8435 O O . MET A 1 1067 ? -22.509 39.767 57.214 1.00 41.84 1067 MET A O 1
ATOM 8439 N N . VAL A 1 1068 ? -24.219 38.570 56.399 1.00 45.62 1068 VAL A N 1
ATOM 8440 C CA . VAL A 1 1068 ? -24.945 38.472 57.684 1.00 45.62 1068 VAL A CA 1
ATOM 8441 C C . VAL A 1 1068 ? -24.248 37.502 58.649 1.00 45.62 1068 VAL A C 1
ATOM 8443 O O . VAL A 1 1068 ? -24.128 37.792 59.840 1.00 45.62 1068 VAL A O 1
ATOM 8446 N N . GLY A 1 1069 ? -23.706 36.388 58.139 1.00 44.53 1069 GLY A N 1
ATOM 8447 C CA . GLY A 1 1069 ? -22.943 35.422 58.941 1.00 44.53 1069 GLY A CA 1
ATOM 8448 C C . GLY A 1 1069 ? -21.623 35.977 59.494 1.00 44.53 1069 GLY A C 1
ATOM 8449 O O . GLY A 1 1069 ? -21.245 35.664 60.625 1.00 44.53 1069 GLY A O 1
ATOM 8450 N N . LEU A 1 1070 ? -20.949 36.858 58.743 1.00 47.00 1070 LEU A N 1
ATOM 8451 C CA . LEU A 1 1070 ? -19.689 37.482 59.166 1.00 47.00 1070 LEU A CA 1
ATOM 8452 C C . LEU A 1 1070 ? -19.880 38.467 60.335 1.00 47.00 1070 LEU A C 1
ATOM 8454 O O . LEU A 1 1070 ? -19.033 38.541 61.224 1.00 47.00 1070 LEU A O 1
ATOM 8458 N N . VAL A 1 1071 ? -21.010 39.184 60.376 1.00 46.72 1071 VAL A N 1
ATOM 8459 C CA . VAL A 1 1071 ? -21.336 40.136 61.457 1.00 46.72 1071 VAL A CA 1
ATOM 8460 C C . VAL A 1 1071 ? -21.595 39.409 62.782 1.00 46.72 1071 VAL A C 1
ATOM 8462 O O . VAL A 1 1071 ? -21.147 39.865 63.833 1.00 46.72 1071 VAL A O 1
ATOM 8465 N N . VAL A 1 1072 ? -22.233 38.235 62.740 1.00 48.53 1072 VAL A N 1
ATOM 8466 C CA . VAL A 1 1072 ? -22.496 37.405 63.931 1.00 48.53 1072 VAL A CA 1
ATOM 8467 C C . VAL A 1 1072 ? -21.201 36.802 64.497 1.00 48.53 1072 VAL A C 1
ATOM 8469 O O . VAL A 1 1072 ? -21.006 36.782 65.712 1.00 48.53 1072 VAL A O 1
ATOM 8472 N N . LEU A 1 1073 ? -20.268 36.382 63.636 1.00 45.91 1073 LEU A N 1
ATOM 8473 C CA . LEU A 1 1073 ? -18.996 35.776 64.051 1.00 45.91 1073 LEU A CA 1
ATOM 8474 C C . LEU A 1 1073 ? -18.018 36.798 64.669 1.00 45.91 1073 LEU A C 1
ATOM 8476 O O . LEU A 1 1073 ? -17.313 36.488 65.631 1.00 45.91 1073 LEU A O 1
ATOM 8480 N N . VAL A 1 1074 ? -18.019 38.041 64.171 1.00 48.28 1074 VAL A N 1
ATOM 8481 C CA . VAL A 1 1074 ? -17.205 39.149 64.710 1.00 48.28 1074 VAL A CA 1
ATOM 8482 C C . VAL A 1 1074 ? -17.685 39.596 66.099 1.00 48.28 1074 VAL A C 1
ATOM 8484 O O . VAL A 1 1074 ? -16.867 39.989 66.934 1.00 48.28 1074 VAL A O 1
ATOM 8487 N N . LEU A 1 1075 ? -18.985 39.484 66.390 1.00 42.72 1075 LEU A N 1
ATOM 8488 C CA . LEU A 1 1075 ? -19.537 39.775 67.719 1.00 42.72 1075 LEU A CA 1
ATOM 8489 C C . LEU A 1 1075 ? -19.182 38.692 68.755 1.00 42.72 1075 LEU A C 1
ATOM 8491 O O . LEU A 1 1075 ? -18.976 39.019 69.923 1.00 42.72 1075 LEU A O 1
ATOM 8495 N N . LEU A 1 1076 ? -19.033 37.431 68.334 1.00 45.31 1076 LEU A N 1
ATOM 8496 C CA . LEU A 1 1076 ? -18.694 36.302 69.214 1.00 45.31 1076 LEU A CA 1
ATOM 8497 C C . LEU A 1 1076 ? -17.197 36.239 69.573 1.00 45.31 1076 LEU A C 1
ATOM 8499 O O . LEU A 1 1076 ? -16.841 35.939 70.715 1.00 45.31 1076 LEU A O 1
ATOM 8503 N N . LEU A 1 1077 ? -16.307 36.581 68.633 1.00 45.22 1077 LEU A N 1
ATOM 8504 C CA . LEU A 1 1077 ? -14.848 36.461 68.805 1.00 45.22 1077 LEU A CA 1
ATOM 8505 C C . LEU A 1 1077 ? -14.193 37.618 69.583 1.00 45.22 1077 LEU A C 1
ATOM 8507 O O . LEU A 1 1077 ? -13.008 37.554 69.908 1.00 45.22 1077 LEU A O 1
ATOM 8511 N N . ARG A 1 1078 ? -14.955 38.651 69.964 1.00 41.38 1078 ARG A N 1
ATOM 8512 C CA . ARG A 1 1078 ? -14.497 39.736 70.854 1.00 41.38 1078 ARG A CA 1
ATOM 8513 C C . ARG A 1 1078 ? -14.319 39.311 72.325 1.00 41.38 1078 ARG A C 1
ATOM 8515 O O . ARG A 1 1078 ? -13.942 40.148 73.142 1.00 41.38 1078 ARG A O 1
ATOM 8522 N N . SER A 1 1079 ? -14.581 38.049 72.679 1.00 42.91 1079 SER A N 1
ATOM 8523 C CA . SER A 1 1079 ? -14.787 37.624 74.073 1.00 42.91 1079 SER A CA 1
ATOM 8524 C C . SER A 1 1079 ? -13.670 36.807 74.749 1.00 42.91 1079 SER A C 1
ATOM 8526 O O . SER A 1 1079 ? -13.768 36.603 75.958 1.00 42.91 1079 SER A O 1
ATOM 8528 N N . SER A 1 1080 ? -12.576 36.384 74.093 1.00 36.84 1080 SER A N 1
ATOM 8529 C CA . SER A 1 1080 ? -11.578 35.538 74.791 1.00 36.84 1080 SER A CA 1
ATOM 8530 C C . SER A 1 1080 ? -10.106 35.765 74.414 1.00 36.84 1080 SER A C 1
ATOM 8532 O O . SER A 1 1080 ? -9.694 35.633 73.267 1.00 36.84 1080 SER A O 1
ATOM 8534 N N . LYS A 1 1081 ? -9.319 36.078 75.453 1.00 46.19 1081 LYS A N 1
ATOM 8535 C CA . LYS A 1 1081 ? -7.874 36.365 75.530 1.00 46.19 1081 LYS A CA 1
ATOM 8536 C C . LYS A 1 1081 ? -6.983 35.184 75.097 1.00 46.19 1081 LYS A C 1
ATOM 8538 O O . LYS A 1 1081 ? -7.217 34.091 75.585 1.00 46.19 1081 LYS A O 1
ATOM 8543 N N . MET A 1 1082 ? -5.869 35.435 74.390 1.00 31.11 1082 MET A N 1
ATOM 8544 C CA . MET A 1 1082 ? -4.550 34.814 74.666 1.00 31.11 1082 MET A CA 1
ATOM 8545 C C . MET A 1 1082 ? -3.404 35.543 73.935 1.00 31.11 1082 MET A C 1
ATOM 8547 O O . MET A 1 1082 ? -3.153 35.355 72.749 1.00 31.11 1082 MET A O 1
ATOM 8551 N N . LEU A 1 1083 ? -2.677 36.359 74.703 1.00 33.72 1083 LEU A N 1
ATOM 8552 C CA . LEU A 1 1083 ? -1.286 36.746 74.467 1.00 33.72 1083 LEU A CA 1
ATOM 8553 C C . LEU A 1 1083 ? -0.389 35.664 75.087 1.00 33.72 1083 LEU A C 1
ATOM 8555 O O . LEU A 1 1083 ? -0.618 35.332 76.251 1.00 33.72 1083 LEU A O 1
ATOM 8559 N N . LYS A 1 1084 ? 0.648 35.224 74.360 1.00 34.94 1084 LYS A N 1
ATOM 8560 C CA . LYS A 1 1084 ? 1.997 34.806 74.824 1.00 34.94 1084 LYS A CA 1
ATOM 8561 C C . LYS A 1 1084 ? 2.505 33.619 73.998 1.00 34.94 1084 LYS A C 1
ATOM 8563 O O . LYS A 1 1084 ? 2.263 32.489 74.395 1.00 34.94 1084 LYS A O 1
ATOM 8568 N N . TRP A 1 1085 ? 3.296 33.869 72.949 1.00 27.98 1085 TRP A N 1
ATOM 8569 C CA . TRP A 1 1085 ? 4.503 33.066 72.697 1.00 27.98 1085 TRP A CA 1
ATOM 8570 C C . TRP A 1 1085 ? 5.435 33.668 71.623 1.00 27.98 1085 TRP A C 1
ATOM 8572 O O . TRP A 1 1085 ? 5.029 33.862 70.486 1.00 27.98 1085 TRP A O 1
ATOM 8582 N N . MET A 1 1086 ? 6.674 33.940 72.068 1.00 26.34 1086 MET A N 1
ATOM 8583 C CA . MET A 1 1086 ? 7.995 33.860 71.397 1.00 26.34 1086 MET A CA 1
ATOM 8584 C C . MET A 1 1086 ? 8.283 34.762 70.177 1.00 26.34 1086 MET A C 1
ATOM 8586 O O . MET A 1 1086 ? 7.606 34.676 69.168 1.00 26.34 1086 MET A O 1
ATOM 8590 N N . LYS A 1 1087 ? 9.240 35.716 70.160 1.00 30.97 1087 LYS A N 1
ATOM 8591 C CA . LYS A 1 1087 ? 10.655 35.781 70.630 1.00 30.97 1087 LYS A CA 1
ATOM 8592 C C . LYS A 1 1087 ? 11.524 34.607 70.138 1.00 30.97 1087 LYS A C 1
ATOM 8594 O O . LYS A 1 1087 ? 11.638 33.637 70.869 1.00 30.97 1087 LYS A O 1
ATOM 8599 N N . SER A 1 1088 ? 12.153 34.753 68.960 1.00 29.94 1088 SER A N 1
ATOM 8600 C CA . SER A 1 1088 ? 13.617 34.630 68.714 1.00 29.94 1088 SER A CA 1
ATOM 8601 C C . SER A 1 1088 ? 13.952 34.460 67.211 1.00 29.94 1088 SER A C 1
ATOM 8603 O O . SER A 1 1088 ? 13.347 33.616 66.562 1.00 29.94 1088 SER A O 1
ATOM 8605 N N . SER A 1 1089 ? 14.880 35.298 66.709 1.00 29.80 1089 SER A N 1
ATOM 8606 C CA . SER A 1 1089 ? 15.979 35.087 65.714 1.00 29.80 1089 SER A CA 1
ATOM 8607 C C . SER A 1 1089 ? 15.995 33.804 64.847 1.00 29.80 1089 SER A C 1
ATOM 8609 O O . SER A 1 1089 ? 15.737 32.727 65.361 1.00 29.80 1089 SER A O 1
ATOM 8611 N N . ASP A 1 1090 ? 16.365 33.784 63.556 1.00 30.38 1090 ASP A N 1
ATOM 8612 C CA . ASP A 1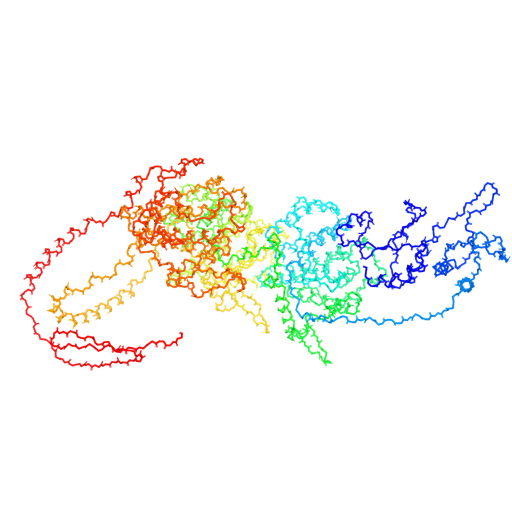 1090 ? 17.482 34.471 62.877 1.00 30.38 1090 ASP A CA 1
ATOM 8613 C C . ASP A 1 1090 ? 17.341 34.455 61.329 1.00 30.38 1090 ASP A C 1
ATOM 8615 O O . ASP A 1 1090 ? 16.668 33.596 60.760 1.00 30.38 1090 ASP A O 1
ATOM 8619 N N . LEU A 1 1091 ? 18.020 35.390 60.652 1.00 27.55 1091 LEU A N 1
ATOM 8620 C CA . LEU A 1 1091 ? 18.117 35.563 59.189 1.00 27.55 1091 LEU A CA 1
ATOM 8621 C C . LEU A 1 1091 ? 19.416 34.948 58.629 1.00 27.55 1091 LEU A C 1
ATOM 8623 O O . LEU A 1 1091 ? 20.489 35.197 59.175 1.00 27.55 1091 LEU A O 1
ATOM 8627 N N . ARG A 1 1092 ? 19.360 34.275 57.468 1.00 26.78 1092 ARG A N 1
ATOM 8628 C CA . ARG A 1 1092 ? 20.514 34.141 56.552 1.00 26.78 1092 ARG A CA 1
ATOM 8629 C C . ARG A 1 1092 ? 20.110 34.273 55.087 1.00 26.78 1092 ARG A C 1
ATOM 8631 O O . ARG A 1 1092 ? 19.138 33.676 54.635 1.00 26.78 1092 ARG A O 1
ATOM 8638 N N . GLU A 1 1093 ? 20.910 35.064 54.379 1.00 29.81 1093 GLU A N 1
ATOM 8639 C CA . GLU A 1 1093 ? 20.907 35.282 52.934 1.00 29.81 1093 GLU A CA 1
ATOM 8640 C C . GLU A 1 1093 ? 21.405 34.049 52.167 1.00 29.81 1093 GLU A C 1
ATOM 8642 O O . GLU A 1 1093 ? 22.259 33.297 52.639 1.00 29.81 1093 GLU A O 1
ATOM 8647 N N . THR A 1 1094 ? 20.936 33.883 50.931 1.00 25.44 1094 THR A N 1
ATOM 8648 C CA . THR A 1 1094 ? 21.604 33.047 49.926 1.00 25.44 1094 THR A CA 1
ATOM 8649 C C . THR A 1 1094 ? 21.536 33.750 48.577 1.00 25.44 1094 THR A C 1
ATOM 8651 O O . THR A 1 1094 ? 20.484 34.229 48.163 1.00 25.44 1094 THR A O 1
ATOM 8654 N N . CYS A 1 1095 ? 22.681 33.836 47.906 1.00 26.73 1095 CYS A N 1
ATOM 8655 C CA . CYS A 1 1095 ? 22.873 34.533 46.641 1.00 26.73 1095 CYS A CA 1
ATOM 8656 C C . CYS A 1 1095 ? 23.513 33.559 45.638 1.00 26.73 1095 CYS A C 1
ATOM 8658 O O . CYS A 1 1095 ? 24.421 32.821 46.021 1.00 26.73 1095 CYS A O 1
ATOM 8660 N N . SER A 1 1096 ? 23.094 33.568 44.364 1.00 23.03 1096 SER A N 1
ATOM 8661 C CA . SER A 1 1096 ? 23.849 32.934 43.269 1.00 23.03 1096 SER A CA 1
ATOM 8662 C C . SER A 1 1096 ? 23.605 33.597 41.901 1.00 23.03 1096 SER A C 1
ATOM 8664 O O . SER A 1 1096 ? 22.554 33.447 41.288 1.00 23.03 1096 SER A O 1
ATOM 8666 N N . ARG A 1 1097 ? 24.632 34.348 41.475 1.00 28.05 1097 ARG A N 1
ATOM 8667 C CA . ARG A 1 1097 ? 25.260 34.470 40.138 1.00 28.05 1097 ARG A CA 1
ATOM 8668 C C . ARG A 1 1097 ? 24.375 34.557 38.878 1.00 28.05 1097 ARG A C 1
ATOM 8670 O O . ARG A 1 1097 ? 24.256 33.593 38.136 1.00 28.05 1097 ARG A O 1
ATOM 8677 N N . THR A 1 1098 ? 23.943 35.765 38.508 1.00 30.05 1098 THR A N 1
ATOM 8678 C CA . THR A 1 1098 ? 24.620 36.635 37.506 1.00 30.05 1098 THR A CA 1
ATOM 8679 C C . THR A 1 1098 ? 23.774 37.894 37.209 1.00 30.05 1098 THR A C 1
ATOM 8681 O O . THR A 1 1098 ? 22.829 37.880 36.438 1.00 30.05 1098 THR A O 1
ATOM 8684 N N . HIS A 1 1099 ? 24.158 38.978 37.897 1.00 31.48 1099 HIS A N 1
ATOM 8685 C CA . HIS A 1 1099 ? 24.081 40.418 37.580 1.00 31.48 1099 HIS A CA 1
ATOM 8686 C C . HIS A 1 1099 ? 22.770 41.098 37.117 1.00 31.48 1099 HIS A C 1
ATOM 8688 O O . HIS A 1 1099 ? 22.609 41.400 35.943 1.00 31.48 1099 HIS A O 1
ATOM 8694 N N . GLN A 1 1100 ? 21.954 41.553 38.080 1.00 32.91 1100 GLN A N 1
ATOM 8695 C CA . GLN A 1 1100 ? 21.750 42.983 38.420 1.00 32.91 1100 GLN A CA 1
ATOM 8696 C C . GLN A 1 1100 ? 20.823 43.089 39.651 1.00 32.91 1100 GLN A C 1
ATOM 8698 O O . GLN A 1 1100 ? 19.651 42.732 39.599 1.00 32.91 1100 GLN A O 1
ATOM 8703 N N . CYS A 1 1101 ? 21.353 43.562 40.786 1.00 33.41 1101 CYS A N 1
ATOM 8704 C CA . CYS A 1 1101 ? 20.594 43.718 42.032 1.00 33.41 1101 CYS A CA 1
ATOM 8705 C C . CYS A 1 1101 ? 19.978 45.120 42.113 1.00 33.41 1101 CYS A C 1
ATOM 8707 O O . CYS A 1 1101 ? 20.705 46.109 42.205 1.00 33.41 1101 CYS A O 1
ATOM 8709 N N . MET A 1 1102 ? 18.649 45.210 42.140 1.00 31.89 1102 MET A N 1
ATOM 8710 C CA . MET A 1 1102 ? 17.945 46.456 42.441 1.00 31.89 1102 MET A CA 1
ATOM 8711 C C . MET A 1 1102 ? 17.944 46.658 43.964 1.00 31.89 1102 MET A C 1
ATOM 8713 O O . MET A 1 1102 ? 17.404 45.839 44.707 1.00 31.89 1102 MET A O 1
ATOM 8717 N N . LYS A 1 1103 ? 18.595 47.719 44.450 1.00 37.34 1103 LYS A N 1
ATOM 8718 C CA . LYS A 1 1103 ? 18.581 48.080 45.874 1.00 37.34 1103 LYS A CA 1
ATOM 8719 C C . LYS A 1 1103 ? 17.384 48.986 46.149 1.00 37.34 1103 LYS A C 1
ATOM 8721 O O . LYS A 1 1103 ? 17.318 50.095 45.630 1.00 37.34 1103 LYS A O 1
ATOM 8726 N N . VAL A 1 1104 ? 16.462 48.508 46.979 1.00 36.50 1104 VAL A N 1
ATOM 8727 C CA . VAL A 1 1104 ? 15.336 49.288 47.499 1.00 36.50 1104 VAL A CA 1
ATOM 8728 C C . VAL A 1 1104 ? 15.578 49.517 48.986 1.00 36.50 1104 VAL A C 1
ATOM 8730 O O . VAL A 1 1104 ? 15.749 48.559 49.737 1.00 36.50 1104 VAL A O 1
ATOM 8733 N N . TYR A 1 1105 ? 15.576 50.773 49.421 1.00 43.62 1105 TYR A N 1
ATOM 8734 C CA . TYR A 1 1105 ? 15.550 51.121 50.842 1.00 43.62 1105 TYR A CA 1
ATOM 8735 C C . TYR A 1 1105 ? 14.421 52.107 51.113 1.00 43.62 1105 TYR A C 1
ATOM 8737 O O . TYR A 1 1105 ? 14.059 52.921 50.262 1.00 43.62 1105 TYR A O 1
ATOM 8745 N N . VAL A 1 1106 ? 13.883 52.030 52.326 1.00 35.00 1106 VAL A N 1
ATOM 8746 C CA . VAL A 1 1106 ? 12.863 52.944 52.833 1.00 35.00 1106 VAL A CA 1
ATOM 8747 C C . VAL A 1 1106 ? 13.550 53.902 53.797 1.00 35.00 1106 VAL A C 1
ATOM 8749 O O . VAL A 1 1106 ? 13.965 53.498 54.879 1.00 35.00 1106 VAL A O 1
ATOM 8752 N N . ALA A 1 1107 ? 13.661 55.171 53.413 1.00 36.19 1107 ALA A N 1
ATOM 8753 C CA . ALA A 1 1107 ? 14.084 56.247 54.301 1.00 36.19 1107 ALA A CA 1
ATOM 8754 C C . ALA A 1 1107 ? 12.992 57.323 54.308 1.00 36.19 1107 ALA A C 1
ATOM 8756 O O . ALA A 1 1107 ? 12.582 57.809 53.256 1.00 36.19 1107 ALA A O 1
ATOM 8757 N N . GLY A 1 1108 ? 12.471 57.658 55.492 1.00 41.56 1108 GLY A N 1
ATOM 8758 C CA . GLY A 1 1108 ? 11.533 58.775 55.663 1.00 41.56 1108 GLY A CA 1
ATOM 8759 C C . GLY A 1 1108 ? 10.204 58.659 54.903 1.00 41.56 1108 GLY A C 1
ATOM 8760 O O . GLY A 1 1108 ? 9.619 59.676 54.548 1.00 41.56 1108 GLY A O 1
ATOM 8761 N N . GLY A 1 1109 ? 9.726 57.442 54.627 1.00 43.12 1109 GLY A N 1
ATOM 8762 C CA . GLY A 1 1109 ? 8.403 57.226 54.027 1.00 43.12 1109 GLY A CA 1
ATOM 8763 C C . GLY A 1 1109 ? 8.314 57.427 52.508 1.00 43.12 1109 GLY A C 1
ATOM 8764 O O . GLY A 1 1109 ? 7.212 57.375 51.971 1.00 43.12 1109 GLY A O 1
ATOM 8765 N N . LYS A 1 1110 ? 9.437 57.594 51.794 1.00 32.66 1110 LYS A N 1
ATOM 8766 C CA . LYS A 1 1110 ? 9.486 57.499 50.323 1.00 32.66 1110 LYS A CA 1
ATOM 8767 C C . LYS A 1 1110 ? 10.362 56.319 49.897 1.00 32.66 1110 LYS A C 1
ATOM 8769 O O . LYS A 1 1110 ? 11.445 56.120 50.443 1.00 32.66 1110 LYS A O 1
ATOM 8774 N N . ILE A 1 1111 ? 9.896 55.541 48.918 1.00 35.94 1111 ILE A N 1
ATOM 8775 C CA . ILE A 1 1111 ? 10.721 54.546 48.221 1.00 35.94 1111 ILE A CA 1
ATOM 8776 C C . ILE A 1 1111 ? 11.422 55.269 47.072 1.00 35.94 1111 ILE A C 1
ATOM 8778 O O . ILE A 1 1111 ? 10.763 55.801 46.183 1.00 35.94 1111 ILE A O 1
ATOM 8782 N N . MET A 1 1112 ? 12.752 55.295 47.093 1.00 34.47 1112 MET A N 1
ATOM 8783 C CA . MET A 1 1112 ? 13.564 55.765 45.972 1.00 34.47 1112 MET A CA 1
ATOM 8784 C C . MET A 1 1112 ? 14.193 54.566 45.264 1.00 34.47 1112 MET A C 1
ATOM 8786 O O . MET A 1 1112 ? 14.835 53.740 45.910 1.00 34.47 1112 MET A O 1
ATOM 8790 N N . VAL A 1 1113 ? 14.030 54.491 43.941 1.00 36.62 1113 VAL A N 1
ATOM 8791 C CA . VAL A 1 1113 ? 14.708 53.515 43.076 1.00 36.62 1113 VAL A CA 1
ATOM 8792 C C . VAL A 1 1113 ? 15.706 54.280 42.210 1.00 36.62 1113 VAL A C 1
ATOM 8794 O O . VAL A 1 1113 ? 15.315 55.136 41.421 1.00 36.62 1113 VAL A O 1
ATOM 8797 N N . THR A 1 1114 ? 16.997 53.998 42.361 1.00 36.81 1114 THR A N 1
ATOM 8798 C CA . THR A 1 1114 ? 18.048 54.519 41.479 1.00 36.81 1114 THR A CA 1
ATOM 8799 C C . THR A 1 1114 ? 18.344 53.505 40.373 1.00 36.81 1114 THR A C 1
ATOM 8801 O O . THR A 1 1114 ? 18.765 52.384 40.649 1.00 36.81 1114 THR A O 1
ATOM 8804 N N . LEU A 1 1115 ? 18.144 53.893 39.110 1.00 35.56 1115 LEU A N 1
ATOM 8805 C CA . LEU A 1 1115 ? 18.610 53.132 37.943 1.00 35.56 1115 LEU A CA 1
ATOM 8806 C C . LEU A 1 1115 ? 20.062 53.528 37.609 1.00 35.56 1115 LEU A C 1
ATOM 8808 O O . LEU A 1 1115 ? 20.329 54.726 37.474 1.00 35.56 1115 LEU A O 1
ATOM 8812 N N . PRO A 1 1116 ? 21.005 52.582 37.432 1.00 31.88 1116 PRO A N 1
ATOM 8813 C CA . PRO A 1 1116 ? 22.301 52.887 36.841 1.00 31.88 1116 PRO A CA 1
ATOM 8814 C C . PRO A 1 1116 ? 22.171 53.141 35.334 1.00 31.88 1116 PRO A C 1
ATOM 8816 O O . PRO A 1 1116 ? 21.382 52.516 34.630 1.00 31.88 1116 PRO A O 1
ATOM 8819 N N . ARG A 1 1117 ? 22.975 54.091 34.865 1.00 27.59 1117 ARG A N 1
ATOM 8820 C CA . ARG A 1 1117 ? 22.997 54.694 33.531 1.00 27.59 1117 ARG A CA 1
ATOM 8821 C C . ARG A 1 1117 ? 23.918 53.931 32.550 1.00 27.59 1117 ARG A C 1
ATOM 8823 O O . ARG A 1 1117 ? 25.037 53.610 32.926 1.00 27.59 1117 ARG A O 1
ATOM 8830 N N . ILE A 1 1118 ? 23.467 53.874 31.284 1.00 27.69 1118 ILE A N 1
ATOM 8831 C CA . ILE A 1 1118 ? 24.204 53.891 29.988 1.00 27.69 1118 ILE A CA 1
ATOM 8832 C C . ILE A 1 1118 ? 24.922 52.590 29.540 1.00 27.69 1118 ILE A C 1
ATOM 8834 O O . ILE A 1 1118 ? 25.656 51.987 30.310 1.00 27.69 1118 ILE A O 1
ATOM 8838 N N . VAL A 1 1119 ? 24.725 52.167 28.275 1.00 27.69 1119 VAL A N 1
ATOM 8839 C CA . VAL A 1 1119 ? 25.648 52.301 27.106 1.00 27.69 1119 VAL A CA 1
ATOM 8840 C C . VAL A 1 1119 ? 25.052 51.566 25.881 1.00 27.69 1119 VAL A C 1
ATOM 8842 O O . VAL A 1 1119 ? 24.544 50.457 25.999 1.00 27.69 1119 VAL A O 1
ATOM 8845 N N . CYS A 1 1120 ? 25.107 52.210 24.707 1.00 24.42 1120 CYS A N 1
ATOM 8846 C CA . CYS A 1 1120 ? 24.715 51.682 23.391 1.00 24.42 1120 CYS A CA 1
ATOM 8847 C C . CYS A 1 1120 ? 25.814 50.826 22.716 1.00 24.42 1120 CYS A C 1
ATOM 8849 O O . CYS A 1 1120 ? 26.976 51.213 22.781 1.00 24.42 1120 CYS A O 1
ATOM 8851 N N . CYS A 1 1121 ? 25.372 49.812 21.943 1.00 22.31 1121 CYS A N 1
ATOM 8852 C CA . CYS A 1 1121 ? 25.977 49.157 20.749 1.00 22.31 1121 CYS A CA 1
ATOM 8853 C C . CYS A 1 1121 ? 27.346 48.431 20.864 1.00 22.31 1121 CYS A C 1
ATOM 8855 O O . CYS A 1 1121 ? 28.111 48.739 21.772 1.00 22.31 1121 CYS A O 1
ATOM 8857 N N . PRO A 1 1122 ? 27.756 47.548 19.907 1.00 29.81 1122 PRO A N 1
ATOM 8858 C CA . PRO A 1 1122 ? 27.041 46.918 18.773 1.00 29.81 1122 PRO A CA 1
ATOM 8859 C C . PRO A 1 1122 ? 27.228 45.374 18.650 1.00 29.81 1122 PRO A C 1
ATOM 8861 O O . PRO A 1 1122 ? 28.308 44.853 18.929 1.00 29.81 1122 PRO A O 1
ATOM 8864 N N . ARG A 1 1123 ? 26.232 44.659 18.108 1.00 26.64 1123 ARG A N 1
ATOM 8865 C CA . ARG A 1 1123 ? 26.350 43.702 16.980 1.00 26.64 1123 ARG A CA 1
ATOM 8866 C C . ARG A 1 1123 ? 25.003 43.081 16.647 1.00 26.64 1123 ARG A C 1
ATOM 8868 O O . ARG A 1 1123 ? 24.318 42.650 17.598 1.00 26.64 1123 ARG A O 1
#

InterPro domains:
  IPR017905 ERV/ALR sulfhydryl oxidase domain [PS51324] (282-417)
  IPR017905 ERV/ALR sulfhydryl oxidase domain [PS51324] (575-710)
  IPR017905 ERV/ALR sulfhydryl oxidase domain [PS51324] (850-985)
  IPR036774 ERV/ALR sulfhydryl oxidase domain superfamily [G3DSA:1.20.120.310] (281-465)
  IPR036774 ERV/ALR sulfhydryl oxidase domain superfamily [G3DSA:1.20.120.310] (574-761)
  IPR036774 ERV/ALR sulfhydryl oxidase domain superfamily [G3DSA:1.20.120.310] (845-1035)
  IPR036774 ERV/ALR sulfhydryl oxidase domain superfamily [SSF69000] (283-419)
  IPR036774 ERV/ALR sulfhydryl oxidase domain superfamily [SSF69000] (575-711)
  IPR036774 ERV/ALR sulfhydryl oxidase domain superfamily [SSF69000] (850-987)
  IPR039798 Sulfhydryl oxidase [PTHR22897] (14-439)
  IPR040986 Sulfhydryl oxidase, flavin adenine dinucleotide (FAD) binding domain [PF18371] (483-545)
  IPR042568 Sulfhydryl oxidase, flavin adenine dinucleotide (FAD) binding domain superfamily [G3DSA:1.20.120.1960] (181-271)
  IPR042568 Sulfhydryl oxidase, flavin adenine dinucleotide (FAD) binding domain superfamily [G3DSA:1.20.120.1960] (473-573)

Foldseek 3Di:
DFVLVVVLCVQQCLLQVVPDDDDDDDLLDPVCVVVCVVLLQLFPPWDADADPQDHPPPPDPCRGTPADDSDSVSSLLSVLVVVVVNFDDWDADPVRDTDGAPDDDPCVSLLSSLQSNLQNLDPDGAPERADPPDDDDDVVCVVVPHDHDYDHSVSSNVVSCVVSVDDDDDDDDDDDDDDDDDPQPQDQFAALLLQLQLVLCLQLRQQQSAFKAADLRLVLVLLLLLLCLQQPQWFLLLNVLSVVLSVVSVPDRMDHSVRSNVVCVVSVRDRFPPFDDSQDFPDPLARRNVVNVLLNLLLSLLSQQLLVLLQFDDQQQSSVLSCQSHCLNGPNHNVVSLLSLLQSVPADDPPDDSHDPPRDDRPVDPDDPDVVCCVVHDDRGPHSLSNSVNSLVVVLVVLVVCAPPSNAGPSHGRDRPPDCVLQVQQWDQDPVRDIDGNPDPRSSVSVSQVSSCRNPPVRYHHPPGDCSTPPPVPPLPLADDFAALLLQQQLVLCLQLPLLLPFQKQADLRLVLVLLLLVLCLVQPQWFPLLSVLSVVLSVVSVPDRMDHSVVSNVSCVVSVRDHRPDADDVQDFPDPLARRNVVSVLLNLLLSLLSVVVVVVLPDDDQFCSSLLSCLSHQLNGPPPPLVSQVLLLLSVQSADPPDDSHDPPDDHDDVVSDDDDPCSNVVHQHRTRHSLSNSVNSLSSVLSVLSHCFSPPRARSVHGRHRPPDCSRQVQQWWFPCPDPGGDTDGLPDVRSVVSVSVSSSCRSHPVRHDHPPPDSSTHDDDPPPSPPVPVVVVVCVVVCVVVVVVCVVPPPVPVVPPVPPPDDDPDDDPPDPLVVLVVVVPPPDPPDPDDDDPDFDDVQDFPDPLAGGPVVVVLLVLLLVLLVVQVVVVVVRDDQFQVSVLVVLVCQQPPPPPNVVSVVSLLQAVQSDDPPDDSHDPPDDDDDCVVDDDDPVCVVVHDHRGPHSLVNSVSSLLVQLVVLVVCAPPPRARPVHGRHRPPDCVLQVQQFDPDPVQPDPRRGLVDPRSVVSVSVSSSCCNHPVNDDCPPPDCVNPDPPPPPPVVVSPPPPDDVVVVVVVVVVVVVVVVVVVVVPDDDDDDDDDDDDDDDDDDDDDDFDWDDDPHDTDTDDDDDDDDDD

Secondary structure (DSSP, 8-state):
--HHHHHHHHHHHHHHTTT-------TTSGGGHHHHHHTT--SBS------SS-TT----HHHHSPPP-SSHHHHHHHHHHHHHHHS---EE-TTS-EES-----TTHHHHHHHHHHHHTTSSS-------TT--S--HHHHHHT-----S-HHHHHHHHHHHTT----PPPP-PPP-----------PPBHHHHHHHHHHIIIIITTTSSEEETHHHHHHHHHHHHHHHH----HHHHHHHHHHHHHHHT-SEEEHHHHHHHHHHTT--------STTB-SSTTSBHHHHHHHHHHHHHHHHHHHHHHTT----TTHHHHHHHHHHHHH-SBHHHHHHHHHHTTTSSPTT--SS-TTSPPPTT------GGGGGGSPPPPSSHHHHHHHHHHHHHHHHHHHTTSTTSBTTB----SS-TTT-GGGEEE-TTS-EEES-SHHHHHHHHHHHHHHHSGGG-B-TT--TTT--SSS-S-SSPPPPBHHHHHHHHHHIIIIITTT-S-B-HHHHHHHHHHHHHHHHH----HHHHHHHHHHHHHHHT-S-B-HHHHHHHHHHTT-----SPPSTTB-SSTTSBHHHHHHHHHHHHHHHHHHHHHHTT----TTHHHHHHHHHHHHH-S-HHHHHHHHHHTGGGPPTTS-SS-SSSPPPPTTT----GGGGGGSPPPPSSHHHHHHHHHHHHHHHHHHHTTSTTS-TTS----SS-TTT-GGGEEEEESSS-EEEEET-SHHHHHHHHHHHHHHHSGGG-B-TT--TTT----------HHHHHHHHHHHHHHHHHHHHHHHTTTTTS-TT--SS---S---SHHHHHHHHTSSS-----PPPP-PPPSTTB-SSTTSBSHHHHHHHHHHHHHHHHHHHHHTT----TTHHHHHHHHHHHHH-S-HHHHHHHHHHTGGGPPTT--SS-TTPPPSPTTT----GGGGGGPPPPPSSHHHHHHHHHHHHHHHHHHHTTSTTSBTTB----SS-TTT-GGGB---GGG-STT-BSSSHHHHHHHHHHHHHHHSGGG---TT--GGG-----TTTGGGGS---SSSHHHHHHHHHHHHHHHHHHGGG-----------------SSS-PPP-EEETTEEE-PPPP------

Radius of gyration: 44.54 Å; chains: 1; bounding box: 86×103×158 Å

pLDDT: mean 71.12, std 21.22, range [22.31, 98.19]